Protein AF-A0A370PDA0-F1 (afdb_monomer_lite)

pLDDT: mean 80.22, std 17.09, range [24.52, 98.81]

Structure (mmCIF, N/CA/C/O backbone):
data_AF-A0A370PDA0-F1
#
_entry.id   AF-A0A370PDA0-F1
#
loop_
_atom_site.group_PDB
_atom_site.id
_atom_site.type_symbol
_atom_site.label_atom_id
_atom_site.label_alt_id
_atom_site.label_comp_id
_atom_site.label_asym_id
_atom_site.label_entity_id
_atom_site.label_seq_id
_atom_site.pdbx_PDB_ins_code
_atom_site.Cartn_x
_atom_site.Cartn_y
_atom_site.Cartn_z
_atom_site.occupancy
_atom_site.B_iso_or_equiv
_atom_site.auth_seq_id
_atom_site.auth_comp_id
_atom_site.auth_asym_id
_atom_site.auth_atom_id
_atom_site.pdbx_PDB_model_num
ATOM 1 N N . MET A 1 1 ? 14.359 -22.906 -84.553 1.00 33.34 1 MET A N 1
ATOM 2 C CA . MET A 1 1 ? 15.563 -23.025 -85.409 1.00 33.34 1 MET A CA 1
ATOM 3 C C . MET A 1 1 ? 16.751 -23.167 -84.461 1.00 33.34 1 MET A C 1
ATOM 5 O O . MET A 1 1 ? 17.015 -22.210 -83.760 1.00 33.34 1 MET A O 1
ATOM 9 N N . ALA A 1 2 ? 17.303 -24.347 -84.142 1.00 28.67 2 ALA A N 1
ATOM 10 C CA . ALA A 1 2 ? 17.934 -25.358 -85.013 1.00 28.67 2 ALA A CA 1
ATOM 11 C C . ALA A 1 2 ? 19.117 -24.719 -85.782 1.00 28.67 2 ALA A C 1
ATOM 13 O O . ALA A 1 2 ? 18.859 -23.766 -86.502 1.00 28.67 2 ALA A O 1
ATOM 14 N N . LEU A 1 3 ? 20.395 -25.124 -85.701 1.00 31.91 3 LEU A N 1
ATOM 15 C CA . LEU A 1 3 ? 21.052 -26.389 -85.329 1.00 31.91 3 LEU A CA 1
ATOM 16 C C . LEU A 1 3 ? 22.597 -26.179 -85.233 1.00 31.91 3 LEU A C 1
ATOM 18 O O . LEU A 1 3 ? 23.130 -25.503 -86.102 1.00 31.91 3 LEU A O 1
ATOM 22 N N . ARG A 1 4 ? 23.253 -26.872 -84.269 1.00 39.44 4 ARG A N 1
ATOM 23 C CA . ARG A 1 4 ? 24.479 -27.739 -84.365 1.00 39.44 4 ARG A CA 1
ATOM 24 C C . ARG A 1 4 ? 25.825 -27.158 -84.862 1.00 39.44 4 ARG A C 1
ATOM 26 O O . ARG A 1 4 ? 25.837 -26.276 -85.697 1.00 39.44 4 ARG A O 1
ATOM 33 N N . THR A 1 5 ? 27.023 -27.616 -84.456 1.00 39.69 5 THR A N 1
ATOM 34 C CA . THR A 1 5 ? 27.595 -28.891 -83.905 1.00 39.69 5 THR A CA 1
ATOM 35 C C . THR A 1 5 ? 29.082 -28.606 -83.561 1.00 39.69 5 THR A C 1
ATOM 37 O O . THR A 1 5 ? 29.613 -27.660 -84.126 1.00 39.69 5 THR A O 1
ATOM 40 N N . GLY A 1 6 ? 29.871 -29.328 -82.751 1.00 29.12 6 GLY A N 1
ATOM 41 C CA . GLY A 1 6 ? 29.803 -30.617 -82.040 1.00 29.12 6 GLY A CA 1
ATOM 42 C C . GLY A 1 6 ? 31.068 -30.764 -81.143 1.00 29.12 6 GLY A C 1
ATOM 43 O O . GLY A 1 6 ? 32.065 -30.098 -81.398 1.00 29.12 6 GLY A O 1
ATOM 44 N N . THR A 1 7 ? 30.985 -31.388 -79.956 1.00 34.75 7 THR A N 1
ATOM 45 C CA . THR A 1 7 ? 31.523 -32.740 -79.605 1.00 34.75 7 THR A CA 1
ATOM 46 C C . THR A 1 7 ? 32.962 -32.996 -80.098 1.00 34.75 7 THR A C 1
ATOM 48 O O . THR A 1 7 ? 33.168 -33.011 -81.302 1.00 34.75 7 THR A O 1
ATOM 51 N N . GLY A 1 8 ? 34.014 -33.232 -79.304 1.00 29.39 8 GLY A N 1
ATOM 52 C CA . GLY A 1 8 ? 34.157 -33.808 -77.960 1.00 29.39 8 GLY A CA 1
ATOM 53 C C . GLY A 1 8 ? 34.827 -35.189 -78.063 1.00 29.39 8 GLY A C 1
ATOM 54 O O . GLY A 1 8 ? 34.239 -36.031 -78.726 1.00 29.39 8 GLY A O 1
ATOM 55 N N . LEU A 1 9 ? 36.004 -35.414 -77.445 1.00 27.50 9 LEU A N 1
ATOM 56 C CA . LEU A 1 9 ? 36.398 -36.654 -76.731 1.00 27.50 9 LEU A CA 1
ATOM 57 C C . LEU A 1 9 ? 37.872 -36.645 -76.249 1.00 27.50 9 LEU A C 1
ATOM 59 O O . LEU A 1 9 ? 38.744 -36.150 -76.954 1.00 27.50 9 LEU A O 1
ATOM 63 N N . LEU A 1 10 ? 38.102 -37.342 -75.123 1.00 28.59 10 LEU A N 1
ATOM 64 C CA . LEU A 1 10 ? 39.361 -37.693 -74.427 1.00 28.59 10 LEU A CA 1
ATOM 65 C C . LEU A 1 10 ? 40.011 -36.549 -73.617 1.00 28.59 10 LEU A C 1
ATOM 67 O O . LEU A 1 10 ? 40.382 -35.533 -74.173 1.00 28.59 10 LEU A O 1
ATOM 71 N N . ALA A 1 11 ? 40.226 -36.627 -72.303 1.00 30.61 11 ALA A N 1
ATOM 72 C CA . ALA A 1 11 ? 40.308 -37.781 -71.422 1.00 30.61 11 ALA A CA 1
ATOM 73 C C . ALA A 1 11 ? 39.988 -37.373 -69.974 1.00 30.61 11 ALA A C 1
ATOM 75 O O . ALA A 1 11 ? 40.522 -36.401 -69.446 1.00 30.61 11 ALA A O 1
ATOM 76 N N . LEU A 1 12 ? 39.133 -38.168 -69.340 1.00 33.41 12 LEU A N 1
ATOM 77 C CA . LEU A 1 12 ? 38.992 -38.275 -67.896 1.00 33.41 12 LEU A CA 1
ATOM 78 C C . LEU A 1 12 ? 39.602 -39.631 -67.524 1.00 33.41 12 LEU A C 1
ATOM 80 O O . LEU A 1 12 ? 39.355 -40.609 -68.228 1.00 33.41 12 LEU A O 1
ATOM 84 N N . LEU A 1 13 ? 40.341 -39.650 -66.412 1.00 32.62 13 LEU A N 1
ATOM 85 C CA . LEU A 1 13 ? 40.975 -40.791 -65.732 1.00 32.62 13 LEU A CA 1
ATOM 86 C C . LEU A 1 13 ? 42.363 -41.216 -66.232 1.00 32.62 13 LEU A C 1
ATOM 88 O O . LEU A 1 13 ? 42.487 -42.076 -67.088 1.00 32.62 13 LEU A O 1
ATOM 92 N N . PHE A 1 14 ? 43.403 -40.663 -65.607 1.00 31.72 14 PHE A N 1
ATOM 93 C CA . PHE A 1 14 ? 44.273 -41.373 -64.651 1.00 31.72 14 PHE A CA 1
ATOM 94 C C . PHE A 1 14 ? 44.944 -40.272 -63.792 1.00 31.72 14 PHE A C 1
ATOM 96 O O . PHE A 1 14 ? 45.651 -39.425 -64.314 1.00 31.72 14 PHE A O 1
ATOM 103 N N . VAL A 1 15 ? 44.470 -40.031 -62.566 1.00 33.47 15 VAL A N 1
ATOM 104 C CA . VAL A 1 15 ? 44.960 -40.662 -61.324 1.00 33.47 15 VAL A CA 1
ATOM 105 C C . VAL A 1 15 ? 46.252 -40.006 -60.821 1.00 33.47 15 VAL A C 1
ATOM 107 O O . VAL A 1 15 ? 47.321 -40.196 -61.378 1.00 33.47 15 VAL A O 1
ATOM 110 N N . PHE A 1 16 ? 46.071 -39.291 -59.709 1.00 31.66 16 PHE A N 1
ATOM 111 C CA . PHE A 1 16 ? 46.939 -39.229 -58.535 1.00 31.66 16 PHE A CA 1
ATOM 112 C C . PHE A 1 16 ? 48.394 -38.739 -58.652 1.00 31.66 16 PHE A C 1
ATOM 114 O O . PHE A 1 16 ? 49.259 -39.365 -59.246 1.00 31.66 16 PHE A O 1
ATOM 121 N N . LEU A 1 17 ? 48.636 -37.742 -57.793 1.00 30.80 17 LEU A N 1
ATOM 122 C CA . LEU A 1 17 ? 49.846 -37.499 -57.006 1.00 30.80 17 LEU A CA 1
ATOM 123 C C . LEU A 1 17 ? 51.030 -36.780 -57.671 1.00 30.80 17 LEU A C 1
ATOM 125 O O . LEU A 1 17 ? 51.792 -37.335 -58.450 1.00 30.80 17 LEU A O 1
ATOM 129 N N . ALA A 1 18 ? 51.241 -35.585 -57.103 1.00 28.66 18 ALA A N 1
ATOM 130 C CA . ALA A 1 18 ? 52.516 -34.935 -56.821 1.00 28.66 18 ALA A CA 1
ATOM 131 C C . ALA A 1 18 ? 53.109 -34.065 -57.948 1.00 28.66 18 ALA A C 1
ATOM 133 O O . ALA A 1 18 ? 53.739 -34.548 -58.877 1.00 28.66 18 ALA A O 1
ATOM 134 N N . ILE A 1 19 ? 53.041 -32.738 -57.793 1.00 33.75 19 ILE A N 1
ATOM 135 C CA . ILE A 1 19 ? 54.064 -31.964 -57.065 1.00 33.75 19 ILE A CA 1
ATOM 136 C C . ILE A 1 19 ? 53.629 -30.488 -56.994 1.00 33.75 19 ILE A C 1
ATOM 138 O O . ILE A 1 19 ? 53.191 -29.882 -57.968 1.00 33.75 19 ILE A O 1
ATOM 142 N N . PHE A 1 20 ? 53.742 -29.958 -55.780 1.00 36.59 20 PHE A N 1
ATOM 143 C CA . PHE A 1 20 ? 53.598 -28.571 -55.353 1.00 36.59 20 PHE A CA 1
ATOM 144 C C . PHE A 1 20 ? 54.412 -27.569 -56.188 1.00 36.59 20 PHE A C 1
ATOM 146 O O . PHE A 1 20 ? 55.591 -27.804 -56.427 1.00 36.59 20 PHE A O 1
ATOM 153 N N . CYS A 1 21 ? 53.797 -26.429 -56.518 1.00 33.25 21 CYS A N 1
ATOM 154 C CA . CYS A 1 21 ? 54.281 -25.050 -56.306 1.00 33.25 21 CYS A CA 1
ATOM 155 C C . CYS A 1 21 ? 53.602 -24.125 -57.317 1.00 33.25 21 CYS A C 1
ATOM 157 O O . CYS A 1 21 ? 53.900 -24.208 -58.501 1.00 33.25 21 CYS A O 1
ATOM 159 N N . ASN A 1 22 ? 52.733 -23.229 -56.851 1.00 31.56 22 ASN A N 1
ATOM 160 C CA . ASN A 1 22 ? 52.646 -21.854 -57.348 1.00 31.56 22 ASN A CA 1
ATOM 161 C C . ASN A 1 22 ? 51.759 -21.052 -56.392 1.00 31.56 22 ASN A C 1
ATOM 163 O O . ASN A 1 22 ? 50.539 -21.195 -56.362 1.00 31.56 22 ASN A O 1
ATOM 167 N N . ILE A 1 23 ? 52.438 -20.260 -55.568 1.00 37.59 23 ILE A N 1
ATOM 168 C CA . ILE A 1 23 ? 51.885 -19.238 -54.688 1.00 37.59 23 ILE A CA 1
ATOM 169 C C . ILE A 1 23 ? 51.432 -18.069 -55.565 1.00 37.59 23 ILE A C 1
ATOM 171 O O . ILE A 1 23 ? 52.194 -17.577 -56.397 1.00 37.59 23 ILE A O 1
ATOM 175 N N . SER A 1 24 ? 50.199 -17.618 -55.360 1.00 33.56 24 SER A N 1
ATOM 176 C CA . SER A 1 24 ? 49.682 -16.365 -55.902 1.00 33.56 24 SER A CA 1
ATOM 177 C C . SER A 1 24 ? 50.429 -15.182 -55.277 1.00 33.56 24 SER A C 1
ATOM 179 O O . SER A 1 24 ? 50.361 -14.969 -54.069 1.00 33.56 24 SER A O 1
ATOM 181 N N . THR A 1 25 ? 51.136 -14.398 -56.088 1.00 35.31 25 THR A N 1
ATOM 182 C CA . THR A 1 25 ? 51.735 -13.117 -55.689 1.00 35.31 25 THR A CA 1
ATOM 183 C C . THR A 1 25 ? 50.645 -12.061 -55.500 1.00 35.31 25 THR A C 1
ATOM 185 O O . THR A 1 25 ? 50.014 -11.639 -56.471 1.00 35.31 25 THR A O 1
ATOM 188 N N . VAL A 1 26 ? 50.436 -11.628 -54.257 1.00 40.38 26 VAL A N 1
ATOM 189 C CA . VAL A 1 26 ? 49.667 -10.427 -53.903 1.00 40.38 26 VAL A CA 1
ATOM 190 C C . VAL A 1 26 ? 50.515 -9.195 -54.245 1.00 40.38 26 VAL A C 1
ATOM 192 O O . VAL A 1 26 ? 51.697 -9.142 -53.913 1.00 40.38 26 VAL A O 1
ATOM 195 N N . LEU A 1 27 ? 49.932 -8.218 -54.941 1.00 43.72 27 LEU A N 1
ATOM 196 C CA . LEU A 1 27 ? 50.567 -6.933 -55.247 1.00 43.72 27 LEU A CA 1
ATOM 197 C C . LEU A 1 27 ? 50.768 -6.136 -53.946 1.00 43.72 27 LEU A C 1
ATOM 199 O O . LEU A 1 27 ? 49.794 -5.685 -53.349 1.00 43.72 27 LEU A O 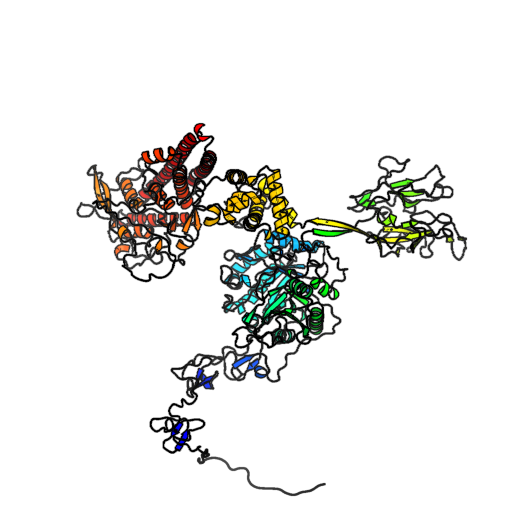1
ATOM 203 N N . ALA A 1 28 ? 52.016 -5.959 -53.511 1.00 53.06 28 ALA A N 1
ATOM 204 C CA . ALA A 1 28 ? 52.355 -5.099 -52.380 1.00 53.06 28 ALA A CA 1
ATOM 205 C C . ALA A 1 28 ? 52.254 -3.617 -52.784 1.00 53.06 28 ALA A C 1
ATOM 207 O O . ALA A 1 28 ? 52.850 -3.191 -53.776 1.00 53.06 28 ALA A O 1
ATOM 208 N N . GLN A 1 29 ? 51.502 -2.825 -52.017 1.00 62.59 29 GLN A N 1
ATOM 209 C CA . GLN A 1 29 ? 51.437 -1.371 -52.170 1.00 62.59 29 GLN A CA 1
ATOM 210 C C . GLN A 1 29 ? 52.782 -0.754 -51.761 1.00 62.59 29 GLN A C 1
ATOM 212 O O . GLN A 1 29 ? 53.305 -1.055 -50.687 1.00 62.59 29 GLN A O 1
ATOM 217 N N . SER A 1 30 ? 53.346 0.100 -52.617 1.00 72.81 30 SER A N 1
ATOM 218 C CA . SER A 1 30 ? 54.604 0.797 -52.339 1.00 72.81 30 SER A CA 1
ATOM 219 C C . SER A 1 30 ? 54.388 2.021 -51.444 1.00 72.81 30 SER A C 1
ATOM 221 O O . SER A 1 30 ? 53.452 2.786 -51.689 1.00 72.81 30 SER A O 1
ATOM 223 N N . CYS A 1 31 ? 55.268 2.250 -50.473 1.00 80.19 31 CYS A N 1
ATOM 224 C CA . CYS A 1 31 ? 55.161 3.321 -49.475 1.00 80.19 31 CYS A CA 1
ATOM 225 C C . CYS A 1 31 ? 56.499 4.030 -49.217 1.00 80.19 31 CYS A C 1
ATOM 227 O O . CYS A 1 31 ? 57.563 3.552 -49.614 1.00 80.19 31 CYS A O 1
ATOM 229 N N . SER A 1 32 ? 56.453 5.190 -48.557 1.00 81.56 32 SER A N 1
ATOM 230 C CA . SER A 1 32 ? 57.640 5.948 -48.139 1.00 81.56 32 SER A CA 1
ATOM 231 C C . SER A 1 32 ? 57.360 6.784 -46.885 1.00 81.56 32 SER A C 1
ATOM 233 O O . SER A 1 32 ? 56.211 6.923 -46.471 1.00 81.56 32 SER A O 1
ATOM 235 N N . ALA A 1 33 ? 58.397 7.417 -46.320 1.00 79.31 33 ALA A N 1
ATOM 236 C CA . ALA A 1 33 ? 58.262 8.341 -45.186 1.00 79.31 33 ALA A CA 1
ATOM 237 C C . ALA A 1 33 ? 57.269 9.499 -45.434 1.00 79.31 33 ALA A C 1
ATOM 239 O O . ALA A 1 33 ? 56.686 10.028 -44.495 1.00 79.31 33 ALA A O 1
ATOM 240 N N . SER A 1 34 ? 57.068 9.898 -46.694 1.00 80.94 34 SER A N 1
ATOM 241 C CA . SER A 1 34 ? 56.151 10.974 -47.095 1.00 80.94 34 SER A CA 1
ATOM 242 C C . SER A 1 34 ? 54.839 10.479 -47.710 1.00 80.94 34 SER A C 1
ATOM 244 O O . SER A 1 34 ? 53.973 11.294 -48.022 1.00 80.94 34 SER A O 1
ATOM 246 N N . ASN A 1 35 ? 54.685 9.166 -47.896 1.00 79.12 35 ASN A N 1
ATOM 247 C CA . ASN A 1 35 ? 53.481 8.536 -48.427 1.00 79.12 35 ASN A CA 1
ATOM 248 C C . ASN A 1 35 ? 53.209 7.233 -47.648 1.00 79.12 35 ASN A C 1
ATOM 250 O O . ASN A 1 35 ? 53.637 6.156 -48.087 1.00 79.12 35 ASN A O 1
ATOM 254 N N . PRO A 1 36 ? 52.588 7.342 -46.456 1.00 79.69 36 PRO A N 1
ATOM 255 C CA . PRO A 1 36 ? 52.386 6.214 -45.558 1.00 79.69 36 PRO A CA 1
ATOM 256 C C . PRO A 1 36 ? 51.406 5.185 -46.130 1.00 79.69 36 PRO A C 1
ATOM 258 O O . PRO A 1 36 ? 50.591 5.471 -47.008 1.00 79.69 36 PRO A O 1
ATOM 261 N N . CYS A 1 37 ? 51.483 3.966 -45.605 1.00 74.00 37 CYS A N 1
ATOM 262 C CA . CYS A 1 37 ? 50.566 2.889 -45.956 1.00 74.00 37 CYS A CA 1
ATOM 263 C C . CYS A 1 37 ? 49.130 3.213 -45.539 1.00 74.00 37 CYS A C 1
ATOM 265 O O . CYS A 1 37 ? 48.903 3.770 -44.467 1.00 74.00 37 CYS A O 1
ATOM 267 N N . ALA A 1 38 ? 48.153 2.817 -46.361 1.00 67.75 38 ALA A N 1
ATOM 268 C CA . ALA A 1 38 ? 46.737 2.937 -46.005 1.00 67.75 38 ALA A CA 1
ATOM 269 C C . ALA A 1 38 ? 46.371 2.029 -44.812 1.00 67.75 38 ALA A C 1
ATOM 271 O O . ALA A 1 38 ? 45.562 2.402 -43.969 1.00 67.75 38 ALA A O 1
ATOM 272 N N . THR A 1 39 ? 47.009 0.859 -44.731 1.00 60.88 39 THR A N 1
ATOM 273 C CA . THR A 1 39 ? 46.952 -0.102 -43.622 1.00 60.88 39 THR A CA 1
ATOM 274 C C . THR A 1 39 ? 48.317 -0.781 -43.503 1.00 60.88 39 THR A C 1
ATOM 276 O O . THR A 1 39 ? 48.886 -1.172 -44.525 1.00 60.88 39 THR A O 1
ATOM 279 N N . GLY A 1 40 ? 48.843 -0.940 -42.292 1.00 75.75 40 GLY A N 1
ATOM 280 C CA . GLY A 1 40 ? 50.162 -1.523 -42.039 1.00 75.75 40 GLY A CA 1
ATOM 281 C C . GLY A 1 40 ? 51.257 -0.488 -41.805 1.00 75.75 40 GLY A C 1
ATOM 282 O O . GLY A 1 40 ? 51.060 0.720 -41.971 1.00 75.75 40 GLY A O 1
ATOM 283 N N . CYS A 1 41 ? 52.431 -0.999 -41.458 1.00 82.69 41 CYS A N 1
ATOM 284 C CA . CYS A 1 41 ? 53.672 -0.249 -41.393 1.00 82.69 41 CYS A CA 1
ATOM 285 C C . CYS A 1 41 ? 54.361 -0.253 -42.757 1.00 82.69 41 CYS A C 1
ATOM 287 O O . CYS A 1 41 ? 54.244 -1.199 -43.543 1.00 82.69 41 CYS A O 1
ATOM 289 N N . CYS A 1 42 ? 55.111 0.807 -43.030 1.00 85.12 42 CYS A N 1
ATOM 290 C CA . CYS A 1 42 ? 55.966 0.880 -44.199 1.00 85.12 42 CYS A CA 1
ATOM 291 C C . CYS A 1 42 ? 57.371 0.385 -43.851 1.00 85.12 42 CYS A C 1
ATOM 293 O O . CYS A 1 42 ? 58.070 1.026 -43.061 1.00 85.12 42 CYS A O 1
ATOM 295 N N . SER A 1 43 ? 57.810 -0.716 -44.464 1.00 85.44 43 SER A N 1
ATOM 296 C CA . SER A 1 43 ? 59.179 -1.212 -44.276 1.00 85.44 43 SER A CA 1
ATOM 297 C C . SER A 1 43 ? 60.204 -0.291 -44.947 1.00 85.44 43 SER A C 1
ATOM 299 O O . SER A 1 43 ? 59.892 0.391 -45.928 1.00 85.44 43 SER A O 1
ATOM 301 N N . LYS A 1 44 ? 61.474 -0.328 -44.513 1.00 86.94 44 LYS A N 1
ATOM 302 C CA . LYS A 1 44 ? 62.579 0.380 -45.201 1.00 86.94 44 LYS A CA 1
ATOM 303 C C . LYS A 1 44 ? 62.745 0.024 -46.682 1.00 86.94 44 LYS A C 1
ATOM 305 O O . LYS A 1 44 ? 63.417 0.748 -47.412 1.00 86.94 44 LYS A O 1
ATOM 310 N N . TYR A 1 45 ? 62.163 -1.091 -47.125 1.00 83.25 45 TYR A N 1
ATOM 311 C CA . TYR A 1 45 ? 62.178 -1.533 -48.518 1.00 83.25 45 TYR A CA 1
ATOM 312 C C . TYR A 1 45 ? 61.047 -0.917 -49.355 1.00 83.25 45 TYR A C 1
ATOM 314 O O . TYR A 1 45 ? 60.982 -1.167 -50.556 1.00 83.25 45 TYR A O 1
ATOM 322 N N . GLY A 1 46 ? 60.198 -0.085 -48.743 1.00 83.88 46 GLY A N 1
ATOM 323 C CA . GLY A 1 46 ? 59.154 0.672 -49.420 1.00 83.88 46 GLY A CA 1
ATOM 324 C C . GLY A 1 46 ? 57.905 -0.146 -49.723 1.00 83.88 46 GLY A C 1
ATOM 325 O O . GLY A 1 46 ? 57.241 0.135 -50.716 1.00 83.88 46 GLY A O 1
ATOM 326 N N . TYR A 1 47 ? 57.583 -1.140 -48.890 1.00 81.62 47 TYR A N 1
ATOM 327 C CA . TYR A 1 47 ? 56.384 -1.974 -49.020 1.00 81.62 47 TYR A CA 1
ATOM 328 C C . TYR A 1 47 ? 55.529 -1.921 -47.753 1.00 81.62 47 TYR A C 1
ATOM 330 O O . TYR A 1 47 ? 56.066 -1.857 -46.645 1.00 81.62 47 TYR A O 1
ATOM 338 N N . CYS A 1 48 ? 54.209 -1.966 -47.929 1.00 79.12 48 CYS A N 1
ATOM 339 C CA . CYS A 1 48 ? 53.241 -2.019 -46.836 1.00 79.12 48 CYS A CA 1
ATOM 340 C C . CYS A 1 48 ? 53.018 -3.442 -46.322 1.00 79.12 48 CYS A C 1
ATOM 342 O O . CYS A 1 48 ? 52.763 -4.347 -47.116 1.00 79.12 48 CYS A O 1
ATOM 344 N N . GLY A 1 49 ? 53.029 -3.616 -44.999 1.00 73.12 49 GLY A N 1
ATOM 345 C CA . GLY A 1 49 ? 52.705 -4.884 -44.345 1.00 73.12 49 GLY A CA 1
ATOM 346 C C . GLY A 1 49 ? 52.455 -4.723 -42.844 1.00 73.12 49 GLY A C 1
ATOM 347 O O . GLY A 1 49 ? 52.742 -3.681 -42.265 1.00 73.12 49 GLY A O 1
ATOM 348 N N . THR A 1 50 ? 51.881 -5.744 -42.211 1.00 74.19 50 THR A N 1
ATOM 349 C CA . THR A 1 50 ? 51.488 -5.731 -40.785 1.00 74.19 50 THR A CA 1
ATOM 350 C C . THR A 1 50 ? 52.351 -6.642 -39.905 1.00 74.19 50 THR A C 1
ATOM 352 O O . THR A 1 50 ? 52.116 -6.731 -38.705 1.00 74.19 50 THR A O 1
ATOM 355 N N . GLY A 1 51 ? 53.313 -7.358 -40.498 1.00 65.06 51 GLY A N 1
ATOM 356 C CA . GLY A 1 51 ? 54.234 -8.254 -39.796 1.00 65.06 51 GLY A CA 1
ATOM 357 C C . GLY A 1 51 ? 55.438 -7.525 -39.197 1.00 65.06 51 GLY A C 1
ATOM 358 O O . GLY A 1 51 ? 55.708 -6.364 -39.506 1.00 65.06 51 GLY A O 1
ATOM 359 N N . GLU A 1 52 ? 56.194 -8.220 -38.349 1.00 68.56 52 GLU A N 1
ATOM 360 C CA . GLU A 1 52 ? 57.395 -7.693 -37.680 1.00 68.56 52 GLU A CA 1
ATOM 361 C C . GLU A 1 52 ? 58.483 -7.236 -38.676 1.00 68.56 52 GLU A C 1
ATOM 363 O O . GLU A 1 52 ? 59.218 -6.284 -38.425 1.00 68.56 52 GLU A O 1
ATOM 368 N N . ASP A 1 53 ? 58.521 -7.845 -39.860 1.00 69.25 53 ASP A N 1
ATOM 369 C CA . ASP A 1 53 ? 59.363 -7.480 -41.004 1.00 69.25 53 ASP A CA 1
ATOM 370 C C . ASP A 1 53 ? 59.011 -6.114 -41.634 1.00 69.25 53 ASP A C 1
ATOM 372 O O . ASP A 1 53 ? 59.813 -5.545 -42.379 1.00 69.25 53 ASP A O 1
ATOM 376 N N . HIS A 1 54 ? 57.842 -5.563 -41.300 1.00 76.88 54 HIS A N 1
ATOM 377 C CA . HIS A 1 54 ? 57.366 -4.254 -41.747 1.00 76.88 54 HIS A CA 1
ATOM 378 C C . HIS A 1 54 ? 57.226 -3.247 -40.597 1.00 76.88 54 HIS A C 1
ATOM 380 O O . HIS A 1 54 ? 57.478 -2.062 -40.810 1.00 76.88 54 HIS A O 1
ATOM 386 N N . CYS A 1 55 ? 56.853 -3.713 -39.400 1.00 74.94 55 CYS A N 1
ATOM 387 C CA . CYS A 1 55 ? 56.575 -2.901 -38.207 1.00 74.94 55 CYS A CA 1
ATOM 388 C C . CYS A 1 55 ? 57.693 -2.898 -37.150 1.00 74.94 55 CYS A C 1
ATOM 390 O O . CYS A 1 55 ? 57.570 -2.226 -36.131 1.00 74.94 55 CYS A O 1
ATOM 392 N N . GLY A 1 56 ? 58.773 -3.656 -37.357 1.00 72.44 56 GLY A N 1
ATOM 393 C CA . GLY A 1 56 ? 59.908 -3.722 -36.436 1.00 72.44 56 GLY A CA 1
ATOM 394 C C . GLY A 1 56 ? 60.859 -2.522 -36.532 1.00 72.44 56 GLY A C 1
ATOM 395 O O . GLY A 1 56 ? 60.537 -1.473 -37.088 1.00 72.44 56 GLY A O 1
ATOM 396 N N . ALA A 1 57 ? 62.088 -2.697 -36.034 1.00 75.50 57 ALA A N 1
ATOM 397 C CA . ALA A 1 57 ? 63.110 -1.642 -35.924 1.00 75.50 57 ALA A CA 1
ATOM 398 C C . ALA A 1 57 ? 63.487 -0.941 -37.251 1.00 75.50 57 ALA A C 1
ATOM 400 O O . ALA A 1 57 ? 64.118 0.113 -37.236 1.00 75.50 57 ALA A O 1
ATOM 401 N N . ASP A 1 58 ? 63.104 -1.528 -38.384 1.00 75.44 58 ASP A N 1
ATOM 402 C CA . ASP A 1 58 ? 63.381 -1.059 -39.742 1.00 75.44 58 ASP A CA 1
ATOM 403 C C . ASP A 1 58 ? 62.175 -0.358 -40.411 1.00 75.44 58 ASP A C 1
ATOM 405 O O . ASP A 1 58 ? 62.156 -0.178 -41.633 1.00 75.44 58 ASP A O 1
ATOM 409 N N . CYS A 1 59 ? 61.149 0.021 -39.648 1.00 81.44 59 CYS A N 1
ATOM 410 C CA . CYS A 1 59 ? 60.006 0.765 -40.168 1.00 81.44 59 CYS A CA 1
ATOM 411 C C . CYS A 1 59 ? 60.337 2.247 -40.443 1.00 81.44 59 CYS A C 1
ATOM 413 O O . CYS A 1 59 ? 61.076 2.888 -39.695 1.00 81.44 59 CYS A O 1
ATOM 415 N N . ILE A 1 60 ? 59.757 2.808 -41.514 1.00 85.31 60 ILE A N 1
ATOM 416 C CA . ILE A 1 60 ? 59.989 4.199 -41.947 1.00 85.31 60 ILE A CA 1
ATOM 417 C C . ILE A 1 60 ? 58.737 5.096 -41.976 1.00 85.31 60 ILE A C 1
ATOM 419 O O . ILE A 1 60 ? 58.878 6.310 -42.115 1.00 85.31 60 ILE A O 1
ATOM 423 N N . ALA A 1 61 ? 57.526 4.538 -41.868 1.00 78.62 61 ALA A N 1
ATOM 424 C CA . ALA A 1 61 ? 56.265 5.282 -41.729 1.00 78.62 61 ALA A CA 1
ATOM 425 C C . ALA A 1 61 ? 55.176 4.391 -41.115 1.00 78.62 61 ALA A C 1
ATOM 427 O O . ALA A 1 61 ? 55.143 3.195 -41.405 1.00 78.62 61 ALA A O 1
ATOM 428 N N . ASN A 1 62 ? 54.267 4.970 -40.321 1.00 76.88 62 ASN A N 1
ATOM 429 C CA . ASN A 1 62 ? 53.258 4.232 -39.546 1.00 76.88 62 ASN A CA 1
ATOM 430 C C . ASN A 1 62 ? 53.891 3.145 -38.652 1.00 76.88 62 ASN A C 1
ATOM 432 O O . ASN A 1 62 ? 53.412 2.024 -38.612 1.00 76.88 62 ASN A O 1
ATOM 436 N N . CYS A 1 63 ? 55.001 3.443 -37.976 1.00 71.75 63 CYS A N 1
ATOM 437 C CA . CYS A 1 63 ? 55.752 2.438 -37.205 1.00 71.75 63 CYS A CA 1
ATOM 438 C C . CYS A 1 63 ? 55.124 2.090 -35.864 1.00 71.75 63 CYS A C 1
ATOM 440 O O . CYS A 1 63 ? 55.322 0.994 -35.358 1.00 71.75 63 CYS A O 1
ATOM 442 N N . ASP A 1 64 ? 54.287 2.992 -35.367 1.00 62.94 64 ASP A N 1
ATOM 443 C CA . ASP A 1 64 ? 53.412 2.753 -34.226 1.00 62.94 64 ASP A CA 1
ATOM 444 C C . ASP A 1 64 ? 52.069 2.161 -34.682 1.00 62.94 64 ASP A C 1
ATOM 446 O O . ASP A 1 64 ? 51.073 2.234 -33.963 1.00 62.94 64 ASP A O 1
ATOM 450 N N . TYR A 1 65 ? 51.999 1.628 -35.909 1.00 55.56 65 TYR A N 1
ATOM 451 C CA . TYR A 1 65 ? 50.819 0.919 -36.379 1.00 55.56 65 TYR A CA 1
ATOM 452 C C . TYR A 1 65 ? 50.716 -0.397 -35.615 1.00 55.56 65 TYR A C 1
ATOM 454 O O . TYR A 1 65 ? 51.213 -1.444 -36.026 1.00 55.56 65 TYR A O 1
ATOM 462 N N . GLU A 1 66 ? 50.027 -0.329 -34.482 1.00 54.72 66 GLU A N 1
ATOM 463 C CA . GLU A 1 66 ? 49.346 -1.475 -33.917 1.00 54.72 66 GLU A CA 1
ATOM 464 C C . GLU A 1 66 ? 48.347 -1.941 -34.973 1.00 54.72 66 GLU A C 1
ATOM 466 O O . GLU A 1 66 ? 47.312 -1.311 -35.206 1.00 54.72 66 GLU A O 1
ATOM 471 N N . ALA A 1 67 ? 48.683 -3.022 -35.672 1.00 48.25 67 ALA A N 1
ATOM 472 C CA . ALA A 1 67 ? 47.749 -3.710 -36.537 1.00 48.25 67 ALA A CA 1
ATOM 473 C C . ALA A 1 67 ? 46.610 -4.257 -35.679 1.00 48.25 67 ALA A C 1
ATOM 475 O O . ALA A 1 67 ? 46.672 -5.405 -35.273 1.00 48.25 67 ALA A O 1
ATOM 476 N N . THR A 1 68 ? 45.610 -3.420 -35.385 1.00 51.78 68 THR A N 1
ATOM 477 C CA . THR A 1 68 ? 44.209 -3.781 -35.130 1.00 51.78 68 THR A CA 1
ATOM 478 C C . THR A 1 68 ? 44.012 -5.079 -34.347 1.00 51.78 68 THR A C 1
ATOM 480 O O . THR A 1 68 ? 43.148 -5.881 -34.693 1.00 51.78 68 THR A O 1
ATOM 483 N N . THR A 1 69 ? 44.813 -5.321 -33.310 1.00 56.22 69 THR A N 1
ATOM 484 C CA . THR A 1 69 ? 44.543 -6.410 -32.390 1.00 56.22 69 THR A CA 1
ATOM 485 C C . THR A 1 69 ? 43.577 -5.841 -31.366 1.00 56.22 69 THR A C 1
ATOM 487 O O . THR A 1 69 ? 43.966 -5.093 -30.463 1.00 56.22 69 THR A O 1
ATOM 490 N N . GLU A 1 70 ? 42.293 -6.140 -31.549 1.00 69.94 70 GLU A N 1
ATOM 491 C CA . GLU A 1 70 ? 41.229 -5.868 -30.581 1.00 69.94 70 GLU A CA 1
ATOM 492 C C . GLU A 1 70 ? 41.633 -6.333 -29.172 1.00 69.94 70 GLU A C 1
ATOM 494 O O . GLU A 1 70 ? 41.268 -5.697 -28.180 1.00 69.94 70 GLU A O 1
ATOM 499 N N . CYS A 1 71 ? 42.463 -7.380 -29.088 1.00 82.31 71 CYS A N 1
ATOM 500 C CA . CYS A 1 71 ? 42.942 -7.975 -27.848 1.00 82.31 71 CYS A CA 1
ATOM 501 C C . CYS A 1 71 ? 44.357 -8.577 -27.953 1.00 82.31 71 CYS A C 1
ATOM 503 O O . CYS A 1 71 ? 44.895 -8.786 -29.037 1.00 82.31 71 CYS A O 1
ATOM 505 N N . SER A 1 72 ? 44.955 -8.910 -26.811 1.00 84.69 72 SER A N 1
ATOM 506 C CA . SER A 1 72 ? 46.212 -9.656 -26.688 1.00 84.69 72 SER A CA 1
ATOM 507 C C . SER A 1 72 ? 46.225 -10.482 -25.392 1.00 84.69 72 SER A C 1
ATOM 509 O O . SER A 1 72 ? 45.286 -10.424 -24.599 1.00 84.69 72 SER A O 1
ATOM 511 N N . ALA A 1 73 ? 47.318 -11.206 -25.122 1.00 84.56 73 ALA A N 1
ATOM 512 C CA . ALA A 1 73 ? 47.499 -11.923 -23.854 1.00 84.56 73 ALA A CA 1
ATOM 513 C C . ALA A 1 73 ? 47.453 -11.001 -22.614 1.00 84.56 73 ALA A C 1
ATOM 515 O O . ALA A 1 73 ? 47.116 -11.451 -21.522 1.00 84.56 73 ALA A O 1
ATOM 516 N N . THR A 1 74 ? 47.784 -9.714 -22.771 1.00 83.88 74 THR A N 1
ATOM 517 C CA . THR A 1 74 ? 47.763 -8.706 -21.694 1.00 83.88 74 THR A CA 1
ATOM 518 C C . THR A 1 74 ? 46.587 -7.731 -21.797 1.00 83.88 74 THR A C 1
ATOM 520 O O . THR A 1 74 ? 46.333 -6.985 -20.853 1.00 83.88 74 THR A O 1
ATOM 523 N N . LYS A 1 75 ? 45.853 -7.747 -22.915 1.00 84.81 75 LYS A N 1
ATOM 524 C CA . LYS A 1 75 ? 44.658 -6.934 -23.172 1.00 84.81 75 LYS A CA 1
ATOM 525 C C . LYS A 1 75 ? 43.491 -7.864 -23.539 1.00 84.81 75 LYS A C 1
ATOM 527 O O . LYS A 1 75 ? 43.267 -8.101 -24.725 1.00 84.81 75 LYS A O 1
ATOM 532 N N . PRO A 1 76 ? 42.774 -8.434 -22.558 1.00 88.69 76 PRO A N 1
ATOM 533 C CA . PRO A 1 76 ? 41.677 -9.355 -22.831 1.00 88.69 76 PRO A CA 1
ATOM 534 C C . PRO A 1 76 ? 40.510 -8.665 -23.551 1.00 88.69 76 PRO A C 1
ATOM 536 O O . PRO A 1 76 ? 40.328 -7.451 -23.461 1.00 88.69 76 PRO A O 1
ATOM 539 N N . CYS A 1 77 ? 39.691 -9.458 -24.238 1.00 86.94 77 CYS A N 1
ATOM 540 C CA . CYS A 1 77 ? 38.464 -8.978 -24.866 1.00 86.94 77 CYS A CA 1
ATOM 541 C C . CYS A 1 77 ? 37.428 -8.525 -23.831 1.00 86.94 77 CYS A C 1
ATOM 543 O O . CYS A 1 77 ? 37.294 -9.133 -22.766 1.00 86.94 77 CYS A O 1
ATOM 545 N N . ALA A 1 78 ? 36.643 -7.500 -24.179 1.00 86.06 78 ALA A N 1
ATOM 546 C CA . ALA A 1 78 ? 35.468 -7.119 -23.395 1.00 86.06 78 ALA A CA 1
ATOM 547 C C . ALA A 1 78 ? 34.396 -8.224 -23.428 1.00 86.06 78 ALA A C 1
ATOM 549 O O . ALA A 1 78 ? 33.826 -8.552 -22.392 1.00 86.06 78 ALA A O 1
ATOM 550 N N . GLU A 1 79 ? 34.205 -8.843 -24.597 1.00 85.69 79 GLU A N 1
ATOM 551 C CA . GLU A 1 79 ? 33.313 -9.974 -24.866 1.00 85.69 79 GLU A CA 1
ATOM 552 C C . GLU A 1 79 ? 34.061 -11.035 -25.685 1.00 85.69 79 GLU A C 1
ATOM 554 O O . GLU A 1 79 ? 34.800 -10.695 -26.608 1.00 85.69 79 GLU A O 1
ATOM 559 N N . GLY A 1 80 ? 33.878 -12.316 -25.359 1.00 90.38 80 GLY A N 1
ATOM 560 C CA . GLY A 1 80 ? 34.550 -13.420 -26.051 1.00 90.38 80 GLY A CA 1
ATOM 561 C C . GLY A 1 80 ? 35.997 -13.690 -25.633 1.00 90.38 80 GLY A C 1
ATOM 562 O O . GLY A 1 80 ? 36.550 -13.093 -24.703 1.00 90.38 80 GLY A O 1
ATOM 563 N N . CYS A 1 81 ? 36.592 -14.647 -26.333 1.00 93.94 81 CYS A N 1
ATOM 564 C CA . CYS A 1 81 ? 37.976 -15.066 -26.192 1.00 93.94 81 CYS A CA 1
ATOM 565 C C . CYS A 1 81 ? 38.870 -14.250 -27.121 1.00 93.94 81 CYS A C 1
ATOM 567 O O . CYS A 1 81 ? 38.483 -13.912 -28.243 1.00 93.94 81 CYS A O 1
ATOM 569 N N . CYS A 1 82 ? 40.092 -13.979 -26.672 1.00 93.44 82 CYS A N 1
ATOM 570 C CA . CYS A 1 82 ? 41.096 -13.367 -27.521 1.00 93.44 82 CYS A CA 1
ATOM 571 C C . CYS A 1 82 ? 41.847 -14.431 -28.312 1.00 93.44 82 CYS A C 1
ATOM 573 O O . CYS A 1 82 ? 42.557 -15.250 -27.725 1.00 93.44 82 CYS A O 1
ATOM 575 N N . SER A 1 83 ? 41.738 -14.397 -29.637 1.00 90.69 83 SER A N 1
ATOM 576 C CA . SER A 1 83 ? 42.538 -15.270 -30.497 1.00 90.69 83 SER A CA 1
ATOM 577 C C . SER A 1 83 ? 44.002 -14.808 -30.575 1.00 90.69 83 SER A C 1
ATOM 579 O O . SER A 1 83 ? 44.317 -13.633 -30.403 1.00 90.69 83 SER A O 1
ATOM 581 N N . LYS A 1 84 ? 44.921 -15.709 -30.934 1.00 86.44 84 LYS A N 1
ATOM 582 C CA . LYS A 1 84 ? 46.345 -15.421 -31.195 1.00 86.44 84 LYS A CA 1
ATOM 583 C C . LYS A 1 84 ? 46.577 -14.467 -32.369 1.00 86.44 84 LYS A C 1
ATOM 585 O O . LYS A 1 84 ? 47.690 -13.987 -32.550 1.00 86.44 84 LYS A O 1
ATOM 590 N N . PHE A 1 85 ? 45.536 -14.213 -33.162 1.00 83.69 85 PHE A N 1
ATOM 591 C CA . PHE A 1 85 ? 45.514 -13.219 -34.235 1.00 83.69 85 PHE A CA 1
ATOM 592 C C . PHE A 1 85 ? 45.055 -11.837 -33.744 1.00 83.69 85 PHE A C 1
ATOM 594 O O . PHE A 1 85 ? 44.954 -10.911 -34.541 1.00 83.69 85 PHE A O 1
ATOM 601 N N . GLY A 1 86 ? 44.767 -11.702 -32.445 1.00 82.00 86 GLY A N 1
ATOM 602 C CA . GLY A 1 86 ? 44.364 -10.457 -31.803 1.00 82.00 86 GLY A CA 1
ATOM 603 C C . GLY A 1 86 ? 42.922 -10.035 -32.072 1.00 82.00 86 GLY A C 1
ATOM 604 O O . GLY A 1 86 ? 42.612 -8.860 -31.934 1.00 82.00 86 GLY A O 1
ATOM 605 N N . VAL A 1 87 ? 42.043 -10.964 -32.454 1.00 86.19 87 VAL A N 1
ATOM 606 C CA . VAL A 1 87 ? 40.614 -10.701 -32.717 1.00 86.19 87 VAL A CA 1
ATOM 607 C C . VAL A 1 87 ? 39.756 -11.336 -31.628 1.00 86.19 87 VAL A C 1
ATOM 609 O O . VAL A 1 87 ? 40.032 -12.477 -31.228 1.00 86.19 87 VAL A O 1
ATOM 612 N N . CYS A 1 88 ? 38.721 -10.620 -31.187 1.00 89.12 88 CYS A N 1
ATOM 613 C CA . CYS A 1 88 ? 37.761 -11.089 -30.196 1.00 89.12 88 CYS A CA 1
ATOM 614 C C . CYS A 1 88 ? 36.626 -11.895 -30.832 1.00 89.12 88 CYS A C 1
ATOM 616 O O . CYS A 1 88 ? 36.089 -11.528 -31.874 1.00 89.12 88 CYS A O 1
ATOM 618 N N . GLY A 1 89 ? 36.228 -12.991 -30.191 1.00 90.81 89 GLY A N 1
ATOM 619 C CA . GLY A 1 89 ? 35.087 -13.778 -30.651 1.00 90.81 89 GLY A CA 1
ATOM 620 C C . GLY A 1 89 ? 34.793 -14.990 -29.780 1.00 90.81 89 GLY A C 1
ATOM 621 O O . GLY A 1 89 ? 35.523 -15.297 -28.839 1.00 90.81 89 GLY A O 1
ATOM 622 N N . TYR A 1 90 ? 33.707 -15.684 -30.101 1.00 94.06 90 TYR A N 1
ATOM 623 C CA . TYR A 1 90 ? 33.291 -16.920 -29.442 1.00 94.06 90 TYR A CA 1
ATOM 624 C C . TYR A 1 90 ? 33.448 -18.127 -30.373 1.00 94.06 90 TYR A C 1
ATOM 626 O O . TYR A 1 90 ? 33.568 -17.975 -31.587 1.00 94.06 90 TYR A O 1
ATOM 634 N N . GLY A 1 91 ? 33.411 -19.333 -29.805 1.00 93.00 91 GLY A N 1
ATOM 635 C CA . GLY A 1 91 ? 33.475 -20.578 -30.569 1.00 93.00 91 GLY A CA 1
ATOM 636 C C . GLY A 1 91 ? 34.888 -21.163 -30.686 1.00 93.00 91 GLY A C 1
ATOM 637 O O . GLY A 1 91 ? 35.857 -20.574 -30.196 1.00 93.00 91 GLY A O 1
ATOM 638 N N . PRO A 1 92 ? 35.031 -22.323 -31.346 1.00 91.81 92 PRO A N 1
ATOM 639 C CA . PRO A 1 92 ? 36.292 -23.065 -31.432 1.00 91.81 92 PRO A CA 1
ATOM 640 C C . PRO A 1 92 ? 37.425 -22.267 -32.091 1.00 91.81 92 PRO A C 1
ATOM 642 O O . PRO A 1 92 ? 38.584 -22.395 -31.694 1.00 91.81 92 PRO A O 1
ATOM 645 N N . ASP A 1 93 ? 37.098 -21.401 -33.053 1.00 89.50 93 ASP A N 1
ATOM 646 C CA . ASP A 1 93 ? 38.088 -20.618 -33.800 1.00 89.50 93 ASP A CA 1
ATOM 647 C C . ASP A 1 93 ? 38.792 -19.563 -32.929 1.00 89.50 93 ASP A C 1
ATOM 649 O O . ASP A 1 93 ? 39.943 -19.210 -33.199 1.00 89.50 93 ASP A O 1
ATOM 653 N N . TYR A 1 94 ? 38.141 -19.120 -31.847 1.00 92.88 94 TYR A N 1
ATOM 654 C CA . TYR A 1 94 ? 38.635 -18.074 -30.946 1.00 92.88 94 TYR A CA 1
ATOM 655 C C . TYR A 1 94 ? 39.017 -18.620 -29.569 1.00 92.88 94 TYR A C 1
ATOM 657 O O . TYR A 1 94 ? 40.067 -18.265 -29.043 1.00 92.88 94 TYR A O 1
ATOM 665 N N . CYS A 1 95 ? 38.185 -19.497 -29.002 1.00 93.50 95 CYS A N 1
ATOM 666 C CA . CYS A 1 95 ? 38.323 -20.056 -27.654 1.00 93.50 95 CYS A CA 1
ATOM 667 C C . CYS A 1 95 ? 39.043 -21.415 -27.626 1.00 93.50 95 CYS A C 1
ATOM 669 O O . CYS A 1 95 ? 39.339 -21.947 -26.556 1.00 93.50 95 CYS A O 1
ATOM 671 N N . GLY A 1 96 ? 39.334 -22.010 -28.788 1.00 92.88 96 GLY A N 1
ATOM 672 C CA . GLY A 1 96 ? 40.061 -23.274 -28.874 1.00 92.88 96 GLY A CA 1
ATOM 673 C C . GLY A 1 96 ? 41.452 -23.185 -28.240 1.00 92.88 96 GLY A C 1
ATOM 674 O O . GLY A 1 96 ? 42.154 -22.184 -28.389 1.00 92.88 96 GLY A O 1
ATOM 675 N N . LYS A 1 97 ? 41.888 -24.257 -27.565 1.00 89.12 97 LYS A N 1
ATOM 676 C CA . LYS A 1 97 ? 43.153 -24.294 -26.797 1.00 89.12 97 LYS A CA 1
ATOM 677 C C . LYS A 1 97 ? 44.396 -23.895 -27.604 1.00 89.12 97 LYS A C 1
ATOM 679 O O . LYS A 1 97 ? 45.345 -23.379 -27.031 1.00 89.12 97 LYS A O 1
ATOM 684 N N . GLU A 1 98 ? 44.403 -24.144 -28.913 1.00 87.38 98 GLU A N 1
ATOM 685 C CA . GLU A 1 98 ? 45.530 -23.827 -29.808 1.00 87.38 98 GLU A CA 1
ATOM 686 C C . GLU A 1 98 ? 45.471 -22.409 -30.408 1.00 87.38 98 GLU A C 1
ATOM 688 O O . GLU A 1 98 ? 46.419 -21.960 -31.068 1.00 87.38 98 GLU A O 1
ATOM 693 N N . ASN A 1 99 ? 44.350 -21.711 -30.218 1.00 89.31 99 ASN A N 1
ATOM 694 C CA . ASN A 1 99 ? 44.068 -20.417 -30.830 1.00 89.31 99 ASN A CA 1
ATOM 695 C C . ASN A 1 99 ? 43.839 -19.303 -29.812 1.00 89.31 99 ASN A C 1
ATOM 697 O O . ASN A 1 99 ? 44.077 -18.157 -30.168 1.00 89.31 99 ASN A O 1
ATOM 701 N N . CYS A 1 100 ? 43.430 -19.598 -28.582 1.00 93.75 100 CYS A N 1
ATOM 702 C CA . CYS A 1 100 ? 43.147 -18.582 -27.577 1.00 93.75 100 CYS A CA 1
ATOM 703 C C . CYS A 1 100 ? 44.391 -18.158 -26.775 1.00 93.75 100 CYS A C 1
ATOM 705 O O . CYS A 1 100 ? 45.188 -19.001 -26.364 1.00 93.75 100 CYS A O 1
ATOM 707 N N . VAL A 1 101 ? 44.530 -16.854 -26.509 1.00 92.44 101 VAL A N 1
ATOM 708 C CA . VAL A 1 101 ? 45.619 -16.268 -25.703 1.00 92.44 101 VAL A CA 1
ATOM 709 C C . VAL A 1 101 ? 45.149 -15.525 -24.442 1.00 92.44 101 VAL A C 1
ATOM 711 O O . VAL A 1 101 ? 45.974 -15.260 -23.572 1.00 92.44 101 VAL A O 1
ATOM 714 N N . ALA A 1 102 ? 43.854 -15.203 -24.320 1.00 90.69 102 ALA A N 1
ATOM 715 C CA . ALA A 1 102 ? 43.228 -14.620 -23.122 1.00 90.69 102 ALA A CA 1
ATOM 716 C C . ALA A 1 102 ? 41.703 -14.876 -23.106 1.00 90.69 102 ALA A C 1
ATOM 718 O O . ALA A 1 102 ? 41.096 -14.969 -24.173 1.00 90.69 102 ALA A O 1
ATOM 719 N N . ASN A 1 103 ? 41.077 -14.941 -21.919 1.00 93.38 103 ASN A N 1
ATOM 720 C CA . ASN A 1 103 ? 39.642 -15.235 -21.704 1.00 93.38 103 ASN A CA 1
ATOM 721 C C . ASN A 1 103 ? 39.154 -16.572 -22.304 1.00 93.38 103 ASN A C 1
ATOM 723 O O . ASN A 1 103 ? 38.025 -16.668 -22.782 1.00 93.38 103 ASN A O 1
ATOM 727 N N . CYS A 1 104 ? 40.000 -17.600 -22.335 1.00 92.94 104 CYS A N 1
ATOM 728 C CA . CYS A 1 104 ? 39.733 -18.847 -23.066 1.00 92.94 104 CYS A CA 1
ATOM 729 C C . CYS A 1 104 ? 38.609 -19.706 -22.475 1.00 92.94 104 CYS A C 1
ATOM 731 O O . CYS A 1 104 ? 38.141 -20.642 -23.114 1.00 92.94 104 CYS A O 1
ATOM 733 N N . GLU A 1 105 ? 38.194 -19.398 -21.253 1.00 91.69 105 GLU A N 1
ATOM 734 C CA . GLU A 1 105 ? 37.072 -20.001 -20.544 1.00 91.69 105 GLU A CA 1
ATOM 735 C C . GLU A 1 105 ? 35.709 -19.410 -20.925 1.00 91.69 105 GLU A C 1
ATOM 737 O O . GLU A 1 105 ? 34.676 -19.938 -20.506 1.00 91.69 105 GLU A O 1
ATOM 742 N N . ARG A 1 106 ? 35.676 -18.309 -21.688 1.00 92.56 106 ARG A N 1
ATOM 743 C CA . ARG A 1 106 ? 34.414 -17.676 -22.070 1.00 92.56 106 ARG A CA 1
ATOM 744 C C . ARG A 1 106 ? 33.656 -18.512 -23.091 1.00 92.56 106 ARG A C 1
ATOM 746 O O . ARG A 1 106 ? 34.220 -19.096 -24.010 1.00 92.56 106 ARG A O 1
ATOM 753 N N . THR A 1 107 ? 32.339 -18.518 -22.941 1.00 93.25 107 THR A N 1
ATOM 754 C CA . THR A 1 107 ? 31.420 -19.245 -23.814 1.00 93.25 107 THR A CA 1
ATOM 755 C C . THR A 1 107 ? 30.367 -18.300 -24.366 1.00 93.25 107 THR A C 1
ATOM 757 O O . THR A 1 107 ? 30.007 -17.316 -23.722 1.00 93.25 107 THR A O 1
ATOM 760 N N . SER A 1 108 ? 29.895 -18.600 -25.571 1.00 93.00 108 SER A N 1
ATOM 761 C CA . SER A 1 108 ? 28.772 -17.899 -26.197 1.00 93.00 108 SER A CA 1
ATOM 762 C C . SER A 1 108 ? 27.452 -18.171 -25.467 1.00 93.00 108 SER A C 1
ATOM 764 O O . SER A 1 108 ? 27.358 -19.106 -24.671 1.00 93.00 108 SER A O 1
ATOM 766 N N . GLU A 1 109 ? 26.406 -17.391 -25.744 1.00 92.69 109 GLU A N 1
ATOM 767 C CA . GLU A 1 109 ? 25.079 -17.605 -25.149 1.00 92.69 109 GLU A CA 1
ATOM 768 C C . GLU A 1 109 ? 24.426 -18.896 -25.662 1.00 92.69 109 GLU A C 1
ATOM 770 O O . GLU A 1 109 ? 23.765 -19.617 -24.910 1.00 92.69 109 GLU A O 1
ATOM 775 N N . CYS A 1 110 ? 24.624 -19.193 -26.947 1.00 93.75 110 CYS A N 1
ATOM 776 C CA . CYS A 1 110 ? 24.007 -20.311 -27.645 1.00 93.75 110 CYS A CA 1
ATOM 777 C C . CYS A 1 110 ? 24.950 -20.943 -28.670 1.00 93.75 110 CYS A C 1
ATOM 779 O O . CYS A 1 110 ? 25.792 -20.271 -29.259 1.00 93.75 110 CYS A O 1
ATOM 781 N N . ASP A 1 111 ? 24.753 -22.233 -28.927 1.00 93.25 111 ASP A N 1
ATOM 782 C CA . ASP A 1 111 ? 25.459 -22.950 -29.984 1.00 93.25 111 ASP A CA 1
ATOM 783 C C . ASP A 1 111 ? 24.813 -22.664 -31.359 1.00 93.25 111 ASP A C 1
ATOM 785 O O . ASP A 1 111 ? 23.648 -23.020 -31.572 1.00 93.25 111 ASP A O 1
ATOM 789 N N . PRO A 1 112 ? 25.541 -22.078 -32.332 1.00 90.38 112 PRO A N 1
ATOM 790 C CA . PRO A 1 112 ? 25.046 -21.896 -33.699 1.00 90.38 112 PRO A CA 1
ATOM 791 C C . PRO A 1 112 ? 24.883 -23.218 -34.477 1.00 90.38 112 PRO A C 1
ATOM 793 O O . PRO A 1 112 ? 24.427 -23.209 -35.623 1.00 90.38 112 PRO A O 1
ATOM 796 N N . GLY A 1 113 ? 25.231 -24.357 -33.869 1.00 84.50 113 GLY A N 1
ATOM 797 C CA . GLY A 1 113 ? 24.848 -25.706 -34.282 1.00 84.50 113 GLY A CA 1
ATOM 798 C C . GLY A 1 113 ? 25.999 -26.707 -34.384 1.00 84.50 113 GLY A C 1
ATOM 799 O O . GLY A 1 113 ? 25.736 -27.879 -34.629 1.00 84.50 113 GLY A O 1
ATOM 800 N N . ASN A 1 114 ? 27.252 -26.271 -34.226 1.00 83.38 114 ASN A N 1
ATOM 801 C CA . ASN A 1 114 ? 28.451 -27.101 -34.419 1.00 83.38 114 ASN A CA 1
ATOM 802 C C . ASN A 1 114 ? 29.582 -26.776 -33.427 1.00 83.38 114 ASN A C 1
ATOM 804 O O . ASN A 1 114 ? 30.710 -27.223 -33.631 1.00 83.38 114 ASN A O 1
ATOM 808 N N . TRP A 1 115 ? 29.328 -25.958 -32.403 1.00 91.75 115 TRP A N 1
ATOM 809 C CA . TRP A 1 115 ? 30.353 -25.560 -31.436 1.00 91.75 115 TRP A CA 1
ATOM 810 C C . TRP A 1 115 ? 30.360 -26.465 -30.201 1.00 91.75 115 TRP A C 1
ATOM 812 O O . TRP A 1 115 ? 31.417 -26.717 -29.638 1.00 91.75 115 TRP A O 1
ATOM 822 N N . GLY A 1 116 ? 29.215 -27.004 -29.787 1.00 90.31 116 GLY A N 1
ATOM 823 C CA . GLY A 1 116 ? 29.093 -27.780 -28.557 1.00 90.31 116 GLY A CA 1
ATOM 824 C C . GLY A 1 116 ? 29.107 -26.918 -27.287 1.00 90.31 116 GLY A C 1
ATOM 825 O O . GLY A 1 116 ? 29.430 -25.726 -27.296 1.00 90.31 116 GLY A O 1
ATOM 826 N N . LEU A 1 117 ? 28.757 -27.548 -26.158 1.00 90.75 117 LEU A N 1
ATOM 827 C CA . LEU A 1 117 ? 28.674 -26.894 -24.840 1.00 90.75 117 LEU A CA 1
ATOM 828 C C . LEU A 1 117 ? 30.042 -26.546 -24.231 1.00 90.75 117 LEU A C 1
ATOM 830 O O . LEU A 1 117 ? 30.114 -25.905 -23.190 1.00 90.75 117 LEU A O 1
ATOM 834 N N . GLU A 1 118 ? 31.135 -26.961 -24.870 1.00 90.12 118 GLU A N 1
ATOM 835 C CA . GLU A 1 118 ? 32.481 -26.527 -24.487 1.00 90.12 118 GLU A CA 1
ATOM 836 C C . GLU A 1 118 ? 32.767 -25.069 -24.882 1.00 90.12 118 GLU A C 1
ATOM 838 O O . GLU A 1 118 ? 33.587 -24.423 -24.236 1.00 90.12 118 GLU A O 1
ATOM 843 N N . TYR A 1 119 ? 32.062 -24.529 -25.886 1.00 91.88 119 TYR A N 1
ATOM 844 C CA . TYR A 1 119 ? 32.202 -23.137 -26.341 1.00 91.88 119 TYR A CA 1
ATOM 845 C C . TYR A 1 119 ? 30.908 -22.317 -26.222 1.00 91.88 119 TYR A C 1
ATOM 847 O O . TYR A 1 119 ? 30.875 -21.141 -26.604 1.00 91.88 119 TYR A O 1
ATOM 855 N N . SER A 1 120 ? 29.842 -22.917 -25.692 1.00 92.25 120 SER A N 1
ATOM 856 C CA . SER A 1 120 ? 28.513 -22.305 -25.600 1.00 92.25 120 SER A CA 1
ATOM 857 C C . SER A 1 120 ? 27.861 -22.645 -24.263 1.00 92.25 120 SER A C 1
ATOM 859 O O . SER A 1 120 ? 27.860 -23.800 -23.847 1.00 92.25 120 SER A O 1
ATOM 861 N N . SER A 1 121 ? 27.261 -21.656 -23.604 1.00 90.12 121 SER A N 1
ATOM 862 C CA . SER A 1 121 ? 26.545 -21.823 -22.333 1.00 90.12 121 SER A CA 1
ATOM 863 C C . SER A 1 121 ? 25.275 -22.668 -22.476 1.00 90.12 121 SER A C 1
ATOM 865 O O . SER A 1 121 ? 24.829 -23.291 -21.512 1.00 90.12 121 SER A O 1
ATOM 867 N N . SER A 1 122 ? 24.683 -22.702 -23.672 1.00 89.69 122 SER A N 1
ATOM 868 C CA . SER A 1 122 ? 23.488 -23.484 -23.984 1.00 89.69 122 SER A CA 1
ATOM 869 C C . SER A 1 122 ? 23.502 -23.968 -25.434 1.00 89.69 122 SER A C 1
ATOM 871 O O . SER A 1 122 ? 24.109 -23.355 -26.307 1.00 89.69 122 SER A O 1
ATOM 873 N N . SER A 1 123 ? 22.784 -25.059 -25.710 1.00 89.62 123 SER A N 1
ATOM 874 C CA . SER A 1 123 ? 22.559 -25.541 -27.082 1.00 89.62 123 SER A CA 1
ATOM 875 C C . SER A 1 123 ? 21.503 -24.723 -27.833 1.00 89.62 123 SER A C 1
ATOM 877 O O . SER A 1 123 ? 21.489 -24.702 -29.059 1.00 89.62 123 SER A O 1
ATOM 879 N N . THR A 1 124 ? 20.617 -24.034 -27.110 1.00 90.94 124 THR A N 1
ATOM 880 C CA . THR A 1 124 ? 19.546 -23.203 -27.672 1.00 90.94 124 THR A CA 1
ATOM 881 C C . THR A 1 124 ? 19.352 -21.9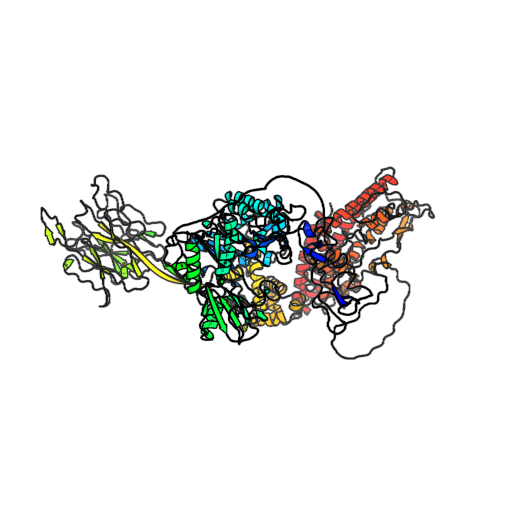38 -26.850 1.00 90.94 124 THR A C 1
ATOM 883 O O . THR A 1 124 ? 19.585 -21.931 -25.640 1.00 90.94 124 THR A O 1
ATOM 886 N N . CYS A 1 125 ? 18.844 -20.883 -27.480 1.00 93.44 125 CYS A N 1
ATOM 887 C CA . CYS A 1 125 ? 18.495 -19.658 -26.775 1.00 93.44 125 CYS A CA 1
ATOM 888 C C . CYS A 1 125 ? 17.266 -19.820 -25.866 1.00 93.44 125 CYS A C 1
ATOM 890 O O . CYS A 1 125 ? 16.326 -20.539 -26.234 1.00 93.44 125 CYS A O 1
ATOM 892 N N . PRO A 1 126 ? 17.221 -19.111 -24.723 1.00 93.56 126 PRO A N 1
ATOM 893 C CA . PRO A 1 126 ? 16.014 -18.981 -23.915 1.00 93.56 126 PRO A CA 1
ATOM 894 C C . PRO A 1 126 ? 14.805 -18.524 -24.741 1.00 93.56 126 PRO A C 1
ATOM 896 O O . PRO A 1 126 ? 14.944 -17.827 -25.746 1.00 93.56 126 PRO A O 1
ATOM 899 N N . LEU A 1 127 ? 13.603 -18.932 -24.327 1.00 94.69 127 LEU A N 1
ATOM 900 C CA . LEU A 1 127 ? 12.342 -18.621 -25.015 1.00 94.69 127 LEU A CA 1
ATOM 901 C C . LEU A 1 127 ? 12.297 -19.028 -26.501 1.00 94.69 127 LEU A C 1
ATOM 903 O O . LEU A 1 127 ? 11.454 -18.524 -27.243 1.00 94.69 127 LEU A O 1
ATOM 907 N N . ASN A 1 128 ? 13.156 -19.949 -26.949 1.00 93.56 128 ASN A N 1
ATOM 908 C CA . ASN A 1 128 ? 13.214 -20.392 -28.346 1.00 93.56 128 ASN A CA 1
ATOM 909 C C . ASN A 1 128 ? 13.388 -19.225 -29.344 1.00 93.56 128 ASN A C 1
ATOM 911 O O . ASN A 1 128 ? 12.872 -19.257 -30.472 1.00 93.56 128 ASN A O 1
ATOM 915 N N . VAL A 1 129 ? 14.109 -18.175 -28.934 1.00 94.44 129 VAL A N 1
ATOM 916 C CA . VAL A 1 129 ? 14.602 -17.156 -29.871 1.00 94.44 129 VAL A CA 1
ATOM 917 C C . VAL A 1 129 ? 15.756 -17.727 -30.706 1.00 94.44 129 VAL A C 1
ATOM 919 O O . VAL A 1 129 ? 16.178 -18.870 -30.514 1.00 94.44 129 VAL A O 1
ATOM 922 N N . CYS A 1 130 ? 16.226 -16.989 -31.705 1.00 93.81 130 CYS A N 1
ATOM 923 C CA . CYS A 1 130 ? 17.190 -17.519 -32.660 1.00 93.81 130 CYS A CA 1
ATOM 924 C C . CYS A 1 130 ? 18.628 -17.305 -32.180 1.00 93.81 130 CYS A C 1
ATOM 926 O O . CYS A 1 130 ? 18.952 -16.252 -31.634 1.00 93.81 130 CYS A O 1
ATOM 928 N N . CYS A 1 131 ? 19.480 -18.304 -32.415 1.00 93.94 131 CYS A N 1
ATOM 929 C CA . CYS A 1 131 ? 20.919 -18.189 -32.215 1.00 93.94 131 CYS A CA 1
ATOM 930 C C . CYS A 1 131 ? 21.563 -17.627 -33.484 1.00 93.94 131 CYS A C 1
ATOM 932 O O . CYS A 1 131 ? 21.401 -18.208 -34.562 1.00 93.94 131 CYS A O 1
ATOM 934 N N . SER A 1 132 ? 22.275 -16.508 -33.369 1.00 92.94 132 SER A N 1
ATOM 935 C CA . SER A 1 132 ? 23.058 -15.963 -34.475 1.00 92.94 132 SER A CA 1
ATOM 936 C C . SER A 1 132 ? 24.247 -16.870 -34.785 1.00 92.94 132 SER A C 1
ATOM 938 O O . SER A 1 132 ? 24.704 -17.646 -33.948 1.00 92.94 132 SER A O 1
ATOM 940 N N . LYS A 1 133 ? 24.830 -16.713 -35.976 1.00 90.25 133 LYS A N 1
ATOM 941 C CA . LYS A 1 133 ? 26.060 -17.427 -36.365 1.00 90.25 133 LYS A CA 1
ATOM 942 C C . LYS A 1 133 ? 27.277 -17.121 -35.473 1.00 90.25 133 LYS A C 1
ATOM 944 O O . LYS A 1 133 ? 28.295 -17.790 -35.607 1.00 90.25 133 LYS A O 1
ATOM 949 N N . TYR A 1 134 ? 27.179 -16.103 -34.615 1.00 90.31 134 TYR A N 1
ATOM 950 C CA . TYR A 1 134 ? 28.222 -15.678 -33.680 1.00 90.31 134 TYR A CA 1
ATOM 951 C C . TYR A 1 134 ? 27.946 -16.121 -32.231 1.00 90.31 134 TYR A C 1
ATOM 953 O O . TYR A 1 134 ? 28.715 -15.774 -31.340 1.00 90.31 134 TYR A O 1
ATOM 961 N N . GLY A 1 135 ? 26.868 -16.878 -31.989 1.00 91.00 135 GLY A N 1
ATOM 962 C CA . GLY A 1 135 ? 26.537 -17.422 -30.670 1.00 91.00 135 GLY A CA 1
ATOM 963 C C . GLY A 1 135 ? 25.788 -16.462 -29.736 1.00 91.00 135 GLY A C 1
ATOM 964 O O . GLY A 1 135 ? 25.857 -16.612 -28.518 1.00 91.00 135 GLY A O 1
ATOM 965 N N . PHE A 1 136 ? 25.068 -15.479 -30.285 1.00 91.69 136 PHE A N 1
ATOM 966 C CA . PHE A 1 136 ? 24.208 -14.567 -29.514 1.00 91.69 136 PHE A CA 1
ATOM 967 C C . PHE A 1 136 ? 22.730 -14.867 -29.744 1.00 91.69 136 PHE A C 1
ATOM 969 O O . PHE A 1 136 ? 22.344 -15.274 -30.843 1.00 91.69 136 PHE A O 1
ATOM 976 N N . CYS A 1 137 ? 21.893 -14.609 -28.744 1.00 92.75 137 CYS A N 1
ATOM 977 C CA . CYS A 1 137 ? 20.454 -14.820 -28.828 1.00 92.75 137 CYS A CA 1
ATOM 978 C C . CYS A 1 137 ? 19.686 -13.556 -29.220 1.00 92.75 137 CYS A C 1
ATOM 980 O O . CYS A 1 137 ? 19.898 -12.487 -28.654 1.00 92.75 137 CYS A O 1
ATOM 982 N N . GLY A 1 138 ? 18.732 -13.685 -30.146 1.00 91.25 138 GLY A N 1
ATOM 983 C CA . GLY A 1 138 ? 17.910 -12.553 -30.573 1.00 91.25 138 GLY A CA 1
ATOM 984 C C . GLY A 1 138 ? 16.705 -12.927 -31.433 1.00 91.25 138 GLY A C 1
ATOM 985 O O . GLY A 1 138 ? 16.507 -14.079 -31.829 1.00 91.25 138 GLY A O 1
ATOM 986 N N . THR A 1 139 ? 15.860 -11.931 -31.693 1.00 89.00 139 THR A N 1
ATOM 987 C CA . THR A 1 139 ? 14.574 -12.084 -32.397 1.00 89.00 139 THR A CA 1
ATOM 988 C C . THR A 1 139 ? 14.546 -11.446 -33.784 1.00 89.00 139 THR A C 1
ATOM 990 O O . THR A 1 139 ? 13.634 -11.751 -34.553 1.00 89.00 139 THR A O 1
ATOM 993 N N . THR A 1 140 ? 15.519 -10.590 -34.116 1.00 88.12 140 THR A N 1
ATOM 994 C CA . THR A 1 140 ? 15.559 -9.857 -35.390 1.00 88.12 140 THR A CA 1
ATOM 995 C C . THR A 1 140 ? 16.009 -10.751 -36.549 1.00 88.12 140 THR A C 1
ATOM 997 O O . THR A 1 140 ? 16.471 -11.880 -36.357 1.00 88.12 140 THR A O 1
ATOM 1000 N N . GLU A 1 141 ? 15.890 -10.243 -37.777 1.00 87.69 141 GLU A N 1
ATOM 1001 C CA . GLU A 1 141 ? 16.322 -10.939 -38.997 1.00 87.69 141 GLU A CA 1
ATOM 1002 C C . GLU A 1 141 ? 17.810 -11.331 -38.960 1.00 87.69 141 GLU A C 1
ATOM 1004 O O . GLU A 1 141 ? 18.172 -12.395 -39.455 1.00 87.69 141 GLU A O 1
ATOM 1009 N N . GLU A 1 142 ? 18.666 -10.552 -38.290 1.00 87.88 142 GLU A N 1
ATOM 1010 C CA . GLU A 1 142 ? 20.090 -10.879 -38.124 1.00 87.88 142 GLU A CA 1
ATOM 1011 C C . GLU A 1 142 ? 20.313 -12.208 -37.376 1.00 87.88 142 GLU A C 1
ATOM 1013 O O . GLU A 1 142 ? 21.266 -12.941 -37.652 1.00 87.88 142 GLU A O 1
ATOM 1018 N N . PHE A 1 143 ? 19.405 -12.550 -36.462 1.00 91.50 143 PHE A N 1
ATOM 1019 C CA . PHE A 1 143 ? 19.460 -13.779 -35.672 1.00 91.50 143 PHE A CA 1
ATOM 1020 C C . PHE A 1 143 ? 18.622 -14.890 -36.307 1.00 91.50 143 PHE A C 1
ATOM 1022 O O . PHE A 1 143 ? 19.017 -16.055 -36.304 1.00 91.50 143 PHE A O 1
ATOM 1029 N N . CYS A 1 144 ? 17.444 -14.551 -36.834 1.00 89.88 144 CYS A N 1
ATOM 1030 C CA . CYS A 1 144 ? 16.451 -15.520 -37.292 1.00 89.88 144 CYS A CA 1
ATOM 1031 C C . CYS A 1 144 ? 16.471 -15.812 -38.798 1.00 89.88 144 CYS A C 1
ATOM 1033 O O . CYS A 1 144 ? 15.886 -16.819 -39.213 1.00 89.88 144 CYS A O 1
ATOM 1035 N N . GLY A 1 145 ? 17.110 -14.969 -39.614 1.00 88.81 145 GLY A N 1
ATOM 1036 C CA . GLY A 1 145 ? 16.967 -14.986 -41.069 1.00 88.81 145 GLY A CA 1
ATOM 1037 C C . GLY A 1 145 ? 15.490 -14.966 -41.477 1.00 88.81 145 GLY A C 1
ATOM 1038 O O . GLY A 1 145 ? 14.683 -14.236 -40.907 1.00 88.81 145 GLY A O 1
ATOM 1039 N N . ASP A 1 146 ? 15.106 -15.862 -42.387 1.00 86.94 146 ASP A N 1
ATOM 1040 C CA . ASP A 1 146 ? 13.733 -15.961 -42.906 1.00 86.94 146 ASP A CA 1
ATOM 1041 C C . ASP A 1 146 ? 12.721 -16.641 -41.954 1.00 86.94 146 ASP A C 1
ATOM 1043 O O . ASP A 1 146 ? 11.553 -16.838 -42.316 1.00 86.94 146 ASP A O 1
ATOM 1047 N N . LYS A 1 147 ? 13.128 -17.058 -40.744 1.00 85.75 147 LYS A N 1
ATOM 1048 C CA . LYS A 1 147 ? 12.236 -17.764 -39.805 1.00 85.75 147 LYS A CA 1
ATOM 1049 C C . LYS A 1 147 ? 11.185 -16.813 -39.225 1.00 85.75 147 LYS A C 1
ATOM 1051 O O . LYS A 1 147 ? 11.492 -15.970 -38.387 1.00 85.75 147 LYS A O 1
ATOM 1056 N N . LYS A 1 148 ? 9.917 -17.015 -39.599 1.00 85.88 148 LYS A N 1
ATOM 1057 C CA . LYS A 1 148 ? 8.770 -16.241 -39.087 1.00 85.88 148 LYS A CA 1
ATOM 1058 C C . LYS A 1 148 ? 8.036 -16.956 -37.954 1.00 85.88 148 LYS A C 1
ATOM 1060 O O . LYS A 1 148 ? 7.861 -18.173 -37.989 1.00 85.88 148 LYS A O 1
ATOM 1065 N N . VAL A 1 149 ? 7.553 -16.183 -36.982 1.00 91.31 149 VAL A N 1
ATOM 1066 C CA . VAL A 1 149 ? 6.717 -16.682 -35.881 1.00 91.31 149 VAL A CA 1
ATOM 1067 C C . VAL A 1 149 ? 5.284 -16.875 -36.363 1.00 91.31 149 VAL A C 1
ATOM 1069 O O . VAL A 1 149 ? 4.710 -16.024 -37.045 1.00 91.31 149 VAL A O 1
ATOM 1072 N N . LYS A 1 150 ? 4.683 -18.014 -36.013 1.00 91.75 150 LYS A N 1
ATOM 1073 C CA . LYS A 1 150 ? 3.285 -18.303 -36.333 1.00 91.75 150 LYS A CA 1
ATOM 1074 C C . LYS A 1 150 ? 2.369 -17.592 -35.334 1.00 91.75 150 LYS A C 1
ATOM 1076 O O . LYS A 1 150 ? 2.024 -18.156 -34.301 1.00 91.75 150 LYS A O 1
ATOM 1081 N N . ARG A 1 151 ? 1.965 -16.364 -35.663 1.00 93.44 151 ARG A N 1
ATOM 1082 C CA . ARG A 1 151 ? 1.038 -15.572 -34.841 1.00 93.44 151 ARG A CA 1
ATOM 1083 C C . ARG A 1 151 ? -0.388 -16.161 -34.878 1.00 93.44 151 ARG A C 1
ATOM 1085 O O . ARG A 1 151 ? -0.847 -16.566 -35.952 1.00 93.44 151 ARG A O 1
ATOM 1092 N N . PRO A 1 152 ? -1.095 -16.232 -33.737 1.00 91.56 152 PRO A N 1
ATOM 1093 C CA . PRO A 1 152 ? -2.481 -16.694 -33.678 1.00 91.56 152 PRO A CA 1
ATOM 1094 C C . PRO A 1 152 ? -3.438 -15.703 -34.359 1.00 91.56 152 PRO A C 1
ATOM 1096 O O . PRO A 1 152 ? -3.187 -14.499 -34.385 1.00 91.56 152 PRO A O 1
ATOM 1099 N N . SER A 1 153 ? -4.548 -16.205 -34.912 1.00 88.06 153 SER A N 1
ATOM 1100 C CA . SER A 1 153 ? -5.599 -15.362 -35.492 1.00 88.06 153 SER A CA 1
ATOM 1101 C C . SER A 1 153 ? -6.989 -16.002 -35.410 1.00 88.06 153 SER A C 1
ATOM 1103 O O . SER A 1 153 ? -7.121 -17.217 -35.567 1.00 88.06 153 SER A O 1
ATOM 1105 N N . CYS A 1 154 ? -8.029 -15.193 -35.180 1.00 81.38 154 CYS A N 1
ATOM 1106 C CA . CYS A 1 154 ? -9.429 -15.628 -35.086 1.00 81.38 154 CYS A CA 1
ATOM 1107 C C . CYS A 1 154 ? -10.398 -14.619 -35.702 1.00 81.38 154 CYS A C 1
ATOM 1109 O O . CYS A 1 154 ? -10.080 -13.459 -35.964 1.00 81.38 154 CYS A O 1
ATOM 1111 N N . VAL A 1 155 ? -11.625 -15.095 -35.929 1.00 74.69 155 VAL A N 1
ATOM 1112 C CA . VAL A 1 155 ? -12.733 -14.282 -36.430 1.00 74.69 155 VAL A CA 1
ATOM 1113 C C . VAL A 1 155 ? -13.111 -13.237 -35.362 1.00 74.69 155 VAL A C 1
ATOM 1115 O O . VAL A 1 155 ? -13.451 -13.637 -34.246 1.00 74.69 155 VAL A O 1
ATOM 1118 N N . PRO A 1 156 ? -13.126 -11.922 -35.677 1.00 62.69 156 PRO A N 1
ATOM 1119 C CA . PRO A 1 156 ? -13.361 -10.829 -34.714 1.00 62.69 156 PRO A CA 1
ATOM 1120 C C . PRO A 1 156 ? -14.722 -10.808 -33.988 1.00 62.69 156 PRO A C 1
ATOM 1122 O O . PRO A 1 156 ? -15.042 -9.837 -33.306 1.00 62.69 156 PRO A O 1
ATOM 1125 N N . SER A 1 157 ? -15.553 -11.842 -34.140 1.00 56.03 157 SER A N 1
ATOM 1126 C CA . SER A 1 157 ? -16.871 -11.959 -33.512 1.00 56.03 157 SER A CA 1
ATOM 1127 C C . SER A 1 157 ? -16.829 -12.501 -32.080 1.00 56.03 157 SER A C 1
ATOM 1129 O O . SER A 1 157 ? -17.864 -12.520 -31.416 1.00 56.03 157 SER A O 1
ATOM 1131 N N . GLN A 1 158 ? -15.672 -12.960 -31.588 1.00 60.94 158 GLN A N 1
ATOM 1132 C CA . GLN A 1 158 ? -15.537 -13.411 -30.202 1.00 60.94 158 GLN A CA 1
ATOM 1133 C C . GLN A 1 158 ? -15.385 -12.216 -29.250 1.00 60.94 158 GLN A C 1
ATOM 1135 O O . GLN A 1 158 ? -14.561 -11.322 -29.448 1.00 60.94 158 GLN A O 1
ATOM 1140 N N . ARG A 1 159 ? -16.216 -12.193 -28.202 1.00 69.38 159 ARG A N 1
ATOM 1141 C CA . ARG A 1 159 ? -16.040 -11.280 -27.067 1.00 69.38 159 ARG A CA 1
ATOM 1142 C C . ARG A 1 159 ? -14.794 -11.711 -26.286 1.00 69.38 159 ARG A C 1
ATOM 1144 O O . ARG A 1 159 ? -14.547 -12.909 -26.159 1.00 69.38 159 ARG A O 1
ATOM 1151 N N . LEU A 1 160 ? -14.030 -10.746 -25.770 1.00 81.06 160 LEU A N 1
ATOM 1152 C CA . LEU A 1 160 ? -12.921 -11.041 -24.857 1.00 81.06 160 LEU A CA 1
ATOM 1153 C C . LEU A 1 160 ? -13.471 -11.748 -23.612 1.00 81.06 160 LEU A C 1
ATOM 1155 O O . LEU A 1 160 ? -14.554 -11.396 -23.145 1.00 81.06 160 LEU A O 1
ATOM 1159 N N . ARG A 1 161 ? -12.752 -12.748 -23.087 1.00 85.56 161 ARG A N 1
ATOM 1160 C CA . ARG A 1 161 ? -13.205 -13.510 -21.910 1.00 85.56 161 ARG A CA 1
ATOM 1161 C C . ARG A 1 161 ? -12.961 -12.749 -20.611 1.00 85.56 161 ARG A C 1
ATOM 1163 O O . ARG A 1 161 ? -13.749 -12.892 -19.683 1.00 85.56 161 ARG A O 1
ATOM 1170 N N . ARG A 1 162 ? -11.879 -11.963 -20.553 1.00 90.81 162 ARG A N 1
ATOM 1171 C CA . ARG A 1 162 ? -11.463 -11.221 -19.359 1.00 90.81 162 ARG A CA 1
ATOM 1172 C C . ARG A 1 162 ? -11.227 -9.741 -19.652 1.00 90.81 162 ARG A C 1
ATOM 1174 O O . ARG A 1 162 ? -10.630 -9.369 -20.660 1.00 90.81 162 ARG A O 1
ATOM 1181 N N . VAL A 1 163 ? -11.689 -8.922 -18.723 1.00 93.44 163 VAL A N 1
ATOM 1182 C CA . VAL A 1 163 ? -11.269 -7.541 -18.491 1.00 93.44 163 VAL A CA 1
ATOM 1183 C C . VAL A 1 163 ? -10.823 -7.499 -17.033 1.00 93.44 163 VAL A C 1
ATOM 1185 O O . VAL A 1 163 ? -11.661 -7.663 -16.138 1.00 93.44 163 VAL A O 1
ATOM 1188 N N . VAL A 1 164 ? -9.515 -7.401 -16.817 1.00 96.81 164 VAL A N 1
ATOM 1189 C CA . VAL A 1 164 ? -8.868 -7.402 -15.498 1.00 96.81 164 VAL A CA 1
ATOM 1190 C C . VAL A 1 164 ? -8.493 -5.965 -15.147 1.00 96.81 164 VAL A C 1
ATOM 1192 O O . VAL A 1 164 ? -8.037 -5.225 -16.015 1.00 96.81 164 VAL A O 1
ATOM 1195 N N . GLY A 1 165 ? -8.698 -5.538 -13.909 1.00 97.12 165 GLY A N 1
ATOM 1196 C CA . GLY A 1 165 ? -8.278 -4.215 -13.454 1.00 97.12 165 GLY A CA 1
ATOM 1197 C C . GLY A 1 165 ? -7.465 -4.297 -12.174 1.00 97.12 165 GLY A C 1
ATOM 1198 O O . GLY A 1 165 ? -7.925 -4.909 -11.218 1.00 97.12 165 GLY A O 1
ATOM 1199 N N . TYR A 1 166 ? -6.290 -3.671 -12.135 1.00 98.62 166 TYR A N 1
ATOM 1200 C CA . TYR A 1 166 ? -5.545 -3.504 -10.889 1.00 98.62 166 TYR A CA 1
ATOM 1201 C C . TYR A 1 166 ? -6.045 -2.277 -10.129 1.00 98.62 166 TYR A C 1
ATOM 1203 O O . TYR A 1 166 ? -6.210 -1.200 -10.707 1.00 98.62 166 TYR A O 1
ATOM 1211 N N . TYR A 1 167 ? -6.301 -2.448 -8.837 1.00 98.25 167 TYR A N 1
ATOM 1212 C CA . TYR A 1 167 ? -6.636 -1.378 -7.909 1.00 98.25 167 TYR A CA 1
ATOM 1213 C C . TYR A 1 167 ? -5.472 -1.189 -6.937 1.00 98.25 167 TYR A C 1
ATOM 1215 O O . TYR A 1 167 ? -5.151 -2.105 -6.184 1.00 98.25 167 TYR A O 1
ATOM 1223 N N . GLU A 1 168 ? -4.851 -0.013 -6.956 1.00 96.62 168 GLU A N 1
ATOM 1224 C CA . GLU A 1 168 ? -3.732 0.312 -6.068 1.00 96.62 168 GLU A CA 1
ATOM 1225 C C . GLU A 1 168 ? -4.226 0.612 -4.645 1.00 96.62 168 GLU A C 1
ATOM 1227 O O . GLU A 1 168 ? -5.045 1.509 -4.432 1.00 96.62 168 GLU A O 1
ATOM 1232 N N . GLY A 1 169 ? -3.685 -0.085 -3.649 1.00 93.62 169 GLY A N 1
ATOM 1233 C CA . GLY A 1 169 ? -4.019 0.064 -2.233 1.00 93.62 169 GLY A CA 1
ATOM 1234 C C . GLY A 1 169 ? -3.697 1.453 -1.682 1.00 93.62 169 GLY A C 1
ATOM 1235 O O . GLY A 1 169 ? -4.381 1.944 -0.787 1.00 93.62 169 GLY A O 1
ATOM 1236 N N . TRP A 1 170 ? -2.739 2.153 -2.294 1.00 89.88 170 TRP A N 1
ATOM 1237 C CA . TRP A 1 170 ? -2.378 3.529 -1.946 1.00 89.88 170 TRP A CA 1
ATOM 1238 C C . TRP A 1 170 ? -3.214 4.603 -2.664 1.00 89.88 170 TRP A C 1
ATOM 1240 O O . TRP A 1 170 ? -3.015 5.793 -2.404 1.00 89.88 170 TRP A O 1
ATOM 1250 N N . ALA A 1 171 ? -4.164 4.241 -3.539 1.00 90.31 171 ALA A N 1
ATOM 1251 C CA . ALA A 1 171 ? -4.923 5.193 -4.362 1.00 90.31 171 ALA A CA 1
ATOM 1252 C C . ALA A 1 171 ? -5.704 6.250 -3.560 1.00 90.31 171 ALA A C 1
ATOM 1254 O O . ALA A 1 171 ? -5.897 7.374 -4.032 1.00 90.31 171 ALA A O 1
ATOM 1255 N N . THR A 1 172 ? -6.140 5.918 -2.343 1.00 83.44 172 THR A N 1
ATOM 1256 C CA . THR A 1 172 ? -6.894 6.827 -1.464 1.00 83.44 172 THR A CA 1
ATOM 1257 C C . THR A 1 172 ? -6.004 7.839 -0.739 1.00 83.44 172 THR A C 1
ATOM 1259 O O . THR A 1 172 ? -6.510 8.819 -0.195 1.00 83.44 172 THR A O 1
ATOM 1262 N N . THR A 1 173 ? -4.680 7.644 -0.754 1.00 79.06 173 THR A N 1
ATOM 1263 C CA . THR A 1 173 ? -3.709 8.527 -0.080 1.00 79.06 173 THR A CA 1
ATOM 1264 C C . THR A 1 173 ? -3.226 9.680 -0.965 1.00 79.06 173 THR A C 1
ATOM 1266 O O . THR A 1 173 ? -2.513 10.573 -0.499 1.00 79.06 173 THR A O 1
ATOM 1269 N N . ARG A 1 174 ? -3.632 9.704 -2.243 1.00 81.94 174 ARG A N 1
ATOM 1270 C CA . ARG A 1 174 ? -3.231 10.754 -3.184 1.00 81.94 174 ARG A CA 1
ATOM 1271 C C . ARG A 1 174 ? -3.709 12.141 -2.721 1.00 81.94 174 ARG A C 1
ATOM 1273 O O . ARG A 1 174 ? -4.818 12.287 -2.204 1.00 81.94 174 ARG A O 1
ATOM 1280 N N . PRO A 1 175 ? -2.908 13.198 -2.941 1.00 71.81 175 PRO A N 1
ATOM 1281 C CA . PRO A 1 175 ? -3.243 14.568 -2.532 1.00 71.81 175 PRO A CA 1
ATOM 1282 C C . PRO A 1 175 ? -4.464 15.140 -3.273 1.00 71.81 175 PRO A C 1
ATOM 1284 O O . PRO A 1 175 ? -5.152 16.018 -2.759 1.00 71.81 175 PRO A O 1
ATOM 1287 N N . CYS A 1 176 ? -4.746 14.646 -4.474 1.00 75.62 176 CYS A N 1
ATOM 1288 C CA . CYS A 1 176 ? -5.945 14.920 -5.253 1.00 75.62 176 CYS A CA 1
ATOM 1289 C C . CYS A 1 176 ? -6.254 13.710 -6.136 1.00 75.62 176 CYS A C 1
ATOM 1291 O O . CYS A 1 176 ? -5.429 12.803 -6.244 1.00 75.62 176 CYS A O 1
ATOM 1293 N N . LYS A 1 177 ? -7.458 13.665 -6.728 1.00 81.44 177 LYS A N 1
ATOM 1294 C CA . LYS A 1 177 ? -7.938 12.509 -7.513 1.00 81.44 177 LYS A CA 1
ATOM 1295 C C . LYS A 1 177 ? -7.732 11.176 -6.766 1.00 81.44 177 LYS A C 1
ATOM 1297 O O . LYS A 1 177 ? -7.342 10.166 -7.352 1.00 81.44 177 LYS A O 1
ATOM 1302 N N . ALA A 1 178 ? -7.966 11.199 -5.450 1.00 83.44 178 ALA A N 1
ATOM 1303 C CA . ALA A 1 178 ? -8.071 9.984 -4.658 1.00 83.44 178 ALA A CA 1
ATOM 1304 C C . ALA A 1 178 ? -9.187 9.117 -5.252 1.00 83.44 178 ALA A C 1
ATOM 1306 O O . ALA A 1 178 ? -10.224 9.641 -5.675 1.00 83.44 178 ALA A O 1
ATOM 1307 N N . PHE A 1 179 ? -8.935 7.814 -5.337 1.00 85.62 179 PHE A N 1
ATOM 1308 C CA . PHE A 1 179 ? -9.819 6.884 -6.024 1.00 85.62 179 PHE A CA 1
ATOM 1309 C C . PHE A 1 179 ? -10.196 5.741 -5.088 1.00 85.62 179 PHE A C 1
ATOM 1311 O O . PHE A 1 179 ? -9.318 5.071 -4.554 1.00 85.62 179 PHE A O 1
ATOM 1318 N N . TRP A 1 180 ? -11.494 5.535 -4.893 1.00 86.00 180 TRP A N 1
ATOM 1319 C CA . TRP A 1 180 ? -12.070 4.536 -3.998 1.00 86.00 180 TRP A CA 1
ATOM 1320 C C . TRP A 1 180 ? -12.687 3.364 -4.771 1.00 86.00 180 TRP A C 1
ATOM 1322 O O . TRP A 1 180 ? -13.106 3.546 -5.918 1.00 86.00 180 TRP A O 1
ATOM 1332 N N . PRO A 1 181 ? -12.834 2.173 -4.158 1.00 89.25 181 PRO A N 1
ATOM 1333 C CA . PRO A 1 181 ? -13.413 1.012 -4.832 1.00 89.25 181 PRO A CA 1
ATOM 1334 C C . PRO A 1 181 ? -14.811 1.277 -5.403 1.00 89.25 181 PRO A C 1
ATOM 1336 O O . PRO A 1 181 ? -15.141 0.824 -6.495 1.00 89.25 181 PRO A O 1
ATOM 1339 N N . GLU A 1 182 ? -15.634 2.070 -4.713 1.00 83.12 182 GLU A N 1
ATOM 1340 C CA . GLU A 1 182 ? -17.003 2.383 -5.132 1.00 83.12 182 GLU A CA 1
ATOM 1341 C C . GLU A 1 182 ? -17.072 3.279 -6.381 1.00 83.12 182 GLU A C 1
ATOM 1343 O O . GLU A 1 182 ? -18.146 3.432 -6.959 1.00 83.12 182 GLU A O 1
ATOM 1348 N N . GLN A 1 183 ? -15.955 3.866 -6.820 1.00 83.31 183 GLN A N 1
ATOM 1349 C CA . GLN A 1 183 ? -15.887 4.608 -8.082 1.00 83.31 183 GLN A CA 1
ATOM 1350 C C . GLN A 1 183 ? -15.710 3.700 -9.298 1.00 83.31 183 GLN A C 1
ATOM 1352 O O . GLN A 1 183 ? -15.939 4.147 -10.423 1.00 83.31 183 GLN A O 1
ATOM 1357 N N . ILE A 1 184 ? -15.339 2.431 -9.100 1.00 88.00 184 ILE A N 1
ATOM 1358 C CA . ILE A 1 184 ? -15.188 1.468 -10.192 1.00 88.00 184 ILE A CA 1
ATOM 1359 C C . ILE A 1 184 ? -16.566 1.225 -10.829 1.00 88.00 184 ILE A C 1
ATOM 1361 O O . ILE A 1 184 ? -17.485 0.749 -10.152 1.00 88.00 184 ILE A O 1
ATOM 1365 N N . PRO A 1 185 ? -16.755 1.516 -12.132 1.00 82.19 185 PRO A N 1
ATOM 1366 C CA . PRO A 1 185 ? -18.050 1.318 -12.763 1.00 82.19 185 PRO A CA 1
ATOM 1367 C C . PRO A 1 185 ? -18.437 -0.164 -12.812 1.00 82.19 185 PRO A C 1
ATOM 1369 O O . PRO A 1 185 ? -17.680 -1.024 -13.268 1.00 82.19 185 PRO A O 1
ATOM 1372 N N . LYS A 1 186 ? -19.666 -0.456 -12.384 1.00 81.38 186 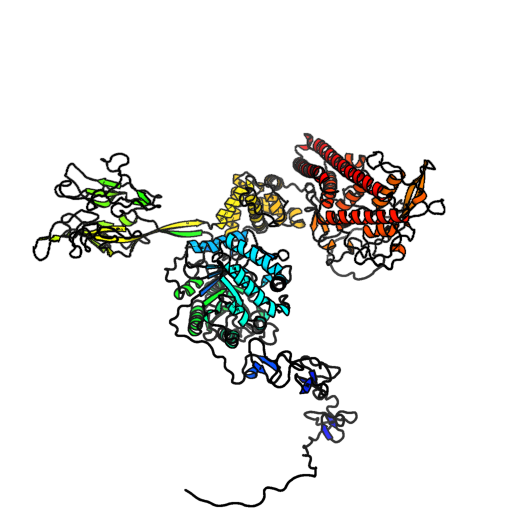LYS A N 1
ATOM 1373 C CA . LYS A 1 186 ? -20.231 -1.809 -12.384 1.00 81.38 186 LYS A CA 1
ATOM 1374 C C . LYS A 1 186 ? -20.392 -2.367 -13.805 1.00 81.38 186 LYS A C 1
ATOM 1376 O O . LYS A 1 186 ? -20.833 -1.651 -14.707 1.00 81.38 186 LYS A O 1
ATOM 1381 N N . GLY A 1 187 ? -20.126 -3.665 -13.979 1.00 79.75 187 GLY A N 1
ATOM 1382 C CA . GLY A 1 187 ? -20.305 -4.389 -15.242 1.00 79.75 187 GLY A CA 1
ATOM 1383 C C . GLY A 1 187 ? -19.184 -4.193 -16.268 1.00 79.75 187 GLY A C 1
ATOM 1384 O O . GLY A 1 187 ? -19.302 -4.679 -17.391 1.00 79.75 187 GLY A O 1
ATOM 1385 N N . VAL A 1 188 ? -18.104 -3.486 -15.916 1.00 86.00 188 VAL A N 1
ATOM 1386 C CA . VAL A 1 188 ? -16.944 -3.290 -16.803 1.00 86.00 188 VAL A CA 1
ATOM 1387 C C . VAL A 1 188 ? -15.941 -4.422 -16.638 1.00 86.00 188 VAL A C 1
ATOM 1389 O O . VAL A 1 188 ? -15.613 -5.107 -17.612 1.00 86.00 188 VAL A O 1
ATOM 1392 N N . TYR A 1 189 ? -15.479 -4.610 -15.404 1.00 91.94 189 TYR A N 1
ATOM 1393 C CA . TYR A 1 189 ? -14.436 -5.557 -15.046 1.00 91.94 189 TYR A CA 1
ATOM 1394 C C . TYR A 1 189 ? -15.028 -6.930 -14.749 1.00 91.94 189 TYR A C 1
ATOM 1396 O O . TYR A 1 189 ? -16.021 -7.072 -14.043 1.00 91.94 189 TYR A O 1
ATOM 1404 N N . THR A 1 190 ? -14.392 -7.956 -15.304 1.00 92.94 190 THR A N 1
ATOM 1405 C CA . THR A 1 190 ? -14.663 -9.356 -14.938 1.00 92.94 190 THR A CA 1
ATOM 1406 C C . THR A 1 190 ? -13.858 -9.775 -13.713 1.00 92.94 190 THR A C 1
ATOM 1408 O O . THR A 1 190 ? -14.326 -10.596 -12.932 1.00 92.94 190 THR A O 1
ATOM 1411 N N . HIS A 1 191 ? -12.659 -9.203 -13.564 1.00 96.50 191 HIS A N 1
ATOM 1412 C CA . HIS A 1 191 ? -11.737 -9.476 -12.472 1.00 96.50 191 HIS A CA 1
ATOM 1413 C C . HIS A 1 191 ? -11.150 -8.150 -11.986 1.00 96.50 191 HIS A C 1
ATOM 1415 O O . HIS A 1 191 ? -10.842 -7.278 -12.805 1.00 96.50 191 HIS A O 1
ATOM 1421 N N . LEU A 1 192 ? -10.971 -8.013 -10.680 1.00 98.25 192 LEU A N 1
ATOM 1422 C CA . LEU A 1 192 ? -10.162 -6.960 -10.076 1.00 98.25 192 LEU A CA 1
ATOM 1423 C C . LEU A 1 192 ? -9.025 -7.598 -9.278 1.00 98.25 192 LEU A C 1
ATOM 1425 O O . LEU A 1 192 ? -9.261 -8.555 -8.550 1.00 98.25 192 LEU A O 1
ATOM 1429 N N . ASN A 1 193 ? -7.820 -7.055 -9.394 1.00 98.69 193 ASN A N 1
ATOM 1430 C CA . ASN A 1 193 ? -6.668 -7.437 -8.588 1.00 98.69 193 ASN A CA 1
ATOM 1431 C C . ASN A 1 193 ? -6.385 -6.306 -7.590 1.00 98.69 193 ASN A C 1
ATOM 1433 O O . ASN A 1 193 ? -6.124 -5.177 -8.005 1.00 98.69 193 ASN A O 1
ATOM 1437 N N . TYR A 1 194 ? -6.449 -6.581 -6.285 1.00 98.56 194 TYR A N 1
ATOM 1438 C CA . TYR A 1 194 ? -6.003 -5.624 -5.267 1.00 98.56 194 TYR A CA 1
ATOM 1439 C C . TYR A 1 194 ? -4.472 -5.637 -5.203 1.00 98.56 194 TYR A C 1
ATOM 1441 O O . TYR A 1 194 ? -3.895 -6.664 -4.857 1.00 98.56 194 TYR A O 1
ATOM 1449 N N . ALA A 1 195 ? -3.822 -4.517 -5.506 1.00 97.88 195 ALA A N 1
ATOM 1450 C CA . ALA A 1 195 ? -2.370 -4.353 -5.492 1.00 97.88 195 ALA A CA 1
ATOM 1451 C C . ALA A 1 195 ? -1.947 -3.458 -4.313 1.00 97.88 195 ALA A C 1
ATOM 1453 O O . ALA A 1 195 ? -2.236 -2.272 -4.329 1.00 97.88 195 ALA A O 1
ATOM 1454 N N . PHE A 1 196 ? -1.282 -3.940 -3.268 1.00 97.25 196 PHE A N 1
ATOM 1455 C CA . PHE A 1 196 ? -0.793 -5.304 -3.058 1.00 97.25 196 PHE A CA 1
ATOM 1456 C C . PHE A 1 196 ? -0.964 -5.718 -1.591 1.00 97.25 196 PHE A C 1
ATOM 1458 O O . PHE A 1 196 ? -1.078 -4.872 -0.707 1.00 97.25 196 PHE A O 1
ATOM 1465 N N . ALA A 1 197 ? -0.973 -7.025 -1.324 1.00 96.38 197 ALA A N 1
ATOM 1466 C CA . ALA A 1 197 ? -0.604 -7.548 -0.007 1.00 96.38 197 ALA A CA 1
ATOM 1467 C C . ALA A 1 197 ? 0.917 -7.757 0.069 1.00 96.38 197 ALA A C 1
ATOM 1469 O O . ALA A 1 197 ? 1.589 -7.874 -0.957 1.00 96.38 197 ALA A O 1
ATOM 1470 N N . THR A 1 198 ? 1.450 -7.830 1.289 1.00 94.81 198 THR A N 1
ATOM 1471 C CA . THR A 1 198 ? 2.870 -8.102 1.546 1.00 94.81 198 THR A CA 1
ATOM 1472 C C . THR A 1 198 ? 3.071 -9.488 2.167 1.00 94.81 198 THR A C 1
ATOM 1474 O O . THR A 1 198 ? 2.109 -10.174 2.520 1.00 94.81 198 THR A O 1
ATOM 1477 N N . ILE A 1 199 ? 4.331 -9.906 2.284 1.00 95.25 199 ILE A N 1
ATOM 1478 C CA . ILE A 1 199 ? 4.747 -11.147 2.939 1.00 95.25 199 ILE A CA 1
ATOM 1479 C C . ILE A 1 199 ? 5.732 -10.783 4.047 1.00 95.25 199 ILE A C 1
ATOM 1481 O O . ILE A 1 199 ? 6.713 -10.082 3.794 1.00 95.25 199 ILE A O 1
ATOM 1485 N N . ASP A 1 200 ? 5.495 -11.287 5.254 1.00 91.06 200 ASP A N 1
ATOM 1486 C CA . ASP A 1 200 ? 6.459 -11.175 6.345 1.00 91.06 200 ASP A CA 1
ATOM 1487 C C . ASP A 1 200 ? 7.752 -11.945 5.995 1.00 91.06 200 ASP A C 1
ATOM 1489 O O . ASP A 1 200 ? 7.687 -13.137 5.668 1.00 91.06 200 ASP A O 1
ATOM 1493 N N . PRO A 1 201 ? 8.935 -11.306 6.049 1.00 88.62 201 PRO A N 1
ATOM 1494 C CA . PRO A 1 201 ? 10.180 -11.913 5.584 1.00 88.62 201 PRO A CA 1
ATOM 1495 C C . PRO A 1 201 ? 10.703 -13.046 6.481 1.00 88.62 201 PRO A C 1
ATOM 1497 O O . PRO A 1 201 ? 11.590 -13.785 6.056 1.00 88.62 201 PRO A O 1
ATOM 1500 N N . ILE A 1 202 ? 10.182 -13.193 7.702 1.00 84.75 202 ILE A N 1
ATOM 1501 C CA . ILE A 1 202 ? 10.607 -14.201 8.681 1.00 84.75 202 ILE A CA 1
ATOM 1502 C C . ILE A 1 202 ? 9.596 -15.350 8.723 1.00 84.75 202 ILE A C 1
ATOM 1504 O O . ILE A 1 202 ? 9.961 -16.529 8.643 1.00 84.75 202 ILE A O 1
ATOM 1508 N N . THR A 1 203 ? 8.309 -15.026 8.851 1.00 87.12 203 THR A N 1
ATOM 1509 C CA . THR A 1 203 ? 7.244 -16.021 9.033 1.00 87.12 203 THR A CA 1
ATOM 1510 C C . THR A 1 203 ? 6.673 -16.528 7.709 1.00 87.12 203 THR A C 1
ATOM 1512 O O . THR A 1 203 ? 6.095 -17.617 7.683 1.00 87.12 203 THR A O 1
ATOM 1515 N N . PHE A 1 204 ? 6.886 -15.800 6.605 1.00 93.75 204 PHE A N 1
ATOM 1516 C CA . PHE A 1 204 ? 6.275 -16.030 5.288 1.00 93.75 204 PHE A CA 1
ATOM 1517 C C . PHE A 1 204 ? 4.743 -15.934 5.293 1.00 93.75 204 PHE A C 1
ATOM 1519 O O . PHE A 1 204 ? 4.076 -16.468 4.403 1.00 93.75 204 PHE A O 1
ATOM 1526 N N . GLU A 1 205 ? 4.167 -15.266 6.291 1.00 94.00 205 GLU A N 1
ATOM 1527 C CA . GLU A 1 205 ? 2.731 -15.014 6.360 1.00 94.00 205 GLU A CA 1
ATOM 1528 C C . GLU A 1 205 ? 2.327 -13.846 5.453 1.00 94.00 205 GLU A C 1
ATOM 1530 O O . GLU A 1 205 ? 3.073 -12.886 5.277 1.00 94.00 205 GLU A O 1
ATOM 1535 N N . VAL A 1 206 ? 1.137 -13.939 4.856 1.00 95.06 206 VAL A N 1
ATOM 1536 C CA . VAL A 1 206 ? 0.556 -12.883 4.021 1.00 95.06 206 VAL A CA 1
ATOM 1537 C C . VAL A 1 206 ? -0.143 -11.875 4.919 1.00 95.06 206 VAL A C 1
ATOM 1539 O O . VAL A 1 206 ? -1.024 -12.245 5.699 1.00 95.06 206 VAL A O 1
ATOM 1542 N N . LEU A 1 207 ? 0.225 -10.603 4.782 1.00 89.88 207 LEU A N 1
ATOM 1543 C CA . LEU A 1 207 ? -0.255 -9.515 5.628 1.00 89.88 207 LEU A CA 1
ATOM 1544 C C . LEU A 1 207 ? -0.790 -8.355 4.775 1.00 89.88 207 LEU A C 1
ATOM 1546 O O . LEU A 1 207 ? -0.287 -8.112 3.670 1.00 89.88 207 LEU A O 1
ATOM 1550 N N . PRO A 1 208 ? -1.796 -7.606 5.265 1.00 87.44 208 PRO A N 1
ATOM 1551 C CA . PRO A 1 208 ? -2.108 -6.320 4.664 1.00 87.44 208 PRO A CA 1
ATOM 1552 C C . PRO A 1 208 ? -0.941 -5.358 4.955 1.00 87.44 208 PRO A C 1
ATOM 1554 O O . PRO A 1 208 ? -0.383 -5.421 6.052 1.00 87.44 208 PRO A O 1
ATOM 1557 N N . PRO A 1 209 ? -0.554 -4.457 4.032 1.00 83.25 209 PRO A N 1
ATOM 1558 C CA . PRO A 1 209 ? 0.559 -3.544 4.305 1.00 83.25 209 PRO A CA 1
ATOM 1559 C C . PRO A 1 209 ? 0.258 -2.587 5.467 1.00 83.25 209 PRO A C 1
ATOM 1561 O O . PRO A 1 209 ? 1.155 -2.209 6.216 1.00 83.25 209 PRO A O 1
ATOM 1564 N N . THR A 1 210 ? -1.016 -2.220 5.640 1.00 78.31 210 THR A N 1
ATOM 1565 C CA . THR A 1 210 ? -1.510 -1.395 6.746 1.00 78.31 210 THR A CA 1
ATOM 1566 C C . THR A 1 210 ? -2.926 -1.813 7.165 1.00 78.31 210 THR A C 1
ATOM 1568 O O . THR A 1 210 ? -3.673 -2.406 6.383 1.00 78.31 210 THR A O 1
ATOM 1571 N N . ALA A 1 211 ? -3.345 -1.445 8.381 1.00 73.81 211 ALA A N 1
ATOM 1572 C CA . ALA A 1 211 ? -4.727 -1.645 8.840 1.00 73.81 211 ALA A CA 1
ATOM 1573 C C . ALA A 1 211 ? -5.756 -0.879 7.979 1.00 73.81 211 ALA A C 1
ATOM 1575 O O . ALA A 1 211 ? -6.872 -1.353 7.758 1.00 73.81 211 ALA A O 1
ATOM 1576 N N . LEU A 1 212 ? -5.373 0.287 7.439 1.00 71.44 212 LEU A N 1
ATOM 1577 C CA . LEU A 1 212 ? -6.207 1.061 6.515 1.00 71.44 212 LEU A CA 1
ATOM 1578 C C . LEU A 1 212 ? -6.472 0.281 5.220 1.00 71.44 212 LEU A C 1
ATOM 1580 O O . LEU A 1 212 ? -7.610 0.196 4.756 1.00 71.44 212 LEU A O 1
ATOM 1584 N N . GLU A 1 213 ? -5.430 -0.325 4.660 1.00 85.00 213 GLU A N 1
ATOM 1585 C CA . GLU A 1 213 ? -5.543 -1.129 3.447 1.00 85.00 213 GLU A CA 1
ATOM 1586 C C . GLU A 1 213 ? -6.332 -2.420 3.675 1.00 85.00 213 GLU A C 1
ATOM 1588 O O . GLU A 1 213 ? -7.083 -2.822 2.793 1.00 85.00 213 GLU A O 1
ATOM 1593 N N . ALA A 1 214 ? -6.280 -3.015 4.871 1.00 84.56 214 ALA A N 1
ATOM 1594 C CA . ALA A 1 214 ? -7.139 -4.150 5.219 1.00 84.56 214 ALA A CA 1
ATOM 1595 C C . ALA A 1 214 ? -8.640 -3.810 5.087 1.00 84.56 214 ALA A C 1
ATOM 1597 O O . ALA A 1 214 ? -9.408 -4.583 4.508 1.00 84.56 214 ALA A O 1
ATOM 1598 N N . LYS A 1 215 ? -9.068 -2.624 5.550 1.00 81.44 215 LYS A N 1
ATOM 1599 C CA . LYS A 1 215 ? -10.451 -2.138 5.359 1.00 81.44 215 LYS A CA 1
ATOM 1600 C C . LYS A 1 215 ? -10.755 -1.885 3.876 1.00 81.44 215 LYS A C 1
ATOM 1602 O O . LYS A 1 215 ? -11.845 -2.201 3.393 1.00 81.44 215 LYS A O 1
ATOM 1607 N N . LEU A 1 216 ? -9.787 -1.351 3.129 1.00 85.81 216 LEU A N 1
ATOM 1608 C CA . LEU A 1 216 ? -9.924 -1.074 1.697 1.00 85.81 216 LEU A CA 1
ATOM 1609 C C . LEU A 1 216 ? -10.076 -2.352 0.856 1.00 85.81 216 LEU A C 1
ATOM 1611 O O . LEU A 1 216 ? -10.883 -2.377 -0.075 1.00 85.81 216 LEU A O 1
ATOM 1615 N N . MET A 1 217 ? -9.366 -3.425 1.216 1.00 92.81 217 MET A N 1
ATOM 1616 C CA . MET A 1 217 ? -9.503 -4.751 0.606 1.00 92.81 217 MET A CA 1
ATOM 1617 C C . MET A 1 217 ? -10.940 -5.268 0.724 1.00 92.81 217 MET A C 1
ATOM 1619 O O . MET A 1 217 ? -11.538 -5.641 -0.286 1.00 92.81 217 MET A O 1
ATOM 1623 N N . THR A 1 218 ? -11.531 -5.206 1.923 1.00 88.31 218 THR A N 1
ATOM 1624 C CA . THR A 1 218 ? -12.929 -5.612 2.158 1.00 88.31 218 THR A CA 1
ATOM 1625 C C . THR A 1 218 ? -13.911 -4.788 1.326 1.00 88.31 218 THR A C 1
ATOM 1627 O O . THR A 1 218 ? -14.878 -5.324 0.782 1.00 88.31 218 THR A O 1
ATOM 1630 N N . ARG A 1 219 ? -13.667 -3.483 1.166 1.00 86.56 219 ARG A N 1
ATOM 1631 C CA . ARG A 1 219 ? -14.510 -2.619 0.324 1.00 86.56 219 ARG A CA 1
ATOM 1632 C C . ARG A 1 219 ? -14.444 -3.002 -1.151 1.00 86.56 219 ARG A C 1
ATOM 1634 O O . ARG A 1 219 ? -15.479 -3.035 -1.814 1.00 86.56 219 ARG A O 1
ATOM 1641 N N . LEU A 1 220 ? -13.256 -3.337 -1.658 1.00 94.00 220 LEU A N 1
ATOM 1642 C CA . LEU A 1 220 ? -13.098 -3.813 -3.033 1.00 94.00 220 LEU A CA 1
ATOM 1643 C C . LEU A 1 220 ? -13.799 -5.160 -3.244 1.00 94.00 220 LEU A C 1
ATOM 1645 O O . LEU A 1 220 ? -14.524 -5.323 -4.226 1.00 94.00 220 LEU A O 1
ATOM 1649 N N . THR A 1 221 ? -13.640 -6.115 -2.324 1.00 94.25 221 THR A N 1
ATOM 1650 C CA . THR A 1 221 ? -14.289 -7.430 -2.449 1.00 94.25 221 THR A CA 1
ATOM 1651 C C . THR A 1 221 ? -15.810 -7.359 -2.284 1.00 94.25 221 THR A C 1
ATOM 1653 O O . THR A 1 221 ? -16.523 -8.131 -2.927 1.00 94.25 221 THR A O 1
ATOM 1656 N N . SER A 1 222 ? -16.328 -6.383 -1.532 1.00 88.19 222 SER A N 1
ATOM 1657 C CA . SER A 1 222 ? -17.772 -6.122 -1.382 1.00 88.19 222 SER A CA 1
ATOM 1658 C C . SER A 1 222 ? -18.444 -5.626 -2.670 1.00 88.19 222 SER A C 1
ATOM 1660 O O . SER A 1 222 ? -19.665 -5.704 -2.802 1.00 88.19 222 SER A O 1
ATOM 1662 N N . LEU A 1 223 ? -17.686 -5.177 -3.682 1.00 86.50 223 LEU A N 1
ATOM 1663 C CA . LEU A 1 223 ? -18.264 -4.837 -4.992 1.00 86.50 223 LEU A CA 1
ATOM 1664 C C . LEU A 1 223 ? -18.993 -6.031 -5.636 1.00 86.50 223 LEU A C 1
ATOM 1666 O O . LEU A 1 223 ? -19.924 -5.828 -6.422 1.00 86.50 223 LEU A O 1
ATOM 1670 N N . LYS A 1 224 ? -18.633 -7.266 -5.260 1.00 88.25 224 LYS A N 1
ATOM 1671 C CA . LYS A 1 224 ? -19.296 -8.504 -5.700 1.00 88.25 224 LYS A CA 1
ATOM 1672 C C . LYS A 1 224 ? -20.767 -8.586 -5.295 1.00 88.25 224 LYS A C 1
ATOM 1674 O O . LYS A 1 224 ? -21.567 -9.126 -6.059 1.00 88.25 224 LYS A O 1
ATOM 1679 N N . ASP A 1 225 ? -21.155 -7.985 -4.170 1.00 81.06 225 ASP A N 1
ATOM 1680 C CA . ASP A 1 225 ? -22.550 -7.965 -3.697 1.00 81.06 225 ASP A CA 1
ATOM 1681 C C . ASP A 1 225 ? -23.468 -7.258 -4.694 1.00 81.06 225 ASP A C 1
ATOM 1683 O O . ASP A 1 225 ? -24.653 -7.568 -4.849 1.00 81.06 225 ASP A O 1
ATOM 1687 N N . HIS A 1 226 ? -22.900 -6.292 -5.410 1.00 71.69 226 HIS A N 1
ATOM 1688 C CA . HIS A 1 226 ? -23.602 -5.536 -6.423 1.00 71.69 226 HIS A CA 1
ATOM 1689 C C . HIS A 1 226 ? -23.244 -5.986 -7.835 1.00 71.69 226 HIS A C 1
ATOM 1691 O O . HIS A 1 226 ? -24.038 -5.719 -8.735 1.00 71.69 226 HIS A O 1
ATOM 1697 N N . ASP A 1 227 ? -22.150 -6.710 -8.065 1.00 79.81 227 ASP A N 1
ATOM 1698 C CA . ASP A 1 227 ? -21.824 -7.327 -9.352 1.00 79.81 227 ASP A CA 1
ATOM 1699 C C . ASP A 1 227 ? -21.529 -8.834 -9.226 1.00 79.81 227 ASP A C 1
ATOM 1701 O O . ASP A 1 227 ? -20.370 -9.235 -9.189 1.00 79.81 227 ASP A O 1
ATOM 1705 N N . PRO A 1 228 ? -22.562 -9.702 -9.217 1.00 79.12 228 PRO A N 1
ATOM 1706 C CA . PRO A 1 228 ? -22.400 -11.134 -8.930 1.00 79.12 228 PRO A CA 1
ATOM 1707 C C . PRO A 1 228 ? -21.509 -11.929 -9.903 1.00 79.12 228 PRO A C 1
ATOM 1709 O O . PRO A 1 228 ? -21.280 -13.113 -9.682 1.00 79.12 228 PRO A O 1
ATOM 1712 N N . GLY A 1 229 ? -21.076 -11.326 -11.018 1.00 83.56 229 GLY A N 1
ATOM 1713 C CA . GLY A 1 229 ? -20.148 -11.935 -11.980 1.00 83.56 229 GLY A CA 1
ATOM 1714 C C . GLY A 1 229 ? -18.701 -11.451 -11.847 1.00 83.56 229 GLY A C 1
ATOM 1715 O O . GLY A 1 229 ? -17.858 -11.886 -12.629 1.00 83.56 229 GLY A O 1
ATOM 1716 N N . LEU A 1 230 ? -18.428 -10.528 -10.923 1.00 92.62 230 LEU A N 1
ATOM 1717 C CA . LEU A 1 230 ? -17.099 -10.004 -10.637 1.00 92.62 230 LEU A CA 1
ATOM 1718 C C . LEU A 1 230 ? -16.327 -10.983 -9.748 1.00 92.62 230 LEU A C 1
ATOM 1720 O O . LEU A 1 230 ? -16.848 -11.445 -8.733 1.00 92.62 230 LEU A O 1
ATOM 1724 N N . ARG A 1 231 ? -15.069 -11.246 -10.103 1.00 95.62 231 ARG A N 1
ATOM 1725 C CA . ARG A 1 231 ? -14.095 -11.894 -9.217 1.00 95.62 231 ARG A CA 1
ATOM 1726 C C . ARG A 1 231 ? -13.085 -10.870 -8.717 1.00 95.62 231 ARG A C 1
ATOM 1728 O O . ARG A 1 231 ? -12.726 -9.952 -9.451 1.00 95.62 231 ARG A O 1
ATOM 1735 N N . VAL A 1 232 ? -12.630 -11.013 -7.480 1.00 98.19 232 VAL A N 1
ATOM 1736 C CA . VAL A 1 232 ? -11.613 -10.132 -6.898 1.00 98.19 232 VAL A CA 1
ATOM 1737 C C . VAL A 1 232 ? -10.480 -10.979 -6.337 1.00 98.19 232 VAL A C 1
ATOM 1739 O O . VAL A 1 232 ? -10.700 -11.771 -5.424 1.00 98.19 232 VAL A O 1
ATOM 1742 N N . ASN A 1 233 ? -9.275 -10.808 -6.872 1.00 98.56 233 ASN A N 1
ATOM 1743 C CA . ASN A 1 233 ? -8.069 -11.518 -6.457 1.00 98.56 233 ASN A CA 1
ATOM 1744 C C . ASN A 1 233 ? -7.151 -10.582 -5.658 1.00 98.56 233 ASN A C 1
ATOM 1746 O O . ASN A 1 233 ? -7.160 -9.365 -5.862 1.00 98.56 233 ASN A O 1
ATOM 1750 N N . ILE A 1 234 ? -6.339 -11.144 -4.765 1.00 98.69 234 ILE A N 1
ATOM 1751 C CA . ILE A 1 234 ? -5.260 -10.401 -4.103 1.00 98.69 234 ILE A CA 1
ATOM 1752 C C . ILE A 1 234 ? -3.976 -10.517 -4.928 1.00 98.69 234 ILE A C 1
ATOM 1754 O O . ILE A 1 234 ? -3.566 -11.627 -5.252 1.00 98.69 234 ILE A O 1
ATOM 1758 N N . ALA A 1 235 ? -3.336 -9.401 -5.274 1.00 98.75 235 ALA A N 1
ATOM 1759 C CA . ALA A 1 235 ? -2.010 -9.407 -5.883 1.00 98.75 235 ALA A CA 1
ATOM 1760 C C . ALA A 1 235 ? -0.926 -9.315 -4.801 1.00 98.75 235 ALA A C 1
ATOM 1762 O O . ALA A 1 235 ? -1.059 -8.553 -3.839 1.00 98.75 235 ALA A O 1
ATOM 1763 N N . ILE A 1 236 ? 0.146 -10.093 -4.954 1.00 98.50 236 ILE A N 1
ATOM 1764 C CA . ILE A 1 236 ? 1.286 -10.126 -4.030 1.00 98.50 236 ILE A CA 1
ATOM 1765 C C . ILE A 1 236 ? 2.567 -9.919 -4.831 1.00 98.50 236 ILE A C 1
ATOM 1767 O O . ILE A 1 236 ? 2.834 -10.681 -5.763 1.00 98.50 236 ILE A O 1
ATOM 1771 N N . GLY A 1 237 ? 3.361 -8.924 -4.432 1.00 95.81 237 GLY A N 1
ATOM 1772 C CA . GLY A 1 237 ? 4.605 -8.540 -5.094 1.00 95.81 237 GLY A CA 1
ATOM 1773 C C . GLY A 1 237 ? 4.582 -7.086 -5.559 1.00 95.81 237 GLY A C 1
ATOM 1774 O O . GLY A 1 237 ? 4.319 -6.194 -4.751 1.00 95.81 237 GLY A O 1
ATOM 1775 N N . GLY A 1 238 ? 4.869 -6.866 -6.841 1.00 94.19 238 GLY A N 1
ATOM 1776 C CA . GLY A 1 238 ? 4.997 -5.553 -7.468 1.00 94.19 238 GLY A CA 1
ATOM 1777 C C . GLY A 1 238 ? 6.405 -4.965 -7.346 1.00 94.19 238 GLY A C 1
ATOM 1778 O O . GLY A 1 238 ? 7.227 -5.425 -6.548 1.00 94.19 238 GLY A O 1
ATOM 1779 N N . TRP A 1 239 ? 6.680 -3.913 -8.125 1.00 91.25 239 TRP A N 1
ATOM 1780 C CA . TRP A 1 239 ? 8.019 -3.321 -8.239 1.00 91.25 239 TRP A CA 1
ATOM 1781 C C . TRP A 1 239 ? 8.675 -3.028 -6.873 1.00 91.25 239 TRP A C 1
ATOM 1783 O O . TRP A 1 239 ? 9.764 -3.512 -6.591 1.00 91.25 239 TRP A O 1
ATOM 1793 N N . SER A 1 240 ? 8.032 -2.318 -5.947 1.00 89.94 240 SER A N 1
ATOM 1794 C CA . SER A 1 240 ? 8.706 -1.973 -4.680 1.00 89.94 240 SER A CA 1
ATOM 1795 C C . SER A 1 240 ? 8.956 -3.151 -3.730 1.00 89.94 240 SER A C 1
ATOM 1797 O O . SER A 1 240 ? 9.765 -3.028 -2.815 1.00 89.94 240 SER A O 1
ATOM 1799 N N . PHE A 1 241 ? 8.327 -4.313 -3.941 1.00 92.62 241 PHE A N 1
ATOM 1800 C CA . PHE A 1 241 ? 8.524 -5.483 -3.078 1.00 92.62 241 PHE A CA 1
ATOM 1801 C C . PHE A 1 241 ? 9.944 -6.063 -3.180 1.00 92.62 241 PHE A C 1
ATOM 1803 O O . PHE A 1 241 ? 10.477 -6.586 -2.197 1.00 92.62 241 PHE A O 1
ATOM 1810 N N . ASN A 1 242 ? 10.563 -5.944 -4.358 1.00 91.75 242 ASN A N 1
ATOM 1811 C CA . ASN A 1 242 ? 11.917 -6.421 -4.642 1.00 91.75 242 ASN A CA 1
ATOM 1812 C C . ASN A 1 242 ? 12.987 -5.312 -4.594 1.00 91.75 242 ASN A C 1
ATOM 1814 O O . ASN A 1 242 ? 14.150 -5.581 -4.908 1.00 91.75 242 ASN A O 1
ATOM 1818 N N . ASP A 1 243 ? 12.629 -4.087 -4.192 1.00 87.81 243 ASP A N 1
ATOM 1819 C CA . ASP A 1 243 ? 13.613 -3.033 -3.928 1.00 87.81 243 ASP A CA 1
ATOM 1820 C C . ASP A 1 243 ? 14.516 -3.417 -2.735 1.00 87.81 243 ASP A C 1
ATOM 1822 O O . ASP A 1 243 ? 14.112 -4.219 -1.885 1.00 87.81 243 ASP A O 1
ATOM 1826 N N . PRO A 1 244 ? 15.751 -2.881 -2.644 1.00 83.19 244 PRO A N 1
ATOM 1827 C CA . PRO A 1 244 ? 16.660 -3.191 -1.543 1.00 83.19 244 PRO A CA 1
ATOM 1828 C C . PRO A 1 244 ? 16.008 -2.969 -0.170 1.00 83.19 244 PRO A C 1
ATOM 1830 O O . PRO A 1 244 ? 15.601 -1.859 0.166 1.00 83.19 244 PRO A O 1
ATOM 1833 N N . GLY A 1 245 ? 15.923 -4.029 0.633 1.00 82.75 245 GLY A N 1
ATOM 1834 C CA . GLY A 1 245 ? 15.204 -4.018 1.905 1.00 82.75 245 GLY A CA 1
ATOM 1835 C C . GLY A 1 245 ? 14.956 -5.425 2.446 1.00 82.75 245 GLY A C 1
ATOM 1836 O O . GLY A 1 245 ? 15.496 -6.409 1.936 1.00 82.75 245 GLY A O 1
ATOM 1837 N N . THR A 1 246 ? 14.128 -5.530 3.486 1.00 85.69 246 THR A N 1
ATOM 1838 C CA . THR A 1 246 ? 13.826 -6.803 4.166 1.00 85.69 246 THR A CA 1
ATOM 1839 C C . THR A 1 246 ? 13.051 -7.785 3.283 1.00 85.69 246 THR A C 1
ATOM 1841 O O . THR A 1 246 ? 13.242 -8.993 3.404 1.00 85.69 246 THR A O 1
ATOM 1844 N N . THR A 1 247 ? 12.233 -7.291 2.350 1.00 91.50 247 THR A N 1
ATOM 1845 C CA . THR A 1 247 ? 11.418 -8.118 1.443 1.00 91.50 247 THR A CA 1
ATOM 1846 C C . THR A 1 247 ? 12.145 -8.544 0.166 1.00 91.50 247 THR A C 1
ATOM 1848 O O . THR A 1 247 ? 11.696 -9.472 -0.507 1.00 91.50 247 THR A O 1
ATOM 1851 N N . ALA A 1 248 ? 13.298 -7.938 -0.148 1.00 90.50 248 ALA A N 1
ATOM 1852 C CA . ALA A 1 248 ? 13.948 -8.023 -1.459 1.00 90.50 248 ALA A CA 1
ATOM 1853 C C . ALA A 1 248 ? 14.149 -9.460 -1.978 1.00 90.50 248 ALA A C 1
ATOM 1855 O O . ALA A 1 248 ? 13.971 -9.736 -3.163 1.00 90.50 248 ALA A O 1
ATOM 1856 N N . SER A 1 249 ? 14.495 -10.392 -1.081 1.00 93.06 249 SER A N 1
ATOM 1857 C CA . SER A 1 249 ? 14.777 -11.797 -1.416 1.00 93.06 249 SER A CA 1
ATOM 1858 C C . SER A 1 249 ? 13.673 -12.784 -1.013 1.00 93.06 249 SER A C 1
ATOM 1860 O O . SER A 1 249 ? 13.867 -13.996 -1.127 1.00 93.06 249 SER A O 1
ATOM 1862 N N . VAL A 1 250 ? 12.512 -12.301 -0.558 1.00 96.44 250 VAL A N 1
ATOM 1863 C CA . VAL A 1 250 ? 11.447 -13.155 -0.004 1.00 96.44 250 VAL A CA 1
ATOM 1864 C C . VAL A 1 250 ? 10.898 -14.127 -1.043 1.00 96.44 250 VAL A C 1
ATOM 1866 O O . VAL A 1 250 ? 10.785 -15.312 -0.739 1.00 96.44 250 VAL A O 1
ATOM 1869 N N . PHE A 1 251 ? 10.637 -13.694 -2.282 1.00 97.50 251 PHE A N 1
ATOM 1870 C CA . PHE A 1 251 ? 10.165 -14.606 -3.334 1.00 97.50 251 PHE A CA 1
ATOM 1871 C C . PHE A 1 251 ? 11.160 -15.729 -3.635 1.00 97.50 251 PHE A C 1
ATOM 1873 O O . PHE A 1 251 ? 10.771 -16.893 -3.721 1.00 97.50 251 PHE A O 1
ATOM 1880 N N . THR A 1 252 ? 12.446 -15.397 -3.720 1.00 97.00 252 THR A N 1
ATOM 1881 C CA . THR A 1 252 ? 13.533 -16.361 -3.915 1.00 97.00 252 THR A CA 1
ATOM 1882 C C . THR A 1 252 ? 13.576 -17.400 -2.791 1.00 97.00 252 THR A C 1
ATOM 1884 O O . THR A 1 252 ? 13.655 -18.604 -3.039 1.00 97.00 252 THR A O 1
ATOM 1887 N N . GLN A 1 253 ? 13.492 -16.954 -1.533 1.00 97.19 253 GLN A N 1
ATOM 1888 C CA . GLN A 1 253 ? 13.499 -17.840 -0.364 1.00 97.19 253 GLN A CA 1
ATOM 1889 C C . GLN A 1 253 ? 12.222 -18.685 -0.255 1.00 97.19 253 GLN A C 1
ATOM 1891 O O . GLN A 1 253 ? 12.278 -19.851 0.143 1.00 97.19 253 GLN A O 1
ATOM 1896 N N . LEU A 1 254 ? 11.079 -18.108 -0.626 1.00 97.62 254 LEU A N 1
ATOM 1897 C CA . LEU A 1 254 ? 9.785 -18.777 -0.658 1.00 97.62 254 LEU A CA 1
ATOM 1898 C C . LEU A 1 254 ? 9.763 -19.868 -1.733 1.00 97.62 254 LEU A C 1
ATOM 1900 O O . LEU A 1 254 ? 9.415 -21.013 -1.453 1.00 97.62 254 LEU A O 1
ATOM 1904 N N . ALA A 1 255 ? 10.184 -19.552 -2.957 1.00 97.94 255 ALA A N 1
ATOM 1905 C CA . ALA A 1 255 ? 10.181 -20.506 -4.059 1.00 97.94 255 ALA A CA 1
ATOM 1906 C C . ALA A 1 255 ? 11.141 -21.685 -3.814 1.00 97.94 255 ALA A C 1
ATOM 1908 O O . ALA A 1 255 ? 10.848 -22.804 -4.235 1.00 97.94 255 ALA A O 1
ATOM 1909 N N . ALA A 1 256 ? 12.254 -21.459 -3.110 1.00 97.50 256 ALA A N 1
ATOM 1910 C CA . ALA A 1 256 ? 13.280 -22.470 -2.854 1.00 97.50 256 ALA A CA 1
ATOM 1911 C C . ALA A 1 256 ? 12.961 -23.467 -1.718 1.00 97.50 256 ALA A C 1
ATOM 1913 O O . ALA A 1 256 ? 13.646 -24.483 -1.615 1.00 97.50 256 ALA A O 1
ATOM 1914 N N . SER A 1 257 ? 11.960 -23.210 -0.865 1.00 98.00 257 SER A N 1
ATOM 1915 C CA . SER A 1 257 ? 11.705 -24.005 0.351 1.00 98.00 257 SER A CA 1
ATOM 1916 C C . SER A 1 257 ? 10.244 -24.434 0.477 1.00 98.00 257 SER A C 1
ATOM 1918 O O . SER A 1 257 ? 9.364 -23.596 0.658 1.00 98.00 257 SER A O 1
ATOM 1920 N N . GLU A 1 258 ? 9.971 -25.744 0.450 1.00 97.19 258 GLU A N 1
ATOM 1921 C CA . GLU A 1 258 ? 8.611 -26.279 0.645 1.00 97.19 258 GLU A CA 1
ATOM 1922 C C . GLU A 1 258 ? 8.026 -25.930 2.025 1.00 97.19 258 GLU A C 1
ATOM 1924 O O . GLU A 1 258 ? 6.824 -25.692 2.138 1.00 97.19 258 GLU A O 1
ATOM 1929 N N . ASP A 1 259 ? 8.860 -25.814 3.061 1.00 96.94 259 ASP A N 1
ATOM 1930 C CA . ASP A 1 259 ? 8.412 -25.400 4.395 1.00 96.94 259 ASP A CA 1
ATOM 1931 C C . ASP A 1 259 ? 7.917 -23.949 4.401 1.00 96.94 259 ASP A C 1
ATOM 1933 O O . ASP A 1 259 ? 6.854 -23.654 4.957 1.00 96.94 259 ASP A O 1
ATOM 1937 N N . ASN A 1 260 ? 8.638 -23.047 3.727 1.00 97.56 260 ASN A N 1
ATOM 1938 C CA . ASN A 1 260 ? 8.210 -21.655 3.568 1.00 97.56 260 ASN A CA 1
ATOM 1939 C C . ASN A 1 260 ? 6.942 -21.575 2.710 1.00 97.56 260 ASN A C 1
ATOM 1941 O O . ASN A 1 260 ? 6.011 -20.847 3.053 1.00 97.56 260 ASN A O 1
ATOM 1945 N N . GLN A 1 261 ? 6.858 -22.388 1.650 1.00 98.44 261 GLN A N 1
ATOM 1946 C CA . GLN A 1 261 ? 5.651 -22.509 0.830 1.00 98.44 261 GLN A CA 1
ATOM 1947 C C . GLN A 1 261 ? 4.442 -22.936 1.663 1.00 98.44 261 GLN A C 1
ATOM 1949 O O . GLN A 1 261 ? 3.379 -22.339 1.535 1.00 98.44 261 GLN A O 1
ATOM 1954 N N . MET A 1 262 ? 4.579 -23.922 2.554 1.00 97.12 262 MET A N 1
ATOM 1955 C CA . MET A 1 262 ? 3.473 -24.362 3.411 1.00 97.12 262 MET A CA 1
ATOM 1956 C C . MET A 1 262 ? 2.997 -23.274 4.380 1.00 97.12 262 MET A C 1
ATOM 1958 O O . MET A 1 262 ? 1.785 -23.148 4.582 1.00 97.12 262 MET A O 1
ATOM 1962 N N . LYS A 1 263 ? 3.913 -22.497 4.975 1.00 95.31 263 LYS A N 1
ATOM 1963 C CA . LYS A 1 263 ? 3.563 -21.347 5.832 1.00 95.31 263 LYS A CA 1
ATOM 1964 C C . LYS A 1 263 ? 2.779 -20.304 5.034 1.00 95.31 263 LYS A C 1
ATOM 1966 O O . LYS A 1 263 ? 1.655 -19.962 5.406 1.00 95.31 263 LYS A O 1
ATOM 1971 N N . PHE A 1 264 ? 3.315 -19.929 3.875 1.00 98.56 264 PHE A N 1
ATOM 1972 C CA . PHE A 1 264 ? 2.680 -19.004 2.944 1.00 98.56 264 PHE A CA 1
ATOM 1973 C C . PHE A 1 264 ? 1.297 -19.488 2.491 1.00 98.56 264 PHE A C 1
ATOM 1975 O O . PHE A 1 264 ? 0.333 -18.738 2.588 1.00 98.56 264 PHE A O 1
ATOM 1982 N N . PHE A 1 265 ? 1.139 -20.748 2.069 1.00 98.31 265 PHE A N 1
ATOM 1983 C CA . PHE A 1 265 ? -0.147 -21.275 1.592 1.00 98.31 265 PHE A CA 1
ATOM 1984 C C . PHE A 1 265 ? -1.227 -21.275 2.673 1.00 98.31 265 PHE A C 1
ATOM 1986 O O . PHE A 1 265 ? -2.377 -20.936 2.390 1.00 98.31 265 PHE A O 1
ATOM 1993 N N . ARG A 1 266 ? -0.876 -21.653 3.909 1.00 95.69 266 ARG A N 1
ATOM 1994 C CA . ARG A 1 266 ? -1.819 -21.638 5.039 1.00 95.69 266 ARG A CA 1
ATOM 1995 C C . ARG A 1 266 ? -2.261 -20.215 5.357 1.00 95.69 266 ARG A C 1
ATOM 1997 O O . ARG A 1 266 ? -3.460 -19.974 5.505 1.00 95.69 266 ARG A O 1
ATOM 2004 N N . SER A 1 267 ? -1.304 -19.292 5.420 1.00 97.75 267 SER A N 1
ATOM 2005 C CA . SER A 1 267 ? -1.583 -17.883 5.678 1.00 97.75 267 SER A CA 1
ATOM 2006 C C . SER A 1 267 ? -2.420 -17.264 4.554 1.00 97.75 267 SER A C 1
ATOM 2008 O O . SER A 1 267 ? -3.486 -16.720 4.825 1.00 97.75 267 SER A O 1
ATOM 2010 N N . LEU A 1 268 ? -2.046 -17.474 3.287 1.00 98.25 268 LEU A N 1
ATOM 2011 C CA . LEU A 1 268 ? -2.781 -16.991 2.115 1.00 98.25 268 LEU A CA 1
ATOM 2012 C C . LEU A 1 268 ? -4.225 -17.507 2.071 1.00 98.25 268 LEU A C 1
ATOM 2014 O O . LEU A 1 268 ? -5.148 -16.736 1.819 1.00 98.25 268 LEU A O 1
ATOM 2018 N N . ALA A 1 269 ? -4.451 -18.797 2.335 1.00 96.00 269 ALA A N 1
ATOM 2019 C CA . ALA A 1 269 ? -5.802 -19.355 2.367 1.00 96.00 269 ALA A CA 1
ATOM 2020 C C . ALA A 1 269 ? -6.671 -18.681 3.446 1.00 96.00 269 ALA A C 1
ATOM 2022 O O . ALA A 1 269 ? -7.825 -18.335 3.181 1.00 96.00 269 ALA A O 1
ATOM 2023 N N . SER A 1 270 ? -6.105 -18.454 4.637 1.00 94.12 270 SER A N 1
ATOM 2024 C CA . SER A 1 270 ? -6.765 -17.722 5.724 1.00 94.12 270 SER A CA 1
ATOM 2025 C C . SER A 1 270 ? -7.027 -16.261 5.348 1.00 94.12 270 SER A C 1
ATOM 2027 O O . SER A 1 270 ? -8.131 -15.753 5.550 1.00 94.12 270 SER A O 1
ATOM 2029 N N . PHE A 1 271 ? -6.044 -15.598 4.740 1.00 96.69 271 PHE A N 1
ATOM 2030 C CA . PHE A 1 271 ? -6.115 -14.212 4.291 1.00 96.69 271 PHE A CA 1
ATOM 2031 C C . PHE A 1 271 ? -7.237 -14.010 3.265 1.00 96.69 271 PHE A C 1
ATOM 2033 O O . PHE A 1 271 ? -8.120 -13.175 3.456 1.00 96.69 271 PHE A O 1
ATOM 2040 N N . MET A 1 272 ? -7.278 -14.838 2.217 1.00 97.44 272 MET A N 1
ATOM 2041 C CA . MET A 1 272 ? -8.326 -14.772 1.195 1.00 97.44 272 MET A CA 1
ATOM 2042 C C . MET A 1 272 ? -9.719 -15.058 1.759 1.00 97.44 272 MET A C 1
ATOM 2044 O O . MET A 1 272 ? -10.693 -14.437 1.336 1.00 97.44 272 MET A O 1
ATOM 2048 N N . ALA A 1 273 ? -9.837 -15.986 2.712 1.00 92.94 273 ALA A N 1
ATOM 2049 C CA . ALA A 1 273 ? -11.103 -16.238 3.391 1.00 92.94 273 ALA A CA 1
ATOM 2050 C C . ALA A 1 273 ? -11.539 -15.039 4.248 1.00 92.94 273 ALA A C 1
ATOM 2052 O O . ALA A 1 273 ? -12.714 -14.684 4.222 1.00 92.94 273 ALA A O 1
ATOM 2053 N N . THR A 1 274 ? -10.594 -14.402 4.948 1.00 88.81 274 THR A N 1
ATOM 2054 C CA . THR A 1 274 ? -10.833 -13.250 5.834 1.00 88.81 274 THR A CA 1
ATOM 2055 C C . THR A 1 274 ? -11.351 -12.040 5.052 1.00 88.81 274 THR A C 1
ATOM 2057 O O . THR A 1 274 ? -12.352 -11.448 5.441 1.00 88.81 274 THR A O 1
ATOM 2060 N N . TYR A 1 275 ? -10.723 -11.711 3.921 1.00 93.69 275 TYR A N 1
ATOM 2061 C CA . TYR A 1 275 ? -11.061 -10.522 3.123 1.00 93.69 275 TYR A CA 1
ATOM 2062 C C . TYR A 1 275 ? -11.942 -10.820 1.898 1.00 93.69 275 TYR A C 1
ATOM 2064 O O . TYR A 1 275 ? -12.167 -9.947 1.062 1.00 93.69 275 TYR A O 1
ATOM 2072 N N . ASN A 1 276 ? -12.476 -12.042 1.795 1.00 94.12 276 ASN A N 1
ATOM 2073 C CA . ASN A 1 276 ? -13.384 -12.489 0.733 1.00 94.12 276 ASN A CA 1
ATOM 2074 C C . ASN A 1 276 ? -12.805 -12.411 -0.701 1.00 94.12 276 ASN A C 1
ATOM 2076 O O . ASN A 1 276 ? -13.521 -12.074 -1.647 1.00 94.12 276 ASN A O 1
ATOM 2080 N N . PHE A 1 277 ? -11.526 -12.746 -0.882 1.00 98.31 277 PHE A N 1
ATOM 2081 C CA . PHE A 1 277 ? -10.899 -12.872 -2.206 1.00 98.31 277 PHE A CA 1
ATOM 2082 C C . PHE A 1 277 ? -11.243 -14.211 -2.886 1.00 98.31 277 PHE A C 1
ATOM 2084 O O . PHE A 1 277 ? -11.485 -15.216 -2.216 1.00 98.31 277 PHE A O 1
ATOM 2091 N N . ASP A 1 278 ? -11.241 -14.225 -4.221 1.00 97.69 278 ASP A N 1
ATOM 2092 C CA . ASP A 1 278 ? -11.568 -15.376 -5.080 1.00 97.69 278 ASP A CA 1
ATOM 2093 C C . ASP A 1 278 ? -10.331 -16.094 -5.649 1.00 97.69 278 ASP A C 1
ATOM 2095 O O . ASP A 1 278 ? -10.462 -17.144 -6.287 1.00 97.69 278 ASP A O 1
ATOM 2099 N N . GLY A 1 279 ? -9.143 -15.541 -5.412 1.00 98.19 279 GLY A N 1
ATOM 2100 C CA . GLY A 1 279 ? -7.879 -16.040 -5.933 1.00 98.19 279 GLY A CA 1
ATOM 2101 C C . GLY A 1 279 ? -6.712 -15.108 -5.635 1.00 98.19 279 GLY A C 1
ATOM 2102 O O . GLY A 1 279 ? -6.848 -14.121 -4.905 1.00 98.19 279 GLY A O 1
ATOM 2103 N N . VAL A 1 280 ? -5.563 -15.428 -6.224 1.00 98.75 280 VAL A N 1
ATOM 2104 C CA . VAL A 1 280 ? -4.301 -14.705 -6.042 1.00 98.75 280 VAL A CA 1
ATOM 2105 C C . VAL A 1 280 ? -3.624 -14.432 -7.385 1.00 98.75 280 VAL A C 1
ATOM 2107 O O . VAL A 1 280 ? -3.642 -15.263 -8.292 1.00 98.75 280 VAL A O 1
ATOM 2110 N N . ASP A 1 281 ? -3.005 -13.267 -7.494 1.00 98.81 281 ASP A N 1
ATOM 2111 C CA . ASP A 1 281 ? -2.094 -12.897 -8.568 1.00 98.81 281 ASP A CA 1
ATOM 2112 C C . ASP A 1 281 ? -0.675 -12.799 -8.000 1.00 98.81 281 ASP A C 1
ATOM 2114 O O . ASP A 1 281 ? -0.450 -12.139 -6.985 1.00 98.81 281 ASP A O 1
ATOM 2118 N N . ILE A 1 282 ? 0.278 -13.498 -8.614 1.00 98.62 282 ILE A N 1
ATOM 2119 C CA . ILE A 1 282 ? 1.686 -13.424 -8.216 1.00 98.62 282 ILE A CA 1
ATOM 2120 C C . ILE A 1 282 ? 2.409 -12.463 -9.155 1.00 98.62 282 ILE A C 1
ATOM 2122 O O . ILE A 1 282 ? 2.427 -12.676 -10.367 1.00 98.62 282 ILE A O 1
ATOM 2126 N N . ASP A 1 283 ? 3.036 -11.442 -8.580 1.00 98.19 283 ASP A N 1
ATOM 2127 C CA . ASP A 1 283 ? 3.711 -10.373 -9.310 1.00 98.19 283 ASP A CA 1
ATOM 2128 C C . ASP A 1 283 ? 5.178 -10.249 -8.867 1.00 98.19 283 ASP A C 1
ATOM 2130 O O . ASP A 1 283 ? 5.581 -9.317 -8.174 1.00 98.19 283 ASP A O 1
ATOM 2134 N N . TRP A 1 284 ? 5.978 -11.276 -9.174 1.00 97.56 284 TRP A N 1
ATOM 2135 C CA . TRP A 1 284 ? 7.396 -11.321 -8.803 1.00 97.56 284 TRP A CA 1
ATOM 2136 C C . TRP A 1 284 ? 8.265 -10.638 -9.864 1.00 97.56 284 TRP A C 1
ATOM 2138 O O . TRP A 1 284 ? 8.434 -11.162 -10.970 1.00 97.56 284 TRP A O 1
ATOM 2148 N N . GLU A 1 285 ? 8.893 -9.523 -9.480 1.00 95.44 285 GLU A N 1
ATOM 2149 C CA . GLU A 1 285 ? 9.686 -8.678 -10.369 1.00 95.44 285 GLU A CA 1
ATOM 2150 C C . GLU A 1 285 ? 11.171 -8.547 -9.961 1.00 95.44 285 GLU A C 1
ATOM 2152 O O . GLU A 1 285 ? 11.538 -7.639 -9.218 1.00 95.44 285 GLU A O 1
ATOM 2157 N N . TYR A 1 286 ? 12.098 -9.388 -10.430 1.00 93.75 286 TYR A N 1
ATOM 2158 C CA . TYR A 1 286 ? 11.909 -10.534 -11.325 1.00 93.75 286 TYR A CA 1
ATOM 2159 C C . TYR A 1 286 ? 12.799 -11.708 -10.882 1.00 93.75 286 TYR A C 1
ATOM 2161 O O . TYR A 1 286 ? 13.896 -11.482 -10.364 1.00 93.75 286 TYR A O 1
ATOM 2169 N N . PRO A 1 287 ? 12.373 -12.967 -11.095 1.00 96.25 287 PRO A N 1
ATOM 2170 C CA . PRO A 1 287 ? 13.186 -14.141 -10.788 1.00 96.25 287 PRO A CA 1
ATOM 2171 C C . PRO A 1 287 ? 14.519 -14.110 -11.542 1.00 96.25 287 PRO A C 1
ATOM 2173 O O . PRO A 1 287 ? 14.594 -13.600 -12.664 1.00 96.25 287 PRO A O 1
ATOM 2176 N N . VAL A 1 288 ? 15.560 -14.702 -10.945 1.00 96.38 288 VAL A N 1
ATOM 2177 C CA . VAL A 1 288 ? 16.939 -14.811 -11.476 1.00 96.38 288 VAL A CA 1
ATOM 2178 C C . VAL A 1 288 ? 17.708 -13.493 -11.606 1.00 96.38 288 VAL A C 1
ATOM 2180 O O . VAL A 1 288 ? 18.931 -13.508 -11.472 1.00 96.38 288 VAL A O 1
ATOM 2183 N N . ASP A 1 289 ? 17.039 -12.371 -11.858 1.00 92.56 289 ASP A N 1
ATOM 2184 C CA . ASP A 1 289 ? 17.698 -11.101 -12.144 1.00 92.56 289 ASP A CA 1
ATOM 2185 C C . ASP A 1 289 ? 18.311 -10.482 -10.877 1.00 92.56 289 ASP A C 1
ATOM 2187 O O . ASP A 1 289 ? 17.623 -10.216 -9.887 1.00 92.56 289 ASP A O 1
ATOM 2191 N N . SER A 1 290 ? 19.630 -10.273 -10.894 1.00 89.75 290 SER A N 1
ATOM 2192 C CA . SER A 1 290 ? 20.381 -9.786 -9.734 1.00 89.75 290 SER A CA 1
ATOM 2193 C C . SER A 1 290 ? 20.009 -8.365 -9.334 1.00 89.75 290 SER A C 1
ATOM 2195 O O . SER A 1 290 ? 20.062 -8.051 -8.146 1.00 89.75 290 SER A O 1
ATOM 2197 N N . ASP A 1 291 ? 19.582 -7.531 -10.286 1.00 87.38 291 ASP A N 1
ATOM 2198 C CA . ASP A 1 291 ? 19.192 -6.141 -10.016 1.00 87.38 291 ASP A CA 1
ATOM 2199 C C . ASP A 1 291 ? 17.900 -6.087 -9.186 1.00 87.38 291 ASP A C 1
ATOM 2201 O O . ASP A 1 291 ? 17.542 -5.052 -8.625 1.00 87.38 291 ASP A O 1
ATOM 2205 N N . ARG A 1 292 ? 17.221 -7.236 -9.075 1.00 92.00 292 ARG A N 1
ATOM 2206 C CA . ARG A 1 292 ? 15.973 -7.465 -8.349 1.00 92.00 292 ARG A CA 1
ATOM 2207 C C . ARG A 1 292 ? 16.103 -8.546 -7.272 1.00 92.00 292 ARG A C 1
ATOM 2209 O O . ARG A 1 292 ? 15.110 -9.135 -6.852 1.00 92.00 292 ARG A O 1
ATOM 2216 N N . SER A 1 293 ? 17.330 -8.817 -6.815 1.00 91.56 293 SER A N 1
ATOM 2217 C CA . SER A 1 293 ? 17.643 -9.811 -5.772 1.00 91.56 293 SER A CA 1
ATOM 2218 C C . SER A 1 293 ? 17.259 -11.267 -6.110 1.00 91.56 293 SER A C 1
ATOM 2220 O O . SER A 1 293 ? 17.115 -12.110 -5.214 1.00 91.56 293 SER A O 1
ATOM 2222 N N . GLY A 1 294 ? 17.126 -11.585 -7.400 1.00 92.75 294 GLY A N 1
ATOM 2223 C CA . GLY A 1 294 ? 16.918 -12.941 -7.899 1.00 92.75 294 GLY A CA 1
ATOM 2224 C C . GLY A 1 294 ? 18.167 -13.826 -7.788 1.00 92.75 294 GLY A C 1
ATOM 2225 O O . GLY A 1 294 ? 19.300 -13.358 -7.659 1.00 92.75 294 GLY A O 1
ATOM 2226 N N . ARG A 1 295 ? 17.963 -15.145 -7.835 1.00 95.00 295 ARG A N 1
ATOM 2227 C CA . ARG A 1 295 ? 19.009 -16.179 -7.860 1.00 95.00 295 ARG A CA 1
ATOM 2228 C C . ARG A 1 295 ? 18.815 -17.110 -9.049 1.00 95.00 295 ARG A C 1
ATOM 2230 O O . ARG A 1 295 ? 17.703 -17.390 -9.476 1.00 95.00 295 ARG A O 1
ATOM 2237 N N . LYS A 1 296 ? 19.911 -17.683 -9.547 1.00 94.00 296 LYS A N 1
ATOM 2238 C CA . LYS A 1 296 ? 19.889 -18.599 -10.701 1.00 94.00 296 LYS A CA 1
ATOM 2239 C C . LYS A 1 296 ? 18.909 -19.773 -10.541 1.00 94.00 296 LYS A C 1
ATOM 2241 O O . LYS A 1 296 ? 18.297 -20.190 -11.523 1.00 94.00 296 LYS A O 1
ATOM 2246 N N . ASP A 1 297 ? 18.743 -20.274 -9.319 1.00 95.88 297 ASP A N 1
ATOM 2247 C CA . ASP A 1 297 ? 17.858 -21.405 -9.017 1.00 95.88 297 ASP A CA 1
ATOM 2248 C C . ASP A 1 297 ? 16.364 -21.061 -9.166 1.00 95.88 297 ASP A C 1
ATOM 2250 O O . ASP A 1 297 ? 15.538 -21.964 -9.333 1.00 95.88 297 ASP A O 1
ATOM 2254 N N . ASP A 1 298 ? 16.003 -19.772 -9.184 1.00 97.81 298 ASP A N 1
ATOM 2255 C CA . ASP A 1 298 ? 14.618 -19.306 -9.305 1.00 97.81 298 ASP A CA 1
ATOM 2256 C C . ASP A 1 298 ? 13.939 -19.847 -10.562 1.00 97.81 298 ASP A C 1
ATOM 2258 O O . ASP A 1 298 ? 12.775 -20.238 -10.499 1.00 97.81 298 ASP A O 1
ATOM 2262 N N . PHE A 1 299 ? 14.676 -19.966 -11.676 1.00 96.62 299 PHE A N 1
ATOM 2263 C CA . PHE A 1 299 ? 14.156 -20.501 -12.940 1.00 96.62 299 PHE A CA 1
ATOM 2264 C C . PHE A 1 299 ? 13.523 -21.892 -12.764 1.00 96.62 299 PHE A C 1
ATOM 2266 O O . PHE A 1 299 ? 12.485 -22.194 -13.351 1.00 96.62 299 PHE A O 1
ATOM 2273 N N . GLN A 1 300 ? 14.131 -22.746 -11.932 1.00 96.88 300 GLN A N 1
ATOM 2274 C CA . GLN A 1 300 ? 13.626 -24.093 -11.651 1.00 96.88 300 GLN A CA 1
ATOM 2275 C C . GLN A 1 300 ? 12.636 -24.129 -10.483 1.00 96.88 300 GLN A C 1
ATOM 2277 O O . GLN A 1 300 ? 11.823 -25.054 -10.395 1.00 96.88 300 GLN A O 1
ATOM 2282 N N . ASN A 1 301 ? 12.719 -23.159 -9.573 1.00 98.25 301 ASN A N 1
ATOM 2283 C CA . ASN A 1 301 ? 11.909 -23.115 -8.362 1.00 98.25 301 ASN A CA 1
ATOM 2284 C C . ASN A 1 301 ? 10.532 -22.488 -8.607 1.00 98.25 301 ASN A C 1
ATOM 2286 O O . ASN A 1 301 ? 9.540 -23.012 -8.097 1.00 98.25 301 ASN A O 1
ATOM 2290 N N . ILE A 1 302 ? 10.427 -21.444 -9.440 1.00 97.62 302 ILE A N 1
ATOM 2291 C CA . ILE A 1 302 ? 9.154 -20.754 -9.686 1.00 97.62 302 ILE A CA 1
ATOM 2292 C C . ILE A 1 302 ? 8.055 -21.688 -10.229 1.00 97.62 302 ILE A C 1
ATOM 2294 O O . ILE A 1 302 ? 6.950 -21.657 -9.686 1.00 97.62 302 ILE A O 1
ATOM 2298 N N . PRO A 1 303 ? 8.286 -22.612 -11.189 1.00 98.31 303 PRO A N 1
ATOM 2299 C CA . PRO A 1 303 ? 7.209 -23.473 -11.675 1.00 98.31 303 PRO A CA 1
ATOM 2300 C C . PRO A 1 303 ? 6.757 -24.496 -10.628 1.00 98.31 303 PRO A C 1
ATOM 2302 O O . PRO A 1 303 ? 5.575 -24.843 -10.582 1.00 98.31 303 PRO A O 1
ATOM 2305 N N . LYS A 1 304 ? 7.677 -24.958 -9.765 1.00 98.25 304 LYS A N 1
ATOM 2306 C CA . LYS A 1 304 ? 7.358 -25.853 -8.642 1.00 98.25 304 LYS A CA 1
ATOM 2307 C C . LYS A 1 304 ? 6.494 -25.126 -7.619 1.00 98.25 304 LYS A C 1
ATOM 2309 O O . LYS A 1 304 ? 5.424 -25.622 -7.277 1.00 98.25 304 LYS A O 1
ATOM 2314 N N . PHE A 1 305 ? 6.912 -23.928 -7.215 1.00 98.56 305 PHE A N 1
ATOM 2315 C CA . PHE A 1 305 ? 6.159 -23.067 -6.310 1.00 98.56 305 PHE A CA 1
ATOM 2316 C C . PHE A 1 305 ? 4.742 -22.792 -6.829 1.00 98.56 305 PHE A C 1
ATOM 2318 O O . PHE A 1 305 ? 3.774 -23.078 -6.131 1.00 98.56 305 PHE A O 1
ATOM 2325 N N . ILE A 1 306 ? 4.598 -22.330 -8.075 1.00 98.69 306 ILE A N 1
ATOM 2326 C CA . ILE A 1 306 ? 3.291 -22.011 -8.675 1.00 98.69 306 ILE A CA 1
ATOM 2327 C C . ILE A 1 306 ? 2.411 -23.266 -8.825 1.00 98.69 306 ILE A C 1
ATOM 2329 O O . ILE A 1 306 ? 1.200 -23.208 -8.608 1.00 98.69 306 ILE A O 1
ATOM 2333 N N . SER A 1 307 ? 2.994 -24.427 -9.141 1.00 98.56 307 SER A N 1
ATOM 2334 C CA . SER A 1 307 ? 2.273 -25.710 -9.153 1.00 98.56 307 SER A CA 1
ATOM 2335 C C . SER A 1 307 ? 1.765 -26.107 -7.762 1.00 98.56 307 SER A C 1
ATOM 2337 O O . SER A 1 307 ? 0.603 -26.494 -7.609 1.00 98.56 307 SER A O 1
ATOM 2339 N N . ASN A 1 308 ? 2.616 -26.001 -6.741 1.00 98.50 308 ASN A N 1
ATOM 2340 C CA . ASN A 1 308 ? 2.259 -26.308 -5.357 1.00 98.50 308 ASN A CA 1
ATOM 2341 C C . ASN A 1 308 ? 1.188 -25.345 -4.835 1.00 98.50 308 ASN A C 1
ATOM 2343 O O . ASN A 1 308 ? 0.200 -25.793 -4.250 1.00 98.50 308 ASN A O 1
ATOM 2347 N N . LEU A 1 309 ? 1.322 -24.054 -5.150 1.00 98.62 309 LEU A N 1
ATOM 2348 C CA . LEU A 1 309 ? 0.340 -23.022 -4.844 1.00 98.62 309 LEU A CA 1
ATOM 2349 C C . LEU A 1 309 ? -1.020 -23.364 -5.457 1.00 98.62 309 LEU A C 1
ATOM 2351 O O . LEU A 1 309 ? -2.004 -23.464 -4.729 1.00 98.62 309 LEU A O 1
ATOM 2355 N N . LYS A 1 310 ? -1.086 -23.653 -6.767 1.00 98.19 310 LYS A N 1
ATOM 2356 C CA . LYS A 1 310 ? -2.347 -24.040 -7.425 1.00 98.19 310 LYS A CA 1
ATOM 2357 C C . LYS A 1 310 ? -3.000 -25.252 -6.762 1.00 98.19 310 LYS A C 1
ATOM 2359 O O . LYS A 1 310 ? -4.223 -25.320 -6.664 1.00 98.19 310 LYS A O 1
ATOM 2364 N N . ASN A 1 311 ? -2.211 -26.229 -6.319 1.00 97.75 311 ASN A N 1
ATOM 2365 C CA . ASN A 1 311 ? -2.745 -27.405 -5.637 1.00 97.75 311 ASN A CA 1
ATOM 2366 C C . ASN A 1 311 ? -3.280 -27.085 -4.238 1.00 97.75 311 ASN A C 1
ATOM 2368 O O . ASN A 1 311 ? -4.353 -27.578 -3.896 1.00 97.75 311 ASN A O 1
ATOM 2372 N N . ALA A 1 312 ? -2.593 -26.241 -3.464 1.00 97.06 312 ALA A N 1
ATOM 2373 C CA . ALA A 1 312 ? -3.080 -25.779 -2.165 1.00 97.06 312 ALA A CA 1
ATOM 2374 C C . ALA A 1 312 ? -4.390 -24.984 -2.304 1.00 97.06 312 ALA A C 1
ATOM 2376 O O . ALA A 1 312 ? -5.348 -25.209 -1.563 1.00 97.06 312 ALA A O 1
ATOM 2377 N N . LEU A 1 313 ? -4.465 -24.121 -3.319 1.00 97.56 313 LEU A N 1
ATOM 2378 C CA . LEU A 1 313 ? -5.625 -23.285 -3.610 1.00 97.56 313 LEU A CA 1
ATOM 2379 C C . LEU A 1 313 ? -6.893 -24.090 -3.953 1.00 97.56 313 LEU A C 1
ATOM 2381 O O . LEU A 1 313 ? -7.989 -23.670 -3.603 1.00 97.56 313 LEU A O 1
ATOM 2385 N N . LYS A 1 314 ? -6.791 -25.293 -4.536 1.00 95.62 314 LYS A N 1
ATOM 2386 C CA . LYS A 1 314 ? -7.967 -26.164 -4.778 1.00 95.62 314 LYS A CA 1
ATOM 2387 C C . LYS A 1 314 ? -8.713 -26.551 -3.492 1.00 95.62 314 LYS A C 1
ATOM 2389 O O . LYS A 1 314 ? -9.890 -26.900 -3.551 1.00 95.62 314 LYS A O 1
ATOM 2394 N N . GLY A 1 315 ? -8.046 -26.503 -2.335 1.00 89.56 315 GLY A N 1
ATOM 2395 C CA . GLY A 1 315 ? -8.629 -26.823 -1.030 1.00 89.56 315 GLY A CA 1
ATOM 2396 C C . GLY A 1 315 ? -9.452 -25.699 -0.387 1.00 89.56 315 GLY A C 1
ATOM 2397 O O . GLY A 1 315 ? -10.018 -25.913 0.680 1.00 89.56 315 GLY A O 1
ATOM 2398 N N . THR A 1 316 ? -9.541 -24.511 -0.997 1.00 91.44 316 THR A N 1
ATOM 2399 C CA . THR A 1 316 ? -10.097 -23.292 -0.363 1.00 91.44 316 THR A CA 1
ATOM 2400 C C . THR A 1 316 ? -11.590 -23.052 -0.629 1.00 91.44 316 THR A C 1
ATOM 2402 O O . THR A 1 316 ? -12.117 -21.977 -0.327 1.00 91.44 316 THR A O 1
ATOM 2405 N N . GLY A 1 317 ? -12.295 -24.037 -1.199 1.00 83.75 317 GLY A N 1
ATOM 2406 C CA . GLY A 1 317 ? -13.741 -23.959 -1.432 1.00 83.75 317 GLY A CA 1
ATOM 2407 C C . GLY A 1 317 ? -14.145 -22.956 -2.519 1.00 83.75 317 GLY A C 1
ATOM 2408 O O . GLY A 1 317 ? -15.127 -22.242 -2.343 1.00 83.75 317 GLY A O 1
ATOM 2409 N N . GLY A 1 318 ? -13.390 -22.896 -3.622 1.00 87.00 318 GLY A N 1
ATOM 2410 C CA . GLY A 1 318 ? -13.690 -22.050 -4.789 1.00 87.00 318 GLY A CA 1
ATOM 2411 C C . GLY A 1 318 ? -12.832 -20.787 -4.927 1.00 87.00 318 GLY A C 1
ATOM 2412 O O . GLY A 1 318 ? -13.041 -20.028 -5.871 1.00 87.00 318 GLY A O 1
ATOM 2413 N N . ARG A 1 319 ? -11.854 -20.574 -4.032 1.00 94.94 319 ARG A N 1
ATOM 2414 C CA . ARG A 1 319 ? -10.860 -19.484 -4.126 1.00 94.94 319 ARG A CA 1
ATOM 2415 C C . ARG A 1 319 ? -9.579 -19.974 -4.793 1.00 94.94 319 ARG A C 1
ATOM 2417 O O . ARG A 1 319 ? -8.487 -19.860 -4.236 1.00 94.94 319 ARG A O 1
ATOM 2424 N N . ASP A 1 320 ? -9.743 -20.673 -5.909 1.00 96.19 320 ASP A N 1
ATOM 2425 C CA . ASP A 1 320 ? -8.669 -21.415 -6.556 1.00 96.19 320 ASP A CA 1
ATOM 2426 C C . ASP A 1 320 ? -8.086 -20.720 -7.785 1.00 96.19 320 ASP A C 1
ATOM 2428 O O . ASP A 1 320 ? -7.259 -21.313 -8.480 1.00 96.19 320 ASP A O 1
ATOM 2432 N N . GLU A 1 321 ? -8.497 -19.480 -8.056 1.00 97.06 321 GLU A N 1
ATOM 2433 C CA . GLU A 1 321 ? -7.970 -18.708 -9.172 1.00 97.06 321 GLU A CA 1
ATOM 2434 C C . GLU A 1 321 ? -6.526 -18.266 -8.908 1.00 97.06 321 GLU A C 1
ATOM 2436 O O . GLU A 1 321 ? -6.179 -17.809 -7.819 1.00 97.06 321 GLU A O 1
ATOM 2441 N N . LEU A 1 322 ? -5.680 -18.448 -9.917 1.00 98.56 322 LEU A N 1
ATOM 2442 C CA . LEU A 1 322 ? -4.262 -18.137 -9.876 1.00 98.56 322 LEU A CA 1
ATOM 2443 C C . LEU A 1 322 ? -3.832 -17.503 -11.196 1.00 98.56 322 LEU A C 1
ATOM 2445 O O . LEU A 1 322 ? -3.804 -18.177 -12.234 1.00 98.56 322 LEU A O 1
ATOM 2449 N N . SER A 1 323 ? -3.439 -16.236 -11.141 1.00 98.62 323 SER A N 1
ATOM 2450 C CA . SER A 1 323 ? -2.743 -15.560 -12.234 1.00 98.62 323 SER A CA 1
ATOM 2451 C C . SER A 1 323 ? -1.286 -15.272 -11.880 1.00 98.62 323 SER A C 1
ATOM 2453 O O . SER A 1 323 ? -0.874 -15.321 -10.720 1.00 98.62 323 SER A O 1
ATOM 2455 N N . LEU A 1 324 ? -0.483 -15.057 -12.916 1.00 98.62 324 LEU A N 1
ATOM 2456 C CA . LEU A 1 324 ? 0.913 -14.655 -12.795 1.00 98.62 324 LEU A CA 1
ATOM 2457 C C . LEU A 1 324 ? 1.158 -13.492 -13.746 1.00 98.62 324 LEU A C 1
ATOM 2459 O O . LEU A 1 324 ? 0.778 -13.560 -14.923 1.00 98.62 324 LEU A O 1
ATOM 2463 N N . THR A 1 325 ? 1.820 -12.464 -13.249 1.00 98.19 325 THR A N 1
ATOM 2464 C CA . THR A 1 325 ? 2.211 -11.314 -14.051 1.00 98.19 325 THR A CA 1
ATOM 2465 C C . THR A 1 325 ? 3.518 -11.603 -14.788 1.00 98.19 325 THR A C 1
ATOM 2467 O O . THR A 1 325 ? 4.439 -12.216 -14.248 1.00 98.19 325 THR A O 1
ATOM 2470 N N . LEU A 1 326 ? 3.580 -11.236 -16.068 1.00 98.25 326 LEU A N 1
ATOM 2471 C CA . LEU A 1 326 ? 4.719 -11.487 -16.948 1.00 98.25 326 LEU A CA 1
ATOM 2472 C C . LEU A 1 326 ? 5.226 -10.178 -17.572 1.00 98.25 326 LEU A C 1
ATOM 2474 O O . LEU A 1 326 ? 4.410 -9.393 -18.069 1.00 98.25 326 LEU A O 1
ATOM 2478 N N . PRO A 1 327 ? 6.554 -9.971 -17.631 1.00 97.12 327 PRO A N 1
ATOM 2479 C CA . PRO A 1 327 ? 7.147 -8.827 -18.313 1.00 97.12 327 PRO A CA 1
ATOM 2480 C C . PRO A 1 327 ? 7.131 -9.003 -19.837 1.00 97.12 327 PRO A C 1
ATOM 2482 O O . PRO A 1 327 ? 7.106 -10.121 -20.353 1.00 97.12 327 PRO A O 1
ATOM 2485 N N . THR A 1 328 ? 7.221 -7.890 -20.562 1.00 95.31 328 THR A N 1
ATOM 2486 C CA . THR A 1 328 ? 7.352 -7.854 -22.031 1.00 95.31 328 THR A CA 1
ATOM 2487 C C . THR A 1 328 ? 8.785 -7.970 -22.531 1.00 95.31 328 THR A C 1
ATOM 2489 O O . THR A 1 328 ? 9.024 -8.501 -23.617 1.00 95.31 328 THR A O 1
ATOM 2492 N N . SER A 1 329 ? 9.750 -7.473 -21.757 1.00 91.94 329 SER A N 1
ATOM 2493 C CA . SER A 1 329 ? 11.160 -7.496 -22.142 1.00 91.94 329 SER A CA 1
ATOM 2494 C C . SER A 1 329 ? 11.694 -8.925 -22.200 1.00 91.94 329 SER A C 1
ATOM 2496 O O . SER A 1 329 ? 11.567 -9.688 -21.240 1.00 91.94 329 SER A O 1
ATOM 2498 N N . TYR A 1 330 ? 12.384 -9.266 -23.294 1.00 92.44 330 TYR A N 1
ATOM 2499 C CA . TYR A 1 330 ? 13.120 -10.529 -23.417 1.00 92.44 330 TYR A CA 1
ATOM 2500 C C . TYR A 1 330 ? 14.093 -10.743 -22.248 1.00 92.44 330 TYR A C 1
ATOM 2502 O O . TYR A 1 330 ? 14.234 -11.870 -21.772 1.00 92.44 330 TYR A O 1
ATOM 2510 N N . TRP A 1 331 ? 14.734 -9.670 -21.764 1.00 90.38 331 TRP A N 1
ATOM 2511 C CA . TRP A 1 331 ? 15.743 -9.746 -20.706 1.00 90.38 331 TRP A CA 1
ATOM 2512 C C . TRP A 1 331 ? 15.186 -10.300 -19.391 1.00 90.38 331 TRP A C 1
ATOM 2514 O O . TRP A 1 331 ? 15.842 -11.134 -18.766 1.00 90.38 331 TRP A O 1
ATOM 2524 N N . TYR A 1 332 ? 13.966 -9.903 -19.019 1.00 94.62 332 TYR A N 1
ATOM 2525 C CA . TYR A 1 332 ? 13.293 -10.408 -17.822 1.00 94.62 332 TYR A CA 1
ATOM 2526 C C . TYR A 1 332 ? 12.486 -11.679 -18.107 1.00 94.62 332 TYR A C 1
ATOM 2528 O O . TYR A 1 332 ? 12.560 -12.641 -17.345 1.00 94.62 332 TYR A O 1
ATOM 2536 N N . LEU A 1 333 ? 11.758 -11.745 -19.230 1.00 96.88 333 LEU A N 1
ATOM 2537 C CA . LEU A 1 333 ? 10.878 -12.880 -19.535 1.00 96.88 333 LEU A CA 1
ATOM 2538 C C . LEU A 1 333 ? 11.650 -14.194 -19.717 1.00 96.88 333 LEU A C 1
ATOM 2540 O O . LEU A 1 333 ? 11.126 -15.265 -19.413 1.00 96.88 333 LEU A O 1
ATOM 2544 N N . ARG A 1 334 ? 12.910 -14.140 -20.172 1.00 94.44 334 ARG A N 1
ATOM 2545 C CA . ARG A 1 334 ? 13.756 -15.339 -20.325 1.00 94.44 334 ARG A CA 1
ATOM 2546 C C . ARG A 1 334 ? 14.021 -16.080 -19.012 1.00 94.44 334 ARG A C 1
ATOM 2548 O O . ARG A 1 334 ? 14.410 -17.243 -19.059 1.00 94.44 334 ARG A O 1
ATOM 2555 N N . ASN A 1 335 ? 13.792 -15.428 -17.872 1.00 95.88 335 ASN A N 1
ATOM 2556 C CA . ASN A 1 335 ? 13.954 -16.011 -16.543 1.00 95.88 335 ASN A CA 1
ATOM 2557 C C . ASN A 1 335 ? 12.708 -16.790 -16.071 1.00 95.88 335 ASN A C 1
ATOM 2559 O O . ASN A 1 335 ? 12.707 -17.337 -14.970 1.00 95.88 335 ASN A O 1
ATOM 2563 N N . PHE A 1 336 ? 11.666 -16.887 -16.904 1.00 97.44 336 PHE A N 1
ATOM 2564 C CA . PHE A 1 336 ? 10.445 -17.637 -16.619 1.00 97.44 336 PHE A CA 1
ATOM 2565 C C . PHE A 1 336 ? 10.341 -18.877 -17.520 1.00 97.44 336 PHE A C 1
ATOM 2567 O O . PHE A 1 336 ? 10.288 -18.765 -18.747 1.00 97.44 336 PHE A O 1
ATOM 2574 N N . ASP A 1 337 ? 10.202 -20.072 -16.932 1.00 96.56 337 ASP A N 1
ATOM 2575 C CA . ASP A 1 337 ? 9.763 -21.263 -17.677 1.00 96.56 337 ASP A CA 1
ATOM 2576 C C . ASP A 1 337 ? 8.250 -21.181 -17.947 1.00 96.56 337 ASP A C 1
ATOM 2578 O O . ASP A 1 337 ? 7.417 -21.836 -17.310 1.00 96.56 337 ASP A O 1
ATOM 2582 N N . ILE A 1 338 ? 7.880 -20.324 -18.900 1.00 97.75 338 ILE A N 1
ATOM 2583 C CA . ILE A 1 338 ? 6.485 -20.017 -19.235 1.00 97.75 338 ILE A CA 1
ATOM 2584 C C . ILE A 1 338 ? 5.693 -21.249 -19.694 1.00 97.75 338 ILE A C 1
ATOM 2586 O O . ILE A 1 338 ? 4.486 -21.314 -19.462 1.00 97.75 338 ILE A O 1
ATOM 2590 N N . LYS A 1 339 ? 6.349 -22.268 -20.272 1.00 96.69 339 LYS A N 1
ATOM 2591 C CA . LYS A 1 339 ? 5.698 -23.536 -20.646 1.00 96.69 339 LYS A CA 1
ATOM 2592 C C . LYS A 1 339 ? 5.315 -24.353 -19.417 1.00 96.69 339 LYS A C 1
ATOM 2594 O O . LYS A 1 339 ? 4.234 -24.948 -19.395 1.00 96.69 339 LYS A O 1
ATOM 2599 N N . ALA A 1 340 ? 6.185 -24.423 -18.412 1.00 97.69 340 ALA A N 1
ATOM 2600 C CA . ALA A 1 340 ? 5.869 -25.098 -17.159 1.00 97.69 340 ALA A CA 1
ATOM 2601 C C . ALA A 1 340 ? 4.814 -24.320 -16.358 1.00 97.69 340 ALA A C 1
ATOM 2603 O O . ALA A 1 340 ? 3.830 -24.915 -15.916 1.00 97.69 340 ALA A O 1
ATOM 2604 N N . LEU A 1 341 ? 4.963 -22.997 -16.252 1.00 98.44 341 LEU A N 1
ATOM 2605 C CA . LEU A 1 341 ? 4.043 -22.115 -15.525 1.00 98.44 341 LEU A CA 1
ATOM 2606 C C . LEU A 1 341 ? 2.623 -22.145 -16.106 1.00 98.44 341 LEU A C 1
ATOM 2608 O O . LEU A 1 341 ? 1.648 -22.237 -15.357 1.00 98.44 341 LEU A O 1
ATOM 2612 N N . ALA A 1 342 ? 2.491 -22.177 -17.438 1.00 98.12 342 ALA A N 1
ATOM 2613 C CA . ALA A 1 342 ? 1.200 -22.215 -18.126 1.00 98.12 342 ALA A CA 1
ATOM 2614 C C . ALA A 1 342 ? 0.339 -23.436 -17.764 1.00 98.12 342 ALA A C 1
ATOM 2616 O O . ALA A 1 342 ? -0.860 -23.433 -18.037 1.00 98.12 342 ALA A O 1
ATOM 2617 N N . LYS A 1 343 ? 0.908 -24.487 -17.163 1.00 97.56 343 LYS A N 1
ATOM 2618 C CA . LYS A 1 343 ? 0.157 -25.670 -16.707 1.00 97.56 343 LYS A CA 1
ATOM 2619 C C . LYS A 1 343 ? -0.579 -25.432 -15.387 1.00 97.56 343 LYS A C 1
ATOM 2621 O O . LYS A 1 343 ? -1.556 -26.127 -15.122 1.00 97.56 343 LYS A O 1
ATOM 2626 N N . SER A 1 344 ? -0.122 -24.465 -14.595 1.00 97.94 344 SER A N 1
ATOM 2627 C CA . SER A 1 344 ? -0.570 -24.248 -13.216 1.00 97.94 344 SER A CA 1
ATOM 2628 C C . SER A 1 344 ? -1.377 -22.962 -13.039 1.00 97.94 344 SER A C 1
ATOM 2630 O O . SER A 1 344 ? -2.212 -22.903 -12.143 1.00 97.94 344 SER A O 1
ATOM 2632 N N . VAL A 1 345 ? -1.183 -21.960 -13.901 1.00 98.25 345 VAL A N 1
ATOM 2633 C CA . VAL A 1 345 ? -1.957 -20.706 -13.865 1.00 98.25 345 VAL A CA 1
ATOM 2634 C C . VAL A 1 345 ? -3.222 -20.782 -14.720 1.00 98.25 345 VAL A C 1
ATOM 2636 O O . VAL A 1 345 ? -3.268 -21.483 -15.741 1.00 98.25 345 VAL A O 1
ATOM 2639 N N . ASP A 1 346 ? -4.243 -20.016 -14.347 1.00 98.12 346 ASP A N 1
ATOM 2640 C CA . ASP A 1 346 ? -5.467 -19.860 -15.135 1.00 98.12 346 ASP A CA 1
ATOM 2641 C C . ASP A 1 346 ? -5.247 -18.918 -16.326 1.00 98.12 346 ASP A C 1
ATOM 2643 O O . ASP A 1 346 ? -5.750 -19.176 -17.424 1.00 98.12 346 ASP A O 1
ATOM 2647 N N . TYR A 1 347 ? -4.461 -17.857 -16.125 1.00 98.31 347 TYR A N 1
ATOM 2648 C CA . TYR A 1 347 ? -4.040 -16.903 -17.150 1.00 98.31 347 TYR A CA 1
ATOM 2649 C C . TYR A 1 347 ? -2.797 -16.113 -16.705 1.00 98.31 347 TYR A C 1
ATOM 2651 O O . TYR A 1 347 ? -2.428 -16.118 -15.533 1.00 98.31 347 TYR A O 1
ATOM 2659 N N . PHE A 1 348 ? -2.158 -15.440 -17.658 1.00 98.69 348 PHE A N 1
ATOM 2660 C CA . PHE A 1 348 ? -1.054 -14.513 -17.444 1.00 98.69 348 PHE A CA 1
ATOM 2661 C C . PHE A 1 348 ? -1.523 -13.075 -17.645 1.00 98.69 348 PHE A C 1
ATOM 2663 O O . PHE A 1 348 ? -2.136 -12.772 -18.674 1.00 98.69 348 PHE A O 1
ATOM 2670 N N . ASN A 1 349 ? -1.189 -12.199 -16.701 1.00 98.50 349 ASN A N 1
ATOM 2671 C CA . ASN A 1 349 ? -1.291 -10.755 -16.878 1.00 98.50 349 ASN A CA 1
ATOM 2672 C C . ASN A 1 349 ? 0.001 -10.272 -17.538 1.00 98.50 349 ASN A C 1
ATOM 2674 O O . ASN A 1 349 ? 1.065 -10.302 -16.935 1.00 98.50 349 ASN A O 1
ATOM 2678 N N . TYR A 1 350 ? -0.058 -9.896 -18.811 1.00 98.25 350 TYR A N 1
ATOM 2679 C CA . TYR A 1 350 ? 1.123 -9.500 -19.572 1.00 98.25 350 TYR A CA 1
ATOM 2680 C C . TYR A 1 350 ? 1.284 -7.981 -19.508 1.00 98.25 350 TYR A C 1
ATOM 2682 O O . TYR A 1 350 ? 0.425 -7.257 -20.019 1.00 98.25 350 TYR A O 1
ATOM 2690 N N . MET A 1 351 ? 2.354 -7.498 -18.873 1.00 97.88 351 MET A N 1
ATOM 2691 C CA . MET A 1 351 ? 2.608 -6.073 -18.618 1.00 97.88 351 MET A CA 1
ATOM 2692 C C . MET A 1 351 ? 3.063 -5.345 -19.883 1.00 97.88 351 MET A C 1
ATOM 2694 O O . MET A 1 351 ? 4.215 -4.947 -20.032 1.00 97.88 351 MET A O 1
ATOM 2698 N N . SER A 1 352 ? 2.153 -5.208 -20.846 1.00 97.44 352 SER A N 1
ATOM 2699 C CA . SER A 1 352 ? 2.390 -4.545 -22.129 1.00 97.44 352 SER A CA 1
ATOM 2700 C C . SER A 1 352 ? 2.293 -3.022 -22.046 1.00 97.44 352 SER A C 1
ATOM 2702 O O . SER A 1 352 ? 1.554 -2.383 -22.795 1.00 97.44 352 SER A O 1
ATOM 2704 N N . TYR A 1 353 ? 3.048 -2.475 -21.102 1.00 97.06 353 TYR A N 1
ATOM 2705 C CA . TYR A 1 353 ? 3.294 -1.065 -20.823 1.00 97.06 353 TYR A CA 1
ATOM 2706 C C . TYR A 1 353 ? 4.716 -0.929 -20.251 1.00 97.06 353 TYR A C 1
ATOM 2708 O O . TYR A 1 353 ? 5.391 -1.935 -20.043 1.00 97.06 353 TYR A O 1
ATOM 2716 N N . ASP A 1 354 ? 5.183 0.301 -20.024 1.00 96.31 354 ASP A N 1
ATOM 2717 C CA . ASP A 1 354 ? 6.553 0.584 -19.561 1.00 96.31 354 ASP A CA 1
ATOM 2718 C C . ASP A 1 354 ? 7.651 0.027 -20.480 1.00 96.31 354 ASP A C 1
ATOM 2720 O O . ASP A 1 354 ? 8.729 -0.351 -20.034 1.00 96.31 354 ASP A O 1
ATOM 2724 N N . LEU A 1 355 ? 7.396 0.027 -21.793 1.00 96.00 355 LEU A N 1
ATOM 2725 C CA . LEU A 1 355 ? 8.419 -0.306 -22.790 1.00 96.00 355 LEU A CA 1
ATOM 2726 C C . LEU A 1 355 ? 9.531 0.751 -22.856 1.00 96.00 355 LEU A C 1
ATOM 2728 O O . LEU A 1 355 ? 10.696 0.414 -23.041 1.00 96.00 355 LEU A O 1
ATOM 2732 N N . HIS A 1 356 ? 9.155 2.012 -22.635 1.00 95.62 356 HIS A N 1
ATOM 2733 C CA . HIS A 1 356 ? 10.034 3.174 -22.687 1.00 95.62 356 HIS A CA 1
ATOM 2734 C C . HIS A 1 356 ? 9.846 4.065 -21.469 1.00 95.62 356 HIS A C 1
ATOM 2736 O O . HIS A 1 356 ? 8.732 4.229 -20.959 1.00 95.62 356 HIS A O 1
ATOM 2742 N N . GLY A 1 357 ? 10.937 4.670 -21.011 1.00 95.12 357 GLY A N 1
ATOM 2743 C CA . GLY A 1 357 ? 10.937 5.488 -19.806 1.00 95.12 357 GLY A CA 1
ATOM 2744 C C . GLY A 1 357 ? 12.260 6.199 -19.572 1.00 95.12 357 GLY A C 1
ATOM 2745 O O . GLY A 1 357 ? 13.187 6.148 -20.373 1.00 95.12 357 GLY A O 1
ATOM 2746 N N . THR A 1 358 ? 12.377 6.883 -18.436 1.00 93.94 358 THR A N 1
ATOM 2747 C CA . THR A 1 358 ? 13.577 7.675 -18.120 1.00 93.94 358 THR A CA 1
ATOM 2748 C C . THR A 1 358 ? 14.848 6.833 -17.986 1.00 93.94 358 THR A C 1
ATOM 2750 O O . THR A 1 358 ? 15.945 7.378 -18.098 1.00 93.94 358 THR A O 1
ATOM 2753 N N . TRP A 1 359 ? 14.709 5.524 -17.757 1.00 92.31 359 TRP A N 1
ATOM 2754 C CA . TRP A 1 359 ? 15.808 4.554 -17.709 1.00 92.31 359 TRP A CA 1
ATOM 2755 C C . TRP A 1 359 ? 16.462 4.293 -19.073 1.00 92.31 359 TRP A C 1
ATOM 2757 O O . TRP A 1 359 ? 17.549 3.724 -19.112 1.00 92.31 359 TRP A O 1
ATOM 2767 N N . ASP A 1 360 ? 15.857 4.731 -20.181 1.00 94.12 360 ASP A N 1
ATOM 2768 C CA . ASP A 1 360 ? 16.480 4.632 -21.507 1.00 94.12 360 ASP A CA 1
ATOM 2769 C C . ASP A 1 360 ? 17.674 5.590 -21.664 1.00 94.12 360 ASP A C 1
ATOM 2771 O O . ASP A 1 360 ? 18.539 5.406 -22.525 1.00 94.12 360 ASP A O 1
ATOM 2775 N N . LYS A 1 361 ? 17.786 6.591 -20.782 1.00 92.94 361 LYS A N 1
ATOM 2776 C CA . LYS A 1 361 ? 18.901 7.537 -20.791 1.00 92.94 361 LYS A CA 1
ATOM 2777 C C . LYS A 1 361 ? 20.230 6.843 -20.514 1.00 92.94 361 LYS A C 1
ATOM 2779 O O . LYS A 1 361 ? 20.418 6.230 -19.466 1.00 92.94 361 LYS A O 1
ATOM 2784 N N . GLY A 1 362 ? 21.178 6.985 -21.441 1.00 86.38 362 GLY A N 1
ATOM 2785 C CA . GLY A 1 362 ? 22.470 6.298 -21.372 1.00 86.38 362 GLY A CA 1
ATOM 2786 C C . GLY A 1 362 ? 22.417 4.788 -21.648 1.00 86.38 362 GLY A C 1
ATOM 2787 O O . GLY A 1 362 ? 23.464 4.139 -21.622 1.00 86.38 362 GLY A O 1
ATOM 2788 N N . ASN A 1 363 ? 21.246 4.213 -21.951 1.00 86.94 363 ASN A N 1
ATOM 2789 C CA . ASN A 1 363 ? 21.148 2.828 -22.395 1.00 86.94 363 ASN A CA 1
ATOM 2790 C C . ASN A 1 363 ? 21.635 2.723 -23.847 1.00 86.94 363 ASN A C 1
ATOM 2792 O O . ASN A 1 363 ? 21.140 3.411 -24.735 1.00 86.94 363 ASN A O 1
ATOM 2796 N N . LYS A 1 364 ? 22.606 1.842 -24.104 1.00 82.81 364 LYS A N 1
ATOM 2797 C CA . LYS A 1 364 ? 23.220 1.691 -25.433 1.00 82.81 364 LYS A CA 1
ATOM 2798 C C . LYS A 1 364 ? 22.279 1.137 -26.511 1.00 82.81 364 LYS A C 1
ATOM 2800 O O . LYS A 1 364 ? 22.598 1.267 -27.688 1.00 82.81 364 LYS A O 1
ATOM 2805 N N . TRP A 1 365 ? 21.186 0.479 -26.120 1.00 80.81 365 TRP A N 1
ATOM 2806 C CA . TRP A 1 365 ? 20.265 -0.193 -27.039 1.00 80.81 365 TRP A CA 1
ATOM 2807 C C . TRP A 1 365 ? 19.011 0.628 -27.319 1.00 80.81 365 TRP A C 1
ATOM 2809 O O . TRP A 1 365 ? 18.621 0.741 -28.476 1.00 80.81 365 TRP A O 1
ATOM 2819 N N . THR A 1 366 ? 18.392 1.187 -26.277 1.00 86.50 366 THR A N 1
ATOM 2820 C CA . THR A 1 366 ? 17.167 1.990 -26.408 1.00 86.50 366 THR A CA 1
ATOM 2821 C C . THR A 1 366 ? 17.475 3.468 -26.642 1.00 86.50 366 THR A C 1
ATOM 2823 O O . THR A 1 366 ? 16.868 4.077 -27.515 1.00 86.50 366 THR A O 1
ATOM 2826 N N . GLY A 1 367 ? 18.486 4.019 -25.960 1.00 90.81 367 GLY A N 1
ATOM 2827 C CA . GLY A 1 367 ? 18.920 5.414 -26.086 1.00 90.81 367 GLY A CA 1
ATOM 2828 C C . GLY A 1 367 ? 17.925 6.432 -25.516 1.00 90.81 367 GLY A C 1
ATOM 2829 O O . GLY A 1 367 ? 16.748 6.150 -25.350 1.00 90.81 367 GLY A O 1
ATOM 2830 N N . GLU A 1 368 ? 18.376 7.659 -25.235 1.00 94.50 368 GLU A N 1
ATOM 2831 C CA . GLU A 1 368 ? 17.523 8.741 -24.700 1.00 94.50 368 GLU A CA 1
ATOM 2832 C C . GLU A 1 368 ? 16.545 9.354 -25.724 1.00 94.50 368 GLU A C 1
ATOM 2834 O O . GLU A 1 368 ? 16.505 10.574 -25.904 1.00 94.50 368 GLU A O 1
ATOM 2839 N N . TYR A 1 369 ? 15.764 8.525 -26.414 1.00 96.38 369 TYR A N 1
ATOM 2840 C CA . TYR A 1 369 ? 14.795 8.946 -27.420 1.00 96.38 369 TYR A CA 1
ATOM 2841 C C . TYR A 1 369 ? 13.363 8.948 -26.873 1.00 96.38 369 TYR A C 1
ATOM 2843 O O . TYR A 1 369 ? 12.988 8.126 -26.044 1.00 96.38 369 TYR A O 1
ATOM 2851 N N . LEU A 1 370 ? 12.555 9.906 -27.329 1.00 96.81 370 LEU A N 1
ATOM 2852 C CA . LEU A 1 370 ? 11.121 9.948 -27.080 1.00 96.81 370 LEU A CA 1
ATOM 2853 C C . LEU A 1 370 ? 10.475 8.772 -27.799 1.00 96.81 370 LEU A C 1
ATOM 2855 O O . LEU A 1 370 ? 10.522 8.708 -29.028 1.00 96.81 370 LEU A O 1
ATOM 2859 N N . ASP A 1 371 ? 9.834 7.896 -27.042 1.00 95.38 371 ASP A N 1
ATOM 2860 C CA . ASP A 1 371 ? 9.053 6.801 -27.595 1.00 95.38 371 ASP A CA 1
ATOM 2861 C C . ASP A 1 371 ? 7.912 6.416 -26.646 1.00 95.38 371 ASP A C 1
ATOM 2863 O O . ASP A 1 371 ? 7.816 6.893 -25.506 1.00 95.38 371 ASP A O 1
ATOM 2867 N N . ALA A 1 372 ? 6.977 5.622 -27.151 1.00 95.75 372 ALA A N 1
ATOM 2868 C CA . ALA A 1 372 ? 5.736 5.331 -26.474 1.00 95.75 372 ALA A CA 1
ATOM 2869 C C . ALA A 1 372 ? 5.836 4.100 -25.577 1.00 95.75 372 ALA A C 1
ATOM 2871 O O . ALA A 1 372 ? 6.020 2.979 -26.041 1.00 95.75 372 ALA A O 1
ATOM 2872 N N . HIS A 1 373 ? 5.582 4.272 -24.279 1.00 95.94 373 HIS A N 1
ATOM 2873 C CA . HIS A 1 373 ? 5.677 3.164 -23.321 1.00 95.94 373 HIS A CA 1
ATOM 2874 C C . HIS A 1 373 ? 4.629 2.057 -23.521 1.00 95.94 373 HIS A C 1
ATOM 2876 O O . HIS A 1 373 ? 4.743 0.995 -22.916 1.00 95.94 373 HIS A O 1
ATOM 2882 N N . THR A 1 374 ? 3.625 2.285 -24.369 1.00 96.94 374 THR A N 1
ATOM 2883 C CA . THR A 1 374 ? 2.609 1.303 -24.758 1.00 96.94 374 THR A CA 1
ATOM 2884 C C . THR A 1 374 ? 2.613 1.018 -26.266 1.00 96.94 374 THR A C 1
ATOM 2886 O O . THR A 1 374 ? 1.584 0.627 -26.812 1.00 96.94 374 THR A O 1
ATOM 2889 N N . ASN A 1 375 ? 3.733 1.192 -26.972 1.00 97.19 375 ASN A N 1
ATOM 2890 C CA . ASN A 1 375 ? 3.813 1.001 -28.425 1.00 97.19 375 ASN A CA 1
ATOM 2891 C C . ASN A 1 375 ? 3.316 -0.388 -28.899 1.00 97.19 375 ASN A C 1
ATOM 2893 O O . ASN A 1 375 ? 3.929 -1.421 -28.629 1.00 97.19 375 ASN A O 1
ATOM 2897 N N . LEU A 1 376 ? 2.201 -0.438 -29.642 1.00 97.38 376 LEU A N 1
ATOM 2898 C CA . LEU A 1 376 ? 1.567 -1.692 -30.066 1.00 97.38 376 LEU A CA 1
ATOM 2899 C C . LEU A 1 376 ? 2.429 -2.527 -31.027 1.00 97.38 376 LEU A C 1
ATOM 2901 O O . LEU A 1 376 ? 2.287 -3.756 -31.038 1.00 97.38 376 LEU A O 1
ATOM 2905 N N . THR A 1 377 ? 3.316 -1.914 -31.819 1.00 95.81 377 THR A N 1
ATOM 2906 C CA . THR A 1 377 ? 4.206 -2.672 -32.714 1.00 95.81 377 THR A CA 1
ATOM 2907 C C . THR A 1 377 ? 5.204 -3.494 -31.906 1.00 95.81 377 THR A C 1
ATOM 2909 O O . THR A 1 377 ? 5.350 -4.691 -32.142 1.00 95.81 377 THR A O 1
ATOM 2912 N N . GLU A 1 378 ? 5.785 -2.903 -30.866 1.00 95.56 378 GLU A N 1
ATOM 2913 C CA . GLU A 1 378 ? 6.708 -3.586 -29.956 1.00 95.56 378 GLU A CA 1
ATOM 2914 C C . GLU A 1 378 ? 5.998 -4.577 -29.036 1.00 95.56 378 GLU A C 1
ATOM 2916 O O . GLU A 1 378 ? 6.491 -5.682 -28.810 1.00 95.56 378 GLU A O 1
ATOM 2921 N N . ILE A 1 379 ? 4.784 -4.254 -28.570 1.00 97.25 379 ILE A N 1
ATOM 2922 C CA . ILE A 1 379 ? 3.942 -5.221 -27.851 1.00 97.25 379 ILE A CA 1
ATOM 2923 C C . ILE A 1 379 ? 3.708 -6.456 -28.728 1.00 97.25 379 ILE A C 1
ATOM 2925 O O . ILE A 1 379 ? 3.800 -7.583 -28.239 1.00 97.25 379 ILE A O 1
ATOM 2929 N N . THR A 1 380 ? 3.450 -6.265 -30.024 1.00 95.81 380 THR A N 1
ATOM 2930 C CA . THR A 1 380 ? 3.256 -7.371 -30.970 1.00 95.81 380 THR A CA 1
ATOM 2931 C C . THR A 1 380 ? 4.505 -8.248 -31.078 1.00 95.81 380 THR A C 1
ATOM 2933 O O . THR A 1 380 ? 4.381 -9.474 -31.070 1.00 95.81 380 THR A O 1
ATOM 2936 N N . ASP A 1 381 ? 5.692 -7.648 -31.128 1.00 93.75 381 ASP A N 1
ATOM 2937 C CA . ASP A 1 381 ? 6.954 -8.388 -31.192 1.00 93.75 381 ASP A CA 1
ATOM 2938 C C . ASP A 1 381 ? 7.302 -9.062 -29.855 1.00 93.75 381 ASP A C 1
ATOM 2940 O O . ASP A 1 381 ? 7.822 -10.177 -29.837 1.00 93.75 381 ASP A O 1
ATOM 2944 N N . SER A 1 382 ? 6.928 -8.467 -28.722 1.00 95.88 382 SER A N 1
ATOM 2945 C CA . SER A 1 382 ? 7.074 -9.107 -27.411 1.00 95.88 382 SER A CA 1
ATOM 2946 C C . SER A 1 382 ? 6.175 -10.348 -27.280 1.00 95.88 382 SER A C 1
ATOM 2948 O O . SER A 1 382 ? 6.608 -11.377 -26.769 1.00 95.88 382 SER A O 1
ATOM 2950 N N . LEU A 1 383 ? 4.945 -10.316 -27.814 1.00 97.31 383 LEU A N 1
ATOM 2951 C CA . LEU A 1 383 ? 4.033 -11.468 -27.805 1.00 97.31 383 LEU A CA 1
ATOM 2952 C C . LEU A 1 383 ? 4.587 -12.656 -28.604 1.00 97.31 383 LEU A C 1
ATOM 2954 O O . LEU A 1 383 ? 4.277 -13.807 -28.288 1.00 97.31 383 LEU A O 1
ATOM 2958 N N . ASP A 1 384 ? 5.443 -12.412 -29.599 1.00 95.88 384 ASP A N 1
ATOM 2959 C CA . ASP A 1 384 ? 6.119 -13.487 -30.327 1.00 95.88 384 ASP A CA 1
ATOM 2960 C C . ASP A 1 384 ? 7.010 -14.341 -29.411 1.00 95.88 384 ASP A C 1
ATOM 2962 O O . ASP A 1 384 ? 7.187 -15.531 -29.687 1.00 95.88 384 ASP A O 1
ATOM 2966 N N . LEU A 1 385 ? 7.508 -13.795 -28.292 1.00 96.56 385 LEU A N 1
ATOM 2967 C CA . LEU A 1 385 ? 8.214 -14.568 -27.265 1.00 96.56 385 LEU A CA 1
ATOM 2968 C C . LEU A 1 385 ? 7.311 -15.650 -26.656 1.00 96.56 385 LEU A C 1
ATOM 2970 O O . LEU A 1 385 ? 7.773 -16.755 -26.384 1.00 96.56 385 LEU A O 1
ATOM 2974 N N . LEU A 1 386 ? 6.010 -15.389 -26.505 1.00 97.69 386 LEU A N 1
ATOM 2975 C CA . LEU A 1 386 ? 5.046 -16.375 -26.011 1.00 97.69 386 LEU A CA 1
ATOM 2976 C C . LEU A 1 386 ? 4.715 -17.419 -27.087 1.00 97.69 386 LEU A C 1
ATOM 2978 O O . LEU A 1 386 ? 4.682 -18.619 -26.807 1.00 97.69 386 LEU A O 1
ATOM 2982 N N . TRP A 1 387 ? 4.528 -16.995 -28.340 1.00 96.38 387 TRP A N 1
ATOM 2983 C CA . TRP A 1 387 ? 4.153 -17.899 -29.440 1.00 96.38 387 TRP A CA 1
ATOM 2984 C C . TRP A 1 387 ? 5.274 -18.852 -29.846 1.00 96.38 387 TRP A C 1
ATOM 2986 O O . TRP A 1 387 ? 5.004 -20.002 -30.188 1.00 96.38 387 TRP A O 1
ATOM 2996 N N . ARG A 1 388 ? 6.537 -18.426 -29.732 1.00 94.62 388 ARG A N 1
ATOM 2997 C CA . ARG A 1 388 ? 7.714 -19.307 -29.870 1.00 94.62 388 ARG A CA 1
ATOM 2998 C C . ARG A 1 388 ? 7.735 -20.434 -28.835 1.00 94.62 388 ARG A C 1
ATOM 3000 O O . ARG A 1 388 ? 8.404 -21.443 -29.034 1.00 94.62 388 ARG A O 1
ATOM 3007 N N . ASN A 1 389 ? 6.991 -20.267 -27.745 1.00 95.44 389 ASN A N 1
ATOM 3008 C CA . ASN A 1 389 ? 6.863 -21.223 -26.657 1.00 95.44 389 ASN A CA 1
ATOM 3009 C C . ASN A 1 389 ? 5.476 -21.872 -26.600 1.00 95.44 389 ASN A C 1
ATOM 3011 O O . ASN A 1 389 ? 5.100 -22.395 -25.555 1.00 95.44 389 ASN A O 1
ATOM 3015 N N . ASP A 1 390 ? 4.731 -21.883 -27.708 1.00 95.19 390 ASP A N 1
ATOM 3016 C CA . ASP A 1 390 ? 3.435 -22.564 -27.827 1.00 95.19 390 ASP A CA 1
ATOM 3017 C C . ASP A 1 390 ? 2.434 -22.194 -26.713 1.00 95.19 390 ASP A C 1
ATOM 3019 O O . ASP A 1 390 ? 1.575 -22.998 -26.339 1.00 95.19 390 ASP A O 1
ATOM 3023 N N . ILE A 1 391 ? 2.551 -20.987 -26.148 1.00 97.62 391 ILE A N 1
ATOM 3024 C CA . ILE A 1 391 ? 1.621 -20.516 -25.124 1.00 97.62 391 ILE A CA 1
ATOM 3025 C C . ILE A 1 391 ? 0.261 -20.289 -25.777 1.00 97.62 391 ILE A C 1
ATOM 3027 O O . ILE A 1 391 ? 0.158 -19.696 -26.851 1.00 97.62 391 ILE A O 1
ATOM 3031 N N . SER A 1 392 ? -0.798 -20.777 -25.131 1.00 95.50 392 SER A N 1
ATOM 3032 C CA . SER A 1 392 ? -2.149 -20.619 -25.660 1.00 95.50 392 SER A CA 1
ATOM 3033 C C . SER A 1 392 ? -2.593 -19.151 -25.566 1.00 95.50 392 SER A C 1
ATOM 3035 O O . SER A 1 392 ? -2.553 -18.586 -24.469 1.00 95.50 392 SER A O 1
ATOM 3037 N N . PRO A 1 393 ? -3.057 -18.524 -26.663 1.00 94.94 393 PRO A N 1
ATOM 3038 C CA . PRO A 1 393 ? -3.446 -17.113 -26.661 1.00 94.94 393 PRO A CA 1
ATOM 3039 C C . PRO A 1 393 ? -4.572 -16.781 -25.679 1.00 94.94 393 PRO A C 1
ATOM 3041 O O . PRO A 1 393 ? -4.584 -15.707 -25.084 1.00 94.94 393 PRO A O 1
ATOM 3044 N N . ASP A 1 394 ? -5.478 -17.728 -25.424 1.00 92.88 394 ASP A N 1
ATOM 3045 C CA . ASP A 1 394 ? -6.603 -17.548 -24.504 1.00 92.88 394 ASP A CA 1
ATOM 3046 C C . ASP A 1 394 ? -6.200 -17.485 -23.018 1.00 92.88 394 ASP A C 1
ATOM 3048 O O . ASP A 1 394 ? -7.028 -17.119 -22.174 1.00 92.88 394 ASP A O 1
ATOM 3052 N N . LYS A 1 395 ? -4.938 -17.807 -22.700 1.00 96.31 395 LYS A N 1
ATOM 3053 C CA . LYS A 1 395 ? -4.326 -17.583 -21.384 1.00 96.31 395 LYS A CA 1
ATOM 3054 C C . LYS A 1 395 ? -3.629 -16.232 -21.258 1.00 96.31 395 LYS A C 1
ATOM 3056 O O . LYS A 1 395 ? -3.248 -15.885 -20.152 1.00 96.31 395 LYS A O 1
ATOM 3061 N N . VAL A 1 396 ? -3.449 -15.470 -22.333 1.00 97.94 396 VAL A N 1
ATOM 3062 C CA . VAL A 1 396 ? -2.720 -14.194 -22.292 1.00 97.94 396 VAL A CA 1
ATOM 3063 C C . VAL A 1 396 ? -3.706 -13.037 -22.162 1.00 97.94 396 VAL A C 1
ATOM 3065 O O . VAL A 1 396 ? -4.612 -12.891 -22.985 1.00 97.94 396 VAL A O 1
ATOM 3068 N N . VAL A 1 397 ? -3.533 -12.211 -21.133 1.00 97.44 397 VAL A N 1
ATOM 3069 C CA . VAL A 1 397 ? -4.315 -10.995 -20.894 1.00 97.44 397 VAL A CA 1
ATOM 3070 C C . VAL A 1 397 ? -3.398 -9.788 -21.103 1.00 97.44 397 VAL A C 1
ATOM 3072 O O . VAL A 1 397 ? -2.440 -9.605 -20.362 1.00 97.44 397 VAL A O 1
ATOM 3075 N N . MET A 1 398 ? -3.664 -8.990 -22.139 1.00 97.00 398 MET A N 1
ATOM 3076 C CA . MET A 1 398 ? -2.787 -7.889 -22.565 1.00 97.00 398 MET A CA 1
ATOM 3077 C C . MET A 1 398 ? -3.006 -6.625 -21.728 1.00 97.00 398 MET A C 1
ATOM 3079 O O . MET A 1 398 ? -4.130 -6.127 -21.659 1.00 97.00 398 MET A O 1
ATOM 3083 N N . GLY A 1 399 ? -1.944 -6.084 -21.140 1.00 96.62 399 GLY A N 1
ATOM 3084 C CA . GLY A 1 399 ? -1.951 -4.833 -20.386 1.00 96.62 399 GLY A CA 1
ATOM 3085 C C . GLY A 1 399 ? -2.258 -3.587 -21.228 1.00 96.62 399 GLY A C 1
ATOM 3086 O O . GLY A 1 399 ? -1.792 -3.437 -22.360 1.00 96.62 399 GLY A O 1
ATOM 3087 N N . VAL A 1 400 ? -3.020 -2.666 -20.647 1.00 95.00 400 VAL A N 1
ATOM 3088 C CA . VAL A 1 400 ? -3.234 -1.287 -21.095 1.00 95.00 400 VAL A CA 1
ATOM 3089 C C . VAL A 1 400 ? -3.011 -0.344 -19.913 1.00 95.00 400 VAL A C 1
ATOM 3091 O O . VAL A 1 400 ? -3.317 -0.696 -18.772 1.00 95.00 400 VAL A O 1
ATOM 3094 N N . ALA A 1 401 ? -2.495 0.852 -20.186 1.00 95.62 401 ALA A N 1
ATOM 3095 C CA . ALA A 1 401 ? -2.150 1.826 -19.159 1.00 95.62 401 ALA A CA 1
ATOM 3096 C C . ALA A 1 401 ? -3.212 2.929 -19.049 1.00 95.62 401 ALA A C 1
ATOM 3098 O O . ALA A 1 401 ? -3.668 3.471 -20.055 1.00 95.62 401 ALA A O 1
ATOM 3099 N N . PHE A 1 402 ? -3.589 3.286 -17.821 1.00 97.25 402 PHE A N 1
ATOM 3100 C CA . PHE A 1 402 ? -4.351 4.509 -17.513 1.00 97.25 402 PHE A CA 1
ATOM 3101 C C . PHE A 1 402 ? -3.422 5.641 -17.035 1.00 97.25 402 PHE A C 1
ATOM 3103 O O . PHE A 1 402 ? -3.822 6.543 -16.300 1.00 97.25 402 PHE A O 1
ATOM 3110 N N . TYR A 1 403 ? -2.157 5.582 -17.432 1.00 97.50 403 TYR A N 1
ATOM 3111 C CA . TYR A 1 403 ? -1.133 6.573 -17.144 1.00 97.50 403 TYR A CA 1
ATOM 3112 C C . TYR A 1 403 ? -0.200 6.697 -18.346 1.00 97.50 403 TYR A C 1
ATOM 3114 O O . TYR A 1 403 ? -0.270 5.911 -19.289 1.00 97.50 403 TYR A O 1
ATOM 3122 N N . SER A 1 404 ? 0.689 7.676 -18.270 1.00 97.44 404 SER A N 1
ATOM 3123 C CA . SER A 1 404 ? 1.717 7.970 -19.252 1.00 97.44 404 SER A CA 1
ATOM 3124 C C . SER A 1 404 ? 3.100 7.917 -18.628 1.00 97.44 404 SER A C 1
ATOM 3126 O O . SER A 1 404 ? 3.289 8.396 -17.506 1.00 97.44 404 SER A O 1
ATOM 3128 N N . ARG A 1 405 ? 4.076 7.424 -19.395 1.00 96.94 405 ARG A N 1
ATOM 3129 C CA . ARG A 1 405 ? 5.479 7.826 -19.239 1.00 96.94 405 ARG A CA 1
ATOM 3130 C C . ARG A 1 405 ? 5.706 9.105 -20.044 1.00 96.94 405 ARG A C 1
ATOM 3132 O O . ARG A 1 405 ? 5.498 9.138 -21.260 1.00 96.94 405 ARG A O 1
ATOM 3139 N N . ALA A 1 406 ? 6.106 10.159 -19.345 1.00 97.62 406 ALA A N 1
ATOM 3140 C CA . ALA A 1 406 ? 6.241 11.501 -19.892 1.00 97.62 406 ALA A CA 1
ATOM 3141 C C . ALA A 1 406 ? 7.659 12.051 -19.685 1.00 97.62 406 ALA A C 1
ATOM 3143 O O . ALA A 1 406 ? 8.366 11.699 -18.739 1.00 97.62 406 ALA A O 1
ATOM 3144 N N . PHE A 1 407 ? 8.084 12.929 -20.586 1.00 98.44 407 PHE A N 1
ATOM 3145 C CA . PHE A 1 407 ? 9.467 13.364 -20.733 1.00 98.44 407 PHE A CA 1
ATOM 3146 C C . PHE A 1 407 ? 9.579 14.879 -20.869 1.00 98.44 407 PHE A C 1
ATOM 3148 O O . PHE A 1 407 ? 8.706 15.540 -21.435 1.00 98.44 407 PHE A O 1
ATOM 3155 N N . THR A 1 408 ? 10.711 15.409 -20.414 1.00 98.31 408 THR A N 1
ATOM 3156 C CA . THR A 1 408 ? 11.179 16.746 -20.777 1.00 98.31 408 THR A CA 1
ATOM 3157 C C . THR A 1 408 ? 12.129 16.621 -21.966 1.00 98.31 408 THR A C 1
ATOM 3159 O O . THR A 1 408 ? 13.160 15.948 -21.873 1.00 98.31 408 THR A O 1
ATOM 3162 N N . VAL A 1 409 ? 11.788 17.256 -23.086 1.00 98.00 409 VAL A N 1
ATOM 3163 C CA . VAL A 1 409 ? 12.550 17.171 -24.344 1.00 98.00 409 VAL A CA 1
ATOM 3164 C C . VAL A 1 409 ? 13.848 17.979 -24.278 1.00 98.00 409 VAL A C 1
ATOM 3166 O O . VAL A 1 409 ? 13.909 19.008 -23.605 1.00 98.00 409 VAL A O 1
ATOM 3169 N N . GLU A 1 410 ? 14.879 17.534 -24.999 1.00 96.69 410 GLU A N 1
ATOM 3170 C CA . GLU A 1 410 ? 16.164 18.244 -25.103 1.00 96.69 410 GLU A CA 1
ATOM 3171 C C . GLU A 1 410 ? 16.046 19.526 -25.938 1.00 96.69 410 GLU A C 1
ATOM 3173 O O . GLU A 1 410 ? 16.494 20.594 -25.522 1.00 96.69 410 GLU A O 1
ATOM 3178 N N . ASP A 1 411 ? 15.396 19.432 -27.100 1.00 96.38 411 ASP A N 1
ATOM 3179 C CA . ASP A 1 411 ? 15.147 20.559 -27.995 1.00 96.38 411 ASP A CA 1
ATOM 3180 C C . ASP A 1 411 ? 13.652 20.662 -28.304 1.00 96.38 411 ASP A C 1
ATOM 3182 O O . ASP A 1 411 ? 13.078 19.817 -28.980 1.00 96.38 411 ASP A O 1
ATOM 3186 N N . THR A 1 412 ? 13.016 21.752 -27.871 1.00 96.56 412 THR A N 1
ATOM 3187 C CA . THR A 1 412 ? 11.603 22.061 -28.179 1.00 96.56 412 THR A CA 1
ATOM 3188 C C . THR A 1 412 ? 11.278 22.137 -29.678 1.00 96.56 412 THR A C 1
ATOM 3190 O O . THR A 1 412 ? 10.107 22.121 -30.050 1.00 96.56 412 THR A O 1
ATOM 3193 N N . LYS A 1 413 ? 12.286 22.217 -30.557 1.00 96.25 413 LYS A N 1
ATOM 3194 C CA . LYS A 1 413 ? 12.108 22.142 -32.016 1.00 96.25 413 LYS A CA 1
ATOM 3195 C C . LYS A 1 413 ? 12.001 20.704 -32.537 1.00 96.25 413 LYS A C 1
ATOM 3197 O O . LYS A 1 413 ? 11.563 20.527 -33.670 1.00 96.25 413 LYS A O 1
ATOM 3202 N N . CYS A 1 414 ? 12.374 19.704 -31.737 1.00 95.50 414 CYS A N 1
ATOM 3203 C CA . CYS A 1 414 ? 12.284 18.278 -32.044 1.00 95.50 414 CYS A CA 1
ATOM 3204 C C . CYS A 1 414 ? 11.456 17.584 -30.952 1.00 95.50 414 CYS A C 1
ATOM 3206 O O . CYS A 1 414 ? 11.961 17.241 -29.887 1.00 95.50 414 CYS A O 1
ATOM 3208 N N . MET A 1 415 ? 10.165 17.372 -31.214 1.00 95.50 415 MET A N 1
ATOM 3209 C CA . MET A 1 415 ? 9.240 16.735 -30.261 1.00 95.50 415 MET A CA 1
ATOM 3210 C C . MET A 1 415 ? 8.482 15.550 -30.872 1.00 95.50 415 MET A C 1
ATOM 3212 O O . MET A 1 415 ? 7.392 15.205 -30.413 1.00 95.50 415 MET A O 1
ATOM 3216 N N . ASP A 1 416 ? 8.984 14.986 -31.963 1.00 94.25 416 ASP A N 1
ATOM 3217 C CA . ASP A 1 416 ? 8.442 13.766 -32.565 1.00 94.25 416 ASP A CA 1
ATOM 3218 C C . ASP A 1 416 ? 9.118 12.527 -31.956 1.00 94.25 416 ASP A C 1
ATOM 3220 O O . ASP A 1 416 ? 10.206 12.659 -31.383 1.00 94.25 416 ASP A O 1
ATOM 3224 N N . PRO A 1 417 ? 8.491 11.338 -32.034 1.00 94.12 417 PRO A N 1
ATOM 3225 C CA . PRO A 1 417 ? 9.162 10.097 -31.660 1.00 94.12 417 PRO A CA 1
ATOM 3226 C C . PRO A 1 417 ? 10.547 9.989 -32.320 1.00 94.12 417 PRO A C 1
ATOM 3228 O O . PRO A 1 417 ? 10.721 10.367 -33.481 1.00 94.12 417 PRO A O 1
ATOM 3231 N N . GLY A 1 418 ? 11.546 9.537 -31.562 1.00 94.25 418 GLY A N 1
ATOM 3232 C CA . GLY A 1 418 ? 12.953 9.521 -31.977 1.00 94.25 418 GLY A CA 1
ATOM 3233 C C . GLY A 1 418 ? 13.742 10.811 -31.696 1.00 94.25 418 GLY A C 1
ATOM 3234 O O . GLY A 1 418 ? 14.963 10.819 -31.845 1.00 94.25 418 GLY A O 1
ATOM 3235 N N . CYS A 1 419 ? 13.104 11.907 -31.269 1.00 96.81 419 CYS A N 1
ATOM 3236 C CA . CYS A 1 419 ? 13.817 13.074 -30.728 1.00 96.81 419 CYS A CA 1
ATOM 3237 C C . CYS A 1 419 ? 14.369 12.784 -29.325 1.00 96.81 419 CYS A C 1
ATOM 3239 O O . CYS A 1 419 ? 13.908 11.866 -28.661 1.00 96.81 419 CYS A O 1
ATOM 3241 N N . ARG A 1 420 ? 15.343 13.563 -28.845 1.00 97.19 420 ARG A N 1
ATOM 3242 C CA . ARG A 1 420 ? 15.988 13.309 -27.547 1.00 97.19 420 ARG A CA 1
ATOM 3243 C C . ARG A 1 420 ? 15.247 13.917 -26.356 1.00 97.19 420 ARG A C 1
ATOM 3245 O O . ARG A 1 420 ? 14.687 15.013 -26.456 1.00 97.19 420 ARG A O 1
ATOM 3252 N N . PHE A 1 421 ? 15.314 13.244 -25.208 1.00 97.69 421 PHE A N 1
ATOM 3253 C CA . PHE A 1 421 ? 14.867 13.774 -23.916 1.00 97.69 421 PHE A CA 1
ATOM 3254 C C . PHE A 1 421 ? 16.028 13.977 -22.935 1.00 97.69 421 PHE A C 1
ATOM 3256 O O . PHE A 1 421 ? 17.064 13.324 -23.023 1.00 97.69 421 PHE A O 1
ATOM 3263 N N . VAL A 1 422 ? 15.845 14.876 -21.962 1.00 96.44 422 VAL A N 1
ATOM 3264 C CA . VAL A 1 422 ? 16.848 15.161 -20.916 1.00 96.44 422 VAL A CA 1
ATOM 3265 C C . VAL A 1 422 ? 16.472 14.599 -19.549 1.00 96.44 422 VAL A C 1
ATOM 3267 O O . VAL A 1 422 ? 17.364 14.278 -18.757 1.00 96.44 422 VAL A O 1
ATOM 3270 N N . SER A 1 423 ? 15.177 14.454 -19.269 1.00 96.38 423 SER A N 1
ATOM 3271 C CA . SER A 1 423 ? 14.639 13.918 -18.016 1.00 96.38 423 SER A CA 1
ATOM 3272 C C . SER A 1 423 ? 13.194 13.443 -18.198 1.00 96.38 423 SER A C 1
ATOM 3274 O O . SER A 1 423 ? 12.613 13.597 -19.273 1.00 96.38 423 SER A O 1
ATOM 3276 N N . GLY A 1 424 ? 12.589 12.916 -17.131 1.00 96.94 424 GLY A N 1
ATOM 3277 C CA . GLY A 1 424 ? 11.133 12.790 -17.056 1.00 96.94 424 GLY A CA 1
ATOM 3278 C C . GLY A 1 424 ? 10.446 14.159 -17.102 1.00 96.94 424 GLY A C 1
ATOM 3279 O O . GLY A 1 424 ? 11.097 15.197 -16.924 1.00 96.94 424 GLY A O 1
ATOM 3280 N N . SER A 1 425 ? 9.143 14.159 -17.376 1.00 97.44 425 SER A N 1
ATOM 3281 C CA . SER A 1 425 ? 8.320 15.365 -17.296 1.00 97.44 425 SER A CA 1
ATOM 3282 C C . SER A 1 425 ? 8.249 15.910 -15.873 1.00 97.44 425 SER A C 1
ATOM 3284 O O . SER A 1 425 ? 8.487 15.176 -14.908 1.00 97.44 425 SER A O 1
ATOM 3286 N N . ASP A 1 426 ? 7.811 17.158 -15.745 1.00 95.94 426 ASP A N 1
ATOM 3287 C CA . ASP A 1 426 ? 7.390 17.708 -14.457 1.00 95.94 426 ASP A CA 1
ATOM 3288 C C . ASP A 1 426 ? 6.350 16.777 -13.791 1.00 95.94 426 ASP A C 1
ATOM 3290 O O . ASP A 1 426 ? 5.520 16.182 -14.496 1.00 95.94 426 ASP A O 1
ATOM 3294 N N . PRO A 1 427 ? 6.395 16.610 -12.454 1.00 93.12 427 PRO A N 1
ATOM 3295 C CA . PRO A 1 427 ? 5.438 15.776 -11.739 1.00 93.12 427 PRO A CA 1
ATOM 3296 C C . PRO A 1 427 ? 4.023 16.363 -11.816 1.00 93.12 427 PRO A C 1
ATOM 3298 O O . PRO A 1 427 ? 3.833 17.577 -11.721 1.00 93.12 427 PRO A O 1
ATOM 3301 N N . GLY A 1 428 ? 3.024 15.488 -11.938 1.00 90.69 428 GLY A N 1
ATOM 3302 C CA . GLY A 1 428 ? 1.616 15.871 -11.844 1.00 90.69 428 GLY A CA 1
ATOM 3303 C C . GLY A 1 428 ? 1.234 16.332 -10.434 1.00 90.69 428 GLY A C 1
ATOM 3304 O O . GLY A 1 428 ? 1.856 15.938 -9.443 1.00 90.69 428 GLY A O 1
ATOM 3305 N N . GLU A 1 429 ? 0.192 17.162 -10.323 1.00 86.44 429 GLU A N 1
ATOM 3306 C CA . GLU A 1 429 ? -0.296 17.666 -9.029 1.00 86.44 429 GLU A CA 1
ATOM 3307 C C . GLU A 1 429 ? -0.778 16.533 -8.106 1.00 86.44 429 GLU A C 1
ATOM 3309 O O . GLU A 1 429 ? -0.647 16.626 -6.879 1.00 86.44 429 GLU A O 1
ATOM 3314 N N . CYS A 1 430 ? -1.312 15.460 -8.699 1.00 87.19 430 CYS A N 1
ATOM 3315 C CA . CYS A 1 430 ? -1.886 14.325 -7.994 1.00 87.19 430 CYS A CA 1
ATOM 3316 C C . CYS A 1 430 ? -0.939 13.123 -7.952 1.00 87.19 430 CYS A C 1
ATOM 3318 O O . CYS A 1 430 ? -0.810 12.518 -6.887 1.00 87.19 430 CYS A O 1
ATOM 3320 N N . SER A 1 431 ? -0.263 12.786 -9.060 1.00 88.94 431 SER A N 1
ATOM 3321 C CA . SER A 1 431 ? 0.706 11.676 -9.090 1.00 88.94 431 SER A CA 1
ATOM 3322 C C . SER A 1 431 ? 1.961 11.977 -8.268 1.00 88.94 431 SER A C 1
ATOM 3324 O O . SER A 1 431 ? 2.541 11.068 -7.681 1.00 88.94 431 SER A O 1
ATOM 3326 N N . ARG A 1 432 ? 2.381 13.252 -8.219 1.00 89.25 432 ARG A N 1
ATOM 3327 C CA . ARG A 1 432 ? 3.619 13.730 -7.574 1.00 89.25 432 ARG A CA 1
ATOM 3328 C C . ARG A 1 432 ? 4.877 12.951 -7.976 1.00 89.25 432 ARG A C 1
ATOM 3330 O O . ARG A 1 432 ? 5.842 12.904 -7.217 1.00 89.25 432 ARG A O 1
ATOM 3337 N N . GLN A 1 433 ? 4.887 12.379 -9.178 1.00 91.38 433 GLN A N 1
ATOM 3338 C CA . GLN A 1 433 ? 5.989 11.561 -9.667 1.00 91.38 433 GLN A CA 1
ATOM 3339 C C . GLN A 1 433 ? 6.531 12.100 -10.988 1.00 91.38 433 GLN A C 1
ATOM 3341 O O . GLN A 1 433 ? 5.817 12.202 -11.983 1.00 91.38 433 GLN A O 1
ATOM 3346 N N . THR A 1 434 ? 7.821 12.435 -10.999 1.00 95.00 434 THR A N 1
ATOM 3347 C CA . THR A 1 434 ? 8.526 12.894 -12.200 1.00 95.00 434 THR A CA 1
ATOM 3348 C C . THR A 1 434 ? 8.435 11.838 -13.298 1.00 95.00 434 THR A C 1
ATOM 3350 O O . THR A 1 434 ? 8.770 10.672 -13.084 1.00 95.00 434 THR A O 1
ATOM 3353 N N . GLY A 1 435 ? 7.996 12.257 -14.482 1.00 95.88 435 GLY A N 1
ATOM 3354 C CA . GLY A 1 435 ? 7.838 11.394 -15.649 1.00 95.88 435 GLY A CA 1
ATOM 3355 C C . GLY A 1 435 ? 6.671 10.405 -15.614 1.00 95.88 435 GLY A C 1
ATOM 3356 O O . GLY A 1 435 ? 6.590 9.574 -16.519 1.00 95.88 435 GLY A O 1
ATOM 3357 N N . ILE A 1 436 ? 5.767 10.486 -14.630 1.00 96.25 436 ILE A N 1
ATOM 3358 C CA . ILE A 1 436 ? 4.502 9.735 -14.626 1.00 96.25 436 ILE A CA 1
ATOM 3359 C C . ILE A 1 436 ? 3.321 10.688 -14.449 1.00 96.25 436 ILE A C 1
ATOM 3361 O O . ILE A 1 436 ? 3.233 11.432 -13.470 1.00 96.25 436 ILE A O 1
ATOM 3365 N N . LEU A 1 437 ? 2.368 10.610 -15.375 1.00 97.19 437 LEU A N 1
ATOM 3366 C CA . LEU A 1 437 ? 1.113 11.361 -15.320 1.00 97.19 437 LEU A CA 1
ATOM 3367 C C . LEU A 1 437 ? -0.064 10.403 -15.467 1.00 97.19 437 LEU A C 1
ATOM 3369 O O . LEU A 1 437 ? -0.085 9.588 -16.388 1.00 97.19 437 LEU A O 1
ATOM 3373 N N . MET A 1 438 ? -1.059 10.506 -14.587 1.00 96.56 438 MET A N 1
ATOM 3374 C CA . MET A 1 438 ? -2.305 9.756 -14.746 1.00 96.56 438 MET A CA 1
ATOM 3375 C C . MET A 1 438 ? -3.077 10.288 -15.957 1.00 96.56 438 MET A C 1
ATOM 3377 O O . MET A 1 438 ? -3.057 11.487 -16.245 1.00 96.56 438 MET A O 1
ATOM 3381 N N . ASN A 1 439 ? -3.840 9.431 -16.636 1.00 95.50 439 ASN A N 1
ATOM 3382 C CA . ASN A 1 439 ? -4.708 9.865 -17.735 1.00 95.50 439 ASN A CA 1
ATOM 3383 C C . ASN A 1 439 ? -5.670 10.986 -17.305 1.00 95.50 439 ASN A C 1
ATOM 3385 O O . ASN A 1 439 ? -5.906 11.940 -18.045 1.00 95.50 439 ASN A O 1
ATOM 3389 N N . SER A 1 440 ? -6.171 10.907 -16.072 1.00 93.31 440 SER A N 1
ATOM 3390 C CA . SER A 1 440 ? -7.024 11.931 -15.474 1.00 93.31 440 SER A CA 1
ATOM 3391 C C . SER A 1 440 ? -6.314 13.273 -15.225 1.00 93.31 440 SER A C 1
ATOM 3393 O O . SER A 1 440 ? -6.994 14.294 -15.148 1.00 93.31 440 SER A O 1
ATOM 3395 N N . GLU A 1 441 ? -4.982 13.311 -15.112 1.00 95.12 441 GLU A N 1
ATOM 3396 C CA . GLU A 1 441 ? -4.186 14.552 -15.070 1.00 95.12 441 GLU A CA 1
ATOM 3397 C C . GLU A 1 441 ? -3.907 15.083 -16.478 1.00 95.12 441 GLU A C 1
ATOM 3399 O O . GLU A 1 441 ? -3.973 16.290 -16.712 1.00 95.12 441 GLU A O 1
ATOM 3404 N N . LEU A 1 442 ? -3.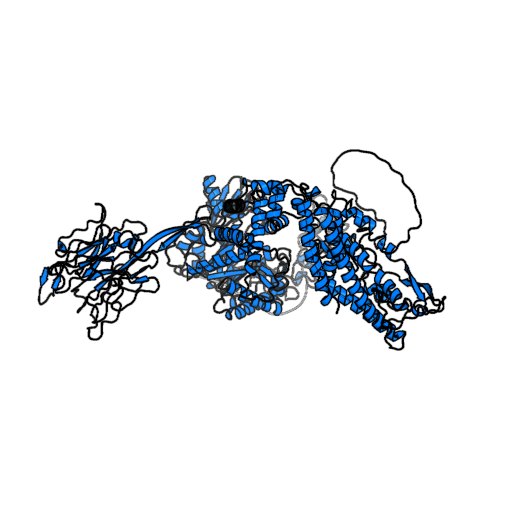656 14.194 -17.444 1.00 96.25 442 LEU A N 1
ATOM 3405 C CA . LEU A 1 442 ? -3.505 14.577 -18.849 1.00 96.25 442 LEU A CA 1
ATOM 3406 C C . LEU A 1 442 ? -4.781 15.211 -19.413 1.00 96.25 442 LEU A C 1
ATOM 3408 O O . LEU A 1 442 ? -4.693 16.163 -20.191 1.00 96.25 442 LEU A O 1
ATOM 3412 N N . ASP A 1 443 ? -5.961 14.744 -18.994 1.00 94.25 443 ASP A N 1
ATOM 3413 C CA . ASP A 1 443 ? -7.237 15.380 -19.330 1.00 94.25 443 ASP A CA 1
ATOM 3414 C C . ASP A 1 443 ? -7.312 16.831 -18.839 1.00 94.25 443 ASP A C 1
ATOM 3416 O O . ASP A 1 443 ? -7.713 17.710 -19.612 1.00 94.25 443 ASP A O 1
ATOM 3420 N N . ASP A 1 444 ? -6.883 17.094 -17.601 1.00 93.12 444 ASP A N 1
ATOM 3421 C CA . ASP A 1 444 ? -6.849 18.442 -17.025 1.00 93.12 444 ASP A CA 1
ATOM 3422 C C . ASP A 1 444 ? -5.830 19.320 -17.757 1.00 93.12 444 ASP A C 1
ATOM 3424 O O . ASP A 1 444 ? -6.148 20.445 -18.137 1.00 93.12 444 ASP A O 1
ATOM 3428 N N . ILE A 1 445 ? -4.621 18.808 -18.022 1.00 95.31 445 ILE A N 1
ATOM 3429 C CA . ILE A 1 445 ? -3.584 19.523 -18.783 1.00 95.31 445 ILE A CA 1
ATOM 3430 C C . ILE A 1 445 ? -4.117 19.900 -20.166 1.00 95.31 445 ILE A C 1
ATOM 3432 O O . ILE A 1 445 ? -3.990 21.054 -20.591 1.00 95.31 445 ILE A O 1
ATOM 3436 N N . ARG A 1 446 ? -4.751 18.948 -20.858 1.00 95.19 446 ARG A N 1
ATOM 3437 C CA . ARG A 1 446 ? -5.347 19.158 -22.178 1.00 95.19 446 ARG A CA 1
ATOM 3438 C C . ARG A 1 446 ? -6.439 20.223 -22.131 1.00 95.19 446 ARG A C 1
ATOM 3440 O O . ARG A 1 446 ? -6.431 21.119 -22.972 1.00 95.19 446 ARG A O 1
ATOM 3447 N N . ALA A 1 447 ? -7.353 20.142 -21.164 1.00 93.12 447 ALA A N 1
ATOM 3448 C CA . ALA A 1 447 ? -8.451 21.093 -21.013 1.00 93.12 447 ALA A CA 1
ATOM 3449 C C . ALA A 1 447 ? -7.942 22.499 -20.652 1.00 93.12 447 ALA A C 1
ATOM 3451 O O . ALA A 1 447 ? -8.244 23.464 -21.354 1.00 93.12 447 ALA A O 1
ATOM 3452 N N . ASN A 1 448 ? -7.099 22.609 -19.623 1.00 93.25 448 ASN A N 1
ATOM 3453 C CA . ASN A 1 448 ? -6.583 23.878 -19.103 1.00 93.25 448 ASN A CA 1
ATOM 3454 C C . ASN A 1 448 ? -5.716 24.624 -20.122 1.00 93.25 448 ASN A C 1
ATOM 3456 O O . ASN A 1 448 ? -5.736 25.852 -20.173 1.00 93.25 448 ASN A O 1
ATOM 3460 N N . LYS A 1 449 ? -4.958 23.896 -20.950 1.00 94.88 449 LYS A N 1
ATOM 3461 C CA . LYS A 1 449 ? -4.089 24.480 -21.984 1.00 94.88 449 LYS A CA 1
ATOM 3462 C C . LYS A 1 449 ? -4.714 24.471 -23.384 1.00 94.88 449 LYS A C 1
ATOM 3464 O O . LYS A 1 449 ? -4.059 24.902 -24.328 1.00 94.88 449 LYS A O 1
ATOM 3469 N N . SER A 1 450 ? -5.961 24.005 -23.528 1.00 94.44 450 SER A N 1
ATOM 3470 C CA . SER A 1 450 ? -6.665 23.884 -24.818 1.00 94.44 450 SER A CA 1
ATOM 3471 C C . SER A 1 450 ? -5.854 23.131 -25.888 1.00 94.44 450 SER A C 1
ATOM 3473 O O . SER A 1 450 ? -5.770 23.548 -27.043 1.00 94.44 450 SER A O 1
ATOM 3475 N N . LEU A 1 451 ? -5.221 22.025 -25.493 1.00 95.44 451 LEU A N 1
ATOM 3476 C CA . LEU A 1 451 ? -4.349 21.226 -26.357 1.00 95.44 451 LEU A CA 1
ATOM 3477 C C . LEU A 1 451 ? -5.138 20.133 -27.084 1.00 95.44 451 LEU A C 1
ATOM 3479 O O . LEU A 1 451 ? -6.184 19.683 -26.622 1.00 95.44 451 LEU A O 1
ATOM 3483 N N . THR A 1 452 ? -4.617 19.668 -28.219 1.00 94.31 452 THR A N 1
ATOM 3484 C CA . THR A 1 452 ? -5.165 18.518 -28.953 1.00 94.31 452 THR A CA 1
ATOM 3485 C C . THR A 1 452 ? -4.062 17.475 -29.135 1.00 94.31 452 THR A C 1
ATOM 3487 O O . THR A 1 452 ? -3.011 17.831 -29.669 1.00 94.31 452 THR A O 1
ATOM 3490 N N . PRO A 1 453 ? -4.260 16.219 -28.697 1.00 95.94 453 PRO A N 1
ATOM 3491 C CA . PRO A 1 453 ? -3.279 15.164 -28.910 1.00 95.94 453 PRO A CA 1
ATOM 3492 C C . PRO A 1 453 ? -3.236 14.731 -30.384 1.00 95.94 453 PRO A C 1
ATOM 3494 O O . PRO A 1 453 ? -4.231 14.834 -31.106 1.00 95.94 453 PRO A O 1
ATOM 3497 N N . SER A 1 454 ? -2.088 14.222 -30.826 1.00 96.50 454 SER A N 1
ATOM 3498 C CA . SER A 1 454 ? -1.922 13.580 -32.132 1.00 96.50 454 SER A CA 1
ATOM 3499 C C . SER A 1 454 ? -1.904 12.061 -31.983 1.00 96.50 454 SER A C 1
ATOM 3501 O O . SER A 1 454 ? -1.115 11.537 -31.200 1.00 96.50 454 SER A O 1
ATOM 3503 N N . LEU A 1 455 ? -2.726 11.361 -32.766 1.00 97.56 455 LEU A N 1
ATOM 3504 C CA . LEU A 1 455 ? -2.769 9.900 -32.791 1.00 97.56 455 LEU A CA 1
ATOM 3505 C C . LEU A 1 455 ? -1.637 9.342 -33.660 1.00 97.56 455 LEU A C 1
ATOM 3507 O O . LEU A 1 455 ? -1.639 9.559 -34.874 1.00 97.56 455 LEU A O 1
ATOM 3511 N N . ASP A 1 456 ? -0.758 8.541 -33.064 1.00 97.19 456 ASP A N 1
ATOM 3512 C CA . ASP A 1 456 ? 0.039 7.570 -33.807 1.00 97.19 456 ASP A CA 1
ATOM 3513 C C . ASP A 1 456 ? -0.787 6.289 -33.962 1.00 97.19 456 ASP A C 1
ATOM 3515 O O . ASP A 1 456 ? -1.098 5.584 -32.999 1.00 97.19 456 ASP A O 1
ATOM 3519 N N . LYS A 1 457 ? -1.212 6.011 -35.194 1.00 96.31 457 LYS A N 1
ATOM 3520 C CA . LYS A 1 457 ? -2.111 4.893 -35.485 1.00 96.31 457 LYS A CA 1
ATOM 3521 C C . LYS A 1 457 ? -1.388 3.547 -35.528 1.00 96.31 457 LYS A C 1
ATOM 3523 O O . LYS A 1 457 ? -2.043 2.535 -35.286 1.00 96.31 457 LYS A O 1
ATOM 3528 N N . GLU A 1 458 ? -0.101 3.527 -35.871 1.00 95.12 458 GLU A N 1
ATOM 3529 C CA . GLU A 1 458 ? 0.678 2.287 -35.963 1.00 95.12 458 GLU A CA 1
ATOM 3530 C C . GLU A 1 458 ? 1.081 1.818 -34.567 1.00 95.12 458 GLU A C 1
ATOM 3532 O O . GLU A 1 458 ? 0.780 0.681 -34.202 1.00 95.12 458 GLU A O 1
ATOM 3537 N N . ALA A 1 459 ? 1.619 2.729 -33.753 1.00 96.56 459 ALA A N 1
ATOM 3538 C CA . ALA A 1 459 ? 1.908 2.473 -32.343 1.00 96.56 459 ALA A CA 1
ATOM 3539 C C . ALA A 1 459 ? 0.637 2.396 -31.473 1.00 96.56 459 ALA A C 1
ATOM 3541 O O . ALA A 1 459 ? 0.680 1.896 -30.350 1.00 96.56 459 ALA A O 1
ATOM 3542 N N . ALA A 1 460 ? -0.506 2.854 -32.000 1.00 97.06 460 ALA A N 1
ATOM 3543 C CA . ALA A 1 460 ? -1.797 2.932 -31.318 1.00 97.06 460 ALA A CA 1
ATOM 3544 C C . ALA A 1 460 ? -1.726 3.718 -29.997 1.00 97.06 460 ALA A C 1
ATOM 3546 O O . ALA A 1 460 ? -2.209 3.247 -28.970 1.00 97.06 460 ALA A O 1
ATOM 3547 N N . VAL A 1 461 ? -1.157 4.926 -30.036 1.00 97.75 461 VAL A N 1
ATOM 3548 C CA . VAL A 1 461 ? -0.993 5.821 -28.875 1.00 97.75 461 VAL A CA 1
ATOM 3549 C C . VAL A 1 461 ? -1.380 7.259 -29.208 1.00 97.75 461 VAL A C 1
ATOM 3551 O O . VAL A 1 461 ? -1.290 7.699 -30.354 1.00 97.75 461 VAL A O 1
ATOM 3554 N N . GLN A 1 462 ? -1.805 8.012 -28.197 1.00 97.75 462 GLN A N 1
ATOM 3555 C CA . GLN A 1 462 ? -1.931 9.464 -28.277 1.00 97.75 462 GLN A CA 1
ATOM 3556 C C . GLN A 1 462 ? -0.625 10.117 -27.842 1.00 97.75 462 GLN A C 1
ATOM 3558 O O . GLN A 1 462 ? -0.013 9.693 -26.866 1.00 97.75 462 GLN A O 1
ATOM 3563 N N . ILE A 1 463 ? -0.236 11.188 -28.526 1.00 97.94 463 ILE A N 1
ATOM 3564 C CA . ILE A 1 463 ? 0.918 12.014 -28.172 1.00 97.94 463 ILE A CA 1
ATOM 3565 C C . ILE A 1 463 ? 0.423 13.416 -27.819 1.00 97.94 463 ILE A C 1
ATOM 3567 O O . ILE A 1 463 ? -0.233 14.076 -28.629 1.00 97.94 463 ILE A O 1
ATOM 3571 N N . LEU A 1 464 ? 0.750 13.886 -26.616 1.00 97.75 464 LEU A N 1
ATOM 3572 C CA . LEU A 1 464 ? 0.444 15.229 -26.130 1.00 97.75 464 LEU A CA 1
ATOM 3573 C C . LEU A 1 464 ? 1.743 16.003 -25.886 1.00 97.75 464 LEU A C 1
ATOM 3575 O O . LEU A 1 464 ? 2.686 15.480 -25.298 1.00 97.75 464 LEU A O 1
ATOM 3579 N N . LYS A 1 465 ? 1.792 17.260 -26.335 1.00 97.00 465 LYS A N 1
ATOM 3580 C CA . LYS A 1 465 ? 2.989 18.114 -26.281 1.00 97.00 465 LYS A CA 1
ATOM 3581 C C . LYS A 1 465 ? 2.622 19.476 -25.685 1.00 97.00 465 LYS A C 1
ATOM 3583 O O . LYS A 1 465 ? 1.622 20.062 -26.103 1.00 97.00 465 LYS A O 1
ATOM 3588 N N . TRP A 1 466 ? 3.405 19.993 -24.736 1.00 96.50 466 TRP A N 1
ATOM 3589 C CA . TRP A 1 466 ? 3.224 21.348 -24.190 1.00 96.50 466 TRP A CA 1
ATOM 3590 C C . TRP A 1 466 ? 4.532 21.932 -23.658 1.00 96.50 466 TRP A C 1
ATOM 3592 O O . TRP A 1 466 ? 5.210 21.315 -22.849 1.00 96.50 466 TRP A O 1
ATOM 3602 N N . GLY A 1 467 ? 4.892 23.151 -24.068 1.00 95.69 467 GLY A N 1
ATOM 3603 C CA . GLY A 1 467 ? 6.188 23.725 -23.685 1.00 95.69 467 GLY A CA 1
ATOM 3604 C C . GLY A 1 467 ? 7.343 22.802 -24.095 1.00 95.69 467 GLY A C 1
ATOM 3605 O O . GLY A 1 467 ? 7.463 22.461 -25.266 1.00 95.69 467 GLY A O 1
ATOM 3606 N N . ASN A 1 468 ? 8.159 22.384 -23.127 1.00 97.25 468 ASN A N 1
ATOM 3607 C CA . ASN A 1 468 ? 9.220 21.382 -23.286 1.00 97.25 468 ASN A CA 1
ATOM 3608 C C . ASN A 1 468 ? 8.819 19.976 -22.800 1.00 97.25 468 ASN A C 1
ATOM 3610 O O . ASN A 1 468 ? 9.684 19.130 -22.608 1.00 97.25 468 ASN A O 1
ATOM 3614 N N . GLN A 1 469 ? 7.532 19.727 -22.586 1.00 98.25 469 GLN A N 1
ATOM 3615 C CA . GLN A 1 469 ? 7.007 18.477 -22.052 1.00 98.25 469 GLN A CA 1
ATOM 3616 C C . GLN A 1 469 ? 6.341 17.656 -23.160 1.00 98.25 469 GLN A C 1
ATOM 3618 O O . GLN A 1 469 ? 5.679 18.198 -24.055 1.00 98.25 469 GLN A O 1
ATOM 3623 N N . TRP A 1 470 ? 6.504 16.340 -23.085 1.00 98.25 470 TRP A N 1
ATOM 3624 C CA . TRP A 1 470 ? 5.980 15.372 -24.039 1.00 98.25 470 TRP A CA 1
ATOM 3625 C C . TRP A 1 470 ? 5.427 14.159 -23.292 1.00 98.25 470 TRP A C 1
ATOM 3627 O O . TRP A 1 470 ? 6.064 13.663 -22.368 1.00 98.25 470 TRP A O 1
ATOM 3637 N N . ALA A 1 471 ? 4.257 13.669 -23.688 1.00 98.12 471 ALA A N 1
ATOM 3638 C CA . ALA A 1 471 ? 3.626 12.497 -23.091 1.00 98.12 471 ALA A CA 1
ATOM 3639 C C . ALA A 1 471 ? 3.030 11.596 -24.176 1.00 98.12 471 ALA A C 1
ATOM 3641 O O . ALA A 1 471 ? 2.350 12.087 -25.081 1.00 98.12 471 ALA A O 1
ATOM 3642 N N . SER A 1 472 ? 3.237 10.285 -24.046 1.00 96.75 472 SER A N 1
ATOM 3643 C CA . SER A 1 472 ? 2.495 9.267 -24.798 1.00 96.75 472 SER A CA 1
ATOM 3644 C C . SER A 1 472 ? 1.531 8.546 -23.866 1.00 96.75 472 SER A C 1
ATOM 3646 O O . SER A 1 472 ? 1.902 8.197 -22.747 1.00 96.75 472 SER A O 1
ATOM 3648 N N . TYR A 1 473 ? 0.282 8.373 -24.281 1.00 96.56 473 TYR A N 1
ATOM 3649 C CA . TYR A 1 473 ? -0.749 7.794 -23.424 1.00 96.56 473 TYR A CA 1
ATOM 3650 C C . TYR A 1 473 ? -1.856 7.130 -24.236 1.00 96.56 473 TYR A C 1
ATOM 3652 O O . TYR A 1 473 ? -1.934 7.267 -25.461 1.00 96.56 473 TYR A O 1
ATOM 3660 N N . ASP A 1 474 ? -2.737 6.421 -23.540 1.00 94.75 474 ASP A N 1
ATOM 3661 C CA . ASP A 1 474 ? -3.875 5.746 -24.141 1.00 94.75 474 ASP A CA 1
ATOM 3662 C C . ASP A 1 474 ? -5.206 6.427 -23.806 1.00 94.75 474 ASP A C 1
ATOM 3664 O O . ASP A 1 474 ? -5.442 6.866 -22.684 1.00 94.75 474 ASP A O 1
ATOM 3668 N N . ASP A 1 475 ? -6.110 6.486 -24.782 1.00 91.94 475 ASP A N 1
ATOM 3669 C CA . ASP A 1 475 ? -7.452 7.038 -24.635 1.00 91.94 475 ASP A CA 1
ATOM 3670 C C . ASP A 1 475 ? -8.516 6.100 -25.226 1.00 91.94 475 ASP A C 1
ATOM 3672 O O . ASP A 1 475 ? -8.242 4.997 -25.701 1.00 91.94 475 ASP A O 1
ATOM 3676 N N . LYS A 1 476 ? -9.775 6.548 -25.250 1.00 90.06 476 LYS A N 1
ATOM 3677 C CA . LYS A 1 476 ? -10.879 5.784 -25.854 1.00 90.06 476 LYS A CA 1
ATOM 3678 C C . LYS A 1 476 ? -10.597 5.345 -27.301 1.00 90.06 476 LYS A C 1
ATOM 3680 O O . LYS A 1 476 ? -11.078 4.289 -27.719 1.00 90.06 476 LYS A O 1
ATOM 3685 N N . THR A 1 477 ? -9.867 6.147 -28.075 1.00 92.19 477 THR A N 1
ATOM 3686 C CA . THR A 1 477 ? -9.532 5.844 -29.471 1.00 92.19 477 THR A CA 1
ATOM 3687 C C . THR A 1 477 ? -8.504 4.722 -29.540 1.00 92.19 477 THR A C 1
ATOM 3689 O O . THR A 1 477 ? -8.707 3.758 -30.282 1.00 92.19 477 THR A O 1
ATOM 3692 N N . THR A 1 478 ? -7.438 4.801 -28.745 1.00 94.62 478 THR A N 1
ATOM 3693 C CA . THR A 1 478 ? -6.372 3.791 -28.751 1.00 94.62 478 THR A CA 1
ATOM 3694 C C . THR A 1 478 ? -6.808 2.485 -28.091 1.00 94.62 478 THR A C 1
ATOM 3696 O O . THR A 1 478 ? -6.527 1.412 -28.628 1.00 94.62 478 THR A O 1
ATOM 3699 N N . PHE A 1 479 ? -7.622 2.534 -27.030 1.00 91.62 479 PHE A N 1
ATOM 3700 C CA . PHE A 1 479 ? -8.236 1.340 -26.438 1.00 91.62 479 PHE A CA 1
ATOM 3701 C C . PHE A 1 479 ? -9.018 0.530 -27.468 1.00 91.62 479 PHE A C 1
ATOM 3703 O O . PHE A 1 479 ? -8.916 -0.695 -27.499 1.00 91.62 479 PHE A O 1
ATOM 3710 N N . LYS A 1 480 ? -9.762 1.195 -28.361 1.00 89.31 480 LYS A N 1
ATOM 3711 C CA . LYS A 1 480 ? -10.474 0.508 -29.442 1.00 89.31 480 LYS A CA 1
ATOM 3712 C C . LYS A 1 480 ? -9.507 -0.247 -30.359 1.00 89.31 480 LYS A C 1
ATOM 3714 O O . LYS A 1 480 ? -9.765 -1.409 -30.665 1.00 89.31 480 LYS A O 1
ATOM 3719 N N . LEU A 1 481 ? -8.404 0.384 -30.770 1.00 92.88 481 LEU A N 1
ATOM 3720 C CA . LEU A 1 481 ? -7.387 -0.242 -31.626 1.00 92.88 481 LEU A CA 1
ATOM 3721 C C . LEU A 1 481 ? -6.757 -1.465 -30.944 1.00 92.88 481 LEU A C 1
ATOM 3723 O O . LEU A 1 481 ? -6.670 -2.531 -31.556 1.00 92.88 481 LEU A O 1
ATOM 3727 N N . ARG A 1 482 ? -6.400 -1.341 -29.662 1.00 92.44 482 ARG A N 1
ATOM 3728 C CA . ARG A 1 482 ? -5.821 -2.426 -28.855 1.00 92.44 482 ARG A CA 1
ATOM 3729 C C . ARG A 1 482 ? -6.787 -3.581 -28.636 1.00 92.44 482 ARG A C 1
ATOM 3731 O O . ARG A 1 482 ? -6.403 -4.739 -28.760 1.00 92.44 482 ARG A O 1
ATOM 3738 N N . ILE A 1 483 ? -8.053 -3.293 -28.351 1.00 87.88 483 ILE A N 1
ATOM 3739 C CA . ILE A 1 483 ? -9.080 -4.326 -28.179 1.00 87.88 483 ILE A CA 1
ATOM 3740 C C . ILE A 1 483 ? -9.338 -5.054 -29.501 1.00 87.88 483 ILE A C 1
ATOM 3742 O O . ILE A 1 483 ? -9.460 -6.280 -29.517 1.00 87.88 483 ILE A O 1
ATOM 3746 N N . ASP A 1 484 ? -9.405 -4.324 -30.615 1.00 89.19 484 ASP A N 1
ATOM 3747 C CA . ASP A 1 484 ? -9.561 -4.928 -31.938 1.00 89.19 484 ASP A CA 1
ATOM 3748 C C . ASP A 1 484 ? -8.351 -5.811 -32.287 1.00 89.19 484 ASP A C 1
ATOM 3750 O O . ASP A 1 484 ? -8.528 -6.885 -32.865 1.00 89.19 484 ASP A O 1
ATOM 3754 N N . PHE A 1 485 ? -7.137 -5.409 -31.895 1.00 92.50 485 PHE A N 1
ATOM 3755 C CA . PHE A 1 485 ? -5.943 -6.250 -31.977 1.00 92.50 485 PHE A CA 1
ATOM 3756 C C . PHE A 1 485 ? -6.068 -7.506 -31.101 1.00 92.50 485 PHE A C 1
ATOM 3758 O O . PHE A 1 485 ? -5.957 -8.616 -31.617 1.00 92.50 485 PHE A O 1
ATOM 3765 N N . ALA A 1 486 ? -6.396 -7.363 -29.814 1.00 92.00 486 ALA A N 1
ATOM 3766 C CA . ALA A 1 486 ? -6.540 -8.483 -28.882 1.00 92.00 486 ALA A CA 1
ATOM 3767 C C . ALA A 1 486 ? -7.558 -9.526 -29.378 1.00 92.00 486 ALA A C 1
ATOM 3769 O O . ALA A 1 486 ? -7.292 -10.728 -29.339 1.00 92.00 486 ALA A O 1
ATOM 3770 N N . LYS A 1 487 ? -8.692 -9.071 -29.929 1.00 88.75 487 LYS A N 1
ATOM 3771 C CA . LYS A 1 487 ? -9.704 -9.940 -30.550 1.00 88.75 487 LYS A CA 1
ATOM 3772 C C . LYS A 1 487 ? -9.194 -10.646 -31.799 1.00 88.75 487 LYS A C 1
ATOM 3774 O O . LYS A 1 487 ? -9.490 -11.820 -31.979 1.00 88.75 487 LYS A O 1
ATOM 3779 N N . LYS A 1 488 ? -8.452 -9.955 -32.670 1.00 90.12 488 LYS A N 1
ATOM 3780 C CA . LYS A 1 488 ? -7.883 -10.555 -33.890 1.00 90.12 488 LYS A CA 1
ATOM 3781 C C . LYS A 1 488 ? -6.814 -11.599 -33.581 1.00 90.12 488 LYS A C 1
ATOM 3783 O O . LYS A 1 488 ? -6.674 -12.529 -34.369 1.00 90.12 488 LYS A O 1
ATOM 3788 N N . THR A 1 489 ? -6.116 -11.451 -32.456 1.00 91.12 489 THR A N 1
ATOM 3789 C CA . THR A 1 489 ? -5.003 -12.305 -31.999 1.00 91.12 489 THR A CA 1
ATOM 3790 C C . THR A 1 489 ? -5.451 -13.376 -30.988 1.00 91.12 489 THR A C 1
ATOM 3792 O O . THR A 1 489 ? -4.645 -14.167 -30.509 1.00 91.12 489 THR A O 1
ATOM 3795 N N . CYS A 1 490 ? -6.753 -13.466 -30.697 1.00 90.56 490 CYS A N 1
ATOM 3796 C CA . CYS A 1 490 ? -7.357 -14.484 -29.821 1.00 90.56 490 CYS A CA 1
ATOM 3797 C C . CYS A 1 490 ? -6.903 -14.427 -28.368 1.00 90.56 490 CYS A C 1
ATOM 3799 O O . CYS A 1 490 ? -6.907 -15.449 -27.680 1.00 90.56 490 CYS A O 1
ATOM 3801 N N . LEU A 1 491 ? -6.512 -13.241 -27.909 1.00 93.88 491 LEU A N 1
ATOM 3802 C CA . LEU A 1 491 ? -6.067 -13.060 -26.539 1.00 93.88 491 LEU A CA 1
ATOM 3803 C C . LEU A 1 491 ? -7.218 -13.334 -25.563 1.00 93.88 491 LEU A C 1
ATOM 3805 O O . LEU A 1 491 ? -8.387 -13.044 -25.839 1.00 93.88 491 LEU A O 1
ATOM 3809 N N . GLY A 1 492 ? -6.878 -13.886 -24.401 1.00 92.19 492 GLY A N 1
ATOM 3810 C CA . GLY A 1 492 ? -7.823 -14.202 -23.332 1.00 92.19 492 GLY A CA 1
ATOM 3811 C C . GLY A 1 492 ? -8.529 -12.971 -22.767 1.00 92.19 492 GLY A C 1
ATOM 3812 O O . GLY A 1 492 ? -9.652 -13.077 -22.265 1.00 92.19 492 GLY A O 1
ATOM 3813 N N . GLY A 1 493 ? -7.909 -11.797 -22.877 1.00 93.12 493 GLY A N 1
ATOM 3814 C CA . GLY A 1 493 ? -8.485 -10.555 -22.391 1.00 93.12 493 GLY A CA 1
ATOM 3815 C C . GLY A 1 493 ? -7.561 -9.351 -22.482 1.00 93.12 493 GLY A C 1
ATOM 3816 O O . GLY A 1 493 ? -6.503 -9.404 -23.110 1.00 93.12 493 GLY A O 1
ATOM 3817 N N . ILE A 1 494 ? -7.983 -8.286 -21.806 1.00 94.25 494 ILE A N 1
ATOM 3818 C CA . ILE A 1 494 ? -7.163 -7.110 -21.506 1.00 94.25 494 ILE A CA 1
ATOM 3819 C C . ILE A 1 494 ? -7.076 -6.890 -19.995 1.00 94.25 494 ILE A C 1
ATOM 3821 O O . ILE A 1 494 ? -7.987 -7.276 -19.257 1.00 94.25 494 ILE A O 1
ATOM 3825 N N . MET A 1 495 ? -5.993 -6.268 -19.552 1.00 95.69 495 MET A N 1
ATOM 3826 C CA . MET A 1 495 ? -5.723 -5.915 -18.164 1.00 95.69 495 MET A CA 1
ATOM 3827 C C . MET A 1 495 ? -5.411 -4.421 -18.076 1.00 95.69 495 MET A C 1
ATOM 3829 O O . MET A 1 495 ? -4.771 -3.894 -18.974 1.00 95.69 495 MET A O 1
ATOM 3833 N N . VAL A 1 496 ? -5.883 -3.733 -17.040 1.00 96.38 496 VAL A N 1
ATOM 3834 C CA . VAL A 1 496 ? -5.669 -2.293 -16.842 1.00 96.38 496 VAL A CA 1
ATOM 3835 C C . VAL A 1 496 ? -4.736 -2.052 -15.661 1.00 96.38 496 VAL A C 1
ATOM 3837 O O . VAL A 1 496 ? -5.079 -2.432 -14.539 1.00 96.38 496 VAL A O 1
ATOM 3840 N N . TRP A 1 497 ? -3.638 -1.332 -15.905 1.00 97.44 497 TRP A N 1
ATOM 3841 C CA . TRP A 1 497 ? -2.804 -0.722 -14.868 1.00 97.44 497 TRP A CA 1
ATOM 3842 C C . TRP A 1 497 ? -2.924 0.817 -14.904 1.00 97.44 497 TRP A C 1
ATOM 3844 O O . TRP A 1 497 ? -2.505 1.463 -15.862 1.00 97.44 497 TRP A O 1
ATOM 3854 N N . ALA A 1 498 ? -3.528 1.482 -13.923 1.00 96.75 498 ALA A N 1
ATOM 3855 C CA . ALA A 1 498 ? -4.394 0.931 -12.887 1.00 96.75 498 ALA A CA 1
ATOM 3856 C C . ALA A 1 498 ? -5.775 1.590 -12.962 1.00 96.75 498 ALA A C 1
ATOM 3858 O O . ALA A 1 498 ? -5.917 2.734 -13.395 1.00 96.75 498 ALA A O 1
ATOM 3859 N N . VAL A 1 499 ? -6.811 0.864 -12.536 1.00 95.69 499 VAL A N 1
ATOM 3860 C CA . VAL A 1 499 ? -8.201 1.358 -12.496 1.00 95.69 499 VAL A CA 1
ATOM 3861 C C . VAL A 1 499 ? -8.299 2.617 -11.639 1.00 95.69 499 VAL A C 1
ATOM 3863 O O . VAL A 1 499 ? -9.051 3.533 -11.949 1.00 95.69 499 VAL A O 1
ATOM 3866 N N . SER A 1 500 ? -7.472 2.692 -10.599 1.00 94.25 500 SER A N 1
ATOM 3867 C CA . SER A 1 500 ? -7.341 3.839 -9.710 1.00 94.25 500 SER A CA 1
ATOM 3868 C C . SER A 1 500 ? -6.832 5.117 -10.391 1.00 94.25 500 SER A C 1
ATOM 3870 O O . SER A 1 500 ? -6.907 6.170 -9.767 1.00 94.25 500 SER A O 1
ATOM 3872 N N . HIS A 1 501 ? -6.314 5.077 -11.625 1.00 94.94 501 HIS A N 1
ATOM 3873 C CA . HIS A 1 501 ? -5.895 6.268 -12.390 1.00 94.94 501 HIS A CA 1
ATOM 3874 C C . HIS A 1 501 ? -7.015 6.886 -13.247 1.00 94.94 501 HIS A C 1
ATOM 3876 O O . HIS A 1 501 ? -6.804 7.912 -13.906 1.00 94.94 501 HIS A O 1
ATOM 3882 N N . ASP A 1 502 ? -8.199 6.270 -13.250 1.00 92.06 502 ASP A N 1
ATOM 3883 C CA . ASP A 1 502 ? -9.368 6.738 -13.992 1.00 92.06 502 ASP A CA 1
ATOM 3884 C C . ASP A 1 502 ? -9.886 8.093 -13.460 1.00 92.06 502 ASP A C 1
ATOM 3886 O O . ASP A 1 502 ? -9.473 8.608 -12.417 1.00 92.06 502 ASP A O 1
ATOM 3890 N N . THR A 1 503 ? -10.803 8.710 -14.197 1.00 88.19 503 THR A N 1
ATOM 3891 C CA . THR A 1 503 ? -11.529 9.892 -13.735 1.00 88.19 503 THR A CA 1
ATOM 3892 C C . THR A 1 503 ? -12.517 9.517 -12.632 1.00 88.19 503 THR A C 1
ATOM 3894 O O . THR A 1 503 ? -12.954 8.372 -12.518 1.00 88.19 503 THR A O 1
ATOM 3897 N N . TYR A 1 504 ? -12.936 10.504 -11.833 1.00 77.38 504 TYR A N 1
ATOM 3898 C CA . TYR A 1 504 ? -13.870 10.279 -10.723 1.00 77.38 504 TYR A CA 1
ATOM 3899 C C . TYR A 1 504 ? -15.216 9.664 -11.156 1.00 77.38 504 TYR A C 1
ATOM 3901 O O . TYR A 1 504 ? -15.892 9.051 -10.332 1.00 77.38 504 TYR A O 1
ATOM 3909 N N . ASP A 1 505 ? -15.600 9.835 -12.427 1.00 74.50 505 ASP A N 1
ATOM 3910 C CA . ASP A 1 505 ? -16.819 9.311 -13.052 1.00 74.50 505 ASP A CA 1
ATOM 3911 C C . ASP A 1 505 ? -16.582 8.043 -13.906 1.00 74.50 505 ASP A C 1
ATOM 3913 O O . ASP A 1 505 ? -17.478 7.616 -14.655 1.00 74.50 505 ASP A O 1
ATOM 3917 N N . GLY A 1 506 ? -15.377 7.466 -13.822 1.00 84.38 506 GLY A N 1
ATOM 3918 C CA . GLY A 1 506 ? -14.972 6.220 -14.467 1.00 84.38 506 GLY A CA 1
ATOM 3919 C C . GLY A 1 506 ? -15.012 6.273 -15.995 1.00 84.38 506 GLY A C 1
ATOM 3920 O O . GLY A 1 506 ? -15.567 5.366 -16.632 1.00 84.38 506 GLY A O 1
ATOM 3921 N N . ALA A 1 507 ? -14.544 7.365 -16.603 1.00 86.44 507 ALA A N 1
ATOM 3922 C CA . ALA A 1 507 ? -14.661 7.601 -18.040 1.00 86.44 507 ALA A CA 1
ATOM 3923 C C . ALA A 1 507 ? -13.845 6.598 -18.873 1.00 86.44 507 ALA A C 1
ATOM 3925 O O . ALA A 1 507 ? -14.357 6.094 -19.881 1.00 86.44 507 ALA A O 1
ATOM 3926 N N . TYR A 1 508 ? -12.625 6.259 -18.447 1.00 91.06 508 TYR A N 1
ATOM 3927 C CA . TYR A 1 508 ? -11.753 5.316 -19.149 1.00 91.06 508 TYR A CA 1
ATOM 3928 C C . TYR A 1 508 ? -12.258 3.876 -18.992 1.00 91.06 508 TYR A C 1
ATOM 3930 O O . TYR A 1 508 ? -12.392 3.162 -19.988 1.00 91.06 508 TYR A O 1
ATOM 3938 N N . SER A 1 509 ? -12.687 3.478 -17.793 1.00 89.81 509 SER A N 1
ATOM 3939 C CA . SER A 1 509 ? -13.370 2.199 -17.553 1.00 89.81 509 SER A CA 1
ATOM 3940 C C . SER A 1 509 ? -14.639 2.074 -18.403 1.00 89.81 509 SER A C 1
ATOM 3942 O O . SER A 1 509 ? -14.870 1.063 -19.067 1.00 89.81 509 SER A O 1
ATOM 3944 N N . SER A 1 510 ? -15.453 3.132 -18.473 1.00 83.19 510 SER A N 1
ATOM 3945 C CA . SER A 1 510 ? -16.661 3.158 -19.311 1.00 83.19 510 SER A CA 1
ATOM 3946 C C . SER A 1 510 ? -16.343 3.025 -20.807 1.00 83.19 510 SER A C 1
ATOM 3948 O O . SER A 1 510 ? -17.124 2.437 -21.561 1.00 83.19 510 SER A O 1
ATOM 3950 N N . ALA A 1 511 ? -15.196 3.539 -21.263 1.00 84.00 511 ALA A N 1
ATOM 3951 C CA . ALA A 1 511 ? -14.747 3.356 -22.641 1.00 84.00 511 ALA A CA 1
ATOM 3952 C C . ALA A 1 511 ? -14.466 1.875 -22.954 1.00 84.00 511 ALA A C 1
ATOM 3954 O O . ALA A 1 511 ? -14.864 1.402 -24.025 1.00 84.00 511 ALA A O 1
ATOM 3955 N N . LEU A 1 512 ? -13.892 1.127 -22.003 1.00 82.19 512 LEU A N 1
ATOM 3956 C CA . LEU A 1 512 ? -13.701 -0.328 -22.104 1.00 82.19 512 LEU A CA 1
ATOM 3957 C C . LEU A 1 512 ? -15.039 -1.089 -22.079 1.00 82.19 512 LEU A C 1
ATOM 3959 O O . LEU A 1 512 ? -15.222 -2.078 -22.792 1.00 82.19 512 LEU A O 1
ATOM 3963 N N . ALA A 1 513 ? -16.002 -0.593 -21.299 1.00 69.12 513 ALA A N 1
ATOM 3964 C CA . ALA A 1 513 ? -17.297 -1.224 -21.053 1.00 69.12 513 ALA A CA 1
ATOM 3965 C C . ALA A 1 513 ? -18.156 -1.419 -22.308 1.00 69.12 513 ALA A C 1
ATOM 3967 O O . ALA A 1 513 ? -18.827 -2.440 -22.439 1.00 69.12 513 ALA A O 1
ATOM 3968 N N . SER A 1 514 ? -18.087 -0.489 -23.270 1.00 58.88 514 SER A N 1
ATOM 3969 C CA . SER A 1 514 ? -18.805 -0.592 -24.556 1.00 58.88 514 SER A CA 1
ATOM 3970 C C . SER A 1 514 ? -18.434 -1.838 -25.385 1.00 58.88 514 SER A C 1
ATOM 3972 O O . SER A 1 514 ? -19.022 -2.093 -26.437 1.00 58.88 514 SER A O 1
ATOM 3974 N N . ILE A 1 515 ? -17.446 -2.610 -24.917 1.00 58.25 515 ILE A N 1
ATOM 3975 C CA . ILE A 1 515 ? -16.835 -3.745 -25.601 1.00 58.25 515 ILE A CA 1
ATOM 3976 C C . ILE A 1 515 ? -16.610 -4.947 -24.636 1.00 58.25 515 ILE A C 1
ATOM 3978 O O . ILE A 1 515 ? -16.121 -5.993 -25.075 1.00 58.25 515 ILE A O 1
ATOM 3982 N N . SER A 1 516 ? -17.007 -4.834 -23.354 1.00 56.12 516 SER A N 1
ATOM 3983 C CA . SER A 1 516 ? -16.899 -5.876 -22.309 1.00 56.12 516 SER A CA 1
ATOM 3984 C C . SER A 1 516 ? -17.926 -7.011 -22.509 1.00 56.12 516 SER A C 1
ATOM 3986 O O . SER A 1 516 ? -19.016 -6.773 -23.040 1.00 56.12 516 SER A O 1
ATOM 3988 N N . PRO A 1 517 ? -17.622 -8.272 -22.130 1.00 51.66 517 PRO A N 1
ATOM 3989 C CA . PRO A 1 517 ? -18.540 -9.402 -22.292 1.00 51.66 517 PRO A CA 1
ATOM 3990 C C . PRO A 1 517 ? -19.858 -9.304 -21.505 1.00 51.66 517 PRO A C 1
ATOM 3992 O O . PRO A 1 517 ? -20.817 -9.987 -21.889 1.00 51.66 517 PRO A O 1
ATOM 3995 N N . GLN A 1 518 ? -19.936 -8.480 -20.453 1.00 51.41 518 GLN A N 1
ATOM 3996 C CA . GLN A 1 518 ? -21.114 -8.385 -19.587 1.00 51.41 518 GLN A CA 1
ATOM 3997 C C . GLN A 1 518 ? -22.224 -7.494 -20.184 1.00 51.41 518 GLN A C 1
ATOM 3999 O O . GLN A 1 518 ? -22.045 -6.304 -20.421 1.00 51.41 518 GLN A O 1
ATOM 4004 N N . ILE A 1 519 ? -23.410 -8.076 -20.409 1.00 46.00 519 ILE A N 1
ATOM 4005 C CA . ILE A 1 519 ? -24.622 -7.379 -20.880 1.00 46.00 519 ILE A CA 1
ATOM 4006 C C . ILE A 1 519 ? -25.378 -6.841 -19.660 1.00 46.00 519 ILE A C 1
ATOM 4008 O O . ILE A 1 519 ? -26.397 -7.396 -19.255 1.00 46.00 519 ILE A O 1
ATOM 4012 N N . LYS A 1 520 ? -24.874 -5.787 -19.022 1.00 50.28 520 LYS A N 1
ATOM 4013 C CA . LYS A 1 520 ? -25.673 -5.026 -18.053 1.00 50.28 520 LYS A CA 1
ATOM 4014 C C . LYS A 1 520 ? -25.600 -3.540 -18.395 1.00 50.28 520 LYS A C 1
ATOM 4016 O O . LYS A 1 520 ? -24.546 -3.082 -18.832 1.00 50.28 520 LYS A O 1
ATOM 4021 N N . PRO A 1 521 ? -26.691 -2.773 -18.209 1.00 50.34 521 PRO A N 1
ATOM 4022 C CA . PRO A 1 521 ? -26.610 -1.322 -18.262 1.00 50.34 521 PRO A CA 1
ATOM 4023 C C . PRO A 1 521 ? -25.563 -0.870 -17.243 1.00 50.34 521 PRO A C 1
ATOM 4025 O O . PRO A 1 521 ? -25.667 -1.220 -16.063 1.00 50.34 521 PRO A O 1
ATOM 4028 N N . ILE A 1 522 ? -24.557 -0.122 -17.698 1.00 54.97 522 ILE A N 1
ATOM 4029 C CA . ILE A 1 522 ? -23.563 0.493 -16.818 1.00 54.97 522 ILE A CA 1
ATOM 4030 C C . ILE A 1 522 ? -24.329 1.464 -15.922 1.00 54.97 522 ILE A C 1
ATOM 4032 O O . ILE A 1 522 ? -24.771 2.522 -16.372 1.00 54.97 522 ILE A O 1
ATOM 4036 N N . LYS A 1 523 ? -24.527 1.101 -14.656 1.00 55.69 523 LYS A N 1
ATOM 4037 C CA . LYS A 1 523 ? -25.035 2.039 -13.657 1.00 55.69 523 LYS A CA 1
ATOM 4038 C C . LYS A 1 523 ? -23.831 2.779 -13.095 1.00 55.69 523 LYS A C 1
ATOM 4040 O O . LYS A 1 523 ? -23.107 2.232 -12.267 1.00 55.69 523 LYS A O 1
ATOM 4045 N N . LYS A 1 524 ? -23.601 3.998 -13.589 1.00 54.03 524 LYS A N 1
ATOM 4046 C CA . LYS A 1 524 ? -22.620 4.905 -12.992 1.00 54.03 524 LYS A CA 1
ATOM 4047 C C . LYS A 1 524 ? -23.101 5.282 -11.592 1.00 54.03 524 LYS A C 1
ATOM 4049 O O . LYS A 1 524 ? -24.217 5.775 -11.440 1.00 54.03 524 LYS A O 1
ATOM 4054 N N . LEU A 1 525 ? -22.265 5.046 -10.588 1.00 57.38 525 LEU A N 1
ATOM 4055 C CA . LEU A 1 525 ? -22.432 5.676 -9.284 1.00 57.38 525 LEU A CA 1
ATOM 4056 C C . LEU A 1 525 ? -22.134 7.167 -9.459 1.00 57.38 525 LEU A C 1
ATOM 4058 O O . LEU A 1 525 ? -21.143 7.534 -10.089 1.00 57.38 525 LEU A O 1
ATOM 4062 N N . GLN A 1 526 ? -23.019 8.031 -8.966 1.00 61.78 526 GLN A N 1
ATOM 4063 C CA . GLN A 1 526 ? -22.776 9.468 -9.004 1.00 61.78 526 GLN A CA 1
ATOM 4064 C C . GLN A 1 526 ? -21.861 9.817 -7.838 1.00 61.78 526 GLN A C 1
ATOM 4066 O O . GLN A 1 526 ? -22.315 9.946 -6.702 1.00 61.78 526 GLN A O 1
ATOM 4071 N N . VAL A 1 527 ? -20.568 9.922 -8.124 1.00 60.38 527 VAL A N 1
ATOM 4072 C CA . VAL A 1 527 ? -19.556 10.279 -7.133 1.00 60.38 527 VAL A CA 1
ATOM 4073 C C . VAL A 1 527 ? -19.204 11.754 -7.288 1.00 60.38 527 VAL A C 1
ATOM 4075 O O . VAL A 1 527 ? -19.054 12.252 -8.405 1.00 60.38 527 VAL A O 1
ATOM 4078 N N . SER A 1 528 ? -19.121 12.482 -6.176 1.00 64.62 528 SER A N 1
ATOM 4079 C CA . SER A 1 528 ? -18.685 13.879 -6.187 1.00 64.62 528 SER A CA 1
ATOM 4080 C C . SER A 1 528 ? -17.254 14.006 -6.745 1.00 64.62 528 SER A C 1
ATOM 4082 O O . SER A 1 528 ? -16.461 13.077 -6.598 1.00 64.62 528 SER A O 1
ATOM 4084 N N . PRO A 1 529 ? -16.855 15.152 -7.332 1.00 60.91 529 PRO A N 1
ATOM 4085 C CA . PRO A 1 529 ? -15.504 15.332 -7.885 1.00 60.91 529 PRO A CA 1
ATOM 4086 C C . PRO A 1 529 ? -14.359 15.102 -6.886 1.00 60.91 529 PRO A C 1
ATOM 4088 O O . PRO A 1 529 ? -13.235 14.818 -7.284 1.00 60.91 529 PRO A O 1
ATOM 4091 N N . ASN A 1 530 ? -14.640 15.226 -5.586 1.00 59.69 530 ASN A N 1
ATOM 4092 C CA . ASN A 1 530 ? -13.694 14.945 -4.506 1.00 59.69 530 ASN A CA 1
ATOM 4093 C C . ASN A 1 530 ? -13.739 13.490 -3.990 1.00 59.69 530 ASN A C 1
ATOM 4095 O O . ASN A 1 530 ? -12.989 13.173 -3.076 1.00 59.69 530 ASN A O 1
ATOM 4099 N N . GLY A 1 531 ? -14.617 12.630 -4.521 1.00 59.72 531 GLY A N 1
ATOM 4100 C CA . GLY A 1 531 ? -14.746 11.214 -4.146 1.00 59.72 531 GLY A CA 1
ATOM 4101 C C . GLY A 1 531 ? -15.406 10.929 -2.788 1.00 59.72 531 GLY A C 1
ATOM 4102 O O . GLY A 1 531 ? -15.511 9.775 -2.373 1.00 59.72 531 GLY A O 1
ATOM 4103 N N . LEU A 1 532 ? -15.873 11.965 -2.082 1.00 64.00 532 LEU A N 1
ATOM 4104 C CA . LEU A 1 532 ? -16.349 11.856 -0.696 1.00 64.00 532 LEU A CA 1
ATOM 4105 C C . LEU A 1 532 ? -17.850 11.599 -0.551 1.00 64.00 532 LEU A C 1
ATOM 4107 O O . LEU A 1 532 ? -18.302 11.246 0.537 1.00 64.00 532 LEU A O 1
ATOM 4111 N N . THR A 1 533 ? -18.639 11.784 -1.606 1.00 65.69 533 THR A N 1
ATOM 4112 C CA . THR A 1 533 ? -20.080 11.527 -1.583 1.00 65.69 533 THR A CA 1
ATOM 4113 C C . THR A 1 533 ? -20.439 10.592 -2.718 1.00 65.69 533 THR A C 1
ATOM 4115 O O . THR A 1 533 ? -20.196 10.900 -3.884 1.00 65.69 533 THR A O 1
ATOM 4118 N N . VAL A 1 534 ? -21.041 9.460 -2.366 1.00 63.75 534 VAL A N 1
ATOM 4119 C CA . VAL A 1 534 ? -21.560 8.482 -3.316 1.00 63.75 534 VAL A CA 1
ATOM 4120 C C . VAL A 1 534 ? -23.076 8.583 -3.297 1.00 63.75 534 VAL A C 1
ATOM 4122 O O . VAL A 1 534 ? -23.723 8.317 -2.284 1.00 63.75 534 VAL A O 1
ATOM 4125 N N . THR A 1 535 ? -23.652 8.972 -4.427 1.00 65.88 535 THR A N 1
ATOM 4126 C CA . THR A 1 535 ? -25.098 8.963 -4.634 1.00 65.88 535 THR A CA 1
ATOM 4127 C C . THR A 1 535 ? -25.488 7.674 -5.345 1.00 65.88 535 THR A C 1
ATOM 4129 O O . THR A 1 535 ? -25.015 7.382 -6.449 1.00 65.88 535 THR A O 1
ATOM 4132 N N . ARG A 1 536 ? -26.338 6.884 -4.683 1.00 62.62 536 ARG A N 1
ATOM 4133 C CA . ARG A 1 536 ? -26.847 5.603 -5.176 1.00 62.62 536 ARG A CA 1
ATOM 4134 C C . ARG A 1 536 ? -28.328 5.720 -5.502 1.00 62.62 536 ARG A C 1
ATOM 4136 O O . ARG A 1 536 ? -29.099 6.241 -4.704 1.00 62.62 536 ARG A O 1
ATOM 4143 N N . ASP A 1 537 ? -28.716 5.185 -6.654 1.00 69.25 537 ASP A N 1
ATOM 4144 C CA . ASP A 1 537 ? -30.120 4.991 -7.004 1.00 69.25 537 ASP A CA 1
ATOM 4145 C C . ASP A 1 537 ? -30.594 3.642 -6.453 1.00 69.25 537 ASP A C 1
ATOM 4147 O O . ASP A 1 537 ? -30.188 2.580 -6.934 1.00 69.25 537 ASP A O 1
ATOM 4151 N N . GLU A 1 538 ? -31.453 3.680 -5.440 1.00 70.38 538 GLU A N 1
ATOM 4152 C CA . GLU A 1 538 ? -32.052 2.501 -4.816 1.00 70.38 538 GLU A CA 1
ATOM 4153 C C . GLU A 1 538 ? -33.399 2.192 -5.464 1.00 70.38 538 GLU A C 1
ATOM 4155 O O . GLU A 1 538 ? -34.227 3.087 -5.630 1.00 70.38 538 GLU A O 1
ATOM 4160 N N . ARG A 1 539 ? -33.615 0.927 -5.852 1.00 80.00 539 ARG A N 1
ATOM 4161 C CA . ARG A 1 539 ? -34.887 0.495 -6.443 1.00 80.00 539 ARG A CA 1
ATOM 4162 C C . ARG A 1 539 ? -35.933 0.359 -5.344 1.00 80.00 539 ARG A C 1
ATOM 4164 O O . ARG A 1 539 ? -35.770 -0.481 -4.463 1.00 80.00 539 ARG A O 1
ATOM 4171 N N . ILE A 1 540 ? -37.033 1.092 -5.455 1.00 86.25 540 ILE A N 1
ATOM 4172 C CA . ILE A 1 540 ? -38.155 0.971 -4.531 1.00 86.25 540 ILE A CA 1
ATOM 4173 C C . ILE A 1 540 ? -39.210 0.032 -5.108 1.00 86.25 540 ILE A C 1
ATOM 4175 O O . ILE A 1 540 ? -39.835 0.296 -6.138 1.00 86.25 540 ILE A O 1
ATOM 4179 N N . ARG A 1 541 ? -39.404 -1.096 -4.429 1.00 89.25 541 ARG A N 1
ATOM 4180 C CA . ARG A 1 541 ? -40.400 -2.102 -4.803 1.00 89.25 541 ARG A CA 1
ATOM 4181 C C . ARG A 1 541 ? -41.819 -1.594 -4.561 1.00 89.25 541 ARG A C 1
ATOM 4183 O O . ARG A 1 541 ? -42.053 -0.850 -3.617 1.00 89.25 541 ARG A O 1
ATOM 4190 N N . GLN A 1 542 ? -42.757 -2.004 -5.408 1.00 92.50 542 GLN A N 1
ATOM 4191 C CA . GLN A 1 542 ? -44.146 -1.556 -5.321 1.00 92.50 542 GLN A CA 1
ATOM 4192 C C . GLN A 1 542 ? -45.056 -2.588 -4.649 1.00 92.50 542 GLN A C 1
ATOM 4194 O O . GLN A 1 542 ? -44.796 -3.793 -4.694 1.00 92.50 542 GLN A O 1
ATOM 4199 N N . CYS A 1 543 ? -46.146 -2.116 -4.045 1.00 93.31 543 CYS A N 1
ATOM 4200 C CA . CYS A 1 543 ? -47.233 -2.960 -3.561 1.00 93.31 543 CYS A CA 1
ATOM 4201 C C . CYS A 1 543 ? -47.767 -3.860 -4.676 1.00 93.31 543 CYS A C 1
ATOM 4203 O O . CYS A 1 543 ? -47.869 -3.435 -5.827 1.00 93.31 543 CYS A O 1
ATOM 4205 N N . LYS A 1 544 ? -48.142 -5.095 -4.344 1.00 92.31 544 LYS A N 1
ATOM 4206 C CA . LYS A 1 544 ? -48.681 -6.047 -5.317 1.00 92.31 544 LYS A CA 1
ATOM 4207 C C . LYS A 1 544 ? -49.602 -7.083 -4.690 1.00 92.31 544 LYS A C 1
ATOM 4209 O O . LYS A 1 544 ? -49.449 -7.446 -3.524 1.00 92.31 544 LYS A O 1
ATOM 4214 N N . TRP A 1 545 ? -50.518 -7.594 -5.504 1.00 91.00 545 TRP A N 1
ATOM 4215 C CA . TRP A 1 545 ? -51.334 -8.760 -5.181 1.00 91.00 545 TRP A CA 1
ATOM 4216 C C . TRP A 1 545 ? -50.530 -10.051 -5.376 1.00 91.00 545 TRP A C 1
ATOM 4218 O O . TRP A 1 545 ? -49.823 -10.200 -6.374 1.00 91.00 545 TRP A O 1
ATOM 4228 N N . THR A 1 546 ? -50.616 -10.979 -4.422 1.00 89.56 546 THR A N 1
ATOM 4229 C CA . THR A 1 546 ? -50.058 -12.338 -4.563 1.00 89.56 546 THR A CA 1
ATOM 4230 C C . THR A 1 546 ? -50.906 -13.193 -5.499 1.00 89.56 546 THR A C 1
ATOM 4232 O O . THR A 1 546 ? -52.044 -12.836 -5.777 1.00 89.56 546 THR A O 1
ATOM 4235 N N . SER A 1 547 ? -50.403 -14.343 -5.960 1.00 85.75 547 SER A N 1
ATOM 4236 C CA . SER A 1 547 ? -51.257 -15.373 -6.577 1.00 85.75 547 SER A CA 1
ATOM 4237 C C . SER A 1 547 ? -52.222 -15.984 -5.551 1.00 85.75 547 SER A C 1
ATOM 4239 O O . SER A 1 547 ? -51.978 -15.931 -4.342 1.00 85.75 547 SER A O 1
ATOM 4241 N N . CYS A 1 548 ? -53.295 -16.625 -6.023 1.00 83.69 548 CYS A N 1
ATOM 4242 C CA . CYS A 1 548 ? -54.271 -17.293 -5.160 1.00 83.69 548 CYS A CA 1
ATOM 4243 C C . CYS A 1 548 ? -53.612 -18.241 -4.144 1.00 83.69 548 CYS A C 1
ATOM 4245 O O . CYS A 1 548 ? -52.951 -19.210 -4.513 1.00 83.69 548 CYS A O 1
ATOM 4247 N N . GLY A 1 549 ? -53.845 -17.998 -2.851 1.00 81.31 549 GLY A N 1
ATOM 4248 C CA . GLY A 1 549 ? -53.380 -18.864 -1.763 1.00 81.31 549 GLY A CA 1
ATOM 4249 C C . GLY A 1 549 ? -51.909 -18.684 -1.374 1.00 81.31 549 GLY A C 1
ATOM 4250 O O . GLY A 1 549 ? -51.443 -19.383 -0.475 1.00 81.31 549 GLY A O 1
ATOM 4251 N N . GLN A 1 550 ? -51.184 -17.752 -2.001 1.00 85.62 550 GLN A N 1
ATOM 4252 C CA . GLN A 1 550 ? -49.816 -17.405 -1.617 1.00 85.62 550 GLN A CA 1
ATOM 4253 C C . GLN A 1 550 ? -49.784 -16.329 -0.523 1.00 85.62 550 GLN A C 1
ATOM 4255 O O . GLN A 1 550 ? -50.575 -15.382 -0.527 1.00 85.62 550 GLN A O 1
ATOM 4260 N N . THR A 1 551 ? -48.813 -16.453 0.384 1.00 85.94 551 THR A N 1
ATOM 4261 C CA . THR A 1 551 ? -48.491 -15.454 1.414 1.00 85.94 551 THR A CA 1
ATOM 4262 C C . THR A 1 551 ? -47.515 -14.400 0.890 1.00 85.94 551 THR A C 1
ATOM 4264 O O . THR A 1 551 ? -46.852 -14.607 -0.126 1.00 85.94 551 THR A O 1
ATOM 4267 N N . CYS A 1 552 ? -47.378 -13.277 1.603 1.00 90.56 552 CYS A N 1
ATOM 4268 C CA . CYS A 1 552 ? -46.409 -12.249 1.227 1.00 90.56 552 CYS A CA 1
ATOM 4269 C C . CYS A 1 552 ? -44.961 -12.779 1.244 1.00 90.56 552 CYS A C 1
ATOM 4271 O O . CYS A 1 552 ? -44.614 -13.557 2.138 1.00 90.56 552 CYS A O 1
ATOM 4273 N N . PRO A 1 553 ? -44.109 -12.339 0.297 1.00 86.94 553 PRO A N 1
ATOM 4274 C CA . PRO A 1 553 ? -42.668 -12.590 0.338 1.00 86.94 553 PRO A CA 1
ATOM 4275 C C . PRO A 1 553 ? -42.015 -12.077 1.629 1.00 86.94 553 PRO A C 1
ATOM 4277 O O . PRO A 1 553 ? -42.565 -11.201 2.296 1.00 86.94 553 PRO A O 1
ATOM 4280 N N . SER A 1 554 ? -40.811 -12.569 1.945 1.00 84.12 554 SER A N 1
ATOM 4281 C CA . SER A 1 554 ? -40.076 -12.228 3.176 1.00 84.12 554 SER A CA 1
ATOM 4282 C C . SER A 1 554 ? -39.897 -10.731 3.396 1.00 84.12 554 SER A C 1
ATOM 4284 O O . SER A 1 554 ? -39.923 -10.297 4.543 1.00 84.12 554 SER A O 1
ATOM 4286 N N . ASP A 1 555 ? -39.759 -9.951 2.324 1.00 85.25 555 ASP A N 1
ATOM 4287 C CA . ASP A 1 555 ? -39.434 -8.517 2.373 1.00 85.25 555 ASP A CA 1
ATOM 4288 C C . ASP A 1 555 ? -40.693 -7.637 2.275 1.00 85.25 555 ASP A C 1
ATOM 4290 O O . ASP A 1 555 ? -40.621 -6.411 2.195 1.00 85.25 555 ASP A O 1
ATOM 4294 N N . TYR A 1 556 ? -41.867 -8.272 2.298 1.00 92.38 556 TYR A N 1
ATOM 4295 C CA . TYR A 1 556 ? -43.175 -7.638 2.230 1.00 92.38 556 TYR A CA 1
ATOM 4296 C C . TYR A 1 556 ? -43.987 -7.961 3.489 1.00 92.38 556 TYR A C 1
ATOM 4298 O O . TYR A 1 556 ? -43.726 -8.922 4.213 1.00 92.38 556 TYR A O 1
ATOM 4306 N N . VAL A 1 557 ? -45.009 -7.152 3.742 1.00 94.00 557 VAL A N 1
ATOM 4307 C CA . VAL A 1 557 ? -46.021 -7.361 4.780 1.00 94.00 557 VAL A CA 1
ATOM 4308 C C . VAL A 1 557 ? -47.410 -7.352 4.163 1.00 94.00 557 VAL A C 1
ATOM 4310 O O . VAL A 1 557 ? -47.676 -6.615 3.212 1.00 94.00 557 VAL A O 1
ATOM 4313 N N . ALA A 1 558 ? -48.297 -8.180 4.718 1.00 94.06 558 ALA A N 1
ATOM 4314 C CA . ALA A 1 558 ? -49.704 -8.194 4.343 1.00 94.06 558 ALA A CA 1
ATOM 4315 C C . ALA A 1 558 ? -50.386 -6.925 4.855 1.00 94.06 558 ALA A C 1
ATOM 4317 O O . ALA A 1 558 ? -50.235 -6.555 6.023 1.00 94.06 558 ALA A O 1
ATOM 4318 N N . ILE A 1 559 ? -51.149 -6.268 3.987 1.00 94.12 559 ILE A N 1
ATOM 4319 C CA . ILE A 1 559 ? -51.788 -5.000 4.324 1.00 94.12 559 ILE A CA 1
ATOM 4320 C C . ILE A 1 559 ? -53.058 -5.237 5.125 1.00 94.12 559 ILE A C 1
ATOM 4322 O O . ILE A 1 559 ? -53.941 -5.986 4.712 1.00 94.12 559 ILE A O 1
ATOM 4326 N N . SER A 1 560 ? -53.155 -4.577 6.279 1.00 91.69 560 SER A N 1
ATOM 4327 C CA . SER A 1 560 ? -54.402 -4.488 7.037 1.00 91.69 560 SER A CA 1
ATOM 4328 C C . SER A 1 560 ? -55.294 -3.405 6.440 1.00 91.69 560 SER A C 1
ATOM 4330 O O . SER A 1 560 ? -54.816 -2.318 6.117 1.00 91.69 560 SER A O 1
ATOM 4332 N N . ARG A 1 561 ? -56.589 -3.695 6.319 1.00 88.50 561 ARG A N 1
ATOM 4333 C CA . ARG A 1 561 ? -57.601 -2.750 5.840 1.00 88.50 561 ARG A CA 1
ATOM 4334 C C . ARG A 1 561 ? -57.686 -1.527 6.751 1.00 88.50 561 ARG A C 1
ATOM 4336 O O . ARG A 1 561 ? -57.525 -1.645 7.964 1.00 88.50 561 ARG A O 1
ATOM 4343 N N . SER A 1 562 ? -57.991 -0.372 6.168 1.00 86.81 562 SER A N 1
ATOM 4344 C CA . SER A 1 562 ? -58.190 0.893 6.887 1.00 86.81 562 SER A CA 1
ATOM 4345 C C . SER A 1 562 ? -59.413 1.694 6.420 1.00 86.81 562 SER A C 1
ATOM 4347 O O . SER A 1 562 ? -59.532 2.874 6.752 1.00 86.81 562 SER A O 1
ATOM 4349 N N . ASP A 1 563 ? -60.308 1.094 5.632 1.00 84.69 563 ASP A N 1
ATOM 4350 C CA . ASP A 1 563 ? -61.568 1.723 5.212 1.00 84.69 563 ASP A CA 1
ATOM 4351 C C . ASP A 1 563 ? -62.554 1.889 6.388 1.00 84.69 563 ASP A C 1
ATOM 4353 O O . ASP A 1 563 ? -62.436 1.179 7.375 1.00 84.69 563 ASP A O 1
ATOM 4357 N N . PRO A 1 564 ? -63.561 2.782 6.340 1.00 77.56 564 PRO A N 1
ATOM 4358 C CA . PRO A 1 564 ? -64.433 3.062 7.491 1.00 77.56 564 PRO A CA 1
ATOM 4359 C C . PRO A 1 564 ? -65.235 1.878 8.070 1.00 77.56 564 PRO A C 1
ATOM 4361 O O . PRO A 1 564 ? -65.802 2.027 9.154 1.00 77.56 564 PRO A O 1
ATOM 4364 N N . LYS A 1 565 ? -65.342 0.736 7.373 1.00 71.81 565 LYS A N 1
ATOM 4365 C CA . LYS A 1 565 ? -66.193 -0.404 7.769 1.00 71.81 565 LYS A CA 1
ATOM 4366 C C . LYS A 1 565 ? -65.407 -1.673 8.142 1.00 71.81 565 LYS A C 1
ATOM 4368 O O . LYS A 1 565 ? -66.031 -2.692 8.441 1.00 71.81 565 LYS A O 1
ATOM 4373 N N . TYR A 1 566 ? -64.076 -1.614 8.170 1.00 77.75 566 TYR A N 1
ATOM 4374 C CA . TYR A 1 566 ? -63.207 -2.751 8.499 1.00 77.75 566 TYR A CA 1
ATOM 4375 C C . TYR A 1 566 ? -63.288 -3.221 9.961 1.00 77.75 566 TYR A C 1
ATOM 4377 O O . TYR A 1 566 ? -63.591 -2.455 10.883 1.00 77.75 566 TYR A O 1
ATOM 4385 N N . ARG A 1 567 ? -62.937 -4.493 10.201 1.00 81.81 567 ARG A N 1
ATOM 4386 C CA . ARG A 1 567 ? -62.642 -5.014 11.548 1.00 81.81 567 ARG A CA 1
ATOM 4387 C C . ARG A 1 567 ? -61.144 -4.901 11.843 1.00 81.81 567 ARG A C 1
ATOM 4389 O O . ARG A 1 567 ? -60.306 -5.121 10.974 1.00 81.81 567 ARG A O 1
ATOM 4396 N N . LYS A 1 568 ? -60.779 -4.606 13.097 1.00 80.44 568 LYS A N 1
ATOM 4397 C CA . LYS A 1 568 ? -59.368 -4.494 13.512 1.00 80.44 568 LYS A CA 1
ATOM 4398 C C . LYS A 1 568 ? -58.602 -5.789 13.193 1.00 80.44 568 LYS A C 1
ATOM 4400 O O . LYS A 1 568 ? -58.961 -6.847 13.702 1.00 80.44 568 LYS A O 1
ATOM 4405 N N . GLY A 1 569 ? -57.534 -5.677 12.401 1.00 79.12 569 GLY A N 1
ATOM 4406 C CA . GLY A 1 569 ? -56.688 -6.805 11.989 1.00 79.12 569 GLY A CA 1
ATOM 4407 C C . GLY A 1 569 ? -57.181 -7.566 10.753 1.00 79.12 569 GLY A C 1
ATOM 4408 O O . GLY A 1 569 ? -56.611 -8.599 10.415 1.00 79.12 569 GLY A O 1
ATOM 4409 N N . GLU A 1 570 ? -58.229 -7.087 10.082 1.00 87.88 570 GLU A N 1
ATOM 4410 C CA . GLU A 1 570 ? -58.686 -7.643 8.808 1.00 87.88 570 GLU A CA 1
ATOM 4411 C C . GLU A 1 570 ? -57.711 -7.283 7.676 1.00 87.88 570 GLU A C 1
ATOM 4413 O O . GLU A 1 570 ? -57.326 -6.123 7.530 1.00 87.88 570 GLU A O 1
ATOM 4418 N N . LEU A 1 571 ? -57.301 -8.274 6.880 1.00 90.81 571 LEU A N 1
ATOM 4419 C CA . LEU A 1 571 ? -56.342 -8.100 5.786 1.00 90.81 571 LEU A CA 1
ATOM 4420 C C . LEU A 1 571 ? -57.031 -7.699 4.472 1.00 90.81 571 LEU A C 1
ATOM 4422 O O . LEU A 1 571 ? -58.189 -8.040 4.230 1.00 90.81 571 LEU A O 1
ATOM 4426 N N . MET A 1 572 ? -56.294 -7.007 3.605 1.00 91.38 572 MET A N 1
ATOM 4427 C CA . MET A 1 572 ? -56.667 -6.735 2.216 1.00 91.38 572 MET A CA 1
ATOM 4428 C C . MET A 1 572 ? -56.579 -8.032 1.404 1.00 91.38 572 MET A C 1
ATOM 4430 O O . MET A 1 572 ? -55.518 -8.391 0.888 1.00 91.38 572 MET A O 1
ATOM 4434 N N . LEU A 1 573 ? -57.701 -8.748 1.333 1.00 88.69 573 LEU A N 1
ATOM 4435 C CA . LEU A 1 573 ? -57.836 -10.000 0.596 1.00 88.69 573 LEU A CA 1
ATOM 4436 C C . LEU A 1 573 ? -58.794 -9.839 -0.579 1.00 88.69 573 LEU A C 1
ATOM 4438 O O . LEU A 1 573 ? -59.830 -9.191 -0.446 1.00 88.69 573 LEU A O 1
ATOM 4442 N N . ASP A 1 574 ? -58.475 -10.507 -1.681 1.00 85.19 574 ASP A N 1
ATOM 4443 C CA . ASP A 1 574 ? -59.371 -10.696 -2.815 1.00 85.19 574 ASP A CA 1
ATOM 4444 C C . ASP A 1 574 ? -59.546 -12.199 -3.060 1.00 85.19 574 ASP A C 1
ATOM 4446 O O . ASP A 1 574 ? -58.603 -12.909 -3.390 1.00 85.19 574 ASP A O 1
ATOM 4450 N N . SER A 1 575 ? -60.753 -12.708 -2.825 1.00 75.62 575 SER A N 1
ATOM 4451 C CA . SER A 1 575 ? -61.083 -14.131 -3.016 1.00 75.62 575 SER A CA 1
ATOM 4452 C C . SER A 1 575 ? -61.808 -14.397 -4.332 1.00 75.62 575 SER A C 1
ATOM 4454 O O . SER A 1 575 ? -62.202 -15.533 -4.615 1.00 75.62 575 SER A O 1
ATOM 4456 N N . ILE A 1 576 ? -62.026 -13.352 -5.131 1.00 69.94 576 ILE A N 1
ATOM 4457 C CA . ILE A 1 576 ? -62.781 -13.449 -6.365 1.00 69.94 576 ILE A CA 1
ATOM 4458 C C . ILE A 1 576 ? -61.979 -14.268 -7.371 1.00 69.94 576 ILE A C 1
ATOM 4460 O O . ILE A 1 576 ? -60.795 -14.059 -7.577 1.00 69.94 576 ILE A O 1
ATOM 4464 N N . ARG A 1 577 ? -62.641 -15.266 -7.968 1.00 75.06 577 ARG A N 1
ATOM 4465 C CA . ARG A 1 577 ? -62.074 -16.193 -8.969 1.00 75.06 577 ARG A CA 1
ATOM 4466 C C . ARG A 1 577 ? -60.902 -17.064 -8.500 1.00 75.06 577 ARG A C 1
ATOM 4468 O O . ARG A 1 577 ? -60.505 -17.946 -9.263 1.00 75.06 577 ARG A O 1
ATOM 4475 N N . CYS A 1 578 ? -60.480 -16.968 -7.241 1.00 75.69 578 CYS A N 1
ATOM 4476 C CA . CYS A 1 578 ? -59.629 -17.978 -6.627 1.00 75.69 578 CYS A CA 1
ATOM 4477 C C . CYS A 1 578 ? -60.376 -19.302 -6.372 1.00 75.69 578 CYS A C 1
ATOM 4479 O O . CYS A 1 578 ? -61.598 -19.326 -6.172 1.00 75.69 578 CYS A O 1
ATOM 4481 N N . PRO A 1 579 ? -59.657 -20.442 -6.345 1.00 75.62 579 PRO A N 1
ATOM 4482 C CA . PRO A 1 579 ? -60.210 -21.705 -5.871 1.00 75.62 579 PRO A CA 1
ATOM 4483 C C . PRO A 1 579 ? -60.809 -21.572 -4.464 1.00 75.62 579 PRO A C 1
ATOM 4485 O O . PRO A 1 579 ? -60.346 -20.785 -3.642 1.00 75.62 579 PRO A O 1
ATOM 4488 N N . LYS A 1 580 ? -61.833 -22.378 -4.161 1.00 76.94 580 LYS A N 1
ATOM 4489 C CA . LYS A 1 580 ? -62.550 -22.326 -2.878 1.00 76.94 580 LYS A CA 1
ATOM 4490 C C . LYS A 1 580 ? -61.578 -22.415 -1.690 1.00 76.94 580 LYS A C 1
ATOM 4492 O O . LYS A 1 580 ? -60.939 -23.446 -1.502 1.00 76.94 580 LYS A O 1
ATOM 4497 N N . GLY A 1 581 ? -61.543 -21.365 -0.868 1.00 76.12 581 GLY A N 1
ATOM 4498 C CA . GLY A 1 581 ? -60.683 -21.268 0.319 1.00 76.12 581 GLY A CA 1
ATOM 4499 C C . GLY A 1 581 ? -59.327 -20.591 0.087 1.00 76.12 581 GLY A C 1
ATOM 4500 O O . GLY A 1 581 ? -58.561 -20.478 1.039 1.00 76.12 581 GLY A O 1
ATOM 4501 N N . ALA A 1 582 ? -59.038 -20.133 -1.133 1.00 81.88 582 ALA A N 1
ATOM 4502 C CA . ALA A 1 582 ? -57.862 -19.335 -1.464 1.00 81.88 582 ALA A CA 1
ATOM 4503 C C . ALA A 1 582 ? -58.253 -17.880 -1.769 1.00 81.88 582 ALA A C 1
ATOM 4505 O O . ALA A 1 582 ? -59.357 -17.617 -2.247 1.00 81.88 582 ALA A O 1
ATOM 4506 N N . SER A 1 583 ? -57.320 -16.962 -1.521 1.00 86.31 583 SER A N 1
ATOM 4507 C CA . SER A 1 583 ? -57.438 -15.537 -1.840 1.00 86.31 583 SER A CA 1
ATOM 4508 C C . SER A 1 583 ? -56.086 -14.995 -2.292 1.00 86.31 583 SER A C 1
ATOM 4510 O O . SER A 1 583 ? -55.044 -15.505 -1.870 1.00 86.31 583 SER A O 1
ATOM 4512 N N . HIS A 1 584 ? -56.098 -13.947 -3.103 1.00 87.88 584 HIS A N 1
ATOM 4513 C CA . HIS A 1 584 ? -54.978 -13.033 -3.258 1.00 87.88 584 HIS A CA 1
ATOM 4514 C C . HIS A 1 584 ? -54.837 -12.185 -1.993 1.00 87.88 584 HIS A C 1
ATOM 4516 O O . HIS A 1 584 ? -55.829 -11.794 -1.372 1.00 87.88 584 HIS A O 1
ATOM 4522 N N . THR A 1 585 ? -53.598 -11.881 -1.622 1.00 92.19 585 THR A N 1
ATOM 4523 C CA . THR A 1 585 ? -53.270 -10.978 -0.515 1.00 92.19 585 THR A CA 1
ATOM 4524 C C . THR A 1 585 ? -52.544 -9.763 -1.073 1.00 92.19 585 THR A C 1
ATOM 4526 O O . THR A 1 585 ? -51.596 -9.921 -1.843 1.00 92.19 585 THR A O 1
ATOM 4529 N N . LEU A 1 586 ? -52.960 -8.554 -0.690 1.00 93.62 586 LEU A N 1
ATOM 4530 C CA . LEU A 1 586 ? -52.199 -7.349 -1.012 1.00 93.62 586 LEU A CA 1
ATOM 4531 C C . LEU A 1 586 ? -50.988 -7.245 -0.081 1.00 93.62 586 LEU A C 1
ATOM 4533 O O . LEU A 1 586 ? -51.127 -7.204 1.146 1.00 93.62 586 LEU A O 1
ATOM 4537 N N . CYS A 1 587 ? -49.804 -7.179 -0.678 1.00 94.44 587 CYS A N 1
ATOM 4538 C CA . CYS A 1 587 ? -48.529 -7.114 0.016 1.00 94.44 587 CYS A CA 1
ATOM 4539 C C . CYS A 1 587 ? -47.773 -5.846 -0.385 1.00 94.44 587 CYS A C 1
ATOM 4541 O O . CYS A 1 587 ? -47.660 -5.556 -1.575 1.00 94.44 587 CYS A O 1
ATOM 4543 N N . CYS A 1 588 ? -47.173 -5.145 0.579 1.00 94.44 588 CYS A N 1
ATOM 4544 C CA . CYS A 1 588 ? -46.261 -4.024 0.309 1.00 94.44 588 CYS A CA 1
ATOM 4545 C C . CYS A 1 588 ? -44.919 -4.201 1.028 1.00 94.44 588 CYS A C 1
ATOM 4547 O O . CYS A 1 588 ? -44.864 -4.940 2.014 1.00 94.44 588 CYS A O 1
ATOM 4549 N N . PRO A 1 589 ? -43.846 -3.533 0.569 1.00 92.62 589 PRO A N 1
ATOM 4550 C CA . PRO A 1 589 ? -42.569 -3.500 1.277 1.00 92.62 589 PRO A CA 1
ATOM 4551 C C . PRO A 1 589 ? -42.715 -3.049 2.735 1.00 92.62 589 PRO A C 1
ATOM 4553 O O . PRO A 1 589 ? -43.526 -2.178 3.048 1.00 92.62 589 PRO A O 1
ATOM 4556 N N . LYS A 1 590 ? -41.909 -3.630 3.630 1.00 90.19 590 LYS A N 1
ATOM 4557 C CA . LYS A 1 590 ? -42.002 -3.378 5.083 1.00 90.19 590 LYS A CA 1
ATOM 4558 C C . LYS A 1 590 ? -41.645 -1.957 5.506 1.00 90.19 590 LYS A C 1
ATOM 4560 O O . LYS A 1 590 ? -42.141 -1.495 6.528 1.00 90.19 590 LYS A O 1
ATOM 4565 N N . GLU A 1 591 ? -40.759 -1.309 4.759 1.00 82.50 591 GLU A N 1
ATOM 4566 C CA . GLU A 1 591 ? -40.175 -0.015 5.128 1.00 82.50 591 GLU A CA 1
ATOM 4567 C C . GLU A 1 591 ? -41.142 1.158 4.921 1.00 82.50 591 GLU A C 1
ATOM 4569 O O . GLU A 1 591 ? -41.017 2.175 5.597 1.00 82.50 591 GLU A O 1
ATOM 4574 N N . ASP A 1 592 ? -42.137 1.008 4.040 1.00 86.19 592 ASP A N 1
ATOM 4575 C CA . ASP A 1 592 ? -43.098 2.066 3.725 1.00 86.19 592 ASP A CA 1
ATOM 4576 C C . ASP A 1 592 ? -44.494 1.496 3.444 1.00 86.19 592 ASP A C 1
ATOM 4578 O O . ASP A 1 592 ? -44.891 1.256 2.307 1.00 86.19 592 ASP A O 1
ATOM 4582 N N . VAL A 1 593 ? -45.247 1.225 4.508 1.00 91.06 593 VAL A N 1
ATOM 4583 C CA . VAL A 1 593 ? -46.561 0.570 4.435 1.00 91.06 593 VAL A CA 1
ATOM 4584 C C . VAL A 1 593 ? -47.670 1.613 4.198 1.00 91.06 593 VAL A C 1
ATOM 4586 O O . VAL A 1 593 ? -47.854 2.488 5.051 1.00 91.06 593 VAL A O 1
ATOM 4589 N N . PRO A 1 594 ? -48.438 1.540 3.091 1.00 93.75 594 PRO A N 1
ATOM 4590 C CA . PRO A 1 594 ? -49.521 2.480 2.812 1.00 93.75 594 PRO A CA 1
ATOM 4591 C C . PRO A 1 594 ? -50.814 2.100 3.538 1.00 93.75 594 PRO A C 1
ATOM 4593 O O . PRO A 1 594 ? -51.031 0.948 3.927 1.00 93.75 594 PRO A O 1
ATOM 4596 N N . LYS A 1 595 ? -51.718 3.074 3.674 1.00 92.88 595 LYS A N 1
ATOM 4597 C CA . LYS A 1 595 ? -53.107 2.808 4.061 1.00 92.88 595 LYS A CA 1
ATOM 4598 C C . LYS A 1 595 ? -53.889 2.341 2.845 1.00 92.88 595 LYS A C 1
ATOM 4600 O O . LYS A 1 595 ? -53.918 3.038 1.833 1.00 92.88 595 LYS A O 1
ATOM 4605 N N . CYS A 1 596 ? -54.544 1.191 2.959 1.00 92.88 596 CYS A N 1
ATOM 4606 C CA . CYS A 1 596 ? -55.395 0.659 1.904 1.00 92.88 596 CYS A CA 1
ATOM 4607 C C . CYS A 1 596 ? -56.711 0.142 2.475 1.00 92.88 596 CYS A C 1
ATOM 4609 O O . CYS A 1 596 ? -56.775 -0.346 3.604 1.00 92.88 596 CYS A O 1
ATOM 4611 N N . GLY A 1 597 ? -57.769 0.210 1.684 1.00 91.06 597 GLY A N 1
ATOM 4612 C CA . GLY A 1 597 ? -59.077 -0.286 2.081 1.00 91.06 597 GLY A CA 1
ATOM 4613 C C . GLY A 1 597 ? -59.963 -0.557 0.880 1.00 91.06 597 GLY A C 1
ATOM 4614 O O . GLY A 1 597 ? -59.665 -0.114 -0.230 1.00 91.06 597 GLY A O 1
ATOM 4615 N N . TRP A 1 598 ? -61.056 -1.276 1.116 1.00 87.12 598 TRP A N 1
ATOM 4616 C CA . TRP A 1 598 ? -62.134 -1.376 0.139 1.00 87.12 598 TRP A CA 1
ATOM 4617 C C . TRP A 1 598 ? -63.136 -0.272 0.441 1.00 87.12 598 TRP A C 1
ATOM 4619 O O . TRP A 1 598 ? -63.656 -0.181 1.557 1.00 87.12 598 TRP A O 1
ATOM 4629 N N . TYR A 1 599 ? -63.324 0.631 -0.512 1.00 82.00 599 TYR A N 1
ATOM 4630 C CA . TYR A 1 599 ? -64.177 1.793 -0.331 1.00 82.00 599 TYR A CA 1
ATOM 4631 C C . TYR A 1 599 ? -65.468 1.599 -1.101 1.00 82.00 599 TYR A C 1
ATOM 4633 O O . TYR A 1 599 ? -65.425 1.118 -2.222 1.00 82.00 599 TYR A O 1
ATOM 4641 N N . THR A 1 600 ? -66.559 2.082 -0.488 1.00 68.88 600 THR A N 1
ATOM 4642 C CA . THR A 1 600 ? -67.924 2.228 -1.030 1.00 68.88 600 THR A CA 1
ATOM 4643 C C . THR A 1 600 ? -68.884 1.027 -0.967 1.00 68.88 600 THR A C 1
ATOM 4645 O O . THR A 1 600 ? -70.000 1.155 -1.463 1.00 68.88 600 THR A O 1
ATOM 4648 N N . HIS A 1 601 ? -68.616 -0.070 -0.242 1.00 66.38 601 HIS A N 1
ATOM 4649 C CA . HIS A 1 601 ? -69.658 -1.094 -0.020 1.00 66.38 601 HIS A CA 1
ATOM 4650 C C . HIS A 1 601 ? -70.848 -0.570 0.816 1.00 66.38 601 HIS A C 1
ATOM 4652 O O . HIS A 1 601 ? -70.836 -0.548 2.057 1.00 66.38 601 HIS A O 1
ATOM 4658 N N . ASN A 1 602 ? -71.917 -0.132 0.145 1.00 64.19 602 ASN A N 1
ATOM 4659 C CA . ASN A 1 602 ? -73.124 0.432 0.749 1.00 64.19 602 ASN A CA 1
ATOM 4660 C C . ASN A 1 602 ? -74.328 -0.515 0.616 1.00 64.19 602 ASN A C 1
ATOM 4662 O O . ASN A 1 602 ? -75.297 -0.201 -0.071 1.00 64.19 602 ASN A O 1
ATOM 4666 N N . ASN A 1 603 ? -74.270 -1.689 1.262 1.00 63.06 603 ASN A N 1
ATOM 4667 C CA . ASN A 1 603 ? -75.364 -2.677 1.256 1.00 63.06 603 ASN A CA 1
ATOM 4668 C C . ASN A 1 603 ? -75.826 -3.077 -0.165 1.00 63.06 603 ASN A C 1
ATOM 4670 O O . ASN A 1 603 ? -77.022 -3.209 -0.409 1.00 63.06 603 ASN A O 1
ATOM 4674 N N . GLY A 1 604 ? -74.899 -3.236 -1.112 1.00 63.81 604 GLY A N 1
ATOM 4675 C CA . GLY A 1 604 ? -75.258 -3.505 -2.508 1.00 63.81 604 GLY A CA 1
ATOM 4676 C C . GLY A 1 604 ? -75.082 -2.323 -3.462 1.00 63.81 604 GLY A C 1
ATOM 4677 O O . GLY A 1 604 ? -75.115 -2.528 -4.671 1.00 63.81 604 GLY A O 1
ATOM 4678 N N . ASN A 1 605 ? -74.912 -1.092 -2.964 1.00 67.00 605 ASN A N 1
ATOM 4679 C CA . ASN A 1 605 ? -74.809 0.115 -3.795 1.00 67.00 605 ASN A CA 1
ATOM 4680 C C . ASN A 1 605 ? -73.375 0.675 -3.815 1.00 67.00 605 ASN A C 1
ATOM 4682 O O . ASN A 1 605 ? -73.082 1.661 -3.140 1.00 67.00 605 ASN A O 1
ATOM 4686 N N . CYS A 1 606 ? -72.481 -0.022 -4.512 1.00 76.44 606 CYS A N 1
ATOM 4687 C CA . CYS A 1 606 ? -71.060 0.318 -4.617 1.00 76.44 606 CYS A CA 1
ATOM 4688 C C . CYS A 1 606 ? -70.819 1.532 -5.534 1.00 76.44 606 CYS A C 1
ATOM 4690 O O . CYS A 1 606 ? -71.679 1.855 -6.348 1.00 76.44 606 CYS A O 1
ATOM 4692 N N . SER A 1 607 ? -69.674 2.197 -5.377 1.00 76.81 607 SER A N 1
ATOM 4693 C CA . SER A 1 607 ? -69.157 3.241 -6.277 1.00 76.81 607 SER A CA 1
ATOM 4694 C C . SER A 1 607 ? -67.651 3.035 -6.527 1.00 76.81 607 SER A C 1
ATOM 4696 O O . SER A 1 607 ? -66.916 2.627 -5.621 1.00 76.81 607 SER A O 1
ATOM 4698 N N . PRO A 1 608 ? -67.149 3.356 -7.724 1.00 77.25 608 PRO A N 1
ATOM 4699 C CA . PRO A 1 608 ? -65.753 3.136 -8.087 1.00 77.25 608 PRO A CA 1
ATOM 4700 C C . PRO A 1 608 ? -64.791 4.169 -7.478 1.00 77.25 608 PRO A C 1
ATOM 4702 O O . PRO A 1 608 ? -63.585 4.103 -7.715 1.00 77.25 608 PRO A O 1
ATOM 4705 N N . ASP A 1 609 ? -65.302 5.146 -6.724 1.00 83.50 609 ASP A N 1
ATOM 4706 C CA . ASP A 1 609 ? -64.543 6.325 -6.321 1.00 83.50 609 ASP A CA 1
ATOM 4707 C C . ASP A 1 609 ? -63.573 6.033 -5.169 1.00 83.50 609 ASP A C 1
ATOM 4709 O O . ASP A 1 609 ? -63.969 5.675 -4.053 1.00 83.50 609 ASP A O 1
ATOM 4713 N N . CYS A 1 610 ? -62.286 6.288 -5.410 1.00 86.56 610 CYS A N 1
ATOM 4714 C CA . CYS A 1 610 ? -61.289 6.336 -4.348 1.00 86.56 610 CYS A CA 1
ATOM 4715 C C . CYS A 1 610 ? -61.319 7.688 -3.611 1.00 86.56 610 CYS A C 1
ATOM 4717 O O . CYS A 1 610 ? -61.553 8.731 -4.229 1.00 86.56 610 CYS A O 1
ATOM 4719 N N . PRO A 1 611 ? -61.049 7.715 -2.289 1.00 87.81 611 PRO A N 1
ATOM 4720 C CA . PRO A 1 611 ? -60.888 8.967 -1.554 1.00 87.81 611 PRO A CA 1
ATOM 4721 C C . PRO A 1 611 ? -59.808 9.868 -2.168 1.00 87.81 611 PRO A C 1
ATOM 4723 O O . PRO A 1 611 ? -58.855 9.393 -2.781 1.00 87.81 611 PRO A O 1
ATOM 4726 N N . SER A 1 612 ? -59.904 11.181 -1.941 1.00 86.00 612 SER A N 1
ATOM 4727 C CA . SER A 1 612 ? -58.851 12.113 -2.369 1.00 86.00 612 SER A CA 1
ATOM 4728 C C . SER A 1 612 ? -57.492 11.721 -1.771 1.00 86.00 612 SER A C 1
ATOM 4730 O O . SER A 1 612 ? -57.395 11.458 -0.570 1.00 86.00 612 SER A O 1
ATOM 4732 N N . GLY A 1 613 ? -56.453 11.671 -2.609 1.00 85.25 613 GLY A N 1
ATOM 4733 C CA . GLY A 1 613 ? -55.123 11.180 -2.230 1.00 85.25 613 GLY A CA 1
ATOM 4734 C C . GLY A 1 613 ? -54.982 9.652 -2.232 1.00 85.25 613 GLY A C 1
ATOM 4735 O O . GLY A 1 613 ? -54.034 9.137 -1.646 1.00 85.25 613 GLY A O 1
ATOM 4736 N N . TYR A 1 614 ? -55.919 8.926 -2.850 1.00 90.62 614 TYR A N 1
ATOM 4737 C CA . TYR A 1 614 ? -55.863 7.477 -3.047 1.00 90.62 614 TYR A CA 1
ATOM 4738 C C . TYR A 1 614 ? -56.060 7.132 -4.529 1.00 90.62 614 TYR A C 1
ATOM 4740 O O . TYR A 1 614 ? -56.642 7.910 -5.283 1.00 90.62 614 TYR A O 1
ATOM 4748 N N . PHE A 1 615 ? -55.604 5.951 -4.939 1.00 88.38 615 PHE A N 1
ATOM 4749 C CA . PHE A 1 615 ? -55.783 5.417 -6.293 1.00 88.38 615 PHE A CA 1
ATOM 4750 C C . PHE A 1 615 ? -56.301 3.975 -6.251 1.00 88.38 615 PHE A C 1
ATOM 4752 O O . PHE A 1 615 ? -56.124 3.275 -5.253 1.00 88.38 615 PHE A O 1
ATOM 4759 N N . GLU A 1 616 ? -56.917 3.532 -7.348 1.00 89.94 616 GLU A N 1
ATOM 4760 C CA . GLU A 1 616 ? -57.446 2.174 -7.513 1.00 89.94 616 GLU A CA 1
ATOM 4761 C C . GLU A 1 616 ? -56.303 1.174 -7.785 1.00 89.94 616 GLU A C 1
ATOM 4763 O O . GLU A 1 616 ? -55.611 1.282 -8.797 1.00 89.94 616 GLU A O 1
ATOM 4768 N N . ILE A 1 617 ? -56.121 0.184 -6.902 1.00 90.56 617 ILE A N 1
ATOM 4769 C CA . ILE A 1 617 ? -55.127 -0.906 -7.036 1.00 90.56 617 ILE A CA 1
ATOM 4770 C C . ILE A 1 617 ? -55.774 -2.282 -7.268 1.00 90.56 617 ILE A C 1
ATOM 4772 O O . ILE A 1 617 ? -55.093 -3.278 -7.511 1.00 90.56 617 ILE A O 1
ATOM 4776 N N . GLY A 1 618 ? -57.092 -2.367 -7.140 1.00 89.88 618 GLY A N 1
ATOM 4777 C CA . GLY A 1 618 ? -57.868 -3.588 -7.314 1.00 89.88 618 GLY A CA 1
ATOM 4778 C C . GLY A 1 618 ? -59.357 -3.270 -7.323 1.00 89.88 618 GLY A C 1
ATOM 4779 O O . GLY A 1 618 ? -59.770 -2.176 -6.940 1.00 89.88 618 GLY A O 1
ATOM 4780 N N . SER A 1 619 ? -60.174 -4.220 -7.757 1.00 87.62 619 SER A N 1
ATOM 4781 C CA . SER A 1 619 ? -61.620 -4.025 -7.858 1.00 87.62 619 SER A CA 1
ATOM 4782 C C . SER A 1 619 ? -62.378 -5.338 -7.731 1.00 87.62 619 SER A C 1
ATOM 4784 O O . SER A 1 619 ? -61.882 -6.383 -8.147 1.00 87.62 619 SER A O 1
ATOM 4786 N N . ILE A 1 620 ? -63.593 -5.282 -7.182 1.00 83.31 620 ILE A N 1
ATOM 4787 C CA . ILE A 1 620 ? -64.472 -6.446 -7.015 1.00 83.31 620 ILE A CA 1
ATOM 4788 C C . ILE A 1 620 ? -65.910 -6.118 -7.438 1.00 83.31 620 ILE A C 1
ATOM 4790 O O . ILE A 1 620 ? -66.463 -5.106 -7.013 1.00 83.31 620 ILE A O 1
ATOM 4794 N N . SER A 1 621 ? -66.535 -6.965 -8.272 1.00 75.81 621 SER A N 1
ATOM 4795 C CA . SER A 1 621 ? -67.899 -6.706 -8.790 1.00 75.81 621 SER A CA 1
ATOM 4796 C C . SER A 1 621 ? -68.893 -7.872 -8.670 1.00 75.81 621 SER A C 1
ATOM 4798 O O . SER A 1 621 ? -70.087 -7.693 -8.907 1.00 75.81 621 SER A O 1
ATOM 4800 N N . SER A 1 622 ? -68.445 -9.090 -8.333 1.00 60.53 622 SER A N 1
ATOM 4801 C CA . SER A 1 622 ? -69.221 -10.297 -8.651 1.00 60.53 622 SER A CA 1
ATOM 4802 C C . SER A 1 622 ? -70.640 -10.392 -8.035 1.00 60.53 622 SER A C 1
ATOM 4804 O O . SER A 1 622 ? -70.858 -10.166 -6.844 1.00 60.53 622 SER A O 1
ATOM 4806 N N . ASN A 1 623 ? -71.591 -10.779 -8.905 1.00 54.00 623 ASN A N 1
ATOM 4807 C CA . ASN A 1 623 ? -72.984 -11.217 -8.703 1.00 54.00 623 ASN A CA 1
ATOM 4808 C C . ASN A 1 623 ? -73.544 -11.156 -7.269 1.00 54.00 623 ASN A C 1
ATOM 4810 O O . ASN A 1 623 ? -73.555 -12.153 -6.545 1.00 54.00 623 ASN A O 1
ATOM 4814 N N . GLY A 1 624 ? -74.144 -10.012 -6.933 1.00 54.06 624 GLY A N 1
ATOM 4815 C CA . GLY A 1 624 ? -75.022 -9.848 -5.770 1.00 54.06 624 GLY A CA 1
ATOM 4816 C C . GLY A 1 624 ? -74.461 -8.984 -4.640 1.00 54.06 624 GLY A C 1
ATOM 4817 O O . GLY A 1 624 ? -75.208 -8.696 -3.709 1.00 54.06 624 GLY A O 1
ATOM 4818 N N . LEU A 1 625 ? -73.195 -8.553 -4.725 1.00 61.78 625 LEU A N 1
ATOM 4819 C CA . LEU A 1 625 ? -72.576 -7.620 -3.768 1.00 61.78 625 LEU A CA 1
ATOM 4820 C C . LEU A 1 625 ? -72.659 -6.151 -4.201 1.00 61.78 625 LEU A C 1
ATOM 4822 O O . LEU A 1 625 ? -72.725 -5.278 -3.344 1.00 61.78 625 LEU A O 1
ATOM 4826 N N . CYS A 1 626 ? -72.694 -5.887 -5.508 1.00 67.50 626 CYS A N 1
ATOM 4827 C CA . CYS A 1 626 ? -72.869 -4.559 -6.088 1.00 67.50 626 CYS A CA 1
ATOM 4828 C C . CYS A 1 626 ? -73.917 -4.664 -7.208 1.00 67.50 626 CYS A C 1
ATOM 4830 O O . CYS A 1 626 ? -73.784 -5.495 -8.105 1.00 67.50 626 CYS A O 1
ATOM 4832 N N . HIS A 1 627 ? -75.014 -3.904 -7.130 1.00 56.97 627 HIS A N 1
ATOM 4833 C CA . HIS A 1 627 ? -76.185 -4.128 -7.983 1.00 56.97 627 HIS A CA 1
ATOM 4834 C C . HIS A 1 627 ? -75.953 -3.748 -9.457 1.00 56.97 627 HIS A C 1
ATOM 4836 O O . HIS A 1 627 ? -76.546 -4.408 -10.304 1.00 56.97 627 HIS A O 1
ATOM 4842 N N . HIS A 1 628 ? -75.073 -2.776 -9.763 1.00 60.84 628 HIS A N 1
ATOM 4843 C CA . HIS A 1 628 ? -74.719 -2.338 -11.133 1.00 60.84 628 HIS A CA 1
ATOM 4844 C C . HIS A 1 628 ? -73.330 -1.660 -11.256 1.00 60.84 628 HIS A C 1
ATOM 4846 O O . HIS A 1 628 ? -73.049 -1.038 -12.277 1.00 60.84 628 HIS A O 1
ATOM 4852 N N . ASP A 1 629 ? -72.481 -1.759 -10.231 1.00 72.19 629 ASP A N 1
ATOM 4853 C CA . ASP A 1 629 ? -71.191 -1.054 -10.119 1.00 72.19 629 ASP A CA 1
ATOM 4854 C C . ASP A 1 629 ? -70.143 -1.978 -9.456 1.00 72.19 629 ASP A C 1
ATOM 4856 O O . ASP A 1 629 ? -70.422 -3.165 -9.266 1.00 72.19 629 ASP A O 1
ATOM 4860 N N . TYR A 1 630 ? -68.964 -1.481 -9.081 1.00 83.00 630 TYR A N 1
ATOM 4861 C CA . TYR A 1 630 ? -67.935 -2.248 -8.371 1.00 83.00 630 TYR A CA 1
ATOM 4862 C C . TYR A 1 630 ? -67.407 -1.525 -7.128 1.00 83.00 630 TYR A C 1
ATOM 4864 O O . TYR A 1 630 ? -67.567 -0.319 -6.966 1.00 83.00 630 TYR A O 1
ATOM 4872 N N . GLU A 1 631 ? -66.791 -2.288 -6.226 1.00 85.44 631 GLU A N 1
ATOM 4873 C CA . GLU A 1 631 ? -66.059 -1.744 -5.083 1.00 85.44 631 GLU A CA 1
ATOM 4874 C C . GLU A 1 631 ? -64.568 -1.660 -5.430 1.00 85.44 631 GLU A C 1
ATOM 4876 O O . GLU A 1 631 ? -63.966 -2.652 -5.861 1.00 85.44 631 GLU A O 1
ATOM 4881 N N . ALA A 1 632 ? -63.969 -0.481 -5.259 1.00 88.25 632 ALA A N 1
ATOM 4882 C CA . ALA A 1 632 ? -62.553 -0.256 -5.517 1.00 88.25 632 ALA A CA 1
ATOM 4883 C C . ALA A 1 632 ? -61.713 -0.536 -4.259 1.00 88.25 632 ALA A C 1
ATOM 4885 O O . ALA A 1 632 ? -61.982 -0.018 -3.169 1.00 88.25 632 ALA A O 1
ATOM 4886 N N . ALA A 1 633 ? -60.653 -1.330 -4.416 1.00 90.69 633 ALA A N 1
ATOM 4887 C CA . ALA A 1 633 ? -59.546 -1.348 -3.472 1.00 90.69 633 ALA A CA 1
ATOM 4888 C C . ALA A 1 633 ? -58.684 -0.120 -3.744 1.00 90.69 633 ALA A C 1
ATOM 4890 O O . ALA A 1 633 ? -58.078 -0.005 -4.812 1.00 90.69 633 ALA A O 1
ATOM 4891 N N . CYS A 1 634 ? -58.611 0.774 -2.765 1.00 92.12 634 CYS A N 1
ATOM 4892 C CA . CYS A 1 634 ? -57.866 2.015 -2.885 1.00 92.12 634 CYS A CA 1
ATOM 4893 C C . CYS A 1 634 ? -56.703 2.048 -1.900 1.00 92.12 634 CYS A C 1
ATOM 4895 O O . CYS A 1 634 ? -56.873 1.681 -0.734 1.00 92.12 634 CYS A O 1
ATOM 4897 N N . CYS A 1 635 ? -55.551 2.538 -2.353 1.00 93.56 635 CYS A N 1
ATOM 4898 C CA . CYS A 1 635 ? -54.369 2.765 -1.523 1.00 93.56 635 CYS A CA 1
ATOM 4899 C C . CYS A 1 635 ? -53.938 4.232 -1.559 1.00 93.56 635 CYS A C 1
ATOM 4901 O O . CYS A 1 635 ? -54.134 4.916 -2.561 1.00 93.56 635 CYS A O 1
ATOM 4903 N N . GLU A 1 636 ? -53.364 4.701 -0.453 1.00 93.38 636 GLU A N 1
ATOM 4904 C CA . GLU A 1 636 ? -52.824 6.053 -0.297 1.00 93.38 636 GLU A CA 1
ATOM 4905 C C . GLU A 1 636 ? -51.703 6.316 -1.316 1.00 93.38 636 GLU A C 1
ATOM 4907 O O . GLU A 1 636 ? -50.818 5.484 -1.488 1.00 93.38 636 GLU A O 1
ATOM 4912 N N . SER A 1 637 ? -51.731 7.470 -1.987 1.00 85.75 637 SER A N 1
ATOM 4913 C CA . SER A 1 637 ? -50.815 7.801 -3.087 1.00 85.75 637 SER A CA 1
ATOM 4914 C C . SER A 1 637 ? -49.472 8.393 -2.643 1.00 85.75 637 SER A C 1
ATOM 4916 O O . SER A 1 637 ? -48.517 8.415 -3.413 1.00 85.75 637 SER A O 1
ATOM 4918 N N . ASN A 1 638 ? -49.346 8.891 -1.413 1.00 84.81 638 ASN A N 1
ATOM 4919 C CA . ASN A 1 638 ? -48.168 9.648 -0.954 1.00 84.81 638 ASN A CA 1
ATOM 4920 C C . ASN A 1 638 ? -46.986 8.778 -0.477 1.00 84.81 638 ASN A C 1
ATOM 4922 O O . ASN A 1 638 ? -46.076 9.295 0.174 1.00 84.81 638 ASN A O 1
ATOM 4926 N N . LYS A 1 639 ? -47.014 7.476 -0.772 1.00 90.56 639 LYS A N 1
ATOM 4927 C CA . LYS A 1 639 ? -46.006 6.500 -0.356 1.00 90.56 639 LYS A CA 1
ATOM 4928 C C . LYS A 1 639 ? -45.125 6.062 -1.516 1.00 90.56 639 LYS A C 1
ATOM 4930 O O . LYS A 1 639 ? -45.583 5.957 -2.653 1.00 90.56 639 LYS A O 1
ATOM 4935 N N . ASP A 1 640 ? -43.865 5.768 -1.223 1.00 89.00 640 ASP A N 1
ATOM 4936 C CA . ASP A 1 640 ? -42.898 5.275 -2.199 1.00 89.00 640 ASP A CA 1
ATOM 4937 C C . ASP A 1 640 ? -43.208 3.831 -2.624 1.00 89.00 640 ASP A C 1
ATOM 4939 O O . ASP A 1 640 ? -43.026 3.475 -3.792 1.00 89.00 640 ASP A O 1
ATOM 4943 N N . SER A 1 641 ? -43.774 3.018 -1.723 1.00 91.38 641 SER A N 1
ATOM 4944 C CA . SER A 1 641 ? -44.288 1.672 -2.039 1.00 91.38 641 SER A CA 1
ATOM 4945 C C . SER A 1 641 ? -45.468 1.667 -3.015 1.00 91.38 641 SER A C 1
ATOM 4947 O O . SER A 1 641 ? -45.798 0.630 -3.592 1.00 91.38 641 SER A O 1
ATOM 4949 N N . THR A 1 642 ? -46.099 2.818 -3.225 1.00 91.81 642 THR A N 1
ATOM 4950 C CA . THR A 1 642 ? -47.171 3.026 -4.203 1.00 91.81 642 THR A CA 1
ATOM 4951 C C . THR A 1 642 ? -46.801 4.054 -5.273 1.00 91.81 642 THR A C 1
ATOM 4953 O O . THR A 1 642 ? -47.630 4.407 -6.109 1.00 91.81 642 THR A O 1
ATOM 4956 N N . GLY A 1 643 ? -45.563 4.552 -5.264 1.00 88.38 643 GLY A N 1
ATOM 4957 C CA . GLY A 1 643 ? -45.141 5.719 -6.032 1.00 88.38 643 GLY A CA 1
ATOM 4958 C C . GLY A 1 643 ? -45.269 5.569 -7.550 1.00 88.38 643 GLY A C 1
ATOM 4959 O O . GLY A 1 643 ? -45.487 6.574 -8.228 1.00 88.38 643 GLY A O 1
ATOM 4960 N N . LEU A 1 644 ? -45.178 4.347 -8.095 1.00 89.75 644 LEU A N 1
ATOM 4961 C CA . LEU A 1 644 ? -45.428 4.092 -9.521 1.00 89.75 644 LEU A CA 1
ATOM 4962 C C . LEU A 1 644 ? -46.908 4.062 -9.871 1.00 89.75 644 LEU A C 1
ATOM 4964 O O . LEU A 1 644 ? -47.263 4.409 -10.994 1.00 89.75 644 LEU A O 1
ATOM 4968 N N . TYR A 1 645 ? -47.784 3.667 -8.953 1.00 89.00 645 TYR A N 1
ATOM 4969 C CA . TYR A 1 645 ? -49.214 3.651 -9.245 1.00 89.00 645 TYR A CA 1
ATOM 4970 C C . TYR A 1 645 ? -49.771 5.061 -9.465 1.00 89.00 645 TYR A C 1
ATOM 4972 O O . TYR A 1 645 ? -50.725 5.216 -10.213 1.00 89.00 645 TYR A O 1
ATOM 4980 N N . ASN A 1 646 ? -49.113 6.100 -8.943 1.00 82.12 646 ASN A N 1
ATOM 4981 C CA . ASN A 1 646 ? -49.451 7.500 -9.240 1.00 82.12 646 ASN A CA 1
ATOM 4982 C C . ASN A 1 646 ? -49.223 7.904 -10.698 1.00 82.12 646 ASN A C 1
ATOM 4984 O O . ASN A 1 646 ? -49.706 8.947 -11.127 1.00 82.12 646 ASN A O 1
ATOM 4988 N N . THR A 1 647 ? -48.452 7.117 -11.447 1.00 84.62 647 THR A N 1
ATOM 4989 C CA . THR A 1 647 ? -48.274 7.321 -12.890 1.00 84.62 647 THR A CA 1
ATOM 4990 C C . THR A 1 647 ? -49.388 6.663 -13.700 1.00 84.62 647 THR A C 1
ATOM 4992 O O . THR A 1 647 ? -49.447 6.851 -14.914 1.00 84.62 647 THR A O 1
ATOM 4995 N N . LEU A 1 648 ? -50.249 5.878 -13.042 1.00 87.00 648 LEU A N 1
ATOM 4996 C CA . LEU A 1 648 ? -51.330 5.124 -13.646 1.00 87.00 648 LEU A CA 1
ATOM 4997 C C . LEU A 1 648 ? -52.679 5.757 -13.324 1.00 87.00 648 LEU A C 1
ATOM 4999 O O . LEU A 1 648 ? -52.945 6.183 -12.202 1.00 87.00 648 LEU A O 1
ATOM 5003 N N . GLN A 1 649 ? -53.570 5.742 -14.305 1.00 86.31 649 GLN A N 1
ATOM 5004 C CA . GLN A 1 649 ? -54.962 6.105 -14.096 1.00 86.31 649 GLN A CA 1
ATOM 5005 C C . GLN A 1 649 ? -55.855 5.252 -14.975 1.00 86.31 649 GLN A C 1
ATOM 5007 O O . GLN A 1 649 ? -55.605 5.072 -16.167 1.00 86.31 649 GLN A O 1
ATOM 5012 N N . TRP A 1 650 ? -56.926 4.744 -14.388 1.00 86.31 650 TRP A N 1
ATOM 5013 C CA . TRP A 1 650 ? -57.944 4.040 -15.138 1.00 86.31 650 TRP A CA 1
ATOM 5014 C C . TRP A 1 650 ? -58.969 5.009 -15.731 1.00 86.31 650 TRP A C 1
ATOM 5016 O O . TRP A 1 650 ? -59.401 5.955 -15.076 1.00 86.31 650 TRP A O 1
ATOM 5026 N N . SER A 1 651 ? -59.378 4.740 -16.970 1.00 83.06 651 SER A N 1
ATOM 5027 C CA . SER A 1 651 ? -60.521 5.403 -17.616 1.00 83.06 651 SER A CA 1
ATOM 5028 C C . SER A 1 651 ? -61.870 4.956 -17.019 1.00 83.06 651 SER A C 1
ATOM 5030 O O . SER A 1 651 ? -61.918 4.060 -16.173 1.00 83.06 651 SER A O 1
ATOM 5032 N N . GLU A 1 652 ? -62.970 5.597 -17.421 1.00 79.25 652 GLU A N 1
ATOM 5033 C CA . GLU A 1 652 ? -64.315 5.376 -16.861 1.00 79.25 652 GLU A CA 1
ATOM 5034 C C . GLU A 1 652 ? -64.820 3.923 -17.014 1.00 79.25 652 GLU A C 1
ATOM 5036 O O . GLU A 1 652 ? -64.513 3.238 -17.988 1.00 79.25 652 GLU A O 1
ATOM 5041 N N . ALA A 1 653 ? -65.613 3.452 -16.047 1.00 75.06 653 ALA A N 1
ATOM 5042 C CA . ALA A 1 653 ? -66.303 2.159 -16.040 1.00 75.06 653 ALA A CA 1
ATOM 5043 C C . ALA A 1 653 ? -67.728 2.341 -15.469 1.00 75.06 653 ALA A C 1
ATOM 5045 O O . ALA A 1 653 ? -67.931 3.277 -14.699 1.00 75.06 653 ALA A O 1
ATOM 5046 N N . PRO A 1 654 ? -68.730 1.501 -15.822 1.00 69.69 654 PRO A N 1
ATOM 5047 C CA . PRO A 1 654 ? -68.667 0.296 -16.664 1.00 69.69 654 PRO A CA 1
ATOM 5048 C C . PRO A 1 654 ? -68.810 0.545 -18.182 1.00 69.69 654 PRO A C 1
ATOM 5050 O O . PRO A 1 654 ? -68.721 -0.407 -18.962 1.00 69.69 654 PRO A O 1
ATOM 5053 N N . MET A 1 655 ? -69.020 1.796 -18.623 1.00 77.12 655 MET A N 1
ATOM 5054 C CA . MET A 1 655 ? -69.057 2.200 -20.044 1.00 77.12 655 MET A CA 1
ATOM 5055 C C . MET A 1 655 ? -67.646 2.404 -20.618 1.00 77.12 655 MET A C 1
ATOM 5057 O O . MET A 1 655 ? -67.279 3.484 -21.076 1.00 77.12 655 MET A O 1
ATOM 5061 N N . CYS A 1 656 ? -66.841 1.347 -20.581 1.00 82.06 656 CYS A N 1
ATOM 5062 C CA . CYS A 1 656 ? -65.391 1.432 -20.747 1.00 82.06 656 CYS A CA 1
ATOM 5063 C C . CYS A 1 656 ? -64.914 1.950 -22.116 1.00 82.06 656 CYS A C 1
ATOM 5065 O O . CYS A 1 656 ? -63.834 2.526 -22.218 1.00 82.06 656 CYS A O 1
ATOM 5067 N N . ASP A 1 657 ? -65.737 1.819 -23.162 1.00 81.62 657 ASP A N 1
ATOM 5068 C CA . ASP A 1 657 ? -65.406 2.319 -24.504 1.00 81.62 657 ASP A CA 1
ATOM 5069 C C . ASP A 1 657 ? -65.422 3.849 -24.608 1.00 81.62 657 ASP A C 1
ATOM 5071 O O . ASP A 1 657 ? -64.814 4.408 -25.522 1.00 81.62 657 ASP A O 1
ATOM 5075 N N . TRP A 1 658 ? -66.158 4.524 -23.719 1.00 75.31 658 TRP A N 1
ATOM 5076 C CA . TRP A 1 658 ? -66.363 5.975 -23.761 1.00 75.31 658 TRP A CA 1
ATOM 5077 C C . TRP A 1 658 ? -65.313 6.746 -22.954 1.00 75.31 658 TRP A C 1
ATOM 5079 O O . TRP A 1 658 ? -65.196 7.958 -23.109 1.00 75.31 658 TRP A O 1
ATOM 5089 N N . GLY A 1 659 ? -64.505 6.049 -22.150 1.00 72.56 659 GLY A N 1
ATOM 5090 C CA . GLY A 1 659 ? -63.412 6.648 -21.395 1.00 72.56 659 GLY A CA 1
ATOM 5091 C C . GLY A 1 659 ? -62.222 7.052 -22.280 1.00 72.56 659 GLY A C 1
ATOM 5092 O O . GLY A 1 659 ? -61.652 6.241 -23.023 1.00 72.56 659 GLY A O 1
ATOM 5093 N N . GLU A 1 660 ? -61.799 8.311 -22.179 1.00 73.31 660 GLU A N 1
ATOM 5094 C CA . GLU A 1 660 ? -60.513 8.796 -22.706 1.00 73.31 660 GLU A CA 1
ATOM 5095 C C . GLU A 1 660 ? -59.422 8.753 -21.621 1.00 73.31 660 GLU A C 1
ATOM 5097 O O . GLU A 1 660 ? -59.739 8.533 -20.456 1.00 73.31 660 GLU A O 1
ATOM 5102 N N . CYS A 1 661 ? -58.140 8.894 -21.994 1.00 73.50 661 CYS A N 1
ATOM 5103 C CA . CYS A 1 661 ? -56.998 8.846 -21.066 1.00 73.50 661 CYS A CA 1
ATOM 5104 C C . CYS A 1 661 ? -56.571 10.248 -20.593 1.00 73.50 661 CYS A C 1
ATOM 5106 O O . CYS A 1 661 ? -55.829 10.907 -21.328 1.00 73.50 661 CYS A O 1
ATOM 5108 N N . PRO A 1 662 ? -56.923 10.699 -19.375 1.00 63.94 662 PRO A N 1
ATOM 5109 C CA . PRO A 1 662 ? -56.659 12.057 -18.924 1.00 63.94 662 PRO A CA 1
ATOM 5110 C C . PRO A 1 662 ? -55.729 12.021 -17.701 1.00 63.94 662 PRO A C 1
ATOM 5112 O O . PRO A 1 662 ? -56.207 12.114 -16.577 1.00 63.94 662 PRO A O 1
ATOM 5115 N N . VAL A 1 663 ? -54.418 11.819 -17.880 1.00 58.66 663 VAL A N 1
ATOM 5116 C CA . VAL A 1 663 ? -53.496 11.770 -16.726 1.00 58.66 663 VAL A CA 1
ATOM 5117 C C . VAL A 1 663 ? -52.911 13.160 -16.449 1.00 58.66 663 VAL A C 1
ATOM 5119 O O . VAL A 1 663 ? -51.979 13.584 -17.119 1.00 58.66 663 VAL A O 1
ATOM 5122 N N . VAL A 1 664 ? -53.489 13.831 -15.443 1.00 53.84 664 VAL A N 1
ATOM 5123 C CA . VAL A 1 664 ? -52.935 14.846 -14.503 1.00 53.84 664 VAL A CA 1
ATOM 5124 C C . VAL A 1 664 ? -52.380 16.183 -15.041 1.00 53.84 664 VAL A C 1
ATOM 5126 O O . VAL A 1 664 ? -52.276 17.135 -14.277 1.00 53.84 664 VAL A O 1
ATOM 5129 N N . ASP A 1 665 ? -52.136 16.337 -16.333 1.00 50.94 665 ASP A N 1
ATOM 5130 C CA . ASP A 1 665 ? -51.976 17.632 -17.014 1.00 50.94 665 ASP A CA 1
ATOM 5131 C C . ASP A 1 665 ? -52.092 17.332 -18.518 1.00 50.94 665 ASP A C 1
ATOM 5133 O O . ASP A 1 665 ? -51.670 16.259 -18.940 1.00 50.94 665 ASP A O 1
ATOM 5137 N N . ASP A 1 666 ? -52.663 18.212 -19.346 1.00 51.38 666 ASP A N 1
ATOM 5138 C CA . ASP A 1 666 ? -53.094 17.940 -20.743 1.00 51.38 666 ASP A CA 1
ATOM 5139 C C . ASP A 1 666 ? -51.974 17.552 -21.758 1.00 51.38 666 ASP A C 1
ATOM 5141 O O . ASP A 1 666 ? -52.085 17.785 -22.967 1.00 51.38 666 ASP A O 1
ATOM 5145 N N . LYS A 1 667 ? -50.836 16.997 -21.322 1.00 54.88 667 LYS A N 1
ATOM 5146 C CA . LYS A 1 667 ? -49.677 16.673 -22.154 1.00 54.88 667 LYS A CA 1
ATOM 5147 C C . LYS A 1 667 ? -49.063 15.317 -21.790 1.00 54.88 667 LYS A C 1
ATOM 5149 O O . LYS A 1 667 ? -48.220 15.225 -20.909 1.00 54.88 667 LYS A O 1
ATOM 5154 N N . LYS A 1 668 ? -49.368 14.343 -22.662 1.00 57.72 668 LYS A N 1
ATOM 5155 C CA . LYS A 1 668 ? -48.771 12.999 -22.843 1.00 57.72 668 LYS A CA 1
ATOM 5156 C C . LYS A 1 668 ? -49.289 11.903 -21.897 1.00 57.72 668 LYS A C 1
ATOM 5158 O O . LYS A 1 668 ? -48.657 11.572 -20.906 1.00 57.72 668 LYS A O 1
ATOM 5163 N N . SER A 1 669 ? -50.364 11.234 -22.316 1.00 62.59 669 SER A N 1
ATOM 5164 C CA . SER A 1 669 ? -50.794 9.928 -21.804 1.00 62.59 669 SER A CA 1
ATOM 5165 C C . SER A 1 669 ? -50.683 8.875 -22.917 1.00 62.59 669 SER A C 1
ATOM 5167 O O . SER A 1 669 ? -51.097 9.110 -24.054 1.00 62.59 669 SER A O 1
ATOM 5169 N N . THR A 1 670 ? -50.097 7.712 -22.617 1.00 74.69 670 THR A N 1
ATOM 5170 C CA . THR A 1 670 ? -50.158 6.530 -23.500 1.00 74.69 670 THR A CA 1
ATOM 5171 C C . THR A 1 670 ? -51.007 5.451 -22.841 1.00 74.69 670 THR A C 1
ATOM 5173 O O . THR A 1 670 ? -51.064 5.355 -21.615 1.00 74.69 670 THR A O 1
ATOM 5176 N N . THR A 1 671 ? -51.723 4.661 -23.639 1.00 86.31 671 THR A N 1
ATOM 5177 C CA . THR A 1 671 ? -52.460 3.504 -23.121 1.00 86.31 671 THR A CA 1
ATOM 5178 C C . THR A 1 671 ? -51.474 2.370 -22.871 1.00 86.31 671 THR A C 1
ATOM 5180 O O . THR A 1 671 ? -50.860 1.877 -23.814 1.00 86.31 671 THR A O 1
ATOM 5183 N N . LEU A 1 672 ? -51.331 1.972 -21.607 1.00 87.31 672 LEU A N 1
ATOM 5184 C CA . LEU A 1 672 ? -50.448 0.887 -21.185 1.00 87.31 672 LEU A CA 1
ATOM 5185 C C . LEU A 1 672 ? -51.103 -0.485 -21.393 1.00 87.31 672 LEU A C 1
ATOM 5187 O O . LEU A 1 672 ? -50.442 -1.419 -21.833 1.00 87.31 672 LEU A O 1
ATOM 5191 N N . ALA A 1 673 ? -52.406 -0.595 -21.115 1.00 90.06 673 ALA A N 1
ATOM 5192 C CA . ALA A 1 673 ? -53.186 -1.812 -21.333 1.00 90.06 673 ALA A CA 1
ATOM 5193 C C . ALA A 1 673 ? -54.663 -1.510 -21.623 1.00 90.06 673 ALA A C 1
ATOM 5195 O O . ALA A 1 673 ? -55.202 -0.483 -21.201 1.00 90.06 673 ALA A O 1
ATOM 5196 N N . LEU A 1 674 ? -55.319 -2.444 -22.314 1.00 89.56 674 LEU A N 1
ATOM 5197 C CA . LEU A 1 674 ? -56.769 -2.503 -22.505 1.00 89.56 674 LEU A CA 1
ATOM 5198 C C . LEU A 1 674 ? -57.298 -3.727 -21.763 1.00 89.56 674 LEU A C 1
ATOM 5200 O O . LEU A 1 674 ? -56.884 -4.844 -22.061 1.00 89.56 674 LEU A O 1
ATOM 5204 N N . ALA A 1 675 ? -58.174 -3.524 -20.784 1.00 89.44 675 ALA A N 1
ATOM 5205 C CA . ALA A 1 675 ? -58.596 -4.569 -19.859 1.00 89.44 675 ALA A CA 1
ATOM 5206 C C . ALA A 1 675 ? -60.120 -4.635 -19.751 1.00 89.44 675 ALA A C 1
ATOM 5208 O O . ALA A 1 675 ? -60.775 -3.619 -19.528 1.00 89.44 675 ALA A O 1
ATOM 5209 N N . THR A 1 676 ? -60.703 -5.827 -19.862 1.00 86.50 676 THR A N 1
ATOM 5210 C CA . THR A 1 676 ? -62.160 -6.008 -19.722 1.00 86.50 676 THR A CA 1
ATOM 5211 C C . THR A 1 676 ? -62.621 -6.080 -18.266 1.00 86.50 676 THR A C 1
ATOM 5213 O O . THR A 1 676 ? -63.806 -5.878 -18.014 1.00 86.50 676 THR A O 1
ATOM 5216 N N . ALA A 1 677 ? -61.717 -6.364 -17.317 1.00 83.00 677 ALA A N 1
ATOM 5217 C CA . ALA A 1 677 ? -62.001 -6.449 -15.879 1.00 83.00 677 ALA A CA 1
ATOM 5218 C C . ALA A 1 677 ? -61.221 -5.418 -15.024 1.00 83.00 677 ALA A C 1
ATOM 5220 O O . ALA A 1 677 ? -61.243 -5.467 -13.792 1.00 83.00 677 ALA A O 1
ATOM 5221 N N . GLY A 1 678 ? -60.552 -4.456 -15.674 1.00 87.00 678 GLY A N 1
ATOM 5222 C CA . GLY A 1 678 ? -59.835 -3.367 -15.009 1.00 87.00 678 GLY A CA 1
ATOM 5223 C C . GLY A 1 678 ? -58.667 -3.851 -14.145 1.00 87.00 678 GLY A C 1
ATOM 5224 O O . GLY A 1 678 ? -57.844 -4.643 -14.594 1.00 87.00 678 GLY A O 1
ATOM 5225 N N . SER A 1 679 ? -58.595 -3.348 -12.910 1.00 87.00 679 SER A N 1
ATOM 5226 C CA . SER A 1 679 ? -57.572 -3.674 -11.902 1.00 87.00 679 SER A CA 1
ATOM 5227 C C . SER A 1 679 ? -57.805 -5.009 -11.167 1.00 87.00 679 SER A C 1
ATOM 5229 O O . SER A 1 679 ? -56.990 -5.407 -10.334 1.00 87.00 679 SER A O 1
ATOM 5231 N N . GLY A 1 680 ? -58.927 -5.689 -11.426 1.00 86.12 680 GLY A N 1
ATOM 5232 C CA . GLY A 1 680 ? -59.382 -6.854 -10.663 1.00 86.12 680 GLY A CA 1
ATOM 5233 C C . GLY A 1 680 ? -60.568 -7.557 -11.326 1.00 86.12 680 GLY A C 1
ATOM 5234 O O . GLY A 1 680 ? -60.394 -8.256 -12.321 1.00 86.12 680 GLY A O 1
ATOM 5235 N N . ASP A 1 681 ? -61.775 -7.401 -10.784 1.00 81.50 681 ASP A N 1
ATOM 5236 C CA . ASP A 1 681 ? -63.012 -8.002 -11.312 1.00 81.50 681 ASP A CA 1
ATOM 5237 C C . ASP A 1 681 ? -64.062 -6.949 -11.705 1.00 81.50 681 ASP A C 1
ATOM 5239 O O . ASP A 1 681 ? -65.231 -7.289 -11.838 1.00 81.50 681 ASP A O 1
ATOM 5243 N N . ALA A 1 682 ? -63.706 -5.678 -11.912 1.00 80.81 682 ALA A N 1
ATOM 5244 C CA . ALA A 1 682 ? -64.621 -4.660 -12.445 1.00 80.81 682 ALA A CA 1
ATOM 5245 C C . ALA A 1 682 ? -64.901 -4.887 -13.941 1.00 80.81 682 ALA A C 1
ATOM 5247 O O . ALA A 1 682 ? -64.215 -4.345 -14.807 1.00 80.81 682 ALA A O 1
ATOM 5248 N N . VAL A 1 683 ? -65.898 -5.718 -14.257 1.00 78.00 683 VAL A N 1
ATOM 5249 C CA . VAL A 1 683 ? -66.191 -6.103 -15.644 1.00 78.00 683 VAL A CA 1
ATOM 5250 C C . VAL A 1 683 ? -66.944 -5.005 -16.385 1.00 78.00 683 VAL A C 1
ATOM 5252 O O . VAL A 1 683 ? -68.024 -4.585 -15.974 1.00 78.00 683 VAL A O 1
ATOM 5255 N N . CYS A 1 684 ? -66.395 -4.596 -17.523 1.00 82.44 684 CYS A N 1
ATOM 5256 C CA . CYS A 1 684 ? -67.028 -3.665 -18.447 1.00 82.44 684 CYS A CA 1
ATOM 5257 C C . CYS A 1 684 ? -68.303 -4.242 -19.089 1.00 82.44 684 CYS A C 1
ATOM 5259 O O . CYS A 1 684 ? -68.508 -5.458 -19.138 1.00 82.44 684 CYS A O 1
ATOM 5261 N N . ASN A 1 685 ? -69.166 -3.381 -19.637 1.00 83.56 685 ASN A N 1
ATOM 5262 C CA . ASN A 1 685 ? -70.397 -3.842 -20.281 1.00 83.56 685 ASN A CA 1
ATOM 5263 C C . ASN A 1 685 ? -70.124 -4.767 -21.479 1.00 83.56 685 ASN A C 1
ATOM 5265 O O . ASN A 1 685 ? -69.144 -4.633 -22.210 1.00 83.56 685 ASN A O 1
ATOM 5269 N N . VAL A 1 686 ? -71.032 -5.713 -21.715 1.00 79.38 686 VAL A N 1
ATOM 5270 C CA . VAL A 1 686 ? -70.983 -6.583 -22.895 1.00 79.38 686 VAL A CA 1
ATOM 5271 C C . VAL A 1 686 ? -71.424 -5.778 -24.123 1.00 79.38 686 VAL A C 1
ATOM 5273 O O . VAL A 1 686 ? -72.528 -5.238 -24.140 1.00 79.38 686 VAL A O 1
ATOM 5276 N N . ARG A 1 687 ? -70.580 -5.712 -25.161 1.00 79.69 687 ARG A N 1
ATOM 5277 C CA . ARG A 1 687 ? -70.898 -5.095 -26.462 1.00 79.69 687 ARG A CA 1
ATOM 5278 C C . ARG A 1 687 ? -71.906 -5.935 -27.245 1.00 79.69 687 ARG A C 1
ATOM 5280 O O . ARG A 1 687 ? -72.853 -5.396 -27.807 1.00 79.69 687 ARG A O 1
ATOM 5287 N N . SER A 1 688 ? -71.685 -7.249 -27.318 1.00 76.12 688 SER A N 1
ATOM 5288 C CA . SER A 1 688 ? -72.576 -8.189 -28.014 1.00 76.12 688 SER A CA 1
ATOM 5289 C C . SER A 1 688 ? -72.337 -9.636 -27.571 1.00 76.12 688 SER A C 1
ATOM 5291 O O . SER A 1 688 ? -71.271 -9.963 -27.051 1.00 76.12 688 SER A O 1
ATOM 5293 N N . PHE A 1 689 ? -73.334 -10.499 -27.780 1.00 73.75 689 PHE A N 1
ATOM 5294 C CA . PHE A 1 689 ? -73.268 -11.936 -27.508 1.00 73.75 689 PHE A CA 1
ATOM 5295 C C . PHE A 1 689 ? -73.625 -12.720 -28.776 1.00 73.75 689 PHE A C 1
ATOM 5297 O O . PHE A 1 689 ? -74.713 -12.525 -29.321 1.00 73.75 689 PHE A O 1
ATOM 5304 N N . SER A 1 690 ? -72.730 -13.603 -29.225 1.00 70.19 690 SER A N 1
ATOM 5305 C CA . SER A 1 690 ? -72.949 -14.528 -30.345 1.00 70.19 690 SER A CA 1
ATOM 5306 C C . SER A 1 690 ? -72.637 -15.958 -29.907 1.00 70.19 690 SER A C 1
ATOM 5308 O O . SER A 1 690 ? -71.687 -16.192 -29.163 1.00 70.19 690 SER A O 1
ATOM 5310 N N . TRP A 1 691 ? -73.431 -16.923 -30.378 1.00 61.88 691 TRP A N 1
ATOM 5311 C CA . TRP A 1 691 ? -73.206 -18.344 -30.094 1.00 61.88 691 TRP A CA 1
ATOM 5312 C C . TRP A 1 691 ? -71.950 -18.891 -30.791 1.00 61.88 691 TRP A C 1
ATOM 5314 O O . TRP A 1 691 ? -71.351 -19.827 -30.268 1.00 61.88 691 TRP A O 1
ATOM 5324 N N . ASP A 1 692 ? -71.541 -18.284 -31.913 1.00 59.25 692 ASP A N 1
ATOM 5325 C CA . ASP A 1 692 ? -70.391 -18.720 -32.719 1.00 59.25 692 ASP A CA 1
ATOM 5326 C C . ASP A 1 692 ? -69.108 -17.904 -32.436 1.00 59.25 692 ASP A C 1
ATOM 5328 O O . ASP A 1 692 ? -68.015 -18.461 -32.494 1.00 59.25 692 ASP A O 1
ATOM 5332 N N . ASP A 1 693 ? -69.228 -16.616 -32.070 1.00 60.50 693 ASP A N 1
ATOM 5333 C CA . ASP A 1 693 ? -68.082 -15.696 -31.869 1.00 60.50 693 ASP A CA 1
ATOM 5334 C C . ASP A 1 693 ? -67.783 -15.361 -30.389 1.00 60.50 693 ASP A C 1
ATOM 5336 O O . ASP A 1 693 ? -66.847 -14.618 -30.087 1.00 60.50 693 ASP A O 1
ATOM 5340 N N . GLY A 1 694 ? -68.570 -15.890 -29.445 1.00 69.00 694 GLY A N 1
ATOM 5341 C CA . GLY A 1 694 ? -68.391 -15.662 -28.008 1.00 69.00 694 GLY A CA 1
ATOM 5342 C C . GLY A 1 694 ? -68.960 -14.331 -27.486 1.00 69.00 694 GLY A C 1
ATOM 5343 O O . GLY A 1 694 ? -69.855 -13.719 -28.075 1.00 69.00 694 GLY A O 1
ATOM 5344 N N . ILE A 1 695 ? -68.482 -13.907 -26.307 1.00 74.06 695 ILE A N 1
ATOM 5345 C CA . ILE A 1 695 ? -68.894 -12.661 -25.636 1.00 74.06 695 ILE A CA 1
ATOM 5346 C C . ILE A 1 695 ? -67.916 -11.549 -26.036 1.00 74.06 695 ILE A C 1
ATOM 5348 O O . ILE A 1 695 ? -66.753 -11.591 -25.648 1.00 74.06 695 ILE A O 1
ATOM 5352 N N . ALA A 1 696 ? -68.389 -10.518 -26.741 1.00 78.75 696 ALA A N 1
ATOM 5353 C CA . ALA A 1 696 ? -67.605 -9.307 -26.975 1.00 78.75 696 ALA A CA 1
ATOM 5354 C C . ALA A 1 696 ? -67.861 -8.306 -25.841 1.00 78.75 696 ALA A C 1
ATOM 5356 O O . ALA A 1 696 ? -69.002 -7.887 -25.642 1.00 78.75 696 ALA A O 1
ATOM 5357 N N . VAL A 1 697 ? -66.821 -7.902 -25.113 1.00 81.06 697 VAL A N 1
ATOM 5358 C CA . VAL A 1 697 ? -66.907 -6.983 -23.961 1.00 81.06 697 VAL A CA 1
ATOM 5359 C C . VAL A 1 697 ? -66.221 -5.658 -24.290 1.00 81.06 697 VAL A C 1
ATOM 5361 O O . VAL A 1 697 ? -65.340 -5.605 -25.145 1.00 81.06 697 VAL A O 1
ATOM 5364 N N . GLN A 1 698 ? -66.672 -4.573 -23.666 1.00 87.81 698 GLN A N 1
ATOM 5365 C CA . GLN A 1 698 ? -65.985 -3.283 -23.701 1.00 87.81 698 GLN A CA 1
ATOM 5366 C C . GLN A 1 698 ? -64.627 -3.367 -22.983 1.00 87.81 698 GLN A C 1
ATOM 5368 O O . GLN A 1 698 ? -64.429 -4.223 -22.121 1.00 87.81 698 GLN A O 1
ATOM 5373 N N . GLU A 1 699 ? -63.690 -2.479 -23.315 1.00 88.06 699 GLU A N 1
ATOM 5374 C CA . GLU A 1 699 ? -62.323 -2.513 -22.771 1.00 88.06 699 GLU A CA 1
ATOM 5375 C C . GLU A 1 699 ? -61.977 -1.194 -22.080 1.00 88.06 699 GLU A C 1
ATOM 5377 O O . GLU A 1 699 ? -62.042 -0.128 -22.689 1.00 88.06 699 GLU A O 1
ATOM 5382 N N . ARG A 1 700 ? -61.590 -1.265 -20.803 1.00 88.31 700 ARG A N 1
ATOM 5383 C CA . ARG A 1 700 ? -61.148 -0.122 -19.997 1.00 88.31 700 ARG A CA 1
ATOM 5384 C C . ARG A 1 700 ? -59.680 0.153 -20.286 1.00 88.31 700 ARG A C 1
ATOM 5386 O O . ARG A 1 700 ? -58.850 -0.755 -20.237 1.00 88.31 700 ARG A O 1
ATOM 5393 N N . LYS A 1 701 ? -59.342 1.411 -20.560 1.00 88.94 701 LYS A N 1
ATOM 5394 C CA . LYS A 1 701 ? -57.955 1.851 -20.764 1.00 88.94 701 LYS A CA 1
ATOM 5395 C C . LYS A 1 701 ? -57.271 2.072 -19.418 1.00 88.94 701 LYS A C 1
ATOM 5397 O O . LYS A 1 701 ? -57.802 2.826 -18.596 1.00 88.94 701 LYS A O 1
ATOM 5402 N N . LEU A 1 702 ? -56.098 1.466 -19.244 1.00 90.38 702 LEU A N 1
ATOM 5403 C CA . LEU A 1 702 ? -55.103 1.841 -18.240 1.00 90.38 702 LEU A CA 1
ATOM 5404 C C . LEU A 1 702 ? -54.147 2.853 -18.871 1.00 90.38 702 LEU A C 1
ATOM 5406 O O . LEU A 1 702 ? -53.441 2.537 -19.830 1.00 90.38 702 LEU A O 1
ATOM 5410 N N . CYS A 1 703 ? -54.146 4.071 -18.358 1.00 87.00 703 CYS A N 1
ATOM 5411 C CA . CYS A 1 703 ? -53.373 5.187 -18.884 1.00 87.00 703 CYS A CA 1
ATOM 5412 C C . CYS A 1 703 ? -52.099 5.370 -18.060 1.00 87.00 703 CYS A C 1
ATOM 5414 O O . CYS A 1 703 ? -52.138 5.207 -16.843 1.00 87.00 703 CYS A O 1
ATOM 5416 N N . TYR A 1 704 ? -50.990 5.701 -18.722 1.00 86.69 704 TYR A N 1
ATOM 5417 C CA . TYR A 1 704 ? -49.669 5.813 -18.106 1.00 86.69 704 TYR A CA 1
ATOM 5418 C C . TYR A 1 704 ? -48.922 7.075 -18.562 1.00 86.69 704 TYR A C 1
ATOM 5420 O O . TYR A 1 704 ? -48.868 7.378 -19.763 1.00 86.69 704 TYR A O 1
ATOM 5428 N N . ASP A 1 705 ? -48.335 7.786 -17.596 1.00 82.81 705 ASP A N 1
ATOM 5429 C CA . ASP A 1 705 ? -47.381 8.880 -17.806 1.00 82.81 705 ASP A CA 1
ATOM 5430 C C . ASP A 1 705 ? -45.941 8.344 -17.871 1.00 82.81 705 ASP A C 1
ATOM 5432 O O . ASP A 1 705 ? -45.300 8.071 -16.855 1.00 82.81 705 ASP A O 1
ATOM 5436 N N . SER A 1 706 ? -45.415 8.233 -19.091 1.00 73.19 706 SER A N 1
ATOM 5437 C CA . SER A 1 706 ? -44.058 7.748 -19.354 1.00 73.19 706 SER A CA 1
ATOM 5438 C C . SER A 1 706 ? -42.973 8.829 -19.265 1.00 73.19 706 SER A C 1
ATOM 5440 O O . SER A 1 706 ? -41.857 8.605 -19.733 1.00 73.19 706 SER A O 1
ATOM 5442 N N . THR A 1 707 ? -43.291 10.035 -18.782 1.00 72.88 707 THR A N 1
ATOM 5443 C CA . THR A 1 707 ? -42.358 11.176 -18.792 1.00 72.88 707 THR A CA 1
ATOM 5444 C C . THR A 1 707 ? -41.616 11.384 -17.475 1.00 72.88 707 THR A C 1
ATOM 5446 O O . THR A 1 707 ? -40.661 12.161 -17.437 1.00 72.88 707 THR A O 1
ATOM 5449 N N . GLN A 1 708 ? -42.008 10.678 -16.412 1.00 74.06 708 GLN A N 1
ATOM 5450 C CA . GLN A 1 708 ? -41.379 10.809 -15.100 1.00 74.06 708 GLN A CA 1
ATOM 5451 C C . GLN A 1 708 ? -40.050 10.053 -15.040 1.00 74.06 708 GLN A C 1
ATOM 5453 O O . GLN A 1 708 ? -40.002 8.823 -15.113 1.00 74.06 708 GLN A O 1
ATOM 5458 N N . ASP A 1 709 ? -38.961 10.806 -14.871 1.00 69.88 709 ASP A N 1
ATOM 5459 C CA . ASP A 1 709 ? -37.624 10.243 -14.692 1.00 69.88 709 ASP A CA 1
ATOM 5460 C C . ASP A 1 709 ? -37.597 9.271 -13.498 1.00 69.88 709 ASP A C 1
ATOM 5462 O O . ASP A 1 709 ? -38.203 9.523 -12.454 1.00 69.88 709 ASP A O 1
ATOM 5466 N N . LYS A 1 710 ? -36.910 8.135 -13.672 1.00 77.00 710 LYS A N 1
ATOM 5467 C CA . LYS A 1 710 ? -36.786 7.039 -12.688 1.00 77.00 710 LYS A CA 1
ATOM 5468 C C . LYS A 1 710 ? -38.089 6.353 -12.246 1.00 77.00 710 LYS A C 1
ATOM 5470 O O . LYS A 1 710 ? -38.021 5.555 -11.312 1.00 77.00 710 LYS A O 1
ATOM 5475 N N . LYS A 1 711 ? -39.239 6.613 -12.884 1.00 86.50 711 LYS A N 1
ATOM 5476 C CA . LYS A 1 711 ? -40.542 5.993 -12.565 1.00 86.50 711 LYS A CA 1
ATOM 5477 C C . LYS A 1 711 ? -41.174 5.342 -13.796 1.00 86.50 711 LYS A C 1
ATOM 5479 O O . LYS A 1 711 ? -41.931 5.972 -14.532 1.00 86.50 711 LYS A O 1
ATOM 5484 N N . THR A 1 712 ? -40.864 4.064 -14.017 1.00 87.44 712 THR A N 1
ATOM 5485 C CA . THR A 1 712 ? -41.277 3.338 -15.230 1.00 87.44 712 THR A CA 1
ATOM 5486 C C . THR A 1 712 ? -41.863 1.955 -14.967 1.00 87.44 712 THR A C 1
ATOM 5488 O O . THR A 1 712 ? -41.481 1.269 -14.017 1.00 87.44 712 THR A O 1
ATOM 5491 N N . TRP A 1 713 ? -42.805 1.560 -15.826 1.00 87.75 713 TRP A N 1
ATOM 5492 C CA . TRP A 1 713 ? -43.328 0.198 -15.931 1.00 87.75 713 TRP A CA 1
ATOM 5493 C C . TRP A 1 713 ? -42.755 -0.444 -17.196 1.00 87.75 713 TRP A C 1
ATOM 5495 O O . TRP A 1 713 ? -43.112 -0.046 -18.302 1.00 87.75 713 TRP A O 1
ATOM 5505 N N . ASP A 1 714 ? -41.864 -1.422 -17.027 1.00 86.00 714 ASP A N 1
ATOM 5506 C CA . ASP A 1 714 ? -41.149 -2.075 -18.133 1.00 86.00 714 ASP A CA 1
ATOM 5507 C C . ASP A 1 714 ? -41.564 -3.540 -18.292 1.00 86.00 714 ASP A C 1
ATOM 5509 O O . ASP A 1 714 ? -42.147 -4.132 -17.385 1.00 86.00 714 ASP A O 1
ATOM 5513 N N . ASN A 1 715 ? -41.219 -4.147 -19.435 1.00 88.44 715 ASN A N 1
ATOM 5514 C CA . ASN A 1 715 ? -41.480 -5.563 -19.740 1.00 88.44 715 ASN A CA 1
ATOM 5515 C C . ASN A 1 715 ? -42.940 -5.979 -19.488 1.00 88.44 715 ASN A C 1
ATOM 5517 O O . ASN A 1 715 ? -43.208 -7.056 -18.961 1.00 88.44 715 ASN A O 1
ATOM 5521 N N . CYS A 1 716 ? -43.869 -5.089 -19.826 1.00 89.62 716 CYS A N 1
ATOM 5522 C CA . CYS A 1 716 ? -45.289 -5.305 -19.627 1.00 89.62 716 CYS A CA 1
ATOM 5523 C C . CYS A 1 716 ? -45.867 -6.258 -20.678 1.00 89.62 716 CYS A C 1
ATOM 5525 O O . CYS A 1 716 ? -45.775 -5.964 -21.871 1.00 89.62 716 CYS A O 1
ATOM 5527 N N . ASP A 1 717 ? -46.497 -7.353 -20.250 1.00 92.56 717 ASP A N 1
ATOM 5528 C CA . ASP A 1 717 ? -47.173 -8.294 -21.153 1.00 92.56 717 ASP A CA 1
ATOM 5529 C C . ASP A 1 717 ? -48.360 -9.005 -20.476 1.00 92.56 717 ASP A C 1
ATOM 5531 O O . ASP A 1 717 ? -48.521 -8.978 -19.251 1.00 92.56 717 ASP A O 1
ATOM 5535 N N . TRP A 1 718 ? -49.209 -9.639 -21.285 1.00 90.31 718 TRP A N 1
ATOM 5536 C CA . TRP A 1 718 ? -50.320 -10.472 -20.831 1.00 90.31 718 TRP A CA 1
ATOM 5537 C C . TRP A 1 718 ? -49.883 -11.918 -20.603 1.00 90.31 718 TRP A C 1
ATOM 5539 O O . TRP A 1 718 ? -49.323 -12.562 -21.488 1.00 90.31 718 TRP A O 1
ATOM 5549 N N . TYR A 1 719 ? -50.238 -12.459 -19.441 1.00 87.38 719 TYR A N 1
ATOM 5550 C CA . TYR A 1 719 ? -49.934 -13.825 -19.034 1.00 87.38 719 TYR A CA 1
ATOM 5551 C C . TYR A 1 719 ? -51.209 -14.661 -18.914 1.00 87.38 719 TYR A C 1
ATOM 5553 O O . TYR A 1 719 ? -52.189 -14.252 -18.285 1.00 87.38 719 TYR A O 1
ATOM 5561 N N . ASP A 1 720 ? -51.167 -15.849 -19.521 1.00 81.31 720 ASP A N 1
ATOM 5562 C CA . ASP A 1 720 ? -52.273 -16.814 -19.520 1.00 81.31 720 ASP A CA 1
ATOM 5563 C C . ASP A 1 720 ? -52.288 -17.597 -18.204 1.00 81.31 720 ASP A C 1
ATOM 5565 O O . ASP A 1 720 ? -53.307 -17.669 -17.522 1.00 81.31 720 ASP A O 1
ATOM 5569 N N . SER A 1 721 ? -51.134 -18.137 -17.805 1.00 70.88 721 SER A N 1
ATOM 5570 C CA . SER A 1 721 ? -50.924 -18.712 -16.479 1.00 70.88 721 SER A CA 1
ATOM 5571 C C . SER A 1 721 ? -49.436 -18.770 -16.137 1.00 70.88 721 SER A C 1
ATOM 5573 O O . SER A 1 721 ? -48.601 -19.049 -16.996 1.00 70.88 721 SER A O 1
ATOM 5575 N N . VAL A 1 722 ? -49.107 -18.534 -14.868 1.00 66.06 722 VAL A N 1
ATOM 5576 C CA . VAL A 1 722 ? -47.747 -18.687 -14.313 1.00 66.06 722 VAL A CA 1
ATOM 5577 C C . VAL A 1 722 ? -47.628 -19.982 -13.495 1.00 66.06 722 VAL A C 1
ATOM 5579 O O . VAL A 1 722 ? -46.534 -20.509 -13.315 1.00 66.06 722 VAL A O 1
ATOM 5582 N N . ASP A 1 723 ? -48.770 -20.539 -13.079 1.00 65.00 723 ASP A N 1
ATOM 5583 C CA . ASP A 1 723 ? -48.905 -21.782 -12.317 1.00 65.00 723 ASP A CA 1
ATOM 5584 C C . ASP A 1 723 ? -49.678 -22.841 -13.136 1.00 65.00 723 ASP A C 1
ATOM 5586 O O . ASP A 1 723 ? -50.350 -22.529 -14.120 1.00 65.00 723 ASP A O 1
ATOM 5590 N N . SER A 1 724 ? -49.615 -24.122 -12.757 1.00 64.25 724 SER A N 1
ATOM 5591 C CA . SER A 1 724 ? -50.475 -25.141 -13.387 1.00 64.25 724 SER A CA 1
ATOM 5592 C C . SER A 1 724 ? -51.960 -24.865 -13.088 1.00 64.25 724 SER A C 1
ATOM 5594 O O . SER A 1 724 ? -52.280 -24.493 -11.953 1.00 64.25 724 SER A O 1
ATOM 5596 N N . PRO A 1 725 ? -52.882 -25.071 -14.049 1.00 65.75 725 PRO A N 1
ATOM 5597 C CA . PRO A 1 725 ? -54.299 -24.796 -13.837 1.00 65.75 725 PRO A CA 1
ATOM 5598 C C . PRO A 1 725 ? -54.868 -25.609 -12.656 1.00 65.75 725 PRO A C 1
ATOM 5600 O O . PRO A 1 725 ? -54.426 -26.737 -12.400 1.00 65.75 725 PRO A O 1
ATOM 5603 N N . PRO A 1 726 ? -55.855 -25.076 -11.904 1.00 68.50 726 PRO A N 1
ATOM 5604 C CA . PRO A 1 726 ? -56.417 -25.763 -10.744 1.00 68.50 726 PRO A CA 1
ATOM 5605 C C . PRO A 1 726 ? -56.949 -27.158 -11.092 1.00 68.50 726 PRO A C 1
ATOM 5607 O O . PRO A 1 726 ? -57.588 -27.360 -12.124 1.00 68.50 726 PRO A O 1
ATOM 5610 N N . LYS A 1 727 ? -56.753 -28.128 -10.191 1.00 66.69 727 LYS A N 1
ATOM 5611 C CA . LYS A 1 727 ? -57.167 -29.528 -10.391 1.00 66.69 727 LYS A CA 1
ATOM 5612 C C . LYS A 1 727 ? -58.641 -29.629 -10.826 1.00 66.69 727 LYS A C 1
ATOM 5614 O O . LYS A 1 727 ? -59.537 -29.259 -10.069 1.00 66.69 727 LYS A O 1
ATOM 5619 N N . GLY A 1 728 ? -58.883 -30.173 -12.022 1.00 68.38 728 GLY A N 1
ATOM 5620 C CA . GLY A 1 728 ? -60.222 -30.307 -12.620 1.00 68.38 728 GLY A CA 1
ATOM 5621 C C . GLY A 1 728 ? -60.622 -29.184 -13.588 1.00 68.38 728 GLY A C 1
ATOM 5622 O O . GLY A 1 728 ? -61.776 -29.146 -14.015 1.00 68.38 728 GLY A O 1
ATOM 5623 N N . LYS A 1 729 ? -59.701 -28.274 -13.927 1.00 74.06 729 LYS A N 1
ATOM 5624 C CA . LYS A 1 729 ? -59.825 -27.293 -15.016 1.00 74.06 729 LYS A CA 1
ATOM 5625 C C . LYS A 1 729 ? -59.027 -27.743 -16.252 1.00 74.06 729 LYS A C 1
ATOM 5627 O O . LYS A 1 729 ? -58.105 -28.540 -16.084 1.00 74.06 729 LYS A O 1
ATOM 5632 N N . PRO A 1 730 ? -59.412 -27.309 -17.467 1.00 75.25 730 PRO A N 1
ATOM 5633 C CA . PRO A 1 730 ? -58.683 -27.646 -18.689 1.00 75.25 730 PRO A CA 1
ATOM 5634 C C . PRO A 1 730 ? -57.309 -26.953 -18.739 1.00 75.25 730 PRO A C 1
ATOM 5636 O O . PRO A 1 730 ? -57.070 -26.002 -17.993 1.00 75.25 730 PRO A O 1
ATOM 5639 N N . ASP A 1 731 ? -56.415 -27.449 -19.598 1.00 74.12 731 ASP A N 1
ATOM 5640 C CA . ASP A 1 731 ? -55.015 -26.994 -19.687 1.00 74.12 731 ASP A CA 1
ATOM 5641 C C . ASP A 1 731 ? -54.880 -25.527 -20.141 1.00 74.12 731 ASP A C 1
ATOM 5643 O O . ASP A 1 731 ? -53.890 -24.871 -19.835 1.00 74.12 731 ASP A O 1
ATOM 5647 N N . ASP A 1 732 ? -55.897 -24.999 -20.821 1.00 77.38 732 ASP A N 1
ATOM 5648 C CA . ASP A 1 732 ? -56.044 -23.616 -21.288 1.00 77.38 732 ASP A CA 1
ATOM 5649 C C . ASP A 1 732 ? -56.886 -22.744 -20.330 1.00 77.38 732 ASP A C 1
ATOM 5651 O O . ASP A 1 732 ? -57.467 -21.727 -20.721 1.00 77.38 732 ASP A O 1
ATOM 5655 N N . TYR A 1 733 ? -56.987 -23.140 -19.056 1.00 82.00 733 TYR A N 1
ATOM 5656 C CA . TYR A 1 733 ? -57.582 -22.318 -18.004 1.00 82.00 733 TYR A CA 1
ATOM 5657 C C . TYR A 1 733 ? -56.578 -21.287 -17.480 1.00 82.00 733 TYR A C 1
ATOM 5659 O O . TYR A 1 733 ? -55.517 -21.646 -16.970 1.00 82.00 733 TYR A O 1
ATOM 5667 N N . CYS A 1 734 ? -56.959 -20.014 -17.528 1.00 84.62 734 CYS A N 1
ATOM 5668 C CA . CYS A 1 734 ? -56.099 -18.907 -17.133 1.00 84.62 734 CYS A CA 1
ATOM 5669 C C . CYS A 1 734 ? -56.222 -18.565 -15.645 1.00 84.62 734 CYS A C 1
ATOM 5671 O O . CYS A 1 734 ? -57.318 -18.582 -15.070 1.00 84.62 734 CYS A O 1
ATOM 5673 N N . VAL A 1 735 ? -55.092 -18.227 -15.028 1.00 79.69 735 VAL A N 1
ATOM 5674 C CA . VAL A 1 735 ? -55.009 -17.773 -13.635 1.00 79.69 735 VAL A CA 1
ATOM 5675 C C . VAL A 1 735 ? -54.418 -16.370 -13.635 1.00 79.69 735 VAL A C 1
ATOM 5677 O O . VAL A 1 735 ? -53.417 -16.113 -14.300 1.00 79.69 735 VAL A O 1
ATOM 5680 N N . ASP A 1 736 ? -55.022 -15.465 -12.874 1.00 80.94 736 ASP A N 1
ATOM 5681 C CA . ASP A 1 736 ? -54.689 -14.043 -12.792 1.00 80.94 736 ASP A CA 1
ATOM 5682 C C . ASP A 1 736 ? -53.448 -13.781 -11.921 1.00 80.94 736 ASP A C 1
ATOM 5684 O O . ASP A 1 736 ? -53.433 -12.929 -11.027 1.00 80.94 736 ASP A O 1
ATOM 5688 N N . SER A 1 737 ? -52.388 -14.523 -12.221 1.00 81.12 737 SER A N 1
ATOM 5689 C CA . SER A 1 737 ? -51.108 -14.558 -11.527 1.00 81.12 737 SER A CA 1
ATOM 5690 C C . SER A 1 737 ? -49.998 -13.946 -12.375 1.00 81.12 737 SER A C 1
ATOM 5692 O O . SER A 1 737 ? -49.970 -14.111 -13.591 1.00 81.12 737 SER A O 1
ATOM 5694 N N . CYS A 1 738 ? -49.042 -13.292 -11.714 1.00 86.50 738 CYS A N 1
ATOM 5695 C CA . CYS A 1 738 ? -47.824 -12.780 -12.340 1.00 86.50 738 CYS A CA 1
ATOM 5696 C C . CYS A 1 738 ? -46.586 -13.547 -11.862 1.00 86.50 738 CYS A C 1
ATOM 5698 O O . CYS A 1 738 ? -46.603 -14.097 -10.755 1.00 86.50 738 CYS A O 1
ATOM 5700 N N . PRO A 1 739 ? -45.492 -13.551 -12.650 1.00 85.88 739 PRO A N 1
ATOM 5701 C CA . PRO A 1 739 ? -44.183 -13.974 -12.166 1.00 85.88 739 PRO A CA 1
ATOM 5702 C C . PRO A 1 739 ? -43.816 -13.278 -10.851 1.00 85.88 739 PRO A C 1
ATOM 5704 O O . PRO A 1 739 ? -44.223 -12.144 -10.585 1.00 85.88 739 PRO A O 1
ATOM 5707 N N . SER A 1 740 ? -43.047 -13.966 -10.007 1.00 77.94 740 SER A N 1
ATOM 5708 C CA . SER A 1 740 ? -42.801 -13.548 -8.622 1.00 77.94 740 SER A CA 1
ATOM 5709 C C . SER A 1 740 ? -42.087 -12.199 -8.485 1.00 77.94 740 SER A C 1
ATOM 5711 O O . SER A 1 740 ? -42.183 -11.572 -7.429 1.00 77.94 740 SER A O 1
ATOM 5713 N N . ASP A 1 741 ? -41.407 -11.715 -9.522 1.00 79.88 741 ASP A N 1
ATOM 5714 C CA . ASP A 1 741 ? -40.692 -10.439 -9.574 1.00 79.88 741 ASP A CA 1
ATOM 5715 C C . ASP A 1 741 ? -41.492 -9.294 -10.228 1.00 79.88 741 ASP A C 1
ATOM 5717 O O . ASP A 1 741 ? -41.070 -8.134 -10.132 1.00 79.88 741 ASP A O 1
ATOM 5721 N N . MET A 1 742 ? -42.662 -9.594 -10.800 1.00 89.25 742 MET A N 1
ATOM 5722 C CA . MET A 1 742 ? -43.547 -8.658 -11.501 1.00 89.25 742 MET A CA 1
ATOM 5723 C C . MET A 1 742 ? -44.773 -8.256 -10.669 1.00 89.25 742 MET A C 1
ATOM 5725 O O . MET A 1 742 ? -45.063 -8.819 -9.608 1.00 89.25 742 MET A O 1
ATOM 5729 N N . VAL A 1 743 ? -45.479 -7.234 -11.152 1.00 92.06 743 VAL A N 1
ATOM 5730 C CA . VAL A 1 743 ? -46.671 -6.647 -10.534 1.00 92.06 743 VAL A CA 1
ATOM 5731 C C . VAL A 1 743 ? -47.860 -6.792 -11.480 1.00 92.06 743 VAL A C 1
ATOM 5733 O O . VAL A 1 743 ? -47.765 -6.423 -12.649 1.00 92.06 743 VAL A O 1
ATOM 5736 N N . ARG A 1 744 ? -48.982 -7.304 -10.961 1.00 92.00 744 ARG A N 1
ATOM 5737 C CA . ARG A 1 744 ? -50.264 -7.365 -11.675 1.00 92.00 744 ARG A CA 1
ATOM 5738 C C . ARG A 1 744 ? -50.907 -5.985 -11.694 1.00 92.00 744 ARG A C 1
ATOM 5740 O O . ARG A 1 744 ? -51.269 -5.484 -10.633 1.00 92.00 744 ARG A O 1
ATOM 5747 N N . LEU A 1 745 ? -51.076 -5.408 -12.880 1.00 92.31 745 LEU A N 1
ATOM 5748 C CA . LEU A 1 745 ? -51.709 -4.095 -13.045 1.00 92.31 745 LEU A CA 1
ATOM 5749 C C . LEU A 1 745 ? -53.128 -4.179 -13.597 1.00 92.31 745 LEU A C 1
ATOM 5751 O O . LEU A 1 745 ? -53.950 -3.334 -13.258 1.00 92.31 745 LEU A O 1
ATOM 5755 N N . ALA A 1 746 ? -53.415 -5.173 -14.439 1.00 91.69 746 ALA A N 1
ATOM 5756 C CA . ALA A 1 746 ? -54.716 -5.315 -15.076 1.00 91.69 746 ALA A CA 1
ATOM 5757 C C . ALA A 1 746 ? -55.125 -6.775 -15.270 1.00 91.69 746 ALA A C 1
ATOM 5759 O O . ALA A 1 746 ? -54.292 -7.682 -15.216 1.00 91.69 746 ALA A O 1
ATOM 5760 N N . THR A 1 747 ? -56.410 -6.990 -15.531 1.00 89.81 747 THR A N 1
ATOM 5761 C CA . THR A 1 747 ? -56.999 -8.311 -15.744 1.00 89.81 747 THR A CA 1
ATOM 5762 C C . THR A 1 747 ? -57.906 -8.342 -16.976 1.00 89.81 747 THR A C 1
ATOM 5764 O O . THR A 1 747 ? -58.666 -7.409 -17.255 1.00 89.81 747 THR A O 1
ATOM 5767 N N . TYR A 1 748 ? -57.845 -9.440 -17.733 1.00 88.69 748 TYR A N 1
ATOM 5768 C CA . TYR A 1 748 ? -58.680 -9.649 -18.918 1.00 88.69 748 TYR A CA 1
ATOM 5769 C C . TYR A 1 748 ? -59.566 -10.876 -18.739 1.00 88.69 748 TYR A C 1
ATOM 5771 O O . TYR A 1 748 ? -59.098 -12.004 -18.572 1.00 88.69 748 TYR A O 1
ATOM 5779 N N . ARG A 1 749 ? -60.875 -10.645 -18.792 1.00 81.62 749 ARG A N 1
ATOM 5780 C CA . ARG A 1 749 ? -61.934 -11.647 -18.705 1.00 81.62 749 ARG A CA 1
ATOM 5781 C C . ARG A 1 749 ? -62.566 -11.888 -20.078 1.00 81.62 749 ARG A C 1
ATOM 5783 O O . ARG A 1 749 ? -62.734 -10.951 -20.855 1.00 81.62 749 ARG A O 1
ATOM 5790 N N . TYR A 1 750 ? -62.964 -13.138 -20.328 1.00 78.44 750 TYR A N 1
ATOM 5791 C CA . TYR A 1 750 ? -63.529 -13.614 -21.603 1.00 78.44 750 TYR A CA 1
ATOM 5792 C C . TYR A 1 750 ? -62.572 -13.501 -22.799 1.00 78.44 750 TYR A C 1
ATOM 5794 O O . TYR A 1 750 ? -63.009 -13.336 -23.935 1.00 78.44 750 TYR A O 1
ATOM 5802 N N . ASP A 1 751 ? -61.267 -13.600 -22.545 1.00 76.62 751 ASP A N 1
ATOM 5803 C CA . ASP A 1 751 ? -60.281 -13.696 -23.617 1.00 76.62 751 ASP A CA 1
ATOM 5804 C C . ASP A 1 751 ? -60.469 -15.015 -24.382 1.00 76.62 751 ASP A C 1
ATOM 5806 O O . ASP A 1 751 ? -60.610 -16.081 -23.781 1.00 76.62 751 ASP A O 1
ATOM 5810 N N . LYS A 1 752 ? -60.437 -14.946 -25.714 1.00 74.62 752 LYS A N 1
ATOM 5811 C CA . LYS A 1 752 ? -60.518 -16.109 -26.610 1.00 74.62 752 LYS A CA 1
ATOM 5812 C C . LYS A 1 752 ? -59.380 -17.118 -26.410 1.00 74.62 752 LYS A C 1
ATOM 5814 O O . LYS A 1 752 ? -59.520 -18.265 -26.818 1.00 74.62 752 LYS A O 1
ATOM 5819 N N . ASN A 1 753 ? -58.268 -16.691 -25.811 1.00 76.38 753 ASN A N 1
ATOM 5820 C CA . ASN A 1 753 ? -57.106 -17.527 -25.522 1.00 76.38 753 ASN A CA 1
ATOM 5821 C C . ASN A 1 753 ? -57.256 -18.341 -24.222 1.00 76.38 753 ASN A C 1
ATOM 5823 O O . ASN A 1 753 ? -56.375 -19.133 -23.909 1.00 76.38 753 ASN A O 1
ATOM 5827 N N . CYS A 1 754 ? -58.355 -18.169 -23.476 1.00 78.62 754 CYS A N 1
ATOM 5828 C CA . CYS A 1 754 ? -58.618 -18.880 -22.226 1.00 78.62 754 CYS A CA 1
ATOM 5829 C C . CYS A 1 754 ? -59.959 -19.627 -22.296 1.00 78.62 754 CYS A C 1
ATOM 5831 O O . CYS A 1 754 ? -61.008 -18.997 -22.436 1.00 78.62 754 CYS A O 1
ATOM 5833 N N . ALA A 1 755 ? -59.980 -20.949 -22.084 1.00 72.06 755 ALA A N 1
ATOM 5834 C CA . ALA A 1 755 ? -61.244 -21.704 -21.973 1.00 72.06 755 ALA A CA 1
ATOM 5835 C C . ALA A 1 755 ? -62.044 -21.368 -20.700 1.00 72.06 755 ALA A C 1
ATOM 5837 O O . ALA A 1 755 ? -63.209 -21.746 -20.549 1.00 72.06 755 ALA A O 1
ATOM 5838 N N . GLY A 1 756 ? -61.417 -20.658 -19.763 1.00 76.06 756 GLY A N 1
ATOM 5839 C CA . GLY A 1 756 ? -62.023 -20.079 -18.573 1.00 76.06 756 GLY A CA 1
ATOM 5840 C C . GLY A 1 756 ? -60.970 -19.385 -17.710 1.00 76.06 756 GLY A C 1
ATOM 5841 O O . GLY A 1 756 ? -59.777 -19.575 -17.919 1.00 76.06 756 GLY A O 1
ATOM 5842 N N . GLY A 1 757 ? -61.411 -18.592 -16.733 1.00 79.12 757 GLY A N 1
ATOM 5843 C CA . GLY A 1 757 ? -60.505 -17.847 -15.851 1.00 79.12 757 GLY A CA 1
ATOM 5844 C C . GLY A 1 757 ? -60.243 -16.414 -16.318 1.00 79.12 757 GLY A C 1
ATOM 5845 O O . GLY A 1 757 ? -61.079 -15.829 -17.013 1.00 79.12 757 GLY A O 1
ATOM 5846 N N . VAL A 1 758 ? -59.132 -15.833 -15.863 1.00 84.06 758 VAL A N 1
ATOM 5847 C CA . VAL A 1 758 ? -58.774 -14.418 -16.060 1.00 84.06 758 VAL A CA 1
ATOM 5848 C C . VAL A 1 758 ? -57.275 -14.325 -16.342 1.00 84.06 758 VAL A C 1
ATOM 5850 O O . VAL A 1 758 ? -56.488 -14.940 -15.630 1.00 84.06 758 VAL A O 1
ATOM 5853 N N . ARG A 1 759 ? -56.884 -13.572 -17.375 1.00 88.00 759 ARG A N 1
ATOM 5854 C CA . ARG A 1 759 ? -55.470 -13.282 -17.678 1.00 88.00 759 ARG A CA 1
ATOM 5855 C C . ARG A 1 759 ? -54.990 -12.109 -16.845 1.00 88.00 759 ARG A C 1
ATOM 5857 O O . ARG A 1 759 ? -55.767 -11.185 -16.602 1.00 88.00 759 ARG A O 1
ATOM 5864 N N . ALA A 1 760 ? -53.715 -12.106 -16.479 1.00 90.50 760 ALA A N 1
ATOM 5865 C CA . ALA A 1 760 ? -53.081 -10.987 -15.792 1.00 90.50 760 ALA A CA 1
ATOM 5866 C C . ALA A 1 760 ? -52.166 -10.208 -16.742 1.00 90.50 760 ALA A C 1
ATOM 5868 O O . ALA A 1 760 ? -51.380 -10.795 -17.479 1.00 90.50 760 ALA A O 1
ATOM 5869 N N . PHE A 1 761 ? -52.246 -8.883 -16.702 1.00 93.06 761 PHE A N 1
ATOM 5870 C CA . PHE A 1 761 ? -51.256 -7.998 -17.300 1.00 93.06 761 PHE A CA 1
ATOM 5871 C C . PHE A 1 761 ? -50.198 -7.675 -16.251 1.00 93.06 761 PHE A C 1
ATOM 5873 O O . PHE A 1 761 ? -50.510 -7.086 -15.206 1.00 93.06 761 PHE A O 1
ATOM 5880 N N . CYS A 1 762 ? -48.965 -8.086 -16.520 1.00 93.44 762 CYS A N 1
ATOM 5881 C CA . CYS A 1 762 ? -47.869 -8.055 -15.565 1.00 93.44 762 CYS A CA 1
ATOM 5882 C C . CYS A 1 762 ? -46.758 -7.142 -16.068 1.00 93.44 762 CYS A C 1
ATOM 5884 O O . CYS A 1 762 ? -46.372 -7.241 -17.227 1.00 93.44 762 CYS A O 1
ATOM 5886 N N . CYS A 1 763 ? -46.223 -6.298 -15.186 1.00 93.56 763 CYS A N 1
ATOM 5887 C CA . CYS A 1 763 ? -45.121 -5.386 -15.488 1.00 93.56 763 CYS A CA 1
ATOM 5888 C C . CYS A 1 763 ? -43.998 -5.489 -14.449 1.00 93.56 763 CYS A C 1
ATOM 5890 O O . CYS A 1 763 ? -44.231 -5.798 -13.276 1.00 93.56 763 CYS A O 1
ATOM 5892 N N . THR A 1 764 ? -42.778 -5.149 -14.858 1.00 90.94 764 THR A N 1
ATOM 5893 C CA . THR A 1 764 ? -41.637 -4.922 -13.966 1.00 90.94 764 THR A CA 1
ATOM 5894 C C . THR A 1 764 ? -41.702 -3.501 -13.387 1.00 90.94 764 THR A C 1
ATOM 5896 O O . THR A 1 764 ? -41.764 -2.522 -14.126 1.00 90.94 764 THR A O 1
ATOM 5899 N N . ASP A 1 765 ? -41.644 -3.378 -12.057 1.00 88.62 765 ASP A N 1
ATOM 5900 C CA . ASP A 1 765 ? -41.665 -2.102 -11.328 1.00 88.62 765 ASP A CA 1
ATOM 5901 C C . ASP A 1 765 ? -40.281 -1.421 -11.274 1.00 88.62 765 ASP A C 1
ATOM 5903 O O . ASP A 1 765 ? -39.416 -1.801 -10.480 1.00 88.62 765 ASP A O 1
ATOM 5907 N N . ASN A 1 766 ? -40.052 -0.390 -12.091 1.00 86.69 766 ASN A N 1
ATOM 5908 C CA . ASN A 1 766 ? -38.793 0.361 -12.141 1.00 86.69 766 ASN A CA 1
ATOM 5909 C C . ASN A 1 766 ? -38.944 1.767 -11.541 1.00 86.69 766 ASN A C 1
ATOM 5911 O O . ASN A 1 766 ? -38.954 2.768 -12.258 1.00 86.69 766 ASN A O 1
ATOM 5915 N N . TYR A 1 767 ? -39.024 1.829 -10.205 1.00 87.31 767 TYR A N 1
ATOM 5916 C CA . TYR A 1 767 ? -38.911 3.066 -9.425 1.00 87.31 767 TYR A CA 1
ATOM 5917 C C . TYR A 1 767 ? -37.559 3.149 -8.724 1.00 87.31 767 TYR A C 1
ATOM 5919 O O . TYR A 1 767 ? -37.180 2.196 -8.043 1.00 87.31 767 TYR A O 1
ATOM 5927 N N . TYR A 1 768 ? -36.850 4.271 -8.863 1.00 81.81 768 TYR A N 1
ATOM 5928 C CA . TYR A 1 768 ? -35.606 4.534 -8.143 1.00 81.81 768 TYR A CA 1
ATOM 5929 C C . TYR A 1 768 ? -35.618 5.870 -7.392 1.00 81.81 768 TYR A C 1
ATOM 5931 O O . TYR A 1 768 ? -36.032 6.891 -7.940 1.00 81.81 768 TYR A O 1
ATOM 5939 N N . THR A 1 769 ? -35.072 5.876 -6.175 1.00 77.31 769 THR A N 1
ATOM 5940 C CA . THR A 1 769 ? -34.786 7.090 -5.390 1.00 77.31 769 THR A CA 1
ATOM 5941 C C . THR A 1 769 ? -33.283 7.243 -5.181 1.00 77.31 769 THR A C 1
ATOM 5943 O O . THR A 1 769 ? -32.598 6.256 -4.915 1.00 77.31 769 THR A O 1
ATOM 5946 N N . SER A 1 770 ? -32.760 8.467 -5.267 1.00 71.69 770 SER A N 1
ATOM 5947 C CA . SER A 1 770 ? -31.338 8.740 -5.031 1.00 71.69 770 SER A CA 1
ATOM 5948 C C . SER A 1 770 ? -31.068 8.984 -3.545 1.00 71.69 770 SER A C 1
ATOM 5950 O O . SER A 1 770 ? -31.611 9.927 -2.973 1.00 71.69 770 SER A O 1
ATOM 5952 N N . LYS A 1 771 ? -30.201 8.178 -2.925 1.00 66.12 771 LYS A N 1
ATOM 5953 C CA . LYS A 1 771 ? -29.649 8.439 -1.588 1.00 66.12 771 LYS A CA 1
ATOM 5954 C C . LYS A 1 771 ? -28.178 8.816 -1.709 1.00 66.12 771 LYS A C 1
ATOM 5956 O O . LYS A 1 771 ? -27.389 8.069 -2.286 1.00 66.12 771 LYS A O 1
ATOM 5961 N N . SER A 1 772 ? -27.811 9.968 -1.160 1.00 63.16 772 SER A N 1
ATOM 5962 C CA . SER A 1 772 ? -26.415 10.394 -1.040 1.00 63.16 772 SER A CA 1
ATOM 5963 C C . SER A 1 772 ? -25.871 9.966 0.314 1.00 63.16 772 SER A C 1
ATOM 5965 O O . SER A 1 772 ? -26.467 10.263 1.347 1.00 63.16 772 SER A O 1
ATOM 5967 N N . GLN A 1 773 ? -24.741 9.270 0.301 1.00 63.19 773 GLN A N 1
ATOM 5968 C CA . GLN A 1 773 ? -24.033 8.853 1.504 1.00 63.19 773 GLN A CA 1
ATOM 5969 C C . GLN A 1 773 ? -22.597 9.368 1.446 1.00 63.19 773 GLN A C 1
ATOM 5971 O O . GLN A 1 773 ? -21.961 9.369 0.387 1.00 63.19 773 GLN A O 1
ATOM 5976 N N . THR A 1 774 ? -22.093 9.828 2.589 1.00 64.56 774 THR A N 1
ATOM 5977 C CA . THR A 1 774 ? -20.668 10.117 2.756 1.00 64.56 774 THR A CA 1
ATOM 5978 C C . THR A 1 774 ? -19.894 8.806 2.645 1.00 64.56 774 THR A C 1
ATOM 5980 O O . THR A 1 774 ? -20.366 7.771 3.110 1.00 64.56 774 THR A O 1
ATOM 5983 N N . ASN A 1 775 ? -18.732 8.849 1.997 1.00 64.69 775 ASN A N 1
ATOM 5984 C CA . ASN A 1 775 ? -17.848 7.706 1.791 1.00 64.69 775 ASN A CA 1
ATOM 5985 C C . ASN A 1 775 ? -17.678 6.889 3.097 1.00 64.69 775 ASN A C 1
ATOM 5987 O O . ASN A 1 775 ? -17.383 7.502 4.127 1.00 64.69 775 ASN A O 1
ATOM 5991 N N . PRO A 1 776 ? -17.851 5.550 3.072 1.00 64.94 776 PRO A N 1
ATOM 5992 C CA . PRO A 1 776 ? -17.779 4.698 4.263 1.00 64.94 776 PRO A CA 1
ATOM 5993 C C . PRO A 1 776 ? -16.527 4.908 5.121 1.00 64.94 776 PRO A C 1
ATOM 5995 O O . PRO A 1 776 ? -16.626 4.914 6.338 1.00 64.94 776 PRO A O 1
ATOM 5998 N N . GLU A 1 777 ? -15.377 5.214 4.514 1.00 66.25 777 GLU A N 1
ATOM 5999 C CA . GLU A 1 777 ? -14.121 5.475 5.239 1.00 66.25 777 GLU A CA 1
ATOM 6000 C C . GLU A 1 777 ? -14.210 6.658 6.208 1.00 66.25 777 GLU A C 1
ATOM 6002 O O . GLU A 1 777 ? -13.585 6.663 7.263 1.00 66.25 777 GLU A O 1
ATOM 6007 N N . MET A 1 778 ? -15.012 7.666 5.859 1.00 70.69 778 MET A N 1
ATOM 6008 C CA . MET A 1 778 ? -15.237 8.838 6.703 1.00 70.69 778 MET A CA 1
ATOM 6009 C C . MET A 1 778 ? -16.159 8.514 7.878 1.00 70.69 778 MET A C 1
ATOM 6011 O O . MET A 1 778 ? -16.014 9.090 8.957 1.00 70.69 778 MET A O 1
ATOM 6015 N N . ALA A 1 779 ? -17.114 7.606 7.664 1.00 68.81 779 ALA A N 1
ATOM 6016 C CA . ALA A 1 779 ? -17.967 7.092 8.726 1.00 68.81 779 ALA A CA 1
ATOM 6017 C C . ALA A 1 779 ? -17.160 6.197 9.675 1.00 68.81 779 ALA A C 1
ATOM 6019 O O . ALA A 1 779 ? -17.272 6.369 10.885 1.00 68.81 779 ALA A O 1
ATOM 6020 N N . ASP A 1 780 ? -16.295 5.337 9.131 1.00 67.38 780 ASP A N 1
ATOM 6021 C CA . ASP A 1 780 ? -15.377 4.496 9.897 1.00 67.38 780 ASP A CA 1
ATOM 6022 C C . ASP A 1 780 ? -14.407 5.349 10.711 1.00 67.38 780 ASP A C 1
ATOM 6024 O O . ASP A 1 780 ? -14.270 5.117 11.904 1.00 67.38 780 ASP A O 1
ATOM 6028 N N . PHE A 1 781 ? -13.807 6.394 10.126 1.00 72.75 781 PHE A N 1
ATOM 6029 C CA . PHE A 1 781 ? -12.948 7.314 10.878 1.00 72.75 781 PHE A CA 1
ATOM 6030 C C . PHE A 1 781 ? -13.682 7.973 12.036 1.00 72.75 781 PHE A C 1
ATOM 6032 O O . PHE A 1 781 ? -13.191 7.969 13.161 1.00 72.75 781 PHE A O 1
ATOM 6039 N N . ARG A 1 782 ? -14.882 8.501 11.782 1.00 74.94 782 ARG A N 1
ATOM 6040 C CA . ARG A 1 782 ? -15.697 9.110 12.833 1.00 74.94 782 ARG A CA 1
ATOM 6041 C C . ARG A 1 782 ? -16.087 8.094 13.912 1.00 74.94 782 ARG A C 1
ATOM 6043 O O . ARG A 1 782 ? -16.105 8.449 15.085 1.00 74.94 782 ARG A O 1
ATOM 6050 N N . SER A 1 783 ? -16.407 6.859 13.526 1.00 74.56 783 SER A N 1
ATOM 6051 C CA . SER A 1 783 ? -16.766 5.790 14.459 1.00 74.56 783 SER A CA 1
ATOM 6052 C C . SER A 1 783 ? -15.568 5.351 15.294 1.00 74.56 783 SER A C 1
ATOM 6054 O O . SER A 1 783 ? -15.683 5.348 16.510 1.00 74.56 783 SER A O 1
ATOM 6056 N N . SER A 1 784 ? -14.424 5.045 14.675 1.00 72.38 784 SER A N 1
ATOM 6057 C CA . SER A 1 784 ? -13.179 4.679 15.362 1.00 72.38 784 SER A CA 1
ATOM 6058 C C . SER A 1 784 ? -12.712 5.794 16.298 1.00 72.38 784 SER A C 1
ATOM 6060 O O . SER A 1 784 ? -12.332 5.521 17.430 1.00 72.38 784 SER A O 1
ATOM 6062 N N . LEU A 1 785 ? -12.804 7.062 15.872 1.00 76.81 785 LEU A N 1
ATOM 6063 C CA . LEU A 1 785 ? -12.461 8.213 16.711 1.00 76.81 785 LEU A CA 1
ATOM 6064 C C . LEU A 1 785 ? -13.347 8.294 17.963 1.00 76.81 785 LEU A C 1
ATOM 6066 O O . LEU A 1 785 ? -12.835 8.505 19.059 1.00 76.81 785 LEU A O 1
ATOM 6070 N N . ASN A 1 786 ? -14.662 8.118 17.806 1.00 74.75 786 ASN A N 1
ATOM 6071 C CA . ASN A 1 786 ? -15.594 8.139 18.933 1.00 74.75 786 ASN A CA 1
ATOM 6072 C C . ASN A 1 786 ? -15.415 6.914 19.843 1.00 74.75 786 ASN A C 1
ATOM 6074 O O . ASN A 1 786 ? -15.335 7.076 21.054 1.00 74.75 786 ASN A O 1
ATOM 6078 N N . ASN A 1 787 ? -15.307 5.714 19.269 1.00 69.94 787 ASN A N 1
ATOM 6079 C CA . ASN A 1 787 ? -15.186 4.461 20.013 1.00 69.94 787 ASN A CA 1
ATOM 6080 C C . ASN A 1 787 ? -13.890 4.412 20.830 1.00 69.94 787 ASN A C 1
ATOM 6082 O O . ASN A 1 787 ? -13.919 4.102 22.015 1.00 69.94 787 ASN A O 1
ATOM 6086 N N . TYR A 1 788 ? -12.752 4.746 20.216 1.00 66.62 788 TYR A N 1
ATOM 6087 C CA . TYR A 1 788 ? -11.451 4.631 20.870 1.00 66.62 788 TYR A CA 1
ATOM 6088 C C . TYR A 1 788 ? -11.275 5.629 22.020 1.00 66.62 788 TYR A C 1
ATOM 6090 O O . TYR A 1 788 ? -10.676 5.312 23.045 1.00 66.62 788 TYR A O 1
ATOM 6098 N N . LEU A 1 789 ? -11.801 6.847 21.872 1.00 65.75 789 LEU A N 1
ATOM 6099 C CA . LEU A 1 789 ? -11.559 7.931 22.827 1.00 65.75 789 LEU A CA 1
ATOM 6100 C C . LEU A 1 789 ? -12.600 8.010 23.957 1.00 65.75 789 LEU A C 1
ATOM 6102 O O . LEU A 1 789 ? -12.456 8.854 24.841 1.00 65.75 789 LEU A O 1
ATOM 6106 N N . GLU A 1 790 ? -13.615 7.138 23.959 1.00 60.66 790 GLU A N 1
ATOM 6107 C CA . GLU A 1 790 ? -14.553 6.976 25.079 1.00 60.66 790 GLU A CA 1
ATOM 6108 C C . GLU A 1 790 ? -13.989 6.081 26.205 1.00 60.66 790 GLU A C 1
ATOM 6110 O O . GLU A 1 790 ? -14.267 6.347 27.376 1.00 60.66 790 GLU A O 1
ATOM 6115 N N . ASP A 1 791 ? -13.189 5.048 25.896 1.00 53.75 791 ASP A N 1
ATOM 6116 C CA . ASP A 1 791 ? -12.708 4.073 26.895 1.00 53.75 791 ASP A CA 1
ATOM 6117 C C . ASP A 1 791 ? -11.409 3.303 26.522 1.00 53.75 791 ASP A C 1
ATOM 6119 O O . ASP A 1 791 ? -11.125 2.239 27.093 1.00 53.75 791 ASP A O 1
ATOM 6123 N N . GLY A 1 792 ? -10.635 3.787 25.544 1.00 54.03 792 GLY A N 1
ATOM 6124 C CA . GLY A 1 792 ? -9.417 3.136 25.055 1.00 54.03 792 GLY A CA 1
ATOM 6125 C C . GLY A 1 792 ? -8.253 3.201 26.047 1.00 54.03 792 GLY A C 1
ATOM 6126 O O . GLY A 1 792 ? -7.913 4.263 26.566 1.00 54.03 792 GLY A O 1
ATOM 6127 N N . THR A 1 793 ? -7.608 2.061 26.299 1.00 54.22 793 THR A N 1
ATOM 6128 C CA . THR A 1 793 ? -6.342 1.971 27.037 1.00 54.22 793 THR A CA 1
ATOM 6129 C C . THR A 1 793 ? -5.202 1.703 26.057 1.00 54.22 793 THR A C 1
ATOM 6131 O O . THR A 1 793 ? -5.329 0.878 25.153 1.00 54.22 793 THR A O 1
ATOM 6134 N N . CYS A 1 794 ? -4.063 2.379 26.229 1.00 58.25 794 CYS A N 1
ATOM 6135 C CA . CYS A 1 794 ? -2.871 2.095 25.431 1.00 58.25 794 CYS A CA 1
ATOM 6136 C C . CYS A 1 794 ? -2.173 0.841 25.963 1.00 58.25 794 CYS A C 1
ATOM 6138 O O . CYS A 1 794 ? -1.338 0.909 26.858 1.00 58.25 794 CYS A O 1
ATOM 6140 N N . SER A 1 795 ? -2.544 -0.316 25.424 1.00 46.22 795 SER A N 1
ATOM 6141 C CA . SER A 1 795 ? -1.843 -1.583 25.630 1.00 46.22 795 SER A CA 1
ATOM 6142 C C . SER A 1 795 ? -0.670 -1.666 24.643 1.00 46.22 795 SER A C 1
ATOM 6144 O O . SER A 1 795 ? -0.843 -1.935 23.460 1.00 46.22 795 SER A O 1
ATOM 6146 N N . MET A 1 796 ? 0.545 -1.391 25.127 1.00 42.69 796 MET A N 1
ATOM 6147 C CA . MET A 1 796 ? 1.812 -1.502 24.372 1.00 42.69 796 MET A CA 1
ATOM 6148 C C . MET A 1 796 ? 2.461 -2.892 24.504 1.00 42.69 796 MET A C 1
ATOM 6150 O O . MET A 1 796 ? 3.667 -3.037 24.349 1.00 42.69 796 MET A O 1
ATOM 6154 N N . GLY A 1 797 ? 1.681 -3.925 24.813 1.00 33.91 797 GLY A N 1
ATOM 6155 C CA . GLY A 1 797 ? 2.208 -5.238 25.177 1.00 33.91 797 GLY A CA 1
ATOM 6156 C C . GLY A 1 797 ? 1.535 -6.356 24.411 1.00 33.91 797 GLY A C 1
ATOM 6157 O O . GLY A 1 797 ? 0.792 -7.114 25.009 1.00 33.91 797 GLY A O 1
ATOM 6158 N N . GLU A 1 798 ? 1.754 -6.410 23.102 1.00 28.80 798 GLU A N 1
ATOM 6159 C CA . GLU A 1 798 ? 1.842 -7.647 22.321 1.00 28.80 798 GLU A CA 1
ATOM 6160 C C . GLU A 1 798 ? 2.184 -7.232 20.891 1.00 28.80 798 GLU A C 1
ATOM 6162 O O . GLU A 1 798 ? 1.382 -6.654 20.154 1.00 28.80 798 GLU A O 1
ATOM 6167 N N . SER A 1 799 ? 3.426 -7.500 20.494 1.00 30.42 799 SER A N 1
ATOM 6168 C CA . SER A 1 799 ? 3.729 -7.678 19.085 1.00 30.42 799 SER A CA 1
ATOM 6169 C C . SER A 1 799 ? 2.684 -8.640 18.528 1.00 30.42 799 SER A C 1
ATOM 6171 O O . SER A 1 799 ? 2.437 -9.700 19.102 1.00 30.42 799 SER A O 1
ATOM 6173 N N . ALA A 1 800 ? 2.031 -8.242 17.439 1.00 29.33 800 ALA A N 1
ATOM 6174 C CA . ALA A 1 800 ? 1.063 -9.047 16.715 1.00 29.33 800 ALA A CA 1
ATOM 6175 C C . ALA A 1 800 ? 1.753 -10.264 16.068 1.00 29.33 800 ALA A C 1
ATOM 6177 O O . ALA A 1 800 ? 1.848 -10.394 14.854 1.00 29.33 800 ALA A O 1
ATOM 6178 N N . SER A 1 801 ? 2.248 -11.174 16.899 1.00 28.62 801 SER A N 1
ATOM 6179 C CA . SER A 1 801 ? 2.376 -12.577 16.581 1.00 28.62 801 SER A CA 1
ATOM 6180 C C . SER A 1 801 ? 0.953 -13.107 16.502 1.00 28.62 801 SER A C 1
ATOM 6182 O O . SER A 1 801 ? 0.223 -13.116 17.492 1.00 28.62 801 SER A O 1
ATOM 6184 N N . LEU A 1 802 ? 0.551 -13.592 15.329 1.00 36.69 802 LEU A N 1
ATOM 6185 C CA . LEU A 1 802 ? -0.705 -14.311 15.093 1.00 36.69 802 LEU A CA 1
ATOM 6186 C C . LEU A 1 802 ? -0.795 -15.650 15.867 1.00 36.69 802 LEU A C 1
ATOM 6188 O O . LEU A 1 802 ? -1.496 -16.583 15.460 1.00 36.69 802 LEU A O 1
ATOM 6192 N N . SER A 1 803 ? -0.125 -15.786 17.012 1.00 30.64 803 SER A N 1
ATOM 6193 C CA . SER A 1 803 ? -0.281 -16.913 17.915 1.00 30.64 803 SER A CA 1
ATOM 6194 C C . SER A 1 803 ? -1.608 -16.804 18.667 1.00 30.64 803 SER A C 1
ATOM 6196 O O . SER A 1 803 ? -1.671 -16.312 19.785 1.00 30.64 803 SER A O 1
ATOM 6198 N N . ARG A 1 804 ? -2.639 -17.388 18.040 1.00 28.38 804 ARG A N 1
ATOM 6199 C CA . ARG A 1 804 ? -4.002 -17.666 18.536 1.00 28.38 804 ARG A CA 1
ATOM 6200 C C . ARG A 1 804 ? -4.992 -16.505 18.420 1.00 28.38 804 ARG A C 1
ATOM 6202 O O . ARG A 1 804 ? -5.300 -15.815 19.380 1.00 28.38 804 ARG A O 1
ATOM 6209 N N . ARG A 1 805 ? -5.628 -16.431 17.246 1.00 34.44 805 ARG A N 1
ATOM 6210 C CA . ARG A 1 805 ? -6.973 -15.855 17.092 1.00 34.44 805 ARG A CA 1
ATOM 6211 C C . ARG A 1 805 ? -7.942 -16.549 18.058 1.00 34.44 805 ARG A C 1
ATOM 6213 O O . ARG A 1 805 ? -8.336 -17.688 17.804 1.00 34.44 805 ARG A O 1
ATOM 6220 N N . ASP A 1 806 ? -8.342 -15.855 19.116 1.00 27.72 806 ASP A N 1
ATOM 6221 C CA . ASP A 1 806 ? -9.597 -16.126 19.812 1.00 27.72 806 ASP A CA 1
ATOM 6222 C C . ASP A 1 806 ? -10.682 -15.288 19.122 1.00 27.72 806 ASP A C 1
ATOM 6224 O O . ASP A 1 806 ? -10.682 -14.061 19.169 1.00 27.72 806 ASP A O 1
ATOM 6228 N N . LEU A 1 807 ? -11.565 -15.951 18.375 1.00 33.28 807 LEU A N 1
ATOM 6229 C CA . LEU A 1 807 ? -12.518 -15.334 17.440 1.00 33.28 807 LEU A CA 1
ATOM 6230 C C . LEU A 1 807 ? -13.697 -14.604 18.120 1.00 33.28 807 LEU A C 1
ATOM 6232 O O . LEU A 1 807 ? -14.678 -14.298 17.449 1.00 33.28 807 LEU A O 1
ATOM 6236 N N . PHE A 1 808 ? -13.626 -14.318 19.426 1.00 30.88 808 PHE A N 1
ATOM 6237 C CA . PHE A 1 808 ? -14.705 -13.668 20.187 1.00 30.88 808 PHE A CA 1
ATOM 6238 C C . PHE A 1 808 ? -14.209 -12.800 21.369 1.00 30.88 808 PHE A C 1
ATOM 6240 O O . PHE A 1 808 ? -14.825 -12.801 22.437 1.00 30.88 808 PHE A O 1
ATOM 6247 N N . GLY A 1 809 ? -13.109 -12.056 21.206 1.00 30.75 809 GLY A N 1
ATOM 6248 C CA . GLY A 1 809 ? -12.568 -11.159 22.239 1.00 30.75 809 GLY A CA 1
ATOM 6249 C C . GLY A 1 809 ? -12.935 -9.687 22.020 1.00 30.75 809 GLY A C 1
ATOM 6250 O O . GLY A 1 809 ? -12.678 -9.139 20.962 1.00 30.75 809 GLY A O 1
ATOM 6251 N N . ARG A 1 810 ? -13.505 -9.031 23.036 1.00 33.81 810 ARG A N 1
ATOM 6252 C CA . ARG A 1 810 ? -13.968 -7.625 23.021 1.00 33.81 810 ARG A CA 1
ATOM 6253 C C . ARG A 1 810 ? -12.841 -6.563 23.052 1.00 33.81 810 ARG A C 1
ATOM 6255 O O . ARG A 1 810 ? -13.162 -5.382 23.095 1.00 33.81 810 ARG A O 1
ATOM 6262 N N . ASP A 1 811 ? -11.568 -6.974 23.060 1.00 39.81 811 ASP A N 1
ATOM 6263 C CA . ASP A 1 811 ? -10.388 -6.094 23.218 1.00 39.81 811 ASP A CA 1
ATOM 6264 C C . ASP A 1 811 ? -9.587 -5.848 21.920 1.00 39.81 811 ASP A C 1
ATOM 6266 O O . ASP A 1 811 ? -8.783 -4.919 21.875 1.00 39.81 811 ASP A O 1
ATOM 6270 N N . THR A 1 812 ? -9.805 -6.613 20.840 1.00 50.78 812 THR A N 1
ATOM 6271 C CA . THR A 1 812 ? -9.060 -6.441 19.570 1.00 50.78 812 THR A CA 1
ATOM 6272 C C . THR A 1 812 ? -9.424 -5.154 18.830 1.00 50.78 812 THR A C 1
ATOM 6274 O O . THR A 1 812 ? -8.557 -4.515 18.237 1.00 50.78 812 THR A O 1
ATOM 6277 N N . ASP A 1 813 ? -10.689 -4.736 18.918 1.00 53.66 813 ASP A N 1
ATOM 6278 C CA . ASP A 1 813 ? -11.220 -3.586 18.174 1.00 53.66 813 ASP A CA 1
ATOM 6279 C C . ASP A 1 813 ? -10.533 -2.269 18.586 1.00 53.66 813 ASP A C 1
ATOM 6281 O O . ASP A 1 813 ? -10.283 -1.396 17.757 1.00 53.66 813 ASP A O 1
ATOM 6285 N N . LYS A 1 814 ? -10.139 -2.148 19.862 1.00 62.19 814 LYS A N 1
ATOM 6286 C CA . LYS A 1 814 ? -9.502 -0.938 20.408 1.00 62.19 814 LYS A CA 1
ATOM 6287 C C . LYS A 1 814 ? -8.076 -0.741 19.895 1.00 62.19 814 LYS A C 1
ATOM 6289 O O . LYS A 1 814 ? -7.686 0.379 19.573 1.00 62.19 814 LYS A O 1
ATOM 6294 N N . TYR A 1 815 ? -7.296 -1.819 19.801 1.00 61.22 815 TYR A N 1
ATOM 6295 C CA . TYR A 1 815 ? -5.939 -1.763 19.253 1.00 61.22 815 TYR A CA 1
ATOM 6296 C C . TYR A 1 815 ? -5.959 -1.436 17.753 1.00 61.22 815 TYR A C 1
ATOM 6298 O O . TYR A 1 815 ? -5.171 -0.612 17.283 1.00 61.22 815 TYR A O 1
ATOM 6306 N N . GLU A 1 816 ? -6.895 -2.030 17.005 1.00 63.28 816 GLU A N 1
ATOM 6307 C CA . GLU A 1 816 ? -7.085 -1.732 15.582 1.00 63.28 816 GLU A CA 1
ATOM 6308 C C . GLU A 1 816 ? -7.489 -0.268 15.347 1.00 63.28 816 GLU A C 1
ATOM 6310 O O . GLU A 1 816 ? -6.955 0.377 14.438 1.00 63.28 816 GLU A O 1
ATOM 6315 N N . ASP A 1 817 ? -8.363 0.287 16.192 1.00 71.31 817 ASP A N 1
ATOM 6316 C CA . ASP A 1 817 ? -8.738 1.700 16.137 1.00 71.31 817 ASP A CA 1
ATOM 6317 C C . ASP A 1 817 ? -7.551 2.628 16.459 1.00 71.31 817 ASP A C 1
ATOM 6319 O O . ASP A 1 817 ? -7.339 3.612 15.745 1.00 71.31 817 ASP A O 1
ATOM 6323 N N . LEU A 1 818 ? -6.713 2.308 17.457 1.00 70.25 818 LEU A N 1
ATOM 6324 C CA . LEU A 1 818 ? -5.498 3.083 17.755 1.00 70.25 818 LEU A CA 1
ATOM 6325 C C . LEU A 1 818 ? -4.530 3.107 16.563 1.00 70.25 818 LEU A C 1
ATOM 6327 O O . LEU A 1 818 ? -4.088 4.180 16.141 1.00 70.25 818 LEU A O 1
ATOM 6331 N N . GLN A 1 819 ? -4.223 1.938 15.991 1.00 67.75 819 GLN A N 1
ATOM 6332 C CA . GLN A 1 819 ? -3.333 1.817 14.829 1.00 67.75 819 GLN A CA 1
ATOM 6333 C C . GLN A 1 819 ? -3.884 2.545 13.597 1.00 67.75 819 GLN A C 1
ATOM 6335 O O . GLN A 1 819 ? -3.123 3.059 12.775 1.00 67.75 819 GLN A O 1
ATOM 6340 N N . PHE A 1 820 ? -5.209 2.637 13.483 1.00 71.62 820 PHE A N 1
ATOM 6341 C CA . PHE A 1 820 ? -5.883 3.404 12.444 1.00 71.62 820 PHE A CA 1
ATOM 6342 C C . PHE A 1 820 ? -5.796 4.925 12.679 1.00 71.62 820 PHE A C 1
ATOM 6344 O O . PHE A 1 820 ? -5.558 5.682 11.736 1.00 71.62 820 PHE A O 1
ATOM 6351 N N . LEU A 1 821 ? -5.944 5.392 13.923 1.00 77.81 821 LEU A N 1
ATOM 6352 C CA . LEU A 1 821 ? -5.988 6.819 14.262 1.00 77.81 821 LEU A CA 1
ATOM 6353 C C . LEU A 1 821 ? -4.606 7.497 14.293 1.00 77.81 821 LEU A C 1
ATOM 6355 O O . LEU A 1 821 ? -4.505 8.660 13.896 1.00 77.81 821 LEU A O 1
ATOM 6359 N N . ILE A 1 822 ? -3.537 6.803 14.710 1.00 76.94 822 ILE A N 1
ATOM 6360 C CA . ILE A 1 822 ? -2.165 7.358 14.789 1.00 76.94 822 ILE A CA 1
ATOM 6361 C C . ILE A 1 822 ? -1.699 8.014 13.471 1.00 76.94 822 ILE A C 1
ATOM 6363 O O . ILE A 1 822 ? -1.326 9.194 13.496 1.00 76.94 822 ILE A O 1
ATOM 6367 N N . PRO A 1 823 ? -1.687 7.318 12.314 1.00 71.75 823 PRO A N 1
ATOM 6368 C CA . PRO A 1 823 ? -1.196 7.895 11.061 1.00 71.75 823 PRO A CA 1
ATOM 6369 C C . PRO A 1 823 ? -2.081 9.037 10.545 1.00 71.75 823 PRO A C 1
ATOM 6371 O O . PRO A 1 823 ? -1.577 9.959 9.896 1.00 71.75 823 PRO A O 1
ATOM 6374 N N . LEU A 1 824 ? -3.381 9.007 10.853 1.00 78.75 824 LEU A N 1
ATOM 6375 C CA . LEU A 1 824 ? -4.325 10.059 10.482 1.00 78.75 824 LEU A CA 1
ATOM 6376 C C . LEU A 1 824 ? -4.075 11.321 11.306 1.00 78.75 824 LEU A C 1
ATOM 6378 O O . LEU A 1 824 ? -3.815 12.379 10.734 1.00 78.75 824 LEU A O 1
ATOM 6382 N N . LEU A 1 825 ? -4.033 11.209 12.637 1.00 86.06 825 LEU A N 1
ATOM 6383 C CA . LEU A 1 825 ? -3.723 12.346 13.500 1.00 86.06 825 LEU A CA 1
ATOM 6384 C C . LEU A 1 825 ? -2.334 12.915 13.193 1.00 86.06 825 LEU A C 1
ATOM 6386 O O . LEU A 1 825 ? -2.195 14.128 13.069 1.00 86.06 825 LEU A O 1
ATOM 6390 N N . TYR A 1 826 ? -1.319 12.073 12.980 1.00 84.44 826 TYR A N 1
ATOM 6391 C CA . TYR A 1 826 ? 0.007 12.525 12.548 1.00 84.44 826 TYR A CA 1
ATOM 6392 C C . TYR A 1 826 ? -0.073 13.398 11.288 1.00 84.44 826 TYR A C 1
ATOM 6394 O O . TYR A 1 826 ? 0.469 14.504 11.260 1.00 84.44 826 TYR A O 1
ATOM 6402 N N . THR A 1 827 ? -0.798 12.937 10.266 1.00 82.06 827 THR A N 1
ATOM 6403 C CA . THR A 1 827 ? -0.987 13.670 9.007 1.00 82.06 827 THR A CA 1
ATOM 6404 C C . THR A 1 827 ? -1.662 15.020 9.248 1.00 82.06 827 THR A C 1
ATOM 6406 O O . THR A 1 827 ? -1.197 16.046 8.738 1.00 82.06 827 THR A O 1
ATOM 6409 N N . LEU A 1 828 ? -2.709 15.038 10.079 1.00 88.25 828 LEU A N 1
ATOM 6410 C CA . LEU A 1 828 ? -3.400 16.257 10.486 1.00 88.25 828 LEU A CA 1
ATOM 6411 C C . LEU A 1 828 ? -2.487 17.198 11.279 1.00 88.25 828 LEU A C 1
ATOM 6413 O O . LEU A 1 828 ? -2.631 18.406 11.137 1.00 88.25 828 LEU A O 1
ATOM 6417 N N . LEU A 1 829 ? -1.535 16.699 12.071 1.00 88.00 829 LEU A N 1
ATOM 6418 C CA . LEU A 1 829 ? -0.591 17.523 12.833 1.00 88.00 829 LEU A CA 1
ATOM 6419 C C . LEU A 1 829 ? 0.559 18.076 11.978 1.00 88.00 829 LEU A C 1
ATOM 6421 O O . LEU A 1 829 ? 1.022 19.188 12.243 1.00 88.00 829 LEU A O 1
ATOM 6425 N N . VAL A 1 830 ? 1.010 17.357 10.944 1.00 84.06 830 VAL A N 1
ATOM 6426 C CA . VAL A 1 830 ? 2.118 17.777 10.060 1.00 84.06 830 VAL A CA 1
ATOM 6427 C C . VAL A 1 830 ? 1.681 18.797 9.012 1.00 84.06 830 VAL A C 1
ATOM 6429 O O . VAL A 1 830 ? 2.397 19.767 8.767 1.00 84.06 830 VAL A O 1
ATOM 6432 N N . LYS A 1 831 ? 0.519 18.602 8.384 1.00 81.75 831 LYS A N 1
ATOM 6433 C CA . LYS A 1 831 ? 0.061 19.457 7.279 1.00 81.75 831 LYS A CA 1
ATOM 6434 C C . LYS A 1 831 ? -0.560 20.759 7.783 1.00 81.75 831 LYS A C 1
ATOM 6436 O O . LYS A 1 831 ? -1.174 20.797 8.849 1.00 81.75 831 LYS A O 1
ATOM 6441 N N . ASN A 1 832 ? -0.390 21.850 7.037 1.00 81.06 832 ASN A N 1
ATOM 6442 C CA . ASN A 1 832 ? -1.169 23.069 7.272 1.00 81.06 832 ASN A CA 1
ATOM 6443 C C . ASN A 1 832 ? -2.562 22.928 6.647 1.00 81.06 832 ASN A C 1
ATOM 6445 O O . ASN A 1 832 ? -2.745 22.131 5.732 1.00 81.06 832 ASN A O 1
ATOM 6449 N N . ASP A 1 833 ? -3.530 23.743 7.077 1.00 76.38 833 ASP A N 1
ATOM 6450 C CA . ASP A 1 833 ? -4.908 23.695 6.548 1.00 76.38 833 ASP A CA 1
ATOM 6451 C C . ASP A 1 833 ? -4.998 23.889 5.027 1.00 76.38 833 ASP A C 1
ATOM 6453 O O . ASP A 1 833 ? -5.890 23.342 4.372 1.00 76.38 833 ASP A O 1
ATOM 6457 N N . THR A 1 834 ? -4.064 24.647 4.448 1.00 76.19 834 THR A N 1
ATOM 6458 C CA . THR A 1 834 ? -3.962 24.858 2.997 1.00 76.19 834 THR A CA 1
ATOM 6459 C C . THR A 1 834 ? -3.539 23.604 2.242 1.00 76.19 834 THR A C 1
ATOM 6461 O O . THR A 1 834 ? -3.927 23.440 1.088 1.00 76.19 834 THR A O 1
ATOM 6464 N N . ASP A 1 835 ? -2.794 22.718 2.902 1.00 74.12 835 ASP A N 1
ATOM 6465 C CA . ASP A 1 835 ? -2.141 21.552 2.301 1.00 74.12 835 ASP A CA 1
ATOM 6466 C C . ASP A 1 835 ? -2.964 20.269 2.488 1.00 74.12 835 ASP A C 1
ATOM 6468 O O . ASP A 1 835 ? -2.626 19.223 1.927 1.00 74.12 835 ASP A O 1
ATOM 6472 N N . LEU A 1 836 ? -4.043 20.344 3.279 1.00 75.56 836 LEU A N 1
ATOM 6473 C CA . LEU A 1 836 ? -4.989 19.250 3.461 1.00 75.56 836 LEU A CA 1
ATOM 6474 C C . LEU A 1 836 ? -5.797 19.023 2.179 1.00 75.56 836 LEU A C 1
ATOM 6476 O O . LEU A 1 836 ? -6.405 19.949 1.619 1.00 75.56 836 LEU A O 1
ATOM 6480 N N . ASN A 1 837 ? -5.867 17.764 1.753 1.00 70.12 837 ASN A N 1
ATOM 6481 C CA . ASN A 1 837 ? -6.778 17.352 0.693 1.00 70.12 837 ASN A CA 1
ATOM 6482 C C . ASN A 1 837 ? -8.244 17.378 1.185 1.00 70.12 837 ASN A C 1
ATOM 6484 O O . ASN A 1 837 ? -8.542 17.668 2.345 1.00 70.12 837 ASN A O 1
ATOM 6488 N N . ALA A 1 838 ? -9.201 17.111 0.292 1.00 66.94 838 ALA A N 1
ATOM 6489 C CA . ALA A 1 838 ? -10.622 17.179 0.642 1.00 66.94 838 ALA A CA 1
ATOM 6490 C C . ALA A 1 838 ? -11.026 16.192 1.756 1.00 66.94 838 ALA A C 1
ATOM 6492 O O . ALA A 1 838 ? -11.862 16.542 2.588 1.00 66.94 838 ALA A O 1
ATOM 6493 N N . LYS A 1 839 ? -10.436 14.987 1.771 1.00 73.75 839 LYS A N 1
ATOM 6494 C CA . LYS A 1 839 ? -10.661 13.959 2.798 1.00 73.75 839 LYS A CA 1
ATOM 6495 C C . LYS A 1 839 ? -10.136 14.448 4.147 1.00 73.75 839 LYS A C 1
ATOM 6497 O O . LYS A 1 839 ? -10.893 14.550 5.103 1.00 73.75 839 LYS A O 1
ATOM 6502 N N . GLU A 1 840 ? -8.875 14.859 4.175 1.00 79.69 840 GLU A N 1
ATOM 6503 C CA . GLU A 1 840 ? -8.172 15.330 5.369 1.00 79.69 840 GLU A CA 1
ATOM 6504 C C . GLU A 1 840 ? -8.838 16.570 5.981 1.00 79.69 840 GLU A C 1
ATOM 6506 O O . GLU A 1 840 ? -8.876 16.714 7.197 1.00 79.69 840 GLU A O 1
ATOM 6511 N N . LYS A 1 841 ? -9.425 17.458 5.165 1.00 81.62 841 LYS A N 1
ATOM 6512 C CA . LYS A 1 841 ? -10.230 18.591 5.660 1.00 81.62 841 LYS A CA 1
ATOM 6513 C C . LYS A 1 841 ? -11.482 18.138 6.404 1.00 81.62 841 LYS A C 1
ATOM 6515 O O . LYS A 1 841 ? -11.862 18.759 7.393 1.00 81.62 841 LYS A O 1
ATOM 6520 N N . LEU A 1 842 ? -12.133 17.080 5.925 1.00 77.50 842 LEU A N 1
ATOM 6521 C CA . LEU A 1 842 ? -13.310 16.520 6.578 1.00 77.50 842 LEU A CA 1
ATOM 6522 C C . LEU A 1 842 ? -12.922 15.764 7.859 1.00 77.50 842 LEU A C 1
ATOM 6524 O O . LEU A 1 842 ? -13.591 15.925 8.874 1.00 77.50 842 LEU A O 1
ATOM 6528 N N . GLU A 1 843 ? -11.815 15.015 7.839 1.00 84.12 843 GLU A N 1
ATOM 6529 C CA . GLU A 1 843 ? -11.247 14.351 9.025 1.00 84.12 843 GLU A CA 1
ATOM 6530 C C . GLU A 1 843 ? -10.836 15.371 10.095 1.00 84.12 843 GLU A C 1
ATOM 6532 O O . GLU A 1 843 ? -11.191 15.213 11.261 1.00 84.12 843 GLU A O 1
ATOM 6537 N N . ALA A 1 844 ? -10.173 16.462 9.694 1.00 86.75 844 ALA A N 1
ATOM 6538 C CA . ALA A 1 844 ? -9.849 17.587 10.569 1.00 86.75 844 ALA A CA 1
ATOM 6539 C C . ALA A 1 844 ? -11.107 18.198 11.200 1.00 86.75 844 ALA A C 1
ATOM 6541 O O . ALA A 1 844 ? -11.124 18.477 12.397 1.00 86.75 844 ALA A O 1
ATOM 6542 N N . GLY A 1 845 ? -12.173 18.361 10.409 1.00 87.00 845 GLY A N 1
ATOM 6543 C CA . GLY A 1 845 ? -13.470 18.822 10.901 1.00 87.00 845 GLY A CA 1
ATOM 6544 C C . GLY A 1 845 ? -14.059 17.888 11.959 1.00 87.00 845 GLY A C 1
ATOM 6545 O O . GLY A 1 845 ? -14.453 18.351 13.025 1.00 87.00 845 GLY A O 1
ATOM 6546 N N . TYR A 1 846 ? -14.064 16.575 11.708 1.00 86.56 846 TYR A N 1
ATOM 6547 C CA . TYR A 1 846 ? -14.553 15.592 12.679 1.00 86.56 846 TYR A CA 1
ATOM 6548 C C . TYR A 1 846 ? -13.714 15.541 13.957 1.00 86.56 846 TYR A C 1
ATOM 6550 O O . TYR A 1 846 ? -14.291 15.448 15.039 1.00 86.56 846 TYR A O 1
ATOM 6558 N N . TRP A 1 847 ? -12.387 15.649 13.853 1.00 89.50 847 TRP A N 1
ATOM 6559 C CA . TRP A 1 847 ? -11.506 15.761 15.015 1.00 89.50 847 TRP A CA 1
ATOM 6560 C C . TRP A 1 847 ? -11.841 16.994 15.859 1.00 89.50 847 TRP A C 1
ATOM 6562 O O . TRP A 1 847 ? -12.050 16.886 17.067 1.00 89.50 847 TRP A O 1
ATOM 6572 N N . ASP A 1 848 ? -11.941 18.166 15.230 1.00 91.50 848 ASP A N 1
ATOM 6573 C CA . ASP A 1 848 ? -12.244 19.414 15.930 1.00 91.50 848 ASP A CA 1
ATOM 6574 C C . ASP A 1 848 ? -13.647 19.403 16.551 1.00 91.50 848 ASP A C 1
ATOM 6576 O O . ASP A 1 848 ? -13.837 19.923 17.654 1.00 91.50 848 ASP A O 1
ATOM 6580 N N . ASP A 1 849 ? -14.636 18.823 15.868 1.00 88.12 849 ASP A N 1
ATOM 6581 C CA . ASP A 1 849 ? -15.996 18.660 16.387 1.00 88.12 849 ASP A CA 1
ATOM 6582 C C . ASP A 1 849 ? -16.026 17.717 17.595 1.00 88.12 849 ASP A C 1
ATOM 6584 O O . ASP A 1 849 ? -16.695 18.016 18.590 1.00 88.12 849 ASP A O 1
ATOM 6588 N N . TRP A 1 850 ? -15.271 16.616 17.547 1.00 88.06 850 TRP A N 1
ATOM 6589 C CA . TRP A 1 850 ? -15.090 15.709 18.680 1.00 88.06 850 TRP A CA 1
ATOM 6590 C C . TRP A 1 850 ? -14.416 16.419 19.863 1.00 88.06 850 TRP A C 1
ATOM 6592 O O . TRP A 1 850 ? -14.951 16.390 20.975 1.00 88.06 850 TRP A O 1
ATOM 6602 N N . ALA A 1 851 ? -13.303 17.122 19.630 1.00 88.31 851 ALA A N 1
ATOM 6603 C CA . ALA A 1 851 ? -12.560 17.829 20.674 1.00 88.31 851 ALA A CA 1
ATOM 6604 C C . ALA A 1 851 ? -13.438 18.880 21.372 1.00 88.31 851 ALA A C 1
ATOM 6606 O O . ALA A 1 851 ? -13.464 18.971 22.601 1.00 88.31 851 ALA A O 1
ATOM 6607 N N . LYS A 1 852 ? -14.231 19.636 20.598 1.00 88.94 852 LYS A N 1
ATOM 6608 C CA . LYS A 1 852 ? -15.200 20.608 21.132 1.00 88.94 852 LYS A CA 1
ATOM 6609 C C . LYS A 1 852 ? -16.325 19.935 21.913 1.00 88.94 852 LYS A C 1
ATOM 6611 O O . LYS A 1 852 ? -16.657 20.404 23.000 1.00 88.94 852 LYS A O 1
ATOM 6616 N N . SER A 1 853 ? -16.897 18.853 21.383 1.00 86.50 853 SER A N 1
ATOM 6617 C CA . SER A 1 853 ? -18.006 18.131 22.028 1.00 86.50 853 SER A CA 1
ATOM 6618 C C . SER A 1 853 ? -17.601 17.538 23.381 1.00 86.50 853 SER A C 1
ATOM 6620 O O . SER A 1 853 ? -18.433 17.454 24.281 1.00 86.50 853 SER A O 1
ATOM 6622 N N . ASN A 1 854 ? -16.316 17.212 23.550 1.00 82.62 854 ASN A N 1
ATOM 6623 C CA . ASN A 1 854 ? -15.739 16.667 24.781 1.00 82.62 854 ASN A CA 1
ATOM 6624 C C . ASN A 1 854 ? -15.051 17.716 25.674 1.00 82.62 854 ASN A C 1
ATOM 6626 O O . ASN A 1 854 ? -14.382 17.362 26.638 1.00 82.62 854 ASN A O 1
ATOM 6630 N N . SER A 1 855 ? -15.222 19.016 25.401 1.00 86.62 855 SER A N 1
ATOM 6631 C CA . SER A 1 855 ? -14.600 20.113 26.170 1.00 86.62 855 SER A CA 1
ATOM 6632 C C . SER A 1 855 ? -13.058 20.116 26.189 1.00 86.62 855 SER A C 1
ATOM 6634 O O . SER A 1 855 ? -12.454 20.766 27.040 1.00 86.62 855 SER A O 1
ATOM 6636 N N . LEU A 1 856 ? -12.407 19.466 25.219 1.00 86.94 856 LEU A N 1
ATOM 6637 C CA . LEU A 1 856 ? -10.949 19.399 25.068 1.00 86.94 856 LEU A CA 1
ATOM 6638 C C . LEU A 1 856 ? -10.448 20.474 24.087 1.00 86.94 856 LEU A C 1
ATOM 6640 O O . LEU A 1 856 ? -9.919 20.186 23.012 1.00 86.94 856 LEU A O 1
ATOM 6644 N N . THR A 1 857 ? -10.642 21.752 24.423 1.00 88.62 857 THR A N 1
ATOM 6645 C CA . THR A 1 857 ? -10.361 22.869 23.497 1.00 88.62 857 THR A CA 1
ATOM 6646 C C . THR A 1 857 ? -8.875 23.057 23.158 1.00 88.62 857 THR A C 1
ATOM 6648 O O . THR A 1 857 ? -8.560 23.666 22.135 1.00 88.62 857 THR A O 1
ATOM 6651 N N . GLY A 1 858 ? -7.961 22.513 23.968 1.00 84.75 858 GLY A N 1
ATOM 6652 C CA . GLY A 1 858 ? -6.526 22.450 23.679 1.00 84.75 858 GLY A CA 1
ATOM 6653 C C . GLY A 1 858 ? -6.175 21.477 22.553 1.00 84.75 858 GLY A C 1
ATOM 6654 O O . GLY A 1 858 ? -5.165 21.668 21.881 1.00 84.75 858 GLY A O 1
ATOM 6655 N N . LEU A 1 859 ? -7.033 20.483 22.294 1.00 89.88 859 LEU A N 1
ATOM 6656 C CA . LEU A 1 859 ? -6.849 19.510 21.213 1.00 89.88 859 LEU A CA 1
ATOM 6657 C C . LEU A 1 859 ? -7.418 19.959 19.865 1.00 89.88 859 LEU A C 1
ATOM 6659 O O . LEU A 1 859 ? -7.199 19.279 18.865 1.00 89.88 859 LEU A O 1
ATOM 6663 N N . VAL A 1 860 ? -8.111 21.100 19.802 1.00 92.81 860 VAL A N 1
ATOM 6664 C CA . VAL A 1 860 ? -8.522 21.699 18.522 1.00 92.81 860 VAL A CA 1
ATOM 6665 C C . VAL A 1 860 ? -7.273 21.943 17.674 1.00 92.81 860 VAL A C 1
ATOM 6667 O O . VAL A 1 860 ? -6.311 22.546 18.157 1.00 92.81 860 VAL A O 1
ATOM 6670 N N . LEU A 1 861 ? -7.270 21.495 16.414 1.00 91.62 861 LEU A N 1
ATOM 6671 C CA . LEU A 1 861 ? -6.064 21.398 15.582 1.00 91.62 861 LEU A CA 1
ATOM 6672 C C . LEU A 1 861 ? -5.320 22.724 15.434 1.00 91.62 861 LEU A C 1
ATOM 6674 O O . LEU A 1 861 ? -4.090 22.730 15.413 1.00 91.62 861 LEU A O 1
ATOM 6678 N N . SER A 1 862 ? -6.030 23.854 15.381 1.00 87.81 862 SER A N 1
ATOM 6679 C CA . SER A 1 862 ? -5.402 25.180 15.333 1.00 87.81 862 SER A CA 1
ATOM 6680 C C . SER A 1 862 ? -4.510 25.459 16.550 1.00 87.81 862 SER A C 1
ATOM 6682 O O . SER A 1 862 ? -3.434 26.038 16.408 1.00 87.81 862 SER A O 1
ATOM 6684 N N . THR A 1 863 ? -4.943 25.031 17.738 1.00 87.56 863 THR A N 1
ATOM 6685 C CA . THR A 1 863 ? -4.207 25.177 19.003 1.00 87.56 863 THR A CA 1
ATOM 6686 C C . THR A 1 863 ? -3.141 24.095 19.114 1.00 87.56 863 THR A C 1
ATOM 6688 O O . THR A 1 863 ? -1.960 24.391 19.312 1.00 87.56 863 THR A O 1
ATOM 6691 N N . LEU A 1 864 ? -3.552 22.843 18.903 1.00 89.38 864 LEU A N 1
ATOM 6692 C CA . LEU A 1 864 ? -2.719 21.662 19.067 1.00 89.38 864 LEU A CA 1
ATOM 6693 C C . LEU A 1 864 ? -1.500 21.695 18.140 1.00 89.38 864 LEU A C 1
ATOM 6695 O O . LEU A 1 864 ? -0.387 21.502 18.614 1.00 89.38 864 LEU A O 1
ATOM 6699 N N . ARG A 1 865 ? -1.664 22.030 16.850 1.00 88.56 865 ARG A N 1
ATOM 6700 C CA . ARG A 1 865 ? -0.546 22.139 15.888 1.00 88.56 865 ARG A CA 1
ATOM 6701 C C . ARG A 1 865 ? 0.495 23.159 16.318 1.00 88.56 865 ARG A C 1
ATOM 6703 O O . ARG A 1 865 ? 1.690 22.878 16.243 1.00 88.56 865 ARG A O 1
ATOM 6710 N N . SER A 1 866 ? 0.043 24.343 16.737 1.00 82.06 866 SER A N 1
ATOM 6711 C CA . SER A 1 866 ? 0.950 25.405 17.174 1.00 82.06 866 SER A CA 1
ATOM 6712 C C . SER A 1 866 ? 1.740 24.975 18.402 1.00 82.06 866 SER A C 1
ATOM 6714 O O . SER A 1 866 ? 2.914 25.313 18.500 1.00 82.06 866 SER A O 1
ATOM 6716 N N . PHE A 1 867 ? 1.106 24.249 19.322 1.00 82.75 867 PHE A N 1
ATOM 6717 C CA . PHE A 1 867 ? 1.762 23.732 20.511 1.00 82.75 867 PHE A CA 1
ATOM 6718 C C . PHE A 1 867 ? 2.758 22.619 20.159 1.00 82.75 867 PHE A C 1
ATOM 6720 O O . PHE A 1 867 ? 3.955 22.787 20.375 1.00 82.75 867 PHE A O 1
ATOM 6727 N N . VAL A 1 868 ? 2.301 21.520 19.541 1.00 80.81 868 VAL A N 1
ATOM 6728 C CA . VAL A 1 868 ? 3.127 20.318 19.316 1.00 80.81 868 VAL A CA 1
ATOM 6729 C C . VAL A 1 868 ? 4.362 20.614 18.473 1.00 80.81 868 VAL A C 1
ATOM 6731 O O . VAL A 1 868 ? 5.453 20.194 18.841 1.00 80.81 868 VAL A O 1
ATOM 6734 N N . ARG A 1 869 ? 4.242 21.417 17.406 1.00 79.69 869 ARG A N 1
ATOM 6735 C CA . ARG A 1 869 ? 5.374 21.752 16.522 1.00 79.69 869 ARG A CA 1
ATOM 6736 C C . ARG A 1 869 ? 6.423 22.644 17.187 1.00 79.69 869 ARG A C 1
ATOM 6738 O O . ARG A 1 869 ? 7.495 22.837 16.626 1.00 79.69 869 ARG A O 1
ATOM 6745 N N . GLN A 1 870 ? 6.125 23.220 18.347 1.00 71.25 870 GLN A N 1
ATOM 6746 C CA . GLN A 1 870 ? 7.077 23.997 19.143 1.00 71.25 870 GLN A CA 1
ATOM 6747 C C . GLN A 1 870 ? 7.674 23.171 20.292 1.00 71.25 870 GLN A C 1
ATOM 6749 O O . GLN A 1 870 ? 8.602 23.629 20.954 1.00 71.25 870 GLN A O 1
ATOM 6754 N N . THR A 1 871 ? 7.179 21.952 20.529 1.00 64.00 871 THR A N 1
ATOM 6755 C CA . THR A 1 871 ? 7.723 21.073 21.569 1.00 64.00 871 THR A CA 1
ATOM 6756 C C . THR A 1 871 ? 8.992 20.372 21.100 1.00 64.00 871 THR A C 1
ATOM 6758 O O . THR A 1 871 ? 9.066 19.875 19.979 1.00 64.00 871 THR A O 1
ATOM 6761 N N . ARG A 1 872 ? 9.978 20.259 21.994 1.00 56.28 872 ARG A N 1
ATOM 6762 C CA . ARG A 1 872 ? 11.206 19.483 21.766 1.00 56.28 872 ARG A CA 1
ATOM 6763 C C . ARG A 1 872 ? 10.907 18.002 21.458 1.00 56.28 872 ARG A C 1
ATOM 6765 O O . ARG A 1 872 ? 11.536 17.435 20.575 1.00 56.28 872 ARG A O 1
ATOM 6772 N N . LEU A 1 873 ? 9.853 17.442 22.069 1.00 54.53 873 LEU A N 1
ATOM 6773 C CA . LEU A 1 873 ? 9.303 16.102 21.794 1.00 54.53 873 LEU A CA 1
ATOM 6774 C C . LEU A 1 873 ? 8.999 15.862 20.308 1.00 54.53 873 LEU A C 1
ATOM 6776 O O . LEU A 1 873 ? 9.305 14.797 19.784 1.00 54.53 873 LEU A O 1
ATOM 6780 N N . TRP A 1 874 ? 8.426 16.847 19.614 1.00 65.62 874 TRP A N 1
ATOM 6781 C CA . TRP A 1 874 ? 8.137 16.736 18.184 1.00 65.62 874 TRP A CA 1
ATOM 6782 C C . TRP A 1 874 ? 9.405 16.640 17.329 1.00 65.62 874 TRP A C 1
ATOM 6784 O O . TRP A 1 874 ? 9.420 15.896 16.349 1.00 65.62 874 TRP A O 1
ATOM 6794 N N . TYR A 1 875 ? 10.458 17.369 17.705 1.00 52.91 875 TYR A N 1
ATOM 6795 C CA . TYR A 1 875 ? 11.736 17.376 16.990 1.00 52.91 875 TYR A CA 1
ATOM 6796 C C . TYR A 1 875 ? 12.602 16.151 17.303 1.00 52.91 875 TYR A C 1
ATOM 6798 O O . TYR A 1 875 ? 13.262 15.647 16.402 1.00 52.91 875 TYR A O 1
ATOM 6806 N N . GLU A 1 876 ? 12.592 15.674 18.549 1.00 47.06 876 GLU A N 1
ATOM 6807 C CA . GLU A 1 876 ? 13.456 14.574 19.002 1.00 47.06 876 GLU A CA 1
ATOM 6808 C C . GLU A 1 876 ? 12.829 13.191 18.804 1.00 47.06 876 GLU A C 1
ATOM 6810 O O . GLU A 1 876 ? 13.503 12.283 18.335 1.00 47.06 876 GLU A O 1
ATOM 6815 N N . MET A 1 877 ? 11.538 13.026 19.116 1.00 48.81 877 MET A N 1
ATOM 6816 C CA . MET A 1 877 ? 10.846 11.726 19.051 1.00 48.81 877 MET A CA 1
ATOM 6817 C C . MET A 1 877 ? 10.024 11.547 17.764 1.00 48.81 877 MET A C 1
ATOM 6819 O O . MET A 1 877 ? 9.571 10.449 17.441 1.00 48.81 877 MET A O 1
ATOM 6823 N N . GLY A 1 878 ? 9.802 12.632 17.018 1.00 50.97 878 GLY A N 1
ATOM 6824 C CA . GLY A 1 878 ? 9.037 12.631 15.776 1.00 50.97 878 GLY A CA 1
ATOM 6825 C C . GLY A 1 878 ? 7.515 12.699 15.961 1.00 50.97 878 GLY A C 1
ATOM 6826 O O . GLY A 1 878 ? 6.934 12.363 16.994 1.00 50.97 878 GLY A O 1
ATOM 6827 N N . GLY A 1 879 ? 6.825 13.145 14.909 1.00 61.94 879 GLY A N 1
ATOM 6828 C CA . GLY A 1 879 ? 5.397 13.464 14.992 1.00 61.94 879 GLY A CA 1
ATOM 6829 C C . GLY A 1 879 ? 4.453 12.267 15.166 1.00 61.94 879 GLY A C 1
ATOM 6830 O O . GLY A 1 879 ? 3.367 12.447 15.713 1.00 61.94 879 GLY A O 1
ATOM 6831 N N . LYS A 1 880 ? 4.830 11.055 14.726 1.00 62.62 880 LYS A N 1
ATOM 6832 C CA . LYS A 1 880 ? 4.005 9.845 14.928 1.00 62.62 880 LYS A CA 1
ATOM 6833 C C . LYS A 1 880 ? 3.940 9.457 16.406 1.00 62.62 880 LYS A C 1
ATOM 6835 O O . LYS A 1 880 ? 2.854 9.181 16.906 1.00 62.62 880 LYS A O 1
ATOM 6840 N N . TYR A 1 881 ? 5.077 9.528 17.100 1.00 63.31 881 TYR A N 1
ATOM 6841 C CA . TYR A 1 881 ? 5.160 9.316 18.544 1.00 63.31 881 TYR A CA 1
ATOM 6842 C C . TYR A 1 881 ? 4.278 10.320 19.296 1.00 63.31 881 TYR A C 1
ATOM 6844 O O . TYR A 1 881 ? 3.488 9.947 20.163 1.00 63.31 881 TYR A O 1
ATOM 6852 N N . VAL A 1 882 ? 4.354 11.600 18.915 1.00 67.56 882 VAL A N 1
ATOM 6853 C CA . VAL A 1 882 ? 3.512 12.654 19.499 1.00 67.56 882 VAL A CA 1
ATOM 6854 C C . VAL A 1 882 ? 2.023 12.393 19.244 1.00 67.56 882 VAL A C 1
ATOM 6856 O O . VAL A 1 882 ? 1.228 12.492 20.173 1.00 67.56 882 VAL A O 1
ATOM 6859 N N . ALA A 1 883 ? 1.637 12.001 18.025 1.00 77.94 883 ALA A N 1
ATOM 6860 C CA . ALA A 1 883 ? 0.250 11.664 17.698 1.00 77.94 883 ALA A CA 1
ATOM 6861 C C . ALA A 1 883 ? -0.284 10.501 18.552 1.00 77.94 883 ALA A C 1
ATOM 6863 O O . ALA A 1 883 ? -1.375 10.598 19.110 1.00 77.94 883 ALA A O 1
ATOM 6864 N N . GLN A 1 884 ? 0.502 9.436 18.719 1.00 73.31 884 GLN A N 1
ATOM 6865 C CA . GLN A 1 884 ? 0.149 8.317 19.591 1.00 73.31 884 GLN A CA 1
ATOM 6866 C C . GLN A 1 884 ? -0.026 8.760 21.047 1.00 73.31 884 GLN A C 1
ATOM 6868 O O . GLN A 1 884 ? -1.022 8.420 21.675 1.00 73.31 884 GLN A O 1
ATOM 6873 N N . ASN A 1 885 ? 0.886 9.577 21.573 1.00 67.75 885 ASN A N 1
ATOM 6874 C CA . ASN A 1 885 ? 0.804 10.070 22.948 1.00 67.75 885 ASN A CA 1
ATOM 6875 C C . ASN A 1 885 ? -0.410 10.979 23.185 1.00 67.75 885 ASN A C 1
ATOM 6877 O O . ASN A 1 885 ? -1.013 10.918 24.256 1.00 67.75 885 ASN A O 1
ATOM 6881 N N . ILE A 1 886 ? -0.802 11.781 22.190 1.00 77.50 886 ILE A N 1
ATOM 6882 C CA . ILE A 1 886 ? -2.037 12.577 22.241 1.00 77.50 886 ILE A CA 1
ATOM 6883 C C . ILE A 1 886 ? -3.263 11.664 22.321 1.00 77.50 886 ILE A C 1
ATOM 6885 O O . ILE A 1 886 ? -4.143 11.912 23.141 1.00 77.50 886 ILE A O 1
ATOM 6889 N N . LEU A 1 887 ? -3.309 10.595 21.518 1.00 77.31 887 LEU A N 1
ATOM 6890 C CA . LEU A 1 887 ? -4.402 9.612 21.542 1.00 77.31 887 LEU A CA 1
ATOM 6891 C C . LEU A 1 887 ? -4.435 8.807 22.849 1.00 77.31 887 LEU A C 1
ATOM 6893 O O . LEU A 1 887 ? -5.513 8.472 23.325 1.00 77.31 887 LEU A O 1
ATOM 6897 N N . CYS A 1 888 ? -3.273 8.530 23.444 1.00 69.12 888 CYS A N 1
ATOM 6898 C CA . CYS A 1 888 ? -3.164 7.810 24.713 1.00 69.12 888 CYS A CA 1
ATOM 6899 C C . CYS A 1 888 ? -3.493 8.667 25.941 1.00 69.12 888 CYS A C 1
ATOM 6901 O O . CYS A 1 888 ? -3.909 8.130 26.965 1.00 69.12 888 CYS A O 1
ATOM 6903 N N . ARG A 1 889 ? -3.255 9.985 25.882 1.00 68.94 889 ARG A N 1
ATOM 6904 C CA . ARG A 1 889 ? -3.392 10.904 27.028 1.00 68.94 889 ARG A CA 1
ATOM 6905 C C . ARG A 1 889 ? -4.086 12.218 26.629 1.00 68.94 889 ARG A C 1
ATOM 6907 O O . ARG A 1 889 ? -3.521 13.297 26.835 1.00 68.94 889 ARG A O 1
ATOM 6914 N N . PRO A 1 890 ? -5.304 12.173 26.059 1.00 75.25 890 PRO A N 1
ATOM 6915 C CA . PRO A 1 890 ? -5.934 13.346 25.452 1.00 75.25 890 PRO A CA 1
ATOM 6916 C C . PRO A 1 890 ? -6.194 14.480 26.456 1.00 75.25 890 PRO A C 1
ATOM 6918 O O . PRO A 1 890 ? -6.016 15.650 26.123 1.00 75.25 890 PRO A O 1
ATOM 6921 N N . THR A 1 891 ? -6.544 14.162 27.705 1.00 73.19 891 THR A N 1
ATOM 6922 C CA . THR A 1 891 ? -6.739 15.156 28.776 1.00 73.19 891 THR A CA 1
ATOM 6923 C C . THR A 1 891 ? -5.435 15.854 29.161 1.00 73.19 891 THR A C 1
ATOM 6925 O O . THR A 1 891 ? -5.391 17.078 29.238 1.00 73.19 891 THR A O 1
ATOM 6928 N N . THR A 1 892 ? -4.341 15.104 29.310 1.00 67.50 892 THR A N 1
ATOM 6929 C CA . THR A 1 892 ? -3.015 15.664 29.610 1.00 67.50 892 THR A CA 1
ATOM 6930 C C . THR A 1 892 ? -2.550 16.614 28.508 1.00 67.50 892 THR A C 1
ATOM 6932 O O . THR A 1 892 ? -2.138 17.739 28.785 1.00 67.50 892 THR A O 1
ATOM 6935 N N . TRP A 1 893 ? -2.668 16.202 27.243 1.00 75.31 893 TRP A N 1
ATOM 6936 C CA . TRP A 1 893 ? -2.273 17.036 26.105 1.00 75.31 893 TRP A CA 1
ATOM 6937 C C . TRP A 1 893 ? -3.183 18.250 25.907 1.00 75.31 893 TRP A C 1
ATOM 6939 O O . TRP A 1 893 ? -2.700 19.304 25.489 1.00 75.31 893 TRP A O 1
ATOM 6949 N N . ASN A 1 894 ? -4.472 18.136 26.240 1.00 80.25 894 ASN A N 1
ATOM 6950 C CA . ASN A 1 894 ? -5.387 19.272 26.267 1.00 80.25 894 ASN A CA 1
ATOM 6951 C C . ASN A 1 894 ? -4.884 20.365 27.218 1.00 80.25 894 ASN A C 1
ATOM 6953 O O . ASN A 1 894 ? -4.761 21.523 26.815 1.00 80.25 894 ASN A O 1
ATOM 6957 N N . ASP A 1 895 ? -4.560 19.991 28.454 1.00 71.62 895 ASP A N 1
ATOM 6958 C CA . ASP A 1 895 ? -4.151 20.941 29.488 1.00 71.62 895 ASP A CA 1
ATOM 6959 C C . ASP A 1 895 ? -2.789 21.567 29.151 1.00 71.62 895 ASP A C 1
ATOM 6961 O O . ASP A 1 895 ? -2.617 22.785 29.247 1.00 71.62 895 ASP A O 1
ATOM 6965 N N . MET A 1 896 ? -1.850 20.763 28.636 1.00 70.06 896 MET A N 1
ATOM 6966 C CA . MET A 1 896 ? -0.549 21.237 28.149 1.00 70.06 896 MET A CA 1
ATOM 6967 C C . MET A 1 896 ? -0.688 22.264 27.013 1.00 70.06 896 MET A C 1
ATOM 6969 O O . MET A 1 896 ? -0.074 23.336 27.061 1.00 70.06 896 MET A O 1
ATOM 6973 N N . ALA A 1 897 ? -1.525 21.969 26.012 1.00 76.56 897 ALA A N 1
ATOM 6974 C CA . ALA A 1 897 ? -1.750 22.854 24.871 1.00 76.56 897 ALA A CA 1
ATOM 6975 C C . ALA A 1 897 ? -2.460 24.163 25.264 1.00 76.56 897 ALA A C 1
ATOM 6977 O O . ALA A 1 897 ? -2.203 25.205 24.657 1.00 76.56 897 ALA A O 1
ATOM 6978 N N . GLN A 1 898 ? -3.313 24.141 26.295 1.00 75.00 898 GLN A N 1
ATOM 6979 C CA . GLN A 1 898 ? -3.973 25.336 26.831 1.00 75.00 898 GLN A CA 1
ATOM 6980 C C . GLN A 1 898 ? -3.037 26.213 27.681 1.00 75.00 898 GLN A C 1
ATOM 6982 O O . GLN A 1 898 ? -3.128 27.440 27.615 1.00 75.00 898 GLN A O 1
ATOM 6987 N N . GLN A 1 899 ? -2.144 25.608 28.473 1.00 64.50 899 GLN A N 1
ATOM 6988 C CA . GLN A 1 899 ? -1.339 26.315 29.480 1.00 64.50 899 GLN A CA 1
ATOM 6989 C C . GLN A 1 899 ? 0.070 26.722 29.007 1.00 64.50 899 GLN A C 1
ATOM 6991 O O . GLN A 1 899 ? 0.756 27.450 29.721 1.00 64.50 899 GLN A O 1
ATOM 6996 N N . LYS A 1 900 ? 0.509 26.305 27.805 1.00 53.75 900 LYS A N 1
ATOM 6997 C CA . LYS A 1 900 ? 1.857 26.582 27.245 1.00 53.75 900 LYS A CA 1
ATOM 6998 C C . LYS A 1 900 ? 3.015 26.181 28.182 1.00 53.75 900 LYS A C 1
ATOM 7000 O O . LYS A 1 900 ? 4.059 26.832 28.191 1.00 53.75 900 LYS A O 1
ATOM 7005 N N . SER A 1 901 ? 2.835 25.131 28.981 1.00 54.50 901 SER A N 1
ATOM 7006 C CA . SER A 1 901 ? 3.864 24.620 29.895 1.00 54.50 901 SER A CA 1
ATOM 7007 C C . SER A 1 901 ? 4.885 23.749 29.144 1.00 54.50 901 SER A C 1
ATOM 7009 O O . SER A 1 901 ? 4.534 22.949 28.274 1.00 54.50 901 SER A O 1
ATOM 7011 N N . ILE A 1 902 ? 6.166 23.956 29.469 1.00 54.41 902 ILE A N 1
ATOM 7012 C CA . ILE A 1 902 ? 7.327 23.209 28.965 1.00 54.41 902 ILE A CA 1
ATOM 7013 C C . ILE A 1 902 ? 7.495 21.922 29.808 1.00 54.41 902 ILE A C 1
ATOM 7015 O O . ILE A 1 902 ? 7.234 21.967 31.011 1.00 54.41 902 ILE A O 1
ATOM 7019 N N . PRO A 1 903 ? 7.921 20.787 29.217 1.00 55.47 903 PRO A N 1
ATOM 7020 C CA . PRO A 1 903 ? 8.066 19.508 29.917 1.00 55.47 903 PRO A CA 1
ATOM 7021 C C . PRO A 1 903 ? 8.974 19.547 31.159 1.00 55.47 903 PRO A C 1
ATOM 7023 O O . PRO A 1 903 ? 10.063 20.109 31.119 1.00 55.47 903 PRO A O 1
ATOM 7026 N N . VAL A 1 904 ? 8.557 18.839 32.215 1.00 58.84 904 VAL A N 1
ATOM 7027 C CA . VAL A 1 904 ? 9.293 18.601 33.480 1.00 58.84 904 VAL A CA 1
ATOM 7028 C C . VAL A 1 904 ? 10.474 17.616 33.314 1.00 58.84 904 VAL A C 1
ATOM 7030 O O . VAL A 1 904 ? 11.338 17.507 34.179 1.00 58.84 904 VAL A O 1
ATOM 7033 N N . CYS A 1 905 ? 10.539 16.919 32.176 1.00 62.12 905 CYS A N 1
ATOM 7034 C CA . CYS A 1 905 ? 11.434 15.788 31.905 1.00 62.12 905 CYS A CA 1
ATOM 7035 C C . CYS A 1 905 ? 12.354 16.014 30.697 1.00 62.12 905 CYS A C 1
ATOM 7037 O O . CYS A 1 905 ? 12.518 15.145 29.846 1.00 62.12 905 CYS A O 1
ATOM 7039 N N . GLN A 1 906 ? 12.936 17.206 30.577 1.00 55.56 906 GLN A N 1
ATOM 7040 C CA . GLN A 1 906 ? 13.864 17.498 29.481 1.00 55.56 906 GLN A CA 1
ATOM 7041 C C . GLN A 1 906 ? 15.288 17.006 29.776 1.00 55.56 906 GLN A C 1
ATOM 7043 O O . GLN A 1 906 ? 15.700 16.910 30.934 1.00 55.56 906 GLN A O 1
ATOM 7048 N N . GLY A 1 907 ? 16.032 16.713 28.709 1.00 57.78 907 GLY A N 1
ATOM 7049 C CA . GLY A 1 907 ? 17.435 16.297 28.769 1.00 57.78 907 GLY A CA 1
ATOM 7050 C C . GLY A 1 907 ? 17.632 14.805 29.023 1.00 57.78 907 GLY A C 1
ATOM 7051 O O . GLY A 1 907 ? 16.739 14.104 29.509 1.00 57.78 907 GLY A O 1
ATOM 7052 N N . ASP A 1 908 ? 18.826 14.333 28.709 1.00 62.66 908 ASP A N 1
ATOM 7053 C CA . ASP A 1 908 ? 19.290 12.989 29.007 1.00 62.66 908 ASP A CA 1
ATOM 7054 C C . ASP A 1 908 ? 19.335 12.761 30.536 1.00 62.66 908 ASP A C 1
ATOM 7056 O O . ASP A 1 908 ? 19.614 13.696 31.296 1.00 62.66 908 ASP A O 1
ATOM 7060 N N . PRO A 1 909 ? 19.039 11.552 31.044 1.00 62.09 909 PRO A N 1
ATOM 7061 C CA . PRO A 1 909 ? 19.341 11.178 32.429 1.00 62.09 909 PRO A CA 1
ATOM 7062 C C . PRO A 1 909 ? 20.822 11.304 32.823 1.00 62.09 909 PRO A C 1
ATOM 7064 O O . PRO A 1 909 ? 21.126 11.217 34.005 1.00 62.09 909 PRO A O 1
ATOM 7067 N N . CYS A 1 910 ? 21.715 11.526 31.860 1.00 64.56 910 CYS A N 1
ATOM 7068 C CA . CYS A 1 910 ? 23.139 11.782 32.035 1.00 64.56 910 CYS A CA 1
ATOM 7069 C C . CYS A 1 910 ? 23.571 13.241 31.753 1.00 64.56 910 CYS A C 1
ATOM 7071 O O . CYS A 1 910 ? 24.773 13.507 31.743 1.00 64.56 910 CYS A O 1
ATOM 7073 N N . ASP A 1 911 ? 22.638 14.174 31.510 1.00 63.03 911 ASP A N 1
ATOM 7074 C CA . ASP A 1 911 ? 22.931 15.607 31.294 1.00 63.03 911 ASP A CA 1
ATOM 7075 C C . ASP A 1 911 ? 23.173 16.375 32.622 1.00 63.03 911 ASP A C 1
ATOM 7077 O O . ASP A 1 911 ? 22.950 15.852 33.719 1.00 63.03 911 ASP A O 1
ATOM 7081 N N . GLU A 1 912 ? 23.624 17.642 32.538 1.00 50.28 912 GLU A N 1
ATOM 7082 C CA . GLU A 1 912 ? 23.892 18.520 33.695 1.00 50.28 912 GLU A CA 1
ATOM 7083 C C . GLU A 1 912 ? 22.700 18.578 34.674 1.00 50.28 912 GLU A C 1
ATOM 7085 O O . GLU A 1 912 ? 21.625 19.089 34.355 1.00 50.28 912 GLU A O 1
ATOM 7090 N N . GLY A 1 913 ? 22.908 18.062 35.892 1.00 52.88 913 GLY A N 1
ATOM 7091 C CA . GLY A 1 913 ? 21.931 18.066 36.987 1.00 52.88 913 GLY A CA 1
ATOM 7092 C C . GLY A 1 913 ? 21.522 16.681 37.501 1.00 52.88 913 GLY A C 1
ATOM 7093 O O . GLY A 1 913 ? 21.002 16.601 38.609 1.00 52.88 913 GLY A O 1
ATOM 7094 N N . ALA A 1 914 ? 21.774 15.597 36.759 1.00 59.06 914 ALA A N 1
ATOM 7095 C CA . ALA A 1 914 ? 21.606 14.229 37.267 1.00 59.06 914 ALA A CA 1
ATOM 7096 C C . ALA A 1 914 ? 22.643 13.879 38.355 1.00 59.06 914 ALA A C 1
ATOM 7098 O O . ALA A 1 914 ? 23.626 14.608 38.520 1.00 59.06 914 ALA A O 1
ATOM 7099 N N . ASP A 1 915 ? 22.459 12.771 39.095 1.00 66.06 915 ASP A N 1
ATOM 7100 C CA . ASP A 1 915 ? 23.520 12.265 39.976 1.00 66.06 915 ASP A CA 1
ATOM 7101 C C . ASP A 1 915 ? 24.775 12.014 39.120 1.00 66.06 915 ASP A C 1
ATOM 7103 O O . ASP A 1 915 ? 24.742 11.150 38.241 1.00 66.06 915 ASP A O 1
ATOM 7107 N N . PRO A 1 916 ? 25.882 12.757 39.322 1.00 62.06 916 PRO A N 1
ATOM 7108 C CA . PRO A 1 916 ? 27.063 12.662 38.461 1.00 62.06 916 PRO A CA 1
ATOM 7109 C C . PRO A 1 916 ? 27.658 11.251 38.441 1.00 62.06 916 PRO A C 1
ATOM 7111 O O . PRO A 1 916 ? 28.360 10.891 37.498 1.00 62.06 916 PRO A O 1
ATOM 7114 N N . ASP A 1 917 ? 27.330 10.444 39.446 1.00 65.31 917 ASP A N 1
ATOM 7115 C CA . ASP A 1 917 ? 27.781 9.072 39.594 1.00 65.31 917 ASP A CA 1
ATOM 7116 C C . ASP A 1 917 ? 26.901 8.081 38.798 1.00 65.31 917 ASP A C 1
ATOM 7118 O O . ASP A 1 917 ? 27.226 6.895 38.747 1.00 65.31 917 ASP A O 1
ATOM 7122 N N . LEU A 1 918 ? 25.729 8.482 38.269 1.00 73.19 918 LEU A N 1
ATOM 7123 C CA . LEU A 1 918 ? 24.776 7.563 37.614 1.00 73.19 918 LEU A CA 1
ATOM 7124 C C . LEU A 1 918 ? 25.319 7.096 36.267 1.00 73.19 918 LEU A C 1
ATOM 7126 O O . LEU A 1 918 ? 25.153 5.941 35.895 1.00 73.19 918 LEU A O 1
ATOM 7130 N N . CYS A 1 919 ? 26.012 7.986 35.561 1.00 69.19 919 CYS A N 1
ATOM 7131 C CA . CYS A 1 919 ? 26.518 7.735 34.214 1.00 69.19 919 CYS A CA 1
ATOM 7132 C C . CYS A 1 919 ? 28.052 7.640 34.142 1.00 69.19 919 CYS A C 1
ATOM 7134 O O . CYS A 1 919 ? 28.621 7.573 33.051 1.00 69.19 919 CYS A O 1
ATOM 7136 N N . ARG A 1 920 ? 28.737 7.610 35.295 1.00 64.06 920 ARG A N 1
ATOM 7137 C CA . ARG A 1 920 ? 30.183 7.358 35.412 1.00 64.06 920 ARG A CA 1
ATOM 7138 C C . ARG A 1 920 ? 30.447 5.880 35.696 1.00 64.06 920 ARG A C 1
ATOM 7140 O O . ARG A 1 920 ? 30.699 5.479 36.825 1.00 64.06 920 ARG A O 1
ATOM 7147 N N . THR A 1 921 ? 30.437 5.049 34.658 1.00 53.59 921 THR A N 1
ATOM 7148 C CA . THR A 1 921 ? 30.702 3.604 34.800 1.00 53.59 921 THR A CA 1
ATOM 7149 C C . THR A 1 921 ? 32.188 3.270 35.011 1.00 53.59 921 THR A C 1
ATOM 7151 O O . THR A 1 921 ? 32.513 2.170 35.446 1.00 53.59 921 THR A O 1
ATOM 7154 N N . ALA A 1 922 ? 33.108 4.210 34.753 1.00 47.12 922 ALA A N 1
ATOM 7155 C CA . ALA A 1 922 ? 34.557 4.000 34.881 1.00 47.12 922 ALA A CA 1
ATOM 7156 C C . ALA A 1 922 ? 35.057 3.935 36.340 1.00 47.12 922 ALA A C 1
ATOM 7158 O O . ALA A 1 922 ? 35.875 3.076 36.656 1.00 47.12 922 ALA A O 1
ATOM 7159 N N . GLU A 1 923 ? 34.525 4.775 37.236 1.00 43.22 923 GLU A N 1
ATOM 7160 C CA . GLU A 1 923 ? 34.865 4.780 38.674 1.00 43.22 923 GLU A CA 1
ATOM 7161 C C . GLU A 1 923 ? 34.235 3.574 39.410 1.00 43.22 923 GLU A C 1
ATOM 7163 O O . GLU A 1 923 ? 34.759 3.065 40.406 1.00 43.22 923 GLU A O 1
ATOM 7168 N N . LEU A 1 924 ? 33.112 3.055 38.895 1.00 47.47 924 LEU A N 1
ATOM 7169 C CA . LEU A 1 924 ? 32.320 2.003 39.541 1.00 47.47 924 LEU A CA 1
ATOM 7170 C C . LEU A 1 924 ? 32.898 0.585 39.376 1.00 47.47 924 LEU A C 1
ATOM 7172 O O . LEU A 1 924 ? 32.506 -0.313 40.123 1.00 47.47 924 LEU A O 1
ATOM 7176 N N . ASP A 1 925 ? 33.871 0.406 38.479 1.00 42.72 925 ASP A N 1
ATOM 7177 C CA . ASP A 1 925 ? 34.613 -0.844 38.276 1.00 42.72 925 ASP A CA 1
ATOM 7178 C C . ASP A 1 925 ? 35.706 -1.085 39.339 1.00 42.72 925 ASP A C 1
ATOM 7180 O O . ASP A 1 925 ? 36.396 -2.108 39.290 1.00 42.72 925 ASP A O 1
ATOM 7184 N N . GLY A 1 926 ? 35.881 -0.182 40.311 1.00 43.44 926 GLY A N 1
ATOM 7185 C CA . GLY A 1 926 ? 36.810 -0.348 41.433 1.00 43.44 926 GLY A CA 1
ATOM 7186 C C . GLY A 1 926 ? 38.213 0.210 41.186 1.00 43.44 926 GLY A C 1
ATOM 7187 O O . GLY A 1 926 ? 39.196 -0.510 41.366 1.00 43.44 926 GLY A O 1
ATOM 7188 N N . GLU A 1 927 ? 38.308 1.483 40.803 1.00 35.59 927 GLU A N 1
ATOM 7189 C CA . GLU A 1 927 ? 39.543 2.265 40.927 1.00 35.59 927 GLU A CA 1
ATOM 7190 C C . GLU A 1 927 ? 39.595 2.911 42.327 1.00 35.59 927 GLU A C 1
ATOM 7192 O O . GLU A 1 927 ? 38.620 3.489 42.802 1.00 35.59 927 GLU A O 1
ATOM 7197 N N . THR A 1 928 ? 40.721 2.762 43.027 1.00 31.44 928 THR A N 1
ATOM 7198 C CA . THR A 1 928 ? 41.106 3.681 44.106 1.00 31.44 928 THR A CA 1
ATOM 7199 C C . THR A 1 928 ? 41.988 4.745 43.475 1.00 31.44 928 THR A C 1
ATOM 7201 O O . THR A 1 928 ? 43.120 4.429 43.095 1.00 31.44 928 THR A O 1
ATOM 7204 N N . ASP A 1 929 ? 41.474 5.965 43.360 1.00 31.23 929 ASP A N 1
ATOM 7205 C CA . ASP A 1 929 ? 42.263 7.136 42.994 1.00 31.23 929 ASP A CA 1
ATOM 7206 C C . ASP A 1 929 ? 43.352 7.380 44.043 1.00 31.23 929 ASP A C 1
ATOM 7208 O O . ASP A 1 929 ? 43.081 7.526 45.238 1.00 31.23 929 ASP A O 1
ATOM 7212 N N . HIS A 1 930 ? 44.596 7.424 43.578 1.00 29.91 930 HIS A N 1
ATOM 7213 C CA . HIS A 1 930 ? 45.662 8.151 44.243 1.00 29.91 930 HIS A CA 1
ATOM 7214 C C . HIS A 1 930 ? 46.219 9.168 43.247 1.00 29.91 930 HIS A C 1
ATOM 7216 O O . HIS A 1 930 ? 46.866 8.790 42.270 1.00 29.91 930 HIS A O 1
ATOM 7222 N N . ASP A 1 931 ? 45.947 10.427 43.583 1.00 31.52 931 ASP A N 1
ATOM 7223 C CA . ASP A 1 931 ? 46.728 11.645 43.361 1.00 31.52 931 ASP A CA 1
ATOM 7224 C C . ASP A 1 931 ? 46.035 12.744 42.534 1.00 31.52 931 ASP A C 1
ATOM 7226 O O . ASP A 1 931 ? 45.616 12.564 41.391 1.00 31.52 931 ASP A O 1
ATOM 7230 N N . ASP A 1 932 ? 45.933 13.877 43.233 1.00 32.28 932 ASP A N 1
ATOM 7231 C CA . ASP A 1 932 ? 45.229 15.126 42.979 1.00 32.28 932 ASP A CA 1
ATOM 7232 C C . ASP A 1 932 ? 45.923 16.065 41.962 1.00 32.28 932 ASP A C 1
ATOM 7234 O O . ASP A 1 932 ? 47.075 15.865 41.575 1.00 32.28 932 ASP A O 1
ATOM 7238 N N . ASP A 1 933 ? 45.197 17.153 41.667 1.00 31.45 933 ASP A N 1
ATOM 7239 C CA . ASP A 1 933 ? 45.660 18.500 41.293 1.00 31.45 933 ASP A CA 1
ATOM 7240 C C . ASP A 1 933 ? 46.194 18.738 39.861 1.00 31.45 933 ASP A C 1
ATOM 7242 O O . ASP A 1 933 ? 47.305 18.371 39.493 1.00 31.45 933 ASP A O 1
ATOM 7246 N N . ASP A 1 934 ? 45.416 19.457 39.040 1.00 30.12 934 ASP A N 1
ATOM 7247 C CA . ASP A 1 934 ? 45.661 20.898 38.869 1.00 30.12 934 ASP A CA 1
ATOM 7248 C C . ASP A 1 934 ? 44.597 21.572 37.979 1.00 30.12 934 ASP A C 1
ATOM 7250 O O . ASP A 1 934 ? 44.347 21.228 36.821 1.00 30.12 934 ASP A O 1
ATOM 7254 N N . ASP A 1 935 ? 43.994 22.573 38.605 1.00 32.44 935 ASP A N 1
ATOM 7255 C CA . ASP A 1 935 ? 43.229 23.694 38.084 1.00 32.44 935 ASP A CA 1
ATOM 7256 C C . ASP A 1 935 ? 44.139 24.569 37.197 1.00 32.44 935 ASP A C 1
ATOM 7258 O O . ASP A 1 935 ? 45.203 24.985 37.649 1.00 32.44 935 ASP A O 1
ATOM 7262 N N . ASP A 1 936 ? 43.743 24.889 35.960 1.00 27.83 936 ASP A N 1
ATOM 7263 C CA . ASP A 1 936 ? 43.998 26.240 35.445 1.00 27.83 936 ASP A CA 1
ATOM 7264 C C . ASP A 1 936 ? 43.091 26.590 34.260 1.00 27.83 936 ASP A C 1
ATOM 7266 O O . ASP A 1 936 ? 43.041 25.924 33.219 1.00 27.83 936 ASP A O 1
ATOM 7270 N N . GLY A 1 937 ? 42.359 27.683 34.440 1.00 27.23 937 GLY A N 1
ATOM 7271 C CA . GLY A 1 937 ? 41.453 28.237 33.456 1.00 27.23 937 GLY A CA 1
ATOM 7272 C C . GLY A 1 937 ? 42.165 29.006 32.345 1.00 27.23 937 GLY A C 1
ATOM 7273 O O . GLY A 1 937 ? 43.230 29.589 32.514 1.00 27.23 937 GLY A O 1
ATOM 7274 N N . SER A 1 938 ? 41.486 29.141 31.210 1.00 25.91 938 SER A N 1
ATOM 7275 C CA . SER A 1 938 ? 41.472 30.429 30.519 1.00 25.91 938 SER A CA 1
ATOM 7276 C C . SER A 1 938 ? 40.211 30.577 29.675 1.00 25.91 938 SER A C 1
ATOM 7278 O O . SER A 1 938 ? 39.894 29.783 28.796 1.00 25.91 938 SER A O 1
ATOM 7280 N N . SER A 1 939 ? 39.482 31.635 30.000 1.00 26.92 939 SER A N 1
ATOM 7281 C CA . SER A 1 939 ? 38.443 32.262 29.199 1.00 26.92 939 SER A CA 1
ATOM 7282 C C . SER A 1 939 ? 38.997 32.799 27.876 1.00 26.92 939 SER A C 1
ATOM 7284 O O . SER A 1 939 ? 40.011 33.495 27.905 1.00 26.92 939 SER A O 1
ATOM 7286 N N . SER A 1 940 ? 38.250 32.668 26.779 1.00 24.75 940 SER A N 1
ATOM 7287 C CA . SER A 1 940 ? 37.924 33.825 25.929 1.00 24.75 940 SER A CA 1
ATOM 7288 C C . SER A 1 940 ? 36.837 33.488 24.913 1.00 24.75 940 SER A C 1
ATOM 7290 O O . SER A 1 940 ? 36.881 32.464 24.237 1.00 24.75 940 SER A O 1
ATOM 7292 N N . SER A 1 941 ? 35.891 34.411 24.844 1.00 28.00 941 SER A N 1
ATOM 7293 C CA . SER A 1 941 ? 34.850 34.622 23.848 1.00 28.00 941 SER A CA 1
ATOM 7294 C C . SER A 1 941 ? 35.338 34.553 22.393 1.00 28.00 941 SER A C 1
ATOM 7296 O O . SER A 1 941 ? 36.458 34.965 22.105 1.00 28.00 941 SER A O 1
ATOM 7298 N N . ASP A 1 942 ? 34.498 34.061 21.479 1.00 26.30 942 ASP A N 1
ATOM 7299 C CA . ASP A 1 942 ? 33.850 34.870 20.426 1.00 26.30 942 ASP A CA 1
ATOM 7300 C C . ASP A 1 942 ? 33.245 33.982 19.314 1.00 26.30 942 ASP A C 1
ATOM 7302 O O . ASP A 1 942 ? 33.884 33.072 18.796 1.00 26.30 942 ASP A O 1
ATOM 7306 N N . GLU A 1 943 ? 31.973 34.275 19.030 1.00 28.09 943 GLU A N 1
ATOM 7307 C CA . GLU A 1 943 ? 31.252 34.296 17.742 1.00 28.09 943 GLU A CA 1
ATOM 7308 C C . GLU A 1 943 ? 31.482 33.206 16.662 1.00 28.09 943 GLU A C 1
ATOM 7310 O O . GLU A 1 943 ? 32.525 33.104 16.029 1.00 28.09 943 GLU A O 1
ATOM 7315 N N . ASP A 1 944 ? 30.400 32.455 16.415 1.00 32.09 944 ASP A N 1
ATOM 7316 C CA . ASP A 1 944 ? 29.734 32.213 15.118 1.00 32.09 944 ASP A CA 1
ATOM 7317 C C . ASP A 1 944 ? 30.583 32.229 13.820 1.00 32.09 944 ASP A C 1
ATOM 7319 O O . ASP A 1 944 ? 30.931 33.288 13.308 1.00 32.09 944 ASP A O 1
ATOM 7323 N N . ASP A 1 945 ? 30.801 31.052 13.217 1.00 24.95 945 ASP A N 1
ATOM 7324 C CA . ASP A 1 945 ? 30.772 30.849 11.754 1.00 24.95 945 ASP A CA 1
ATOM 7325 C C . ASP A 1 945 ? 30.659 29.345 11.444 1.00 24.95 945 ASP A C 1
ATOM 7327 O O . ASP A 1 945 ? 31.384 28.503 11.983 1.00 24.95 945 ASP A O 1
ATOM 7331 N N . GLY A 1 946 ? 29.724 28.999 10.564 1.00 32.31 946 GLY A N 1
ATOM 7332 C CA . GLY A 1 946 ? 29.523 27.648 10.084 1.00 32.31 946 GLY A CA 1
ATOM 7333 C C . GLY A 1 946 ? 30.636 27.208 9.139 1.00 32.31 946 GLY A C 1
ATOM 7334 O O . GLY A 1 946 ? 31.028 27.919 8.230 1.00 32.31 946 GLY A O 1
ATOM 7335 N N . THR A 1 947 ? 31.097 25.970 9.287 1.00 27.08 947 THR A N 1
ATOM 7336 C CA . THR A 1 947 ? 31.459 25.093 8.161 1.00 27.08 947 THR A CA 1
ATOM 7337 C C . THR A 1 947 ? 31.796 23.703 8.695 1.00 27.08 947 THR A C 1
ATOM 7339 O O . THR A 1 947 ? 32.803 23.478 9.360 1.00 27.08 947 THR A O 1
ATOM 7342 N N . LEU A 1 948 ? 30.939 22.737 8.371 1.00 33.25 948 LEU A N 1
ATOM 7343 C CA . LEU A 1 948 ? 31.257 21.316 8.432 1.00 33.25 948 LEU A CA 1
ATOM 7344 C C . LEU A 1 948 ? 32.097 20.971 7.198 1.00 33.25 948 LEU A C 1
ATOM 7346 O O . LEU A 1 948 ? 31.519 20.824 6.128 1.00 33.25 948 LEU A O 1
ATOM 7350 N N . ASP A 1 949 ? 33.423 20.861 7.335 1.00 31.33 949 ASP A N 1
ATOM 7351 C CA . ASP A 1 949 ? 34.200 19.750 6.758 1.00 31.33 949 ASP A CA 1
ATOM 7352 C C . ASP A 1 949 ? 35.682 19.762 7.210 1.00 31.33 949 ASP A C 1
ATOM 7354 O O . ASP A 1 949 ? 36.314 20.809 7.326 1.00 31.33 949 ASP A O 1
ATOM 7358 N N . LYS A 1 950 ? 36.257 18.558 7.333 1.00 27.25 950 LYS A N 1
ATOM 7359 C CA . LYS A 1 950 ? 37.696 18.213 7.408 1.00 27.25 950 LYS A CA 1
ATOM 7360 C C . LYS A 1 950 ? 38.485 18.517 8.691 1.00 27.25 950 LYS A C 1
ATOM 7362 O O . LYS A 1 950 ? 39.281 19.451 8.753 1.00 27.25 950 LYS A O 1
ATOM 7367 N N . ARG A 1 951 ? 38.538 17.505 9.568 1.00 26.14 951 ARG A N 1
ATOM 7368 C CA . ARG A 1 951 ? 39.828 16.918 9.997 1.00 26.14 951 ARG A CA 1
ATOM 7369 C C . ARG A 1 951 ? 39.783 15.394 9.930 1.00 26.14 951 ARG A C 1
ATOM 7371 O O . ARG A 1 951 ? 39.188 14.723 10.761 1.00 26.14 951 ARG A O 1
ATOM 7378 N N . MET A 1 952 ? 40.449 14.880 8.901 1.00 28.05 952 MET A N 1
ATOM 7379 C CA . MET A 1 952 ? 40.927 13.509 8.802 1.00 28.05 952 MET A CA 1
ATOM 7380 C C . MET A 1 952 ? 42.079 13.251 9.791 1.00 28.05 952 MET A C 1
ATOM 7382 O O . MET A 1 952 ? 42.892 14.137 10.032 1.00 28.05 952 MET A O 1
ATOM 7386 N N . LEU A 1 953 ? 42.202 11.985 10.201 1.00 29.36 953 LEU A N 1
ATOM 7387 C CA . LEU A 1 953 ? 43.465 11.256 10.391 1.00 29.36 953 LEU A CA 1
ATOM 7388 C C . LEU A 1 953 ? 44.508 11.847 11.362 1.00 29.36 953 LEU A C 1
ATOM 7390 O O . LEU A 1 953 ? 45.478 12.477 10.950 1.00 29.36 953 LEU A O 1
ATOM 7394 N N . SER A 1 954 ? 44.434 11.416 12.620 1.00 24.52 954 SER A N 1
ATOM 7395 C CA . SER A 1 954 ? 45.612 10.930 13.351 1.00 24.52 954 SER A CA 1
ATOM 7396 C C . SER A 1 954 ? 45.175 9.988 14.477 1.00 24.52 954 SER A C 1
ATOM 7398 O O . SER A 1 954 ? 44.521 10.382 15.436 1.00 24.52 954 SER A O 1
ATOM 7400 N N . ALA A 1 955 ? 45.524 8.707 14.351 1.00 26.28 955 ALA A N 1
ATOM 7401 C CA . ALA A 1 955 ? 45.528 7.805 15.496 1.00 26.28 955 ALA A CA 1
ATOM 7402 C C . ALA A 1 955 ? 46.582 8.290 16.509 1.00 26.28 955 ALA A C 1
ATOM 7404 O O . ALA A 1 955 ? 47.670 8.712 16.108 1.00 26.28 955 ALA A O 1
ATOM 7405 N N . PRO A 1 956 ? 46.301 8.133 17.809 1.00 30.31 956 PRO A N 1
ATOM 7406 C CA . PRO A 1 956 ? 47.111 7.192 18.567 1.00 30.31 956 PRO A CA 1
ATOM 7407 C C . PRO A 1 956 ? 46.286 5.964 18.940 1.00 30.31 956 PRO A C 1
ATOM 7409 O O . PRO A 1 956 ? 45.155 6.038 19.413 1.00 30.31 956 PRO A O 1
ATOM 7412 N N . SER A 1 957 ? 46.887 4.811 18.694 1.00 35.00 957 SER A N 1
ATOM 7413 C CA . SER A 1 957 ? 46.484 3.498 19.172 1.00 35.00 957 SER A CA 1
ATOM 7414 C C . SER A 1 957 ? 46.327 3.472 20.696 1.00 35.00 957 SER A C 1
ATOM 7416 O O . SER A 1 957 ? 47.341 3.521 21.371 1.00 35.00 957 SER A O 1
ATOM 7418 N N . HIS A 1 958 ? 45.103 3.356 21.212 1.00 40.06 958 HIS A N 1
ATOM 7419 C CA . HIS A 1 958 ? 44.749 2.649 22.459 1.00 40.06 958 HIS A CA 1
ATOM 7420 C C . HIS A 1 958 ? 43.219 2.451 22.442 1.00 40.06 958 HIS A C 1
ATOM 7422 O O . HIS A 1 958 ? 42.458 3.229 23.004 1.00 40.06 958 HIS A O 1
ATOM 7428 N N . GLY A 1 959 ? 42.756 1.483 21.640 1.00 45.31 959 GLY A N 1
ATOM 7429 C CA . GLY A 1 959 ? 41.358 1.349 21.182 1.00 45.31 959 GLY A CA 1
ATOM 7430 C C . GLY A 1 959 ? 40.676 0.028 21.554 1.00 45.31 959 GLY A C 1
ATOM 7431 O O . GLY A 1 959 ? 39.786 -0.432 20.837 1.00 45.31 959 GLY A O 1
ATOM 7432 N N . THR A 1 960 ? 41.121 -0.576 22.651 1.00 48.62 960 THR A N 1
ATOM 7433 C CA . THR A 1 960 ? 40.436 -1.595 23.465 1.00 48.62 960 THR A CA 1
ATOM 7434 C C . THR A 1 960 ? 40.310 -1.012 24.876 1.00 48.62 960 THR A C 1
ATOM 7436 O O . THR A 1 960 ? 41.112 -0.144 25.218 1.00 48.62 960 THR A O 1
ATOM 7439 N N . LEU A 1 961 ? 39.338 -1.423 25.702 1.00 53.22 961 LEU A N 1
ATOM 7440 C CA . LEU A 1 961 ? 39.242 -0.970 27.106 1.00 53.22 961 LEU A CA 1
ATOM 7441 C C . LEU A 1 961 ? 40.399 -1.552 27.950 1.00 53.22 961 LEU A C 1
ATOM 7443 O O . LEU A 1 961 ? 40.203 -2.379 28.833 1.00 53.22 961 LEU A O 1
ATOM 7447 N N . GLU A 1 962 ? 41.635 -1.142 27.656 1.00 47.91 962 GLU A N 1
ATOM 7448 C CA . GLU A 1 962 ? 42.870 -1.648 28.267 1.00 47.91 962 GLU A CA 1
ATOM 7449 C C . GLU A 1 962 ? 42.954 -1.303 29.757 1.00 47.91 962 GLU A C 1
ATOM 7451 O O . GLU A 1 962 ? 43.456 -2.114 30.534 1.00 47.91 962 GLU A O 1
ATOM 7456 N N . LYS A 1 963 ? 42.372 -0.166 30.174 1.00 45.41 963 LYS A N 1
ATOM 7457 C CA . LYS A 1 963 ? 42.264 0.240 31.588 1.00 45.41 963 LYS A CA 1
ATOM 7458 C C . LYS A 1 963 ? 41.535 -0.802 32.452 1.00 45.41 963 LYS A C 1
ATOM 7460 O O . LYS A 1 963 ? 41.857 -0.963 33.622 1.00 45.41 963 LYS A O 1
ATOM 7465 N N . ARG A 1 964 ? 40.619 -1.583 31.864 1.00 54.84 964 ARG A N 1
ATOM 7466 C CA . ARG A 1 964 ? 39.828 -2.612 32.563 1.00 54.84 964 ARG A CA 1
ATOM 7467 C C . ARG A 1 964 ? 40.466 -4.012 32.544 1.00 54.84 964 ARG A C 1
ATOM 7469 O O . ARG A 1 964 ? 39.940 -4.913 33.184 1.00 54.84 964 ARG A O 1
ATOM 7476 N N . ALA A 1 965 ? 41.599 -4.207 31.860 1.00 56.16 965 ALA A N 1
ATOM 7477 C CA . ALA A 1 965 ? 42.267 -5.509 31.690 1.00 56.16 965 ALA A CA 1
ATOM 7478 C C . ALA A 1 965 ? 43.443 -5.761 32.664 1.00 56.16 965 ALA A C 1
ATOM 7480 O O . ALA A 1 965 ? 44.166 -6.762 32.545 1.00 56.16 965 ALA A O 1
ATOM 7481 N N . ALA A 1 966 ? 43.661 -4.853 33.622 1.00 66.06 966 ALA A N 1
ATOM 7482 C CA . ALA A 1 966 ? 44.638 -5.031 34.690 1.00 66.06 966 ALA A CA 1
ATOM 7483 C C . ALA A 1 966 ? 44.163 -6.104 35.696 1.00 66.06 966 ALA A C 1
ATOM 7485 O O . ALA A 1 966 ? 42.975 -6.145 36.024 1.00 66.06 966 ALA A O 1
ATOM 7486 N N . PRO A 1 967 ? 45.054 -6.979 36.207 1.00 72.38 967 PRO A N 1
ATOM 7487 C CA . PRO A 1 967 ? 44.706 -7.902 37.284 1.00 72.38 967 PRO A CA 1
ATOM 7488 C C . PRO A 1 967 ? 44.246 -7.140 38.532 1.00 72.38 967 PRO A C 1
ATOM 7490 O O . PRO A 1 967 ? 44.985 -6.307 39.056 1.00 72.38 967 PRO A O 1
ATOM 7493 N N . LYS A 1 968 ? 43.054 -7.462 39.033 1.00 76.00 968 LYS A N 1
ATOM 7494 C CA . LYS A 1 968 ? 42.487 -6.911 40.269 1.00 76.00 968 LYS A CA 1
ATOM 7495 C C . LYS A 1 968 ? 42.690 -7.900 41.412 1.00 76.00 968 LYS A C 1
ATOM 7497 O O . LYS A 1 968 ? 42.567 -9.107 41.210 1.00 76.00 968 LYS A O 1
ATOM 7502 N N . THR A 1 969 ? 43.032 -7.393 42.598 1.00 80.19 969 THR A N 1
ATOM 7503 C CA . THR A 1 969 ? 43.213 -8.209 43.810 1.00 80.19 969 THR A CA 1
ATOM 7504 C C . THR A 1 969 ? 42.072 -7.937 44.778 1.00 80.19 969 THR A C 1
ATOM 7506 O O . THR A 1 969 ? 41.782 -6.787 45.089 1.00 80.19 969 THR A O 1
ATOM 7509 N N . TYR A 1 970 ? 41.451 -9.005 45.261 1.00 81.69 970 TYR A N 1
ATOM 7510 C CA . TYR A 1 970 ? 40.334 -8.991 46.189 1.00 81.69 970 TYR A CA 1
ATOM 7511 C C . TYR A 1 970 ? 40.686 -9.763 47.462 1.00 81.69 970 TYR A C 1
ATOM 7513 O O . TYR A 1 970 ? 41.561 -10.642 47.478 1.00 81.69 970 TYR A O 1
ATOM 7521 N N . LYS A 1 971 ? 39.968 -9.431 48.535 1.00 83.81 971 LYS A N 1
ATOM 7522 C CA . LYS A 1 971 ? 40.094 -10.086 49.835 1.00 83.81 971 LYS A CA 1
ATOM 7523 C C . LYS A 1 971 ? 39.160 -11.285 49.938 1.00 83.81 971 LYS A C 1
ATOM 7525 O O . LYS A 1 971 ? 38.014 -11.214 49.503 1.00 83.81 971 LYS A O 1
ATOM 7530 N N . VAL A 1 972 ? 39.642 -12.348 50.572 1.00 85.75 972 VAL A N 1
ATOM 7531 C CA . VAL A 1 972 ? 38.852 -13.530 50.954 1.00 85.75 972 VAL A CA 1
ATOM 7532 C C . VAL A 1 972 ? 38.899 -13.724 52.465 1.00 85.75 972 VAL A C 1
ATOM 7534 O O . VAL A 1 972 ? 39.867 -13.321 53.113 1.00 85.75 972 VAL A O 1
ATOM 7537 N N . TRP A 1 973 ? 37.848 -14.308 53.036 1.00 88.44 973 TRP A N 1
ATOM 7538 C CA . TRP A 1 973 ? 37.764 -14.525 54.477 1.00 88.44 973 TRP A CA 1
ATOM 7539 C C . TRP A 1 973 ? 38.457 -15.825 54.878 1.00 88.44 973 TRP A C 1
ATOM 7541 O O . TRP A 1 973 ? 38.103 -16.892 54.386 1.00 88.44 973 TRP A O 1
ATOM 7551 N N . CYS A 1 974 ? 39.417 -15.757 55.800 1.00 88.00 974 CYS A N 1
ATOM 7552 C CA . CYS A 1 974 ? 40.132 -16.931 56.291 1.00 88.00 974 CYS A CA 1
ATOM 7553 C C . CYS A 1 974 ? 39.680 -17.310 57.702 1.00 88.00 974 CYS A C 1
ATOM 7555 O O . CYS A 1 974 ? 40.141 -16.730 58.683 1.00 88.00 974 CYS A O 1
ATOM 7557 N N . ALA A 1 975 ? 38.851 -18.351 57.829 1.00 82.56 975 ALA A N 1
ATOM 7558 C CA . ALA A 1 975 ? 38.378 -18.838 59.131 1.00 82.56 975 ALA A CA 1
ATOM 7559 C C . ALA A 1 975 ? 39.524 -19.224 60.092 1.00 82.56 975 ALA A C 1
ATOM 7561 O O . ALA A 1 975 ? 39.404 -19.041 61.301 1.00 82.56 975 ALA A O 1
ATOM 7562 N N . GLY A 1 976 ? 40.651 -19.716 59.561 1.00 78.81 976 GLY A N 1
ATOM 7563 C CA . GLY A 1 976 ? 41.828 -20.084 60.356 1.00 78.81 976 GLY A CA 1
ATOM 7564 C C . GLY A 1 976 ? 42.570 -18.901 60.995 1.00 78.81 976 GLY A C 1
ATOM 7565 O O . GLY A 1 976 ? 43.207 -19.088 62.030 1.00 78.81 976 GLY A O 1
ATOM 7566 N N . THR A 1 977 ? 42.486 -17.699 60.412 1.00 80.38 977 THR A N 1
ATOM 7567 C CA . THR A 1 977 ? 43.097 -16.468 60.953 1.00 80.38 977 THR A CA 1
ATOM 7568 C C . THR A 1 977 ? 42.071 -15.506 61.550 1.00 80.38 977 THR A C 1
ATOM 7570 O O . THR A 1 977 ? 42.447 -14.668 62.360 1.00 80.38 977 THR A O 1
ATOM 7573 N N . GLY A 1 978 ? 40.790 -15.639 61.191 1.00 83.94 978 GLY A N 1
ATOM 7574 C CA . GLY A 1 978 ? 39.721 -14.725 61.596 1.00 83.94 978 GLY A CA 1
ATOM 7575 C C . GLY A 1 978 ? 39.801 -13.351 60.926 1.00 83.94 978 GLY A C 1
ATOM 7576 O O . GLY A 1 978 ? 39.247 -12.399 61.464 1.00 83.94 978 GLY A O 1
ATOM 7577 N N . ASP A 1 979 ? 40.492 -13.248 59.785 1.00 86.75 979 ASP A N 1
ATOM 7578 C CA . ASP A 1 979 ? 40.777 -11.988 59.094 1.00 86.75 979 ASP A CA 1
ATOM 7579 C C . ASP A 1 979 ? 40.556 -12.098 57.576 1.00 86.75 979 ASP A C 1
ATOM 7581 O O . ASP A 1 979 ? 40.599 -13.182 56.983 1.00 86.75 979 ASP A O 1
ATOM 7585 N N . TRP A 1 980 ? 40.363 -10.940 56.937 1.00 87.56 980 TRP A N 1
ATOM 7586 C CA . TRP A 1 980 ? 40.336 -10.786 55.482 1.00 87.56 980 TRP A CA 1
ATOM 7587 C C . TRP A 1 980 ? 41.755 -10.743 54.913 1.00 87.56 980 TRP A C 1
ATOM 7589 O O . TRP A 1 980 ? 42.536 -9.858 55.269 1.00 87.56 980 TRP A O 1
ATOM 7599 N N . VAL A 1 981 ? 42.071 -11.647 53.987 1.00 85.81 981 VAL A N 1
ATOM 7600 C CA . VAL A 1 981 ? 43.415 -11.786 53.408 1.00 85.81 981 VAL A CA 1
ATOM 7601 C C . VAL A 1 981 ? 43.403 -11.446 51.919 1.00 85.81 981 VAL A C 1
ATOM 7603 O O . VAL A 1 981 ? 42.536 -11.909 51.176 1.00 85.81 981 VAL A O 1
ATOM 7606 N N . ASP A 1 982 ? 44.378 -10.646 51.475 1.00 81.75 982 ASP A N 1
ATOM 7607 C CA . ASP A 1 982 ? 44.605 -10.351 50.057 1.00 81.75 982 ASP A CA 1
ATOM 7608 C C . ASP A 1 982 ? 45.160 -11.593 49.347 1.00 81.75 982 ASP A C 1
ATOM 7610 O O . ASP A 1 982 ? 46.286 -12.032 49.610 1.00 81.75 982 ASP A O 1
ATOM 7614 N N . GLY A 1 983 ? 44.392 -12.151 48.412 1.00 70.25 983 GLY A N 1
ATOM 7615 C CA . GLY A 1 983 ? 44.821 -13.374 47.732 1.00 70.25 983 GLY A CA 1
ATOM 7616 C C . GLY A 1 983 ? 44.057 -13.741 46.469 1.00 70.25 983 GLY A C 1
ATOM 7617 O O . GLY A 1 983 ? 44.629 -14.400 45.606 1.00 70.25 983 GLY A O 1
ATOM 7618 N N . LEU A 1 984 ? 42.822 -13.265 46.304 1.00 79.62 984 LEU A N 1
ATOM 7619 C CA . LEU A 1 984 ? 42.014 -13.535 45.120 1.00 79.62 984 LEU A CA 1
ATOM 7620 C C . LEU A 1 984 ? 42.396 -12.573 43.993 1.00 79.62 984 LEU A C 1
ATOM 7622 O O . LEU A 1 984 ? 42.016 -11.405 44.015 1.00 79.62 984 LEU A O 1
ATOM 7626 N N . LYS A 1 985 ? 43.148 -13.051 43.001 1.00 82.06 985 LYS A N 1
ATOM 7627 C CA . LYS A 1 985 ? 43.490 -12.263 41.809 1.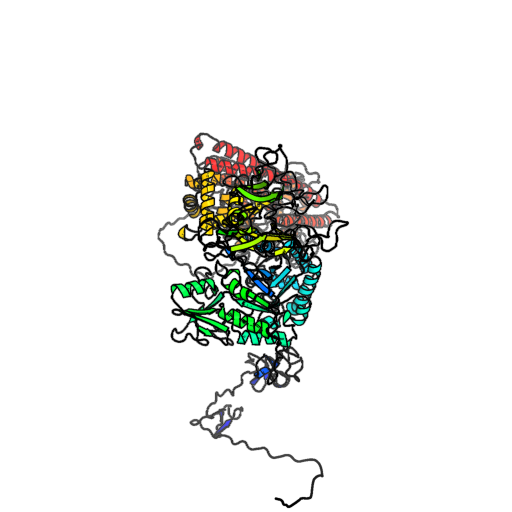00 82.06 985 LYS A CA 1
ATOM 7628 C C . LYS A 1 985 ? 42.614 -12.672 40.633 1.00 82.06 985 LYS A C 1
ATOM 7630 O O . LYS A 1 985 ? 42.465 -13.859 40.371 1.00 82.06 985 LYS A O 1
ATOM 7635 N N . ILE A 1 986 ? 42.031 -11.683 39.962 1.00 80.81 986 ILE A N 1
ATOM 7636 C CA . ILE A 1 986 ? 41.177 -11.872 38.788 1.00 80.81 986 ILE A CA 1
ATOM 7637 C C . ILE A 1 986 ? 41.605 -10.880 37.712 1.00 80.81 986 ILE A C 1
ATOM 7639 O O . ILE A 1 986 ? 41.669 -9.672 37.948 1.00 80.81 986 ILE A O 1
ATOM 7643 N N . LYS A 1 987 ? 41.865 -11.388 36.516 1.00 81.25 987 LYS A N 1
ATOM 7644 C CA . LYS A 1 987 ? 42.236 -10.633 35.330 1.00 81.25 987 LYS A CA 1
ATOM 7645 C C . LYS A 1 987 ? 41.095 -10.669 34.307 1.00 81.25 987 LYS A C 1
ATOM 7647 O O . LYS A 1 987 ? 40.885 -11.705 33.672 1.00 81.25 987 LYS A O 1
ATOM 7652 N N . PRO A 1 988 ? 40.407 -9.537 34.082 1.00 75.31 988 PRO A N 1
ATOM 7653 C CA . PRO A 1 988 ? 39.384 -9.437 33.046 1.00 75.31 988 PRO A CA 1
ATOM 7654 C C . PRO A 1 988 ? 39.949 -9.661 31.636 1.00 75.31 988 PRO A C 1
ATOM 7656 O O . PRO A 1 988 ? 41.142 -9.456 31.372 1.00 75.31 988 PRO A O 1
ATOM 7659 N N . VAL A 1 989 ? 39.084 -10.075 30.710 1.00 75.38 989 VAL A N 1
ATOM 7660 C CA . VAL A 1 989 ? 39.422 -10.237 29.289 1.00 75.38 989 VAL A CA 1
ATOM 7661 C C . VAL A 1 989 ? 39.088 -8.948 28.530 1.00 75.38 989 VAL A C 1
ATOM 7663 O O . VAL A 1 989 ? 38.200 -8.200 28.918 1.00 75.38 989 VAL A O 1
ATOM 7666 N N . TYR A 1 990 ? 39.823 -8.652 27.455 1.00 76.88 990 TYR A N 1
ATOM 7667 C CA . TYR A 1 990 ? 39.547 -7.488 26.610 1.00 76.88 990 TYR A CA 1
ATOM 7668 C C . TYR A 1 990 ? 38.202 -7.626 25.891 1.00 76.88 990 TYR A C 1
ATOM 7670 O O . TYR A 1 990 ? 37.934 -8.681 25.317 1.00 76.88 990 TYR A O 1
ATOM 7678 N N . TYR A 1 991 ? 37.436 -6.536 25.817 1.00 77.19 991 TYR A N 1
ATOM 7679 C CA . TYR A 1 991 ? 36.180 -6.431 25.067 1.00 77.19 991 TYR A CA 1
ATOM 7680 C C . TYR A 1 991 ? 36.043 -5.054 24.374 1.00 77.19 991 TYR A C 1
ATOM 7682 O O . TYR A 1 991 ? 36.807 -4.128 24.687 1.00 77.19 991 TYR A O 1
ATOM 7690 N N . PRO A 1 992 ? 35.149 -4.914 23.373 1.00 77.56 992 PRO A N 1
ATOM 7691 C CA . PRO A 1 992 ? 34.970 -3.666 22.627 1.00 77.56 992 PRO A CA 1
ATOM 7692 C C . PRO A 1 992 ? 34.323 -2.576 23.493 1.00 77.56 992 PRO A C 1
ATOM 7694 O O . PRO A 1 992 ? 33.448 -2.871 24.294 1.00 77.56 992 PRO A O 1
ATOM 7697 N N . SER A 1 993 ? 34.709 -1.309 23.315 1.00 79.00 993 SER A N 1
ATOM 7698 C CA . SER A 1 993 ? 33.941 -0.180 23.865 1.00 79.00 993 SER A CA 1
ATOM 7699 C C . SER A 1 993 ? 32.737 0.154 22.980 1.00 79.00 993 SER A C 1
ATOM 7701 O O . SER A 1 993 ? 32.742 -0.155 21.786 1.00 79.00 993 SER A O 1
ATOM 7703 N N . ALA A 1 994 ? 31.743 0.866 23.526 1.00 79.25 994 ALA A N 1
ATOM 7704 C CA . ALA A 1 994 ? 30.485 1.175 22.837 1.00 79.25 994 ALA A CA 1
ATOM 7705 C C . ALA A 1 994 ? 30.663 1.865 21.470 1.00 79.25 994 ALA A C 1
ATOM 7707 O O . ALA A 1 994 ? 29.891 1.629 20.546 1.00 79.25 994 ALA A O 1
ATOM 7708 N N . GLY A 1 995 ? 31.715 2.673 21.302 1.00 77.00 995 GLY A N 1
ATOM 7709 C CA . GLY A 1 995 ? 32.036 3.346 20.035 1.00 77.00 995 GLY A CA 1
ATOM 7710 C C . GLY A 1 995 ? 32.752 2.483 18.985 1.00 77.00 995 GLY A C 1
ATOM 7711 O O . GLY A 1 995 ? 33.050 2.979 17.903 1.00 77.00 995 GLY A O 1
ATOM 7712 N N . ARG A 1 996 ? 33.092 1.222 19.289 1.00 76.50 996 ARG A N 1
ATOM 7713 C CA . ARG A 1 996 ? 33.823 0.313 18.379 1.00 76.50 996 ARG A CA 1
ATOM 7714 C C . ARG A 1 996 ? 32.924 -0.712 17.689 1.00 76.50 996 ARG A C 1
ATOM 7716 O O . ARG A 1 996 ? 33.379 -1.346 16.734 1.00 76.50 996 ARG A O 1
ATOM 7723 N N . TRP A 1 997 ? 31.686 -0.850 18.155 1.00 81.25 997 TRP A N 1
ATOM 7724 C CA . TRP A 1 997 ? 30.652 -1.652 17.512 1.00 81.25 997 TRP A CA 1
ATOM 7725 C C . TRP A 1 997 ? 30.302 -1.038 16.157 1.00 81.25 997 TRP A C 1
ATOM 7727 O O . TRP A 1 997 ? 30.107 0.173 16.046 1.00 81.25 997 TRP A O 1
ATOM 7737 N N . GLN A 1 998 ? 30.319 -1.860 15.114 1.00 81.88 998 GLN A N 1
ATOM 7738 C CA . GLN A 1 998 ? 30.046 -1.428 13.746 1.00 81.88 998 GLN A CA 1
ATOM 7739 C C . GLN A 1 998 ? 28.536 -1.432 13.487 1.00 81.88 998 GLN A C 1
ATOM 7741 O O . GLN A 1 998 ? 27.857 -2.294 14.034 1.00 81.88 998 GLN A O 1
ATOM 7746 N N . PRO A 1 999 ? 28.009 -0.597 12.572 1.00 83.00 999 PRO A N 1
ATOM 7747 C CA . PRO A 1 999 ? 26.601 -0.662 12.154 1.00 83.00 999 PRO A CA 1
ATOM 7748 C C . PRO A 1 999 ? 26.151 -2.029 11.611 1.00 83.00 999 PRO A C 1
ATOM 7750 O O . PRO A 1 999 ? 24.964 -2.304 11.472 1.00 83.00 999 PRO A O 1
ATOM 7753 N N . THR A 1 1000 ? 27.100 -2.902 11.270 1.00 84.00 1000 THR A N 1
ATOM 7754 C CA . THR A 1 1000 ? 26.844 -4.287 10.866 1.00 84.00 1000 THR A CA 1
ATOM 7755 C C . THR A 1 1000 ? 26.690 -5.261 12.036 1.00 84.00 1000 THR A C 1
ATOM 7757 O O . THR A 1 1000 ? 26.165 -6.348 11.815 1.00 84.00 1000 THR A O 1
ATOM 7760 N N . ASP A 1 1001 ? 27.160 -4.915 13.238 1.00 83.00 1001 ASP A N 1
ATOM 7761 C CA . ASP A 1 1001 ? 27.058 -5.764 14.428 1.00 83.00 1001 ASP A CA 1
ATOM 7762 C C . ASP A 1 1001 ? 25.602 -5.778 14.937 1.00 83.00 1001 ASP A C 1
ATOM 7764 O O . ASP A 1 1001 ? 24.946 -4.735 14.983 1.00 83.00 1001 ASP A O 1
ATOM 7768 N N . VAL A 1 1002 ? 25.094 -6.945 15.352 1.00 85.88 1002 VAL A N 1
ATOM 7769 C CA . VAL A 1 1002 ? 23.715 -7.095 15.872 1.00 85.88 1002 VAL A CA 1
ATOM 7770 C C . VAL A 1 1002 ? 23.499 -6.196 17.089 1.00 85.88 1002 VAL A C 1
ATOM 7772 O O . VAL A 1 1002 ? 22.518 -5.467 17.154 1.00 85.88 1002 VAL A O 1
ATOM 7775 N N . GLN A 1 1003 ? 24.491 -6.127 17.978 1.00 88.56 1003 GLN A N 1
ATOM 7776 C CA . GLN A 1 1003 ? 24.485 -5.277 19.169 1.00 88.56 1003 GLN A CA 1
ATOM 7777 C C . GLN A 1 1003 ? 24.346 -3.783 18.850 1.00 88.56 1003 GLN A C 1
ATOM 7779 O O . GLN A 1 1003 ? 23.863 -3.028 19.686 1.00 88.56 1003 GLN A O 1
ATOM 7784 N N . TYR A 1 1004 ? 24.783 -3.341 17.663 1.00 87.31 1004 TYR A N 1
ATOM 7785 C CA . TYR A 1 1004 ? 24.600 -1.958 17.221 1.00 87.31 1004 TYR A CA 1
ATOM 7786 C C . TYR A 1 1004 ? 23.166 -1.706 16.750 1.00 87.31 1004 TYR A C 1
ATOM 7788 O O . TYR A 1 1004 ? 22.608 -0.651 17.033 1.00 87.31 1004 TYR A O 1
ATOM 7796 N N . LYS A 1 1005 ? 22.574 -2.664 16.029 1.00 85.88 1005 LYS A N 1
ATOM 7797 C CA . LYS A 1 1005 ? 21.210 -2.566 15.484 1.00 85.88 1005 LYS A CA 1
ATOM 7798 C C . LYS A 1 1005 ? 20.123 -2.794 16.530 1.00 85.88 1005 LYS A C 1
ATOM 7800 O O . LYS A 1 1005 ? 19.009 -2.320 16.355 1.00 85.88 1005 LYS A O 1
ATOM 7805 N N . GLU A 1 1006 ? 20.459 -3.526 17.582 1.00 90.00 1006 GLU A N 1
ATOM 7806 C CA . GLU A 1 1006 ? 19.550 -3.945 18.646 1.00 90.00 1006 GLU A CA 1
ATOM 7807 C C . GLU A 1 1006 ? 20.068 -3.480 20.014 1.00 90.00 1006 GLU A C 1
ATOM 7809 O O . GLU A 1 1006 ? 20.018 -4.205 21.013 1.00 90.00 1006 GLU A O 1
ATOM 7814 N N . ALA A 1 1007 ? 20.595 -2.257 20.069 1.00 88.31 1007 ALA A N 1
ATOM 7815 C CA . ALA A 1 1007 ? 20.944 -1.622 21.328 1.00 88.31 1007 ALA A CA 1
ATOM 7816 C C . ALA A 1 1007 ? 19.679 -1.447 22.182 1.00 88.31 1007 ALA A C 1
ATOM 7818 O O . ALA A 1 1007 ? 18.615 -1.096 21.685 1.00 88.31 1007 ALA A O 1
ATOM 7819 N N . ARG A 1 1008 ? 19.777 -1.702 23.482 1.00 91.00 1008 ARG A N 1
ATOM 7820 C CA . ARG A 1 1008 ? 18.671 -1.546 24.423 1.00 91.00 1008 ARG A CA 1
ATOM 7821 C C . ARG A 1 1008 ? 18.632 -0.093 24.898 1.00 91.00 1008 ARG A C 1
ATOM 7823 O O . ARG A 1 1008 ? 19.518 0.352 25.632 1.00 91.00 1008 ARG A O 1
ATOM 7830 N N . THR A 1 1009 ? 17.629 0.657 24.449 1.00 86.81 1009 THR A N 1
ATOM 7831 C CA . THR A 1 1009 ? 17.428 2.080 24.780 1.00 86.81 1009 THR A CA 1
ATOM 7832 C C . THR A 1 1009 ? 16.030 2.326 25.334 1.00 86.81 1009 THR A C 1
ATOM 7834 O O . THR A 1 1009 ? 15.129 1.514 25.143 1.00 86.81 1009 THR A O 1
ATOM 7837 N N . TYR A 1 1010 ? 15.836 3.442 26.035 1.00 82.25 1010 TYR A N 1
ATOM 7838 C CA . TYR A 1 1010 ? 14.504 3.841 26.477 1.00 82.25 1010 TYR A CA 1
ATOM 7839 C C . TYR A 1 1010 ? 13.562 4.022 25.284 1.00 82.25 1010 TYR A C 1
ATOM 7841 O O . TYR A 1 1010 ? 13.899 4.737 24.343 1.00 82.25 1010 TYR A O 1
ATOM 7849 N N . GLN A 1 1011 ? 12.324 3.529 25.401 1.00 75.94 1011 GLN A N 1
ATOM 7850 C CA . GLN A 1 1011 ? 11.244 3.875 24.463 1.00 75.94 1011 GLN A CA 1
ATOM 7851 C C . GLN A 1 1011 ? 11.070 5.392 24.313 1.00 75.94 1011 GLN A C 1
ATOM 7853 O O . GLN A 1 1011 ? 10.708 5.901 23.254 1.00 75.94 1011 GLN A O 1
ATOM 7858 N N . SER A 1 1012 ? 11.324 6.124 25.400 1.00 72.31 1012 SER A N 1
ATOM 7859 C CA . SER A 1 1012 ? 11.406 7.577 25.400 1.00 72.31 1012 SER A CA 1
ATOM 7860 C C . SER A 1 1012 ? 12.393 8.064 26.449 1.00 72.31 1012 SER A C 1
ATOM 7862 O O . SER A 1 1012 ? 12.194 7.856 27.645 1.00 72.31 1012 SER A O 1
ATOM 7864 N N . ARG A 1 1013 ? 13.453 8.768 26.032 1.00 72.19 1013 ARG A N 1
ATOM 7865 C CA . ARG A 1 1013 ? 14.402 9.414 26.963 1.00 72.19 1013 ARG A CA 1
ATOM 7866 C C . ARG A 1 1013 ? 13.785 10.610 27.696 1.00 72.19 1013 ARG A C 1
ATOM 7868 O O . ARG A 1 1013 ? 14.179 10.909 28.818 1.00 72.19 1013 ARG A O 1
ATOM 7875 N N . THR A 1 1014 ? 12.793 11.251 27.080 1.00 65.69 1014 THR A N 1
ATOM 7876 C CA . THR A 1 1014 ? 12.176 12.506 27.548 1.00 65.69 1014 THR A CA 1
ATOM 7877 C C . THR A 1 1014 ? 10.912 12.303 28.385 1.00 65.69 1014 THR A C 1
ATOM 7879 O O . THR A 1 1014 ? 10.398 13.255 28.970 1.00 65.69 1014 THR A O 1
ATOM 7882 N N . ASP A 1 1015 ? 10.403 11.075 28.471 1.00 71.62 1015 ASP A N 1
ATOM 7883 C CA . ASP A 1 1015 ? 9.300 10.721 29.361 1.00 71.62 1015 ASP A CA 1
ATOM 7884 C C . ASP A 1 1015 ? 9.849 10.078 30.641 1.00 71.62 1015 ASP A C 1
ATOM 7886 O O . ASP A 1 1015 ? 10.310 8.936 30.612 1.00 71.62 1015 ASP A O 1
ATOM 7890 N N . CYS A 1 1016 ? 9.834 10.791 31.774 1.00 75.56 1016 CYS A N 1
ATOM 7891 C CA . CYS A 1 1016 ? 10.293 10.200 33.036 1.00 75.56 1016 CYS A CA 1
ATOM 7892 C C . CYS A 1 1016 ? 9.330 9.149 33.602 1.00 75.56 1016 CYS A C 1
ATOM 7894 O O . CYS A 1 1016 ? 9.707 8.469 34.549 1.00 75.56 1016 CYS A O 1
ATOM 7896 N N . ALA A 1 1017 ? 8.104 9.041 33.086 1.00 75.31 1017 ALA A N 1
ATOM 7897 C CA . ALA A 1 1017 ? 7.104 8.105 33.586 1.00 75.31 1017 ALA A CA 1
ATOM 7898 C C . ALA A 1 1017 ? 7.169 6.736 32.892 1.00 75.31 1017 ALA A C 1
ATOM 7900 O O . ALA A 1 1017 ? 6.629 5.768 33.418 1.00 75.31 1017 ALA A O 1
ATOM 7901 N N . ASN A 1 1018 ? 7.860 6.651 31.747 1.00 78.62 1018 ASN A N 1
ATOM 7902 C CA . ASN A 1 1018 ? 8.041 5.419 30.985 1.00 78.62 1018 ASN A CA 1
ATOM 7903 C C . ASN A 1 1018 ? 9.452 4.828 31.216 1.00 78.62 1018 ASN A C 1
ATOM 7905 O O . ASN A 1 1018 ? 10.433 5.381 30.703 1.00 78.62 1018 ASN A O 1
ATOM 7909 N N . PRO A 1 1019 ? 9.578 3.716 31.966 1.00 83.81 1019 PRO A N 1
ATOM 7910 C CA . PRO A 1 1019 ? 10.842 3.029 32.219 1.00 83.81 1019 PRO A CA 1
ATOM 7911 C C . PRO A 1 1019 ? 11.159 1.911 31.216 1.00 83.81 1019 PRO A C 1
ATOM 7913 O O . PRO A 1 1019 ? 12.159 1.219 31.395 1.00 83.81 1019 PRO A O 1
ATOM 7916 N N . LEU A 1 1020 ? 10.333 1.711 30.188 1.00 84.81 1020 LEU A N 1
ATOM 7917 C CA . LEU A 1 1020 ? 10.492 0.620 29.231 1.00 84.81 1020 LEU A CA 1
ATOM 7918 C C . LEU A 1 1020 ? 11.732 0.827 28.354 1.00 84.81 1020 LEU A C 1
ATOM 7920 O O . LEU A 1 1020 ? 12.043 1.942 27.916 1.00 84.81 1020 LEU A O 1
ATOM 7924 N N . VAL A 1 1021 ? 12.430 -0.279 28.106 1.00 84.75 1021 VAL A N 1
ATOM 7925 C CA . VAL A 1 1021 ? 13.666 -0.351 27.324 1.00 84.75 1021 VAL A CA 1
ATOM 7926 C C . VAL A 1 1021 ? 13.471 -1.359 26.199 1.00 84.75 1021 VAL A C 1
ATOM 7928 O O . VAL A 1 1021 ? 13.215 -2.525 26.488 1.00 84.75 1021 VAL A O 1
ATOM 7931 N N . ASP A 1 1022 ? 13.651 -0.919 24.956 1.00 83.81 1022 ASP A N 1
ATOM 7932 C CA . ASP A 1 1022 ? 13.398 -1.702 23.744 1.00 83.81 1022 ASP A CA 1
ATOM 7933 C C . ASP A 1 1022 ? 14.659 -1.825 22.866 1.00 83.81 1022 ASP A C 1
ATOM 7935 O O . ASP A 1 1022 ? 15.568 -0.989 22.958 1.00 83.81 1022 ASP A O 1
ATOM 7939 N N . PRO A 1 1023 ? 14.734 -2.851 21.995 1.00 85.69 1023 PRO A N 1
ATOM 7940 C CA . PRO A 1 1023 ? 15.771 -2.955 20.974 1.00 85.69 1023 PRO A CA 1
ATOM 7941 C C . PRO A 1 1023 ? 15.603 -1.874 19.898 1.00 85.69 1023 PRO A C 1
ATOM 7943 O O . PRO A 1 1023 ? 14.595 -1.820 19.195 1.00 85.69 1023 PRO A O 1
ATOM 7946 N N . MET A 1 1024 ? 16.618 -1.030 19.733 1.00 81.69 1024 MET A N 1
ATOM 7947 C CA . MET A 1 1024 ? 16.687 0.010 18.708 1.00 81.69 1024 MET A CA 1
ATOM 7948 C C . MET A 1 1024 ? 18.112 0.144 18.162 1.00 81.69 1024 MET A C 1
ATOM 7950 O O . MET A 1 1024 ? 19.092 -0.229 18.807 1.00 81.69 1024 MET A O 1
ATOM 7954 N N . GLU A 1 1025 ? 18.247 0.715 16.967 1.00 82.94 1025 GLU A N 1
ATOM 7955 C CA . GLU A 1 1025 ? 19.566 1.021 16.419 1.00 82.94 1025 GLU A CA 1
ATOM 7956 C C . GLU A 1 1025 ? 20.240 2.129 17.241 1.00 82.94 1025 GLU A C 1
ATOM 7958 O O . GLU A 1 1025 ? 19.633 3.157 17.545 1.00 82.94 1025 GLU A O 1
ATOM 7963 N N . LYS A 1 1026 ? 21.509 1.919 17.600 1.00 81.00 1026 LYS A N 1
ATOM 7964 C CA . LYS A 1 1026 ? 22.292 2.835 18.429 1.00 81.00 1026 LYS A CA 1
ATOM 7965 C C . LYS A 1 1026 ? 22.369 4.240 17.817 1.00 81.00 1026 LYS A C 1
ATOM 7967 O O . LYS A 1 1026 ? 22.923 4.427 16.735 1.00 81.00 1026 LYS A O 1
ATOM 7972 N N . ASP A 1 1027 ? 21.986 5.251 18.595 1.00 76.38 1027 ASP A N 1
ATOM 7973 C CA . ASP A 1 1027 ? 22.001 6.666 18.211 1.00 76.38 1027 ASP A CA 1
ATOM 7974 C C . ASP A 1 1027 ? 22.888 7.542 19.127 1.00 76.38 1027 ASP A C 1
ATOM 7976 O O . ASP A 1 1027 ? 22.760 7.598 20.344 1.00 76.38 1027 ASP A O 1
ATOM 7980 N N . GLY A 1 1028 ? 23.852 8.269 18.562 1.00 75.62 1028 GLY A N 1
ATOM 7981 C CA . GLY A 1 1028 ? 24.731 9.122 19.378 1.00 75.62 1028 GLY A CA 1
ATOM 7982 C C . GLY A 1 1028 ? 25.626 8.336 20.357 1.00 75.62 1028 GLY A C 1
ATOM 7983 O O . GLY A 1 1028 ? 26.096 7.238 20.042 1.00 75.62 1028 GLY A O 1
ATOM 7984 N N . ASN A 1 1029 ? 25.927 8.920 21.525 1.00 71.56 1029 ASN A N 1
ATOM 7985 C CA . ASN A 1 1029 ? 26.993 8.467 22.440 1.00 71.56 1029 ASN A CA 1
ATOM 7986 C C . ASN A 1 1029 ? 26.507 8.039 23.840 1.00 71.56 1029 ASN A C 1
ATOM 7988 O O . ASN A 1 1029 ? 27.326 7.916 24.756 1.00 71.56 1029 ASN A O 1
ATOM 7992 N N . ASN A 1 1030 ? 25.212 7.769 24.011 1.00 77.25 1030 ASN A N 1
ATOM 7993 C CA . ASN A 1 1030 ? 24.603 7.523 25.328 1.00 77.25 1030 ASN A CA 1
ATOM 7994 C C . ASN A 1 1030 ? 24.550 6.036 25.710 1.00 77.25 1030 ASN A C 1
ATOM 7996 O O . ASN A 1 1030 ? 23.752 5.613 26.533 1.00 77.25 1030 ASN A O 1
ATOM 8000 N N . TYR A 1 1031 ? 25.455 5.234 25.150 1.00 84.56 1031 TYR A N 1
ATOM 8001 C CA . TYR A 1 1031 ? 25.487 3.786 25.345 1.00 84.56 1031 TYR A CA 1
ATOM 8002 C C . TYR A 1 1031 ? 26.814 3.339 25.933 1.00 84.56 1031 TYR A C 1
ATOM 8004 O O . TYR A 1 1031 ? 27.862 3.866 25.546 1.00 84.56 1031 TYR A O 1
ATOM 8012 N N . ASP A 1 1032 ? 26.755 2.312 26.774 1.00 85.75 1032 ASP A N 1
ATOM 8013 C CA . ASP A 1 1032 ? 27.908 1.553 27.242 1.00 85.75 1032 ASP A CA 1
ATOM 8014 C C . ASP A 1 1032 ? 27.833 0.101 26.747 1.00 85.75 1032 ASP A C 1
ATOM 8016 O O . ASP A 1 1032 ? 26.765 -0.431 26.439 1.00 85.75 1032 ASP A O 1
ATOM 8020 N N . THR A 1 1033 ? 29.003 -0.530 26.596 1.00 86.62 1033 THR A N 1
ATOM 8021 C CA . THR A 1 1033 ? 29.072 -1.969 26.317 1.00 86.62 1033 THR A CA 1
ATOM 8022 C C . THR A 1 1033 ? 28.810 -2.718 27.603 1.00 86.62 1033 THR A C 1
ATOM 8024 O O . THR A 1 1033 ? 29.581 -2.609 28.556 1.00 86.62 1033 THR A O 1
ATOM 8027 N N . GLU A 1 1034 ? 27.718 -3.462 27.592 1.00 87.31 1034 GLU A N 1
ATOM 8028 C CA . GLU A 1 1034 ? 27.088 -4.000 28.774 1.00 87.31 1034 GLU A CA 1
ATOM 8029 C C . GLU A 1 1034 ? 27.395 -5.482 28.970 1.00 87.31 1034 GLU A C 1
ATOM 8031 O O . GLU A 1 1034 ? 27.191 -6.285 28.056 1.00 87.31 1034 GLU A O 1
ATOM 8036 N N . HIS A 1 1035 ? 27.814 -5.840 30.187 1.00 86.44 1035 HIS A N 1
ATOM 8037 C CA . HIS A 1 1035 ? 27.872 -7.233 30.621 1.00 86.44 1035 HIS A CA 1
ATOM 8038 C C . HIS A 1 1035 ? 26.547 -7.598 31.273 1.00 86.44 1035 HIS A C 1
ATOM 8040 O O . HIS A 1 1035 ? 26.194 -7.066 32.325 1.00 86.44 1035 HIS A O 1
ATOM 8046 N N . VAL A 1 1036 ? 25.836 -8.564 30.700 1.00 86.56 1036 VAL A N 1
ATOM 8047 C CA . VAL A 1 1036 ? 24.548 -9.009 31.250 1.00 86.56 1036 VAL A CA 1
ATOM 8048 C C . VAL A 1 1036 ? 24.698 -9.474 32.712 1.00 86.56 1036 VAL A C 1
ATOM 8050 O O . VAL A 1 1036 ? 23.894 -9.096 33.563 1.00 86.56 1036 VAL A O 1
ATOM 8053 N N . LEU A 1 1037 ? 25.791 -10.186 33.029 1.00 84.88 1037 LEU A N 1
ATOM 8054 C CA . LEU A 1 1037 ? 26.244 -10.468 34.395 1.00 84.88 1037 LEU A CA 1
ATOM 8055 C C . LEU A 1 1037 ? 27.510 -9.659 34.706 1.00 84.88 1037 LEU A C 1
ATOM 8057 O O . LEU A 1 1037 ? 28.530 -9.772 34.032 1.00 84.88 1037 LEU A O 1
ATOM 8061 N N . GLU A 1 1038 ? 27.435 -8.846 35.750 1.00 81.25 1038 GLU A N 1
ATOM 8062 C CA . GLU A 1 1038 ? 28.462 -7.880 36.132 1.00 81.25 1038 GLU A CA 1
ATOM 8063 C C . GLU A 1 1038 ? 29.774 -8.495 36.659 1.00 81.25 1038 GLU A C 1
ATOM 8065 O O . GLU A 1 1038 ? 29.772 -9.415 37.478 1.00 81.25 1038 GLU A O 1
ATOM 8070 N N . LEU A 1 1039 ? 30.927 -7.924 36.291 1.00 77.38 1039 LEU A N 1
ATOM 8071 C CA . LEU A 1 1039 ? 32.250 -8.462 36.656 1.00 77.38 1039 LEU A CA 1
ATOM 8072 C C . LEU A 1 1039 ? 32.487 -8.532 38.178 1.00 77.38 1039 LEU A C 1
ATOM 8074 O O . LEU A 1 1039 ? 33.110 -9.476 38.671 1.00 77.38 1039 LEU A O 1
ATOM 8078 N N . GLN A 1 1040 ? 31.976 -7.559 38.936 1.00 75.94 1040 GLN A N 1
ATOM 8079 C CA . GLN A 1 1040 ? 32.066 -7.467 40.401 1.00 75.94 1040 GLN A CA 1
ATOM 8080 C C . GLN A 1 1040 ? 31.361 -8.609 41.138 1.00 75.94 1040 GLN A C 1
ATOM 8082 O O . GLN A 1 1040 ? 31.638 -8.845 42.316 1.00 75.94 1040 GLN A O 1
ATOM 8087 N N . MET A 1 1041 ? 30.470 -9.337 40.467 1.00 83.06 1041 MET A N 1
ATOM 8088 C CA . MET A 1 1041 ? 29.772 -10.468 41.064 1.00 83.06 1041 MET A CA 1
ATOM 8089 C C . MET A 1 1041 ? 30.699 -11.635 41.371 1.00 83.06 1041 MET A C 1
ATOM 8091 O O . MET A 1 1041 ? 30.532 -12.306 42.384 1.00 83.06 1041 MET A O 1
ATOM 8095 N N . VAL A 1 1042 ? 31.700 -11.862 40.523 1.00 82.06 1042 VAL A N 1
ATOM 8096 C CA . VAL A 1 1042 ? 32.642 -12.975 40.668 1.00 82.06 1042 VAL A CA 1
ATOM 8097 C C . VAL A 1 1042 ? 33.425 -12.892 41.989 1.00 82.06 1042 VAL A C 1
ATOM 8099 O O . VAL A 1 1042 ? 33.398 -13.855 42.756 1.00 82.06 1042 VAL A O 1
ATOM 8102 N N . PRO A 1 1043 ? 34.095 -11.774 42.335 1.00 81.81 1043 PRO A N 1
ATOM 8103 C CA . PRO A 1 1043 ? 34.738 -11.652 43.642 1.00 81.81 1043 PRO A CA 1
ATOM 8104 C C . PRO A 1 1043 ? 33.737 -11.594 44.804 1.00 81.81 1043 PRO A C 1
ATOM 8106 O O . PRO A 1 1043 ? 34.062 -12.044 45.903 1.00 81.81 1043 PRO A O 1
ATOM 8109 N N . MET A 1 1044 ? 32.519 -11.087 44.580 1.00 85.94 1044 MET A N 1
ATOM 8110 C CA . MET A 1 1044 ? 31.466 -11.078 45.597 1.00 85.94 1044 MET A CA 1
ATOM 8111 C C . MET A 1 1044 ? 31.007 -12.496 45.958 1.00 85.94 1044 MET A C 1
ATOM 8113 O O . MET A 1 1044 ? 30.874 -12.800 47.139 1.00 85.94 1044 MET A O 1
ATOM 8117 N N . PHE A 1 1045 ? 30.855 -13.388 44.981 1.00 89.50 1045 PHE A N 1
ATOM 8118 C CA . PHE A 1 1045 ? 30.569 -14.798 45.229 1.00 89.50 1045 PHE A CA 1
ATOM 8119 C C . PHE A 1 1045 ? 31.614 -15.421 46.157 1.00 89.50 1045 PHE A C 1
ATOM 8121 O O . PHE A 1 1045 ? 31.272 -15.981 47.193 1.00 89.50 1045 PHE A O 1
ATOM 8128 N N . PHE A 1 1046 ? 32.902 -15.271 45.836 1.00 87.50 1046 PHE A N 1
ATOM 8129 C CA . PHE A 1 1046 ? 33.976 -15.858 46.641 1.00 87.50 1046 PHE A CA 1
ATOM 8130 C C . PHE A 1 1046 ? 34.051 -15.280 48.058 1.00 87.50 1046 PHE A C 1
ATOM 8132 O O . PHE A 1 1046 ? 34.374 -15.994 49.011 1.00 87.50 1046 PHE A O 1
ATOM 8139 N N . ARG A 1 1047 ? 33.702 -13.999 48.217 1.00 85.56 1047 ARG A N 1
ATOM 8140 C CA . ARG A 1 1047 ? 33.540 -13.371 49.530 1.00 85.56 1047 ARG A CA 1
ATOM 8141 C C . ARG A 1 1047 ? 32.524 -14.141 50.381 1.00 85.56 1047 ARG A C 1
ATOM 8143 O O . ARG A 1 1047 ? 32.855 -14.526 51.494 1.00 85.56 1047 ARG A O 1
ATOM 8150 N N . PHE A 1 1048 ? 31.328 -14.390 49.856 1.00 87.88 1048 PHE A N 1
ATOM 8151 C CA . PHE A 1 1048 ? 30.254 -15.081 50.582 1.00 87.88 1048 PHE A CA 1
ATOM 8152 C C . PHE A 1 1048 ? 30.496 -16.592 50.718 1.00 87.88 1048 PHE A C 1
ATOM 8154 O O . PHE A 1 1048 ? 30.247 -17.183 51.768 1.00 87.88 1048 PHE A O 1
ATOM 8161 N N . ALA A 1 1049 ? 31.102 -17.212 49.704 1.00 89.00 1049 ALA A N 1
ATOM 8162 C CA . ALA A 1 1049 ? 31.472 -18.622 49.733 1.00 89.00 1049 ALA A CA 1
ATOM 8163 C C . ALA A 1 1049 ? 32.492 -18.946 50.839 1.00 89.00 1049 ALA A C 1
ATOM 8165 O O . ALA A 1 1049 ? 32.471 -20.046 51.387 1.00 89.00 1049 ALA A O 1
ATOM 8166 N N . THR A 1 1050 ? 33.370 -17.998 51.190 1.00 89.19 1050 THR A N 1
ATOM 8167 C CA . THR A 1 1050 ? 34.383 -18.176 52.249 1.00 89.19 1050 THR A CA 1
ATOM 8168 C C . THR A 1 1050 ? 33.873 -17.844 53.652 1.00 89.19 1050 THR A C 1
ATOM 8170 O O . THR A 1 1050 ? 34.387 -18.389 54.629 1.00 89.19 1050 THR A O 1
ATOM 8173 N N . THR A 1 1051 ? 32.852 -16.990 53.783 1.00 88.94 1051 THR A N 1
ATOM 8174 C CA . THR A 1 1051 ? 32.243 -16.660 55.084 1.00 88.94 1051 THR A CA 1
ATOM 8175 C C . THR A 1 1051 ? 31.147 -17.640 55.502 1.00 88.94 1051 THR A C 1
ATOM 8177 O O . THR A 1 1051 ? 30.942 -17.828 56.699 1.00 88.94 1051 THR A O 1
ATOM 8180 N N . GLY A 1 1052 ? 30.457 -18.277 54.548 1.00 87.44 1052 GLY A N 1
ATOM 8181 C CA . GLY A 1 1052 ? 29.248 -19.063 54.834 1.00 87.44 1052 GLY A CA 1
ATOM 8182 C C . GLY A 1 1052 ? 28.017 -18.203 55.125 1.00 87.44 1052 GLY A C 1
ATOM 8183 O O . GLY A 1 1052 ? 27.055 -18.675 55.733 1.00 87.44 1052 GLY A O 1
ATOM 8184 N N . GLU A 1 1053 ? 28.055 -16.936 54.724 1.00 89.62 1053 GLU A N 1
ATOM 8185 C CA . GLU A 1 1053 ? 26.917 -16.020 54.773 1.00 89.62 1053 GLU A CA 1
ATOM 8186 C C . GLU A 1 1053 ? 26.366 -15.837 53.358 1.00 89.62 1053 GLU A C 1
ATOM 8188 O O . GLU A 1 1053 ? 27.110 -15.918 52.382 1.00 89.62 1053 GLU A O 1
ATOM 8193 N N . LEU A 1 1054 ? 25.067 -15.584 53.241 1.00 91.06 1054 LEU A N 1
ATOM 8194 C CA . LEU A 1 1054 ? 24.422 -15.196 51.991 1.00 91.06 1054 LEU A CA 1
ATOM 8195 C C . LEU A 1 1054 ? 24.245 -13.669 51.939 1.00 91.06 1054 LEU A C 1
ATOM 8197 O O . LEU A 1 1054 ? 24.431 -12.970 52.939 1.00 91.06 1054 LEU A O 1
ATOM 8201 N N . THR A 1 1055 ? 23.879 -13.129 50.778 1.00 89.81 1055 THR A N 1
ATOM 8202 C CA . THR A 1 1055 ? 23.804 -11.675 50.553 1.00 89.81 1055 THR A CA 1
ATOM 8203 C C . THR A 1 1055 ? 22.721 -11.019 51.407 1.00 89.81 1055 THR A C 1
ATOM 8205 O O . THR A 1 1055 ? 22.921 -9.918 51.918 1.00 89.81 1055 THR A O 1
ATOM 8208 N N . SER A 1 1056 ? 21.612 -11.725 51.630 1.00 88.62 1056 SER A N 1
ATOM 8209 C CA . SER A 1 1056 ? 20.528 -11.322 52.534 1.00 88.62 1056 SER A CA 1
ATOM 8210 C C . SER A 1 1056 ? 20.904 -11.323 54.025 1.00 88.62 1056 SER A C 1
ATOM 8212 O O . SER A 1 1056 ? 20.104 -10.911 54.865 1.00 88.62 1056 SER A O 1
ATOM 8214 N N . GLY A 1 1057 ? 22.091 -11.824 54.387 1.00 88.19 1057 GLY A N 1
ATOM 8215 C CA . GLY A 1 1057 ? 22.504 -12.061 55.773 1.00 88.19 1057 GLY A CA 1
ATOM 8216 C C . GLY A 1 1057 ? 22.022 -13.397 56.355 1.00 88.19 1057 GLY A C 1
ATOM 8217 O O . GLY A 1 1057 ? 22.260 -13.673 57.532 1.00 88.19 1057 GLY A O 1
ATOM 8218 N N . ARG A 1 1058 ? 21.358 -14.248 55.558 1.00 90.69 1058 ARG A N 1
ATOM 8219 C CA . ARG A 1 1058 ? 21.046 -15.638 55.935 1.00 90.69 1058 ARG A CA 1
ATOM 8220 C C . ARG A 1 1058 ? 22.329 -16.473 56.060 1.00 90.69 1058 ARG A C 1
ATOM 8222 O O . ARG A 1 1058 ? 23.317 -16.229 55.374 1.00 90.69 1058 ARG A O 1
ATOM 8229 N N . THR A 1 1059 ? 22.310 -17.487 56.924 1.00 90.75 1059 THR A N 1
ATOM 8230 C CA . THR A 1 1059 ? 23.393 -18.482 57.004 1.00 90.75 1059 THR A CA 1
ATOM 8231 C C . THR A 1 1059 ? 23.271 -19.470 55.848 1.00 90.75 1059 THR A C 1
ATOM 8233 O O . THR A 1 1059 ? 22.189 -20.019 55.641 1.00 90.75 1059 THR A O 1
ATOM 8236 N N . ALA A 1 1060 ? 24.369 -19.710 55.133 1.00 90.94 1060 ALA A N 1
ATOM 8237 C CA . ALA A 1 1060 ? 24.410 -20.658 54.028 1.00 90.94 1060 ALA A CA 1
ATOM 8238 C C . ALA A 1 1060 ? 24.274 -22.116 54.501 1.00 90.94 1060 ALA A C 1
ATOM 8240 O O . ALA A 1 1060 ? 24.744 -22.485 55.581 1.00 90.94 1060 ALA A O 1
ATOM 8241 N N . SER A 1 1061 ? 23.655 -22.961 53.675 1.00 90.19 1061 SER A N 1
ATOM 8242 C CA . SER A 1 1061 ? 23.542 -24.404 53.909 1.00 90.19 1061 SER A CA 1
ATOM 8243 C C . SER A 1 1061 ? 24.801 -25.174 53.485 1.00 90.19 1061 SER A C 1
ATOM 8245 O O . SER A 1 1061 ? 25.085 -26.249 54.027 1.00 90.19 1061 SER A O 1
ATOM 8247 N N . PHE A 1 1062 ? 25.582 -24.619 52.551 1.00 87.62 1062 PHE A N 1
ATOM 8248 C CA . PHE A 1 1062 ? 26.878 -25.160 52.148 1.00 87.62 1062 PHE A CA 1
ATOM 8249 C C . PHE A 1 1062 ? 27.966 -24.937 53.214 1.00 87.62 1062 PHE A C 1
ATOM 8251 O O . PHE A 1 1062 ? 27.913 -24.018 54.030 1.00 87.62 1062 PHE A O 1
ATOM 8258 N N . GLN A 1 1063 ? 28.992 -25.792 53.205 1.00 85.00 1063 GLN A N 1
ATOM 8259 C CA . GLN A 1 1063 ? 30.165 -25.606 54.064 1.00 85.00 1063 GLN A CA 1
ATOM 8260 C C . GLN A 1 1063 ? 31.049 -24.477 53.515 1.00 85.00 1063 GLN A C 1
ATOM 8262 O O . GLN A 1 1063 ? 31.374 -24.531 52.326 1.00 85.00 1063 GLN A O 1
ATOM 8267 N N . PRO A 1 1064 ? 31.478 -23.502 54.343 1.00 88.94 1064 PRO A N 1
ATOM 8268 C CA . PRO A 1 1064 ? 32.343 -22.418 53.889 1.00 88.94 1064 PRO A CA 1
ATOM 8269 C C . PRO A 1 1064 ? 33.596 -22.955 53.195 1.00 88.94 1064 PRO A C 1
ATOM 8271 O O . PRO A 1 1064 ? 34.276 -23.846 53.711 1.00 88.94 1064 PRO A O 1
ATOM 8274 N N . ILE A 1 1065 ? 33.899 -22.408 52.022 1.00 89.00 1065 ILE A N 1
ATOM 8275 C CA . ILE A 1 1065 ? 35.068 -22.797 51.239 1.00 89.00 1065 ILE A CA 1
ATOM 8276 C C . ILE A 1 1065 ? 36.312 -22.250 51.936 1.00 89.00 1065 ILE A C 1
ATOM 8278 O O . ILE A 1 1065 ? 36.402 -21.058 52.228 1.00 89.00 1065 ILE A O 1
ATOM 8282 N N . ASP A 1 1066 ? 37.286 -23.120 52.200 1.00 87.19 1066 ASP A N 1
ATOM 8283 C CA . ASP A 1 1066 ? 38.528 -22.722 52.858 1.00 87.19 1066 ASP A CA 1
ATOM 8284 C C . ASP A 1 1066 ? 39.284 -21.696 52.000 1.00 87.19 1066 ASP A C 1
ATOM 8286 O O . ASP A 1 1066 ? 39.527 -21.910 50.809 1.00 87.19 1066 ASP A O 1
ATOM 8290 N N . CYS A 1 1067 ? 39.688 -20.579 52.609 1.00 87.12 1067 CYS A N 1
ATOM 8291 C CA . CYS A 1 1067 ? 40.357 -19.499 51.895 1.00 87.12 1067 CYS A CA 1
ATOM 8292 C C . CYS A 1 1067 ? 41.651 -19.939 51.191 1.00 87.12 1067 CYS A C 1
ATOM 8294 O O . CYS A 1 1067 ? 42.018 -19.358 50.168 1.00 87.12 1067 CYS A O 1
ATOM 8296 N N . THR A 1 1068 ? 42.323 -20.987 51.688 1.00 86.56 1068 THR A N 1
ATOM 8297 C CA . THR A 1 1068 ? 43.541 -21.554 51.087 1.00 86.56 1068 THR A CA 1
ATOM 8298 C C . THR A 1 1068 ? 43.330 -22.036 49.650 1.00 86.56 1068 THR A C 1
ATOM 8300 O O . THR A 1 1068 ? 44.299 -22.094 48.892 1.00 86.56 1068 THR A O 1
ATOM 8303 N N . PHE A 1 1069 ? 42.087 -22.285 49.217 1.00 86.94 1069 PHE A N 1
ATOM 8304 C CA . PHE A 1 1069 ? 41.773 -22.524 47.805 1.00 86.94 1069 PHE A CA 1
ATOM 8305 C C . PHE A 1 1069 ? 42.177 -21.345 46.909 1.00 86.94 1069 PHE A C 1
ATOM 8307 O O . PHE A 1 1069 ? 42.763 -21.544 45.843 1.00 86.94 1069 PHE A O 1
ATOM 8314 N N . PHE A 1 1070 ? 41.899 -20.121 47.360 1.00 86.31 1070 PHE A N 1
ATOM 8315 C CA . PHE A 1 1070 ? 42.085 -18.879 46.604 1.00 86.31 1070 PHE A CA 1
ATOM 8316 C C . PHE A 1 1070 ? 43.483 -18.286 46.766 1.00 86.31 1070 PHE A C 1
ATOM 8318 O O . PHE A 1 1070 ? 43.957 -17.585 45.877 1.00 86.31 1070 PHE A O 1
ATOM 8325 N N . LEU A 1 1071 ? 44.130 -18.530 47.908 1.00 86.62 1071 LEU A N 1
ATOM 8326 C CA . LEU A 1 1071 ? 45.401 -17.895 48.240 1.00 86.62 1071 LEU A CA 1
ATOM 8327 C C . LEU A 1 1071 ? 46.550 -18.367 47.325 1.00 86.62 1071 LEU A C 1
ATOM 8329 O O . LEU A 1 1071 ? 46.606 -19.545 46.958 1.00 86.62 1071 LEU A O 1
ATOM 8333 N N . PRO A 1 1072 ? 47.528 -17.490 47.020 1.00 83.69 1072 PRO A N 1
ATOM 8334 C CA . PRO A 1 1072 ? 48.746 -17.878 46.320 1.00 83.69 1072 PRO A CA 1
ATOM 8335 C C . PRO A 1 1072 ? 49.518 -18.973 47.066 1.00 83.69 1072 PRO A C 1
ATOM 8337 O O . PRO A 1 1072 ? 49.541 -19.011 48.298 1.00 83.69 1072 PRO A O 1
ATOM 8340 N N . THR A 1 1073 ? 50.275 -19.794 46.335 1.00 82.56 1073 THR A N 1
ATOM 8341 C CA . THR A 1 1073 ? 51.173 -20.810 46.929 1.00 82.56 1073 THR A CA 1
ATOM 8342 C C . THR A 1 1073 ? 52.197 -20.227 47.906 1.00 82.56 1073 THR A C 1
ATOM 8344 O O . THR A 1 1073 ? 52.572 -20.889 48.872 1.00 82.56 1073 THR A O 1
ATOM 8347 N N . SER A 1 1074 ? 52.608 -18.968 47.723 1.00 81.31 1074 SER A N 1
ATOM 8348 C CA . SER A 1 1074 ? 53.480 -18.251 48.667 1.00 81.31 1074 SER A CA 1
ATOM 8349 C C . SER A 1 1074 ? 52.839 -17.980 50.034 1.00 81.31 1074 SER A C 1
ATOM 8351 O O . SER A 1 1074 ? 53.563 -17.752 50.998 1.00 81.31 1074 SER A O 1
ATOM 8353 N N . GLN A 1 1075 ? 51.509 -18.023 50.129 1.00 82.38 1075 GLN A N 1
ATOM 8354 C CA . GLN A 1 1075 ? 50.737 -17.874 51.366 1.00 82.38 1075 GLN A CA 1
ATOM 8355 C C . GLN A 1 1075 ? 50.191 -19.222 51.877 1.00 82.38 1075 GLN A C 1
ATOM 8357 O O . GLN A 1 1075 ? 49.321 -19.253 52.741 1.00 82.38 1075 GLN A O 1
ATOM 8362 N N . GLY A 1 1076 ? 50.693 -20.347 51.352 1.00 80.94 1076 GLY A N 1
ATOM 8363 C CA . GLY A 1 1076 ? 50.245 -21.689 51.736 1.00 80.94 1076 GLY A CA 1
ATOM 8364 C C . GLY A 1 1076 ? 48.929 -22.135 51.090 1.00 80.94 1076 GLY A C 1
ATOM 8365 O O . GLY A 1 1076 ? 48.394 -23.164 51.492 1.00 80.94 1076 GLY A O 1
ATOM 8366 N N . GLY A 1 1077 ? 48.419 -21.390 50.104 1.00 84.88 1077 GLY A N 1
ATOM 8367 C CA . GLY A 1 1077 ? 47.250 -21.779 49.317 1.00 84.88 1077 GLY A CA 1
ATOM 8368 C C . GLY A 1 1077 ? 47.586 -22.576 48.057 1.00 84.88 1077 GLY A C 1
ATOM 8369 O O . GLY A 1 1077 ? 48.747 -22.896 47.792 1.00 84.88 1077 GLY A O 1
ATOM 8370 N N . ILE A 1 1078 ? 46.565 -22.899 47.263 1.00 85.31 1078 ILE A N 1
ATOM 8371 C CA . ILE A 1 1078 ? 46.717 -23.648 46.004 1.00 85.31 1078 ILE A CA 1
ATOM 8372 C C . ILE A 1 1078 ? 46.530 -22.789 44.748 1.00 85.31 1078 ILE A C 1
ATOM 8374 O O . ILE A 1 1078 ? 46.845 -23.268 43.666 1.00 85.31 1078 ILE A O 1
ATOM 8378 N N . ASP A 1 1079 ? 46.083 -21.537 44.853 1.00 86.50 1079 ASP A N 1
ATOM 8379 C CA . ASP A 1 1079 ? 45.917 -20.624 43.711 1.00 86.50 1079 ASP A CA 1
ATOM 8380 C C . ASP A 1 1079 ? 45.070 -21.209 42.558 1.00 86.50 1079 ASP A C 1
ATOM 8382 O O . ASP A 1 1079 ? 45.473 -21.209 41.389 1.00 86.50 1079 ASP A O 1
ATOM 8386 N N . PHE A 1 1080 ? 43.910 -21.795 42.885 1.00 85.75 1080 PHE A N 1
ATOM 8387 C CA . PHE A 1 1080 ? 43.175 -22.654 41.943 1.00 85.75 1080 PHE A CA 1
ATOM 8388 C C . PHE A 1 1080 ? 42.780 -21.941 40.635 1.00 85.75 1080 PHE A C 1
ATOM 8390 O O . PHE A 1 1080 ? 42.806 -22.558 39.570 1.00 85.75 1080 PHE A O 1
ATOM 8397 N N . LEU A 1 1081 ? 42.471 -20.639 40.696 1.00 86.56 1081 LEU A N 1
ATOM 8398 C CA . LEU A 1 1081 ? 42.023 -19.827 39.559 1.00 86.56 1081 LEU A CA 1
ATOM 8399 C C . LEU A 1 1081 ? 43.042 -19.742 38.421 1.00 86.56 1081 LEU A C 1
ATOM 8401 O O . LEU A 1 1081 ? 42.640 -19.634 37.262 1.00 86.56 1081 LEU A O 1
ATOM 8405 N N . HIS A 1 1082 ? 44.335 -19.831 38.734 1.00 87.88 1082 HIS A N 1
ATOM 8406 C CA . HIS A 1 1082 ? 45.419 -19.702 37.759 1.00 87.88 1082 HIS A CA 1
ATOM 8407 C C . HIS A 1 1082 ? 46.034 -21.050 37.365 1.00 87.88 1082 HIS A C 1
ATOM 8409 O O . HIS A 1 1082 ? 46.902 -21.108 36.487 1.00 87.88 1082 HIS A O 1
ATOM 8415 N N . GLN A 1 1083 ? 45.592 -22.154 37.972 1.00 84.88 1083 GLN A N 1
ATOM 8416 C CA . GLN A 1 1083 ? 46.099 -23.475 37.625 1.00 84.88 1083 GLN A CA 1
ATOM 8417 C C . GLN A 1 1083 ? 45.610 -23.935 36.248 1.00 84.88 1083 GLN A C 1
ATOM 8419 O O . GLN A 1 1083 ? 44.458 -23.752 35.870 1.00 84.88 1083 GLN A O 1
ATOM 8424 N N . SER A 1 1084 ? 46.486 -24.609 35.502 1.00 85.00 1084 SER A N 1
ATOM 8425 C CA . SER A 1 1084 ? 46.196 -25.134 34.162 1.00 85.00 1084 SER A CA 1
ATOM 8426 C C . SER A 1 1084 ? 45.492 -26.500 34.226 1.00 85.00 1084 SER A C 1
ATOM 8428 O O . SER A 1 1084 ? 46.060 -27.515 33.820 1.00 85.00 1084 SER A O 1
ATOM 8430 N N . VAL A 1 1085 ? 44.280 -26.539 34.783 1.00 80.25 1085 VAL A N 1
ATOM 8431 C CA . VAL A 1 1085 ? 43.532 -27.786 35.054 1.00 80.25 1085 VAL A CA 1
ATOM 8432 C C . VAL A 1 1085 ? 42.337 -28.032 34.133 1.00 80.25 1085 VAL A C 1
ATOM 8434 O O . VAL A 1 1085 ? 41.827 -29.149 34.095 1.00 80.25 1085 VAL A O 1
ATOM 8437 N N . MET A 1 1086 ? 41.904 -27.023 33.373 1.00 82.69 1086 MET A N 1
ATOM 8438 C CA . MET A 1 1086 ? 40.722 -27.123 32.516 1.00 82.69 1086 MET A CA 1
ATOM 8439 C C . MET A 1 1086 ? 41.033 -27.877 31.210 1.00 82.69 1086 MET A C 1
ATOM 8441 O O . MET A 1 1086 ? 42.153 -27.777 30.683 1.00 82.69 1086 MET A O 1
ATOM 8445 N N . PRO A 1 1087 ? 40.063 -28.622 30.642 1.00 78.81 1087 PRO A N 1
ATOM 8446 C CA . PRO A 1 1087 ? 40.272 -29.387 29.422 1.00 78.81 1087 PRO A CA 1
ATOM 8447 C C . PRO A 1 1087 ? 40.560 -28.466 28.234 1.00 78.81 1087 PRO A C 1
ATOM 8449 O O . PRO A 1 1087 ? 40.072 -27.336 28.138 1.00 78.81 1087 PRO A O 1
ATOM 8452 N N . LYS A 1 1088 ? 41.353 -28.976 27.286 1.00 68.38 1088 LYS A N 1
ATOM 8453 C CA . LYS A 1 1088 ? 41.592 -28.318 26.000 1.00 68.38 1088 LYS A CA 1
ATOM 8454 C C . LYS A 1 1088 ? 40.329 -28.546 25.140 1.00 68.38 1088 LYS A C 1
ATOM 8456 O O . LYS A 1 1088 ? 40.291 -29.487 24.351 1.00 68.38 1088 LYS A O 1
ATOM 8461 N N . ALA A 1 1089 ? 39.298 -27.717 25.319 1.00 65.19 1089 ALA A N 1
ATOM 8462 C CA . ALA A 1 1089 ? 38.060 -27.669 24.514 1.00 65.19 1089 ALA A CA 1
ATOM 8463 C C . ALA A 1 1089 ? 37.812 -26.239 23.979 1.00 65.19 1089 ALA A C 1
ATOM 8465 O O . ALA A 1 1089 ? 38.130 -25.270 24.683 1.00 65.19 1089 ALA A O 1
ATOM 8466 N N . GLU A 1 1090 ? 37.323 -26.119 22.735 1.00 63.22 1090 GLU A N 1
ATOM 8467 C CA . GLU A 1 1090 ? 36.674 -24.890 22.244 1.00 63.22 1090 GLU A CA 1
ATOM 8468 C C . GLU A 1 1090 ? 35.381 -24.762 23.042 1.00 63.22 1090 GLU A C 1
ATOM 8470 O O . GLU A 1 1090 ? 34.664 -25.752 23.175 1.00 63.22 1090 GLU A O 1
ATOM 8475 N N . ILE A 1 1091 ? 35.164 -23.608 23.670 1.00 63.94 1091 ILE A N 1
ATOM 8476 C CA . ILE A 1 1091 ? 34.020 -23.429 24.573 1.00 63.94 1091 ILE A CA 1
ATOM 8477 C C . ILE A 1 1091 ? 33.024 -22.427 24.008 1.00 63.94 1091 ILE A C 1
ATOM 8479 O O . ILE A 1 1091 ? 31.836 -22.706 24.049 1.00 63.94 1091 ILE A O 1
ATOM 8483 N N . TYR A 1 1092 ? 33.494 -21.324 23.420 1.00 70.94 1092 TYR A N 1
ATOM 8484 C CA . TYR A 1 1092 ? 32.620 -20.315 22.825 1.00 70.94 1092 TYR A CA 1
ATOM 8485 C C . TYR A 1 1092 ? 32.996 -20.085 21.358 1.00 70.94 1092 TYR A C 1
ATOM 8487 O O . TYR A 1 1092 ? 34.197 -20.017 21.058 1.00 70.94 1092 TYR A O 1
ATOM 8495 N N . PRO A 1 1093 ? 32.013 -19.955 20.450 1.00 61.16 1093 PRO A N 1
ATOM 8496 C CA . PRO A 1 1093 ? 32.258 -19.687 19.038 1.00 61.16 1093 PRO A CA 1
ATOM 8497 C C . PRO A 1 1093 ? 33.183 -18.477 18.830 1.00 61.16 1093 PRO A C 1
ATOM 8499 O O . PRO A 1 1093 ? 32.947 -17.385 19.340 1.00 61.16 1093 PRO A O 1
ATOM 8502 N N . GLY A 1 1094 ? 34.273 -18.670 18.083 1.00 59.62 1094 GLY A N 1
ATOM 8503 C CA . GLY A 1 1094 ? 35.194 -17.589 17.705 1.00 59.62 1094 GLY A CA 1
ATOM 8504 C C . GLY A 1 1094 ? 36.277 -17.225 18.733 1.00 59.62 1094 GLY A C 1
ATOM 8505 O O . GLY A 1 1094 ? 37.215 -16.499 18.380 1.00 59.62 1094 GLY A O 1
ATOM 8506 N N . ASP A 1 1095 ? 36.231 -17.751 19.962 1.00 64.94 1095 ASP A N 1
ATOM 8507 C CA . ASP A 1 1095 ? 37.280 -17.529 20.967 1.00 64.94 1095 ASP A CA 1
ATOM 8508 C C . ASP A 1 1095 ? 38.442 -18.538 20.774 1.00 64.94 1095 ASP A C 1
ATOM 8510 O O . ASP A 1 1095 ? 38.220 -19.747 20.662 1.00 64.94 1095 ASP A O 1
ATOM 8514 N N . PRO A 1 1096 ? 39.715 -18.102 20.667 1.00 56.34 1096 PRO A N 1
ATOM 8515 C CA . PRO A 1 1096 ? 40.787 -18.955 20.180 1.00 56.34 1096 PRO A CA 1
ATOM 8516 C C . PRO A 1 1096 ? 41.232 -19.963 21.245 1.00 56.34 1096 PRO A C 1
ATOM 8518 O O . PRO A 1 1096 ? 41.843 -19.617 22.255 1.00 56.34 1096 PRO A O 1
ATOM 8521 N N . TYR A 1 1097 ? 41.061 -21.243 20.920 1.00 58.84 1097 TYR A N 1
ATOM 8522 C CA . TYR A 1 1097 ? 41.556 -22.420 21.647 1.00 58.84 1097 TYR A CA 1
ATOM 8523 C C . TYR A 1 1097 ? 43.075 -22.430 21.945 1.00 58.84 1097 TYR A C 1
ATOM 8525 O O . TYR A 1 1097 ? 43.569 -23.251 22.725 1.00 58.84 1097 TYR A O 1
ATOM 8533 N N . GLU A 1 1098 ? 43.842 -21.548 21.298 1.00 57.78 1098 GLU A N 1
ATOM 8534 C CA . GLU A 1 1098 ? 45.300 -21.462 21.414 1.00 57.78 1098 GLU A CA 1
ATOM 8535 C C . GLU A 1 1098 ? 45.803 -20.519 22.521 1.00 57.78 1098 GLU A C 1
ATOM 8537 O O . GLU A 1 1098 ? 47.007 -20.521 22.802 1.00 57.78 1098 GLU A O 1
ATOM 8542 N N . ASP A 1 1099 ? 44.931 -19.756 23.201 1.00 64.69 1099 ASP A N 1
ATOM 8543 C CA . ASP A 1 1099 ? 45.361 -19.006 24.387 1.00 64.69 1099 ASP A CA 1
ATOM 8544 C C . ASP A 1 1099 ? 45.739 -19.995 25.503 1.00 64.69 1099 ASP A C 1
ATOM 8546 O O . ASP A 1 1099 ? 44.927 -20.794 25.972 1.00 64.69 1099 ASP A O 1
ATOM 8550 N N . ARG A 1 1100 ? 46.997 -19.945 25.962 1.00 67.38 1100 ARG A N 1
ATOM 8551 C CA . ARG A 1 1100 ? 47.488 -20.794 27.063 1.00 67.38 1100 ARG A CA 1
ATOM 8552 C C . ARG A 1 1100 ? 46.659 -20.620 28.342 1.00 67.38 1100 ARG A C 1
ATOM 8554 O O . ARG A 1 1100 ? 46.638 -21.539 29.161 1.00 67.38 1100 ARG A O 1
ATOM 8561 N N . ARG A 1 1101 ? 45.977 -19.479 28.496 1.00 74.25 1101 ARG A N 1
ATOM 8562 C CA . ARG A 1 1101 ? 45.078 -19.166 29.613 1.00 74.25 1101 ARG A CA 1
ATOM 8563 C C . ARG A 1 1101 ? 43.736 -19.888 29.536 1.00 74.25 1101 ARG A C 1
ATOM 8565 O O . ARG A 1 1101 ? 43.143 -20.087 30.580 1.00 74.25 1101 ARG A O 1
ATOM 8572 N N . ALA A 1 1102 ? 43.309 -20.411 28.382 1.00 76.88 1102 ALA A N 1
ATOM 8573 C CA . ALA A 1 1102 ? 42.061 -21.182 28.259 1.00 76.88 1102 ALA A CA 1
ATOM 8574 C C . ALA A 1 1102 ? 42.017 -22.447 29.142 1.00 76.88 1102 ALA A C 1
ATOM 8576 O O . ALA A 1 1102 ? 40.974 -23.070 29.305 1.00 76.88 1102 ALA A O 1
ATOM 8577 N N . LYS A 1 1103 ? 43.149 -22.844 29.727 1.00 82.50 1103 LYS A N 1
ATOM 8578 C CA . LYS A 1 1103 ? 43.232 -23.947 30.685 1.00 82.50 1103 LYS A CA 1
ATOM 8579 C C . LYS A 1 1103 ? 43.047 -23.526 32.149 1.00 82.50 1103 LYS A C 1
ATOM 8581 O O . LYS A 1 1103 ? 43.083 -24.408 33.003 1.00 82.50 1103 LYS A O 1
ATOM 8586 N N . SER A 1 1104 ? 42.898 -22.236 32.453 1.00 86.31 1104 SER A N 1
ATOM 8587 C CA . SER A 1 1104 ? 42.684 -21.748 33.819 1.00 86.31 1104 SER A CA 1
ATOM 8588 C C . SER A 1 1104 ? 41.199 -21.492 34.109 1.00 86.31 1104 SER A C 1
ATOM 8590 O O . SER A 1 1104 ? 40.485 -21.016 33.220 1.00 86.31 1104 SER A O 1
ATOM 8592 N N . PRO A 1 1105 ? 40.706 -21.796 35.327 1.00 87.69 1105 PRO A N 1
ATOM 8593 C CA . PRO A 1 1105 ? 39.341 -21.456 35.729 1.00 87.69 1105 PRO A CA 1
ATOM 8594 C C . PRO A 1 1105 ? 39.025 -19.963 35.582 1.00 87.69 1105 PRO A C 1
ATOM 8596 O O . PRO A 1 1105 ? 37.974 -19.616 35.059 1.00 87.69 1105 PRO A O 1
ATOM 8599 N N . GLU A 1 1106 ? 39.957 -19.079 35.950 1.00 86.56 1106 GLU A N 1
ATOM 8600 C CA . GLU A 1 1106 ? 39.815 -17.622 35.812 1.00 86.56 1106 GLU A CA 1
ATOM 8601 C C . GLU A 1 1106 ? 39.441 -17.199 34.386 1.00 86.56 1106 GLU A C 1
ATOM 8603 O O . GLU A 1 1106 ? 38.480 -16.456 34.187 1.00 86.56 1106 GLU A O 1
ATOM 8608 N N . PHE A 1 1107 ? 40.180 -17.685 33.383 1.00 84.00 1107 PHE A N 1
ATOM 8609 C CA . PHE A 1 1107 ? 39.918 -17.324 31.994 1.00 84.00 1107 PHE A CA 1
ATOM 8610 C C . PHE A 1 1107 ? 38.566 -17.862 31.534 1.00 84.00 1107 PHE A C 1
ATOM 8612 O O . PHE A 1 1107 ? 37.867 -17.178 30.801 1.00 84.00 1107 PHE A O 1
ATOM 8619 N N . ARG A 1 1108 ? 38.181 -19.068 31.970 1.00 84.00 1108 ARG A N 1
ATOM 8620 C CA . ARG A 1 1108 ? 36.887 -19.678 31.628 1.00 84.00 1108 ARG A CA 1
ATOM 8621 C C . ARG A 1 1108 ? 35.711 -18.875 32.189 1.00 84.00 1108 ARG A C 1
ATOM 8623 O O . ARG A 1 1108 ? 34.755 -18.649 31.456 1.00 84.00 1108 ARG A O 1
ATOM 8630 N N . ILE A 1 1109 ? 35.822 -18.403 33.434 1.00 85.69 1109 ILE A N 1
ATOM 8631 C CA . ILE A 1 1109 ? 34.835 -17.522 34.079 1.00 85.69 1109 ILE A CA 1
ATOM 8632 C C . ILE A 1 1109 ? 34.733 -16.204 33.307 1.00 85.69 1109 ILE A C 1
ATOM 8634 O O . ILE A 1 1109 ? 33.646 -15.800 32.916 1.00 85.69 1109 ILE A O 1
ATOM 8638 N N . MET A 1 1110 ? 35.864 -15.545 33.043 1.00 83.25 1110 MET A N 1
ATOM 8639 C CA . MET A 1 1110 ? 35.867 -14.235 32.382 1.00 83.25 1110 MET A CA 1
ATOM 8640 C C . MET A 1 1110 ? 35.456 -14.317 30.905 1.00 83.25 1110 MET A C 1
ATOM 8642 O O . MET A 1 1110 ? 34.804 -13.408 30.411 1.00 83.25 1110 MET A O 1
ATOM 8646 N N . ALA A 1 1111 ? 35.796 -15.400 30.201 1.00 81.31 1111 ALA A N 1
ATOM 8647 C CA . ALA A 1 1111 ? 35.387 -15.621 28.814 1.00 81.31 1111 ALA A CA 1
ATOM 8648 C C . ALA A 1 1111 ? 33.897 -15.963 28.680 1.00 81.31 1111 ALA A C 1
ATOM 8650 O O . ALA A 1 1111 ? 33.304 -15.628 27.654 1.00 81.31 1111 ALA A O 1
ATOM 8651 N N . ALA A 1 1112 ? 33.293 -16.581 29.709 1.00 82.62 1112 ALA A N 1
ATOM 8652 C CA . ALA A 1 1112 ? 31.844 -16.769 29.772 1.00 82.62 1112 ALA A CA 1
ATOM 8653 C C . ALA A 1 1112 ? 31.138 -15.413 29.682 1.00 82.62 1112 ALA A C 1
ATOM 8655 O O . ALA A 1 1112 ? 30.263 -15.240 28.845 1.00 82.62 1112 ALA A O 1
ATOM 8656 N N . LEU A 1 1113 ? 31.613 -14.422 30.444 1.00 82.38 1113 LEU A N 1
ATOM 8657 C CA . LEU A 1 1113 ? 31.073 -13.057 30.476 1.00 82.38 1113 LEU A CA 1
ATOM 8658 C C . LEU A 1 1113 ? 31.281 -12.260 29.172 1.00 82.38 1113 LEU A C 1
ATOM 8660 O O . LEU A 1 1113 ? 30.716 -11.181 29.033 1.00 82.38 1113 LEU A O 1
ATOM 8664 N N . GLY A 1 1114 ? 32.054 -12.788 28.217 1.00 81.81 1114 GLY A N 1
ATOM 8665 C CA . GLY A 1 1114 ? 32.291 -12.194 26.900 1.00 81.81 1114 GLY A CA 1
ATOM 8666 C C . GLY A 1 1114 ? 33.748 -11.785 26.661 1.00 81.81 1114 GLY A C 1
ATOM 8667 O O . GLY A 1 1114 ? 34.526 -11.522 27.579 1.00 81.81 1114 GLY A O 1
ATOM 8668 N N . THR A 1 1115 ? 34.148 -11.731 25.388 1.00 78.94 1115 THR A N 1
ATOM 8669 C CA . THR A 1 1115 ? 35.489 -11.288 24.968 1.00 78.94 1115 THR A CA 1
ATOM 8670 C C . THR A 1 1115 ? 35.415 -10.442 23.694 1.00 78.94 1115 THR A C 1
ATOM 8672 O O . THR A 1 1115 ? 34.389 -10.350 23.030 1.00 78.94 1115 THR A O 1
ATOM 8675 N N . SER A 1 1116 ? 36.532 -9.846 23.273 1.00 76.75 1116 SER A N 1
ATOM 8676 C CA . SER A 1 1116 ? 36.638 -9.160 21.971 1.00 76.75 1116 SER A CA 1
ATOM 8677 C C . SER A 1 1116 ? 36.301 -10.046 20.761 1.00 76.75 1116 SER A C 1
ATOM 8679 O O . SER A 1 1116 ? 36.073 -9.517 19.671 1.00 76.75 1116 SER A O 1
ATOM 8681 N N . LYS A 1 1117 ? 36.281 -11.372 20.950 1.00 76.75 1117 LYS A N 1
ATOM 8682 C CA . LYS A 1 1117 ? 35.954 -12.376 19.936 1.00 76.75 1117 LYS A CA 1
ATOM 8683 C C . LYS A 1 1117 ? 34.635 -13.100 20.220 1.00 76.75 1117 LYS A C 1
ATOM 8685 O O . LYS A 1 1117 ? 33.914 -13.371 19.270 1.00 76.75 1117 LYS A O 1
ATOM 8690 N N . ASN A 1 1118 ? 34.298 -13.332 21.490 1.00 80.69 1118 ASN A N 1
ATOM 8691 C CA . ASN A 1 1118 ? 32.975 -13.770 21.933 1.00 80.69 1118 ASN A CA 1
ATOM 8692 C C . ASN A 1 1118 ? 32.097 -12.539 22.222 1.00 80.69 1118 ASN A C 1
ATOM 8694 O O . ASN A 1 1118 ? 31.996 -12.090 23.367 1.00 80.69 1118 ASN A O 1
ATOM 8698 N N . LYS A 1 1119 ? 31.534 -11.954 21.160 1.00 80.69 1119 LYS A N 1
ATOM 8699 C CA . LYS A 1 1119 ? 30.734 -10.723 21.239 1.00 80.69 1119 LYS A CA 1
ATOM 8700 C C . LYS A 1 1119 ? 29.255 -10.957 21.564 1.00 80.69 1119 LYS A C 1
ATOM 8702 O O . LYS A 1 1119 ? 28.566 -9.999 21.891 1.00 80.69 1119 LYS A O 1
ATOM 8707 N N . GLU A 1 1120 ? 28.784 -12.197 21.447 1.00 79.06 1120 GLU A N 1
ATOM 8708 C CA . GLU A 1 1120 ? 27.362 -12.565 21.511 1.00 79.06 1120 GLU A CA 1
ATOM 8709 C C . GLU A 1 1120 ? 26.742 -12.284 22.887 1.00 79.06 1120 GLU A C 1
ATOM 8711 O O . GLU A 1 1120 ? 25.563 -11.969 22.975 1.00 79.06 1120 GLU A O 1
ATOM 8716 N N . ASN A 1 1121 ? 27.566 -12.281 23.939 1.00 77.81 1121 ASN A N 1
ATOM 8717 C CA . ASN A 1 1121 ? 27.142 -12.037 25.320 1.00 77.81 1121 ASN A CA 1
ATOM 8718 C C . ASN A 1 1121 ? 27.153 -10.555 25.738 1.00 77.81 1121 ASN A C 1
ATOM 8720 O O . ASN A 1 1121 ? 26.912 -10.253 26.906 1.00 77.81 1121 ASN A O 1
ATOM 8724 N N . PHE A 1 1122 ? 27.457 -9.633 24.821 1.00 87.00 1122 PHE A N 1
ATOM 8725 C CA . PHE A 1 1122 ? 27.394 -8.197 25.086 1.00 87.00 1122 PHE A CA 1
ATOM 8726 C C . PHE A 1 1122 ? 26.140 -7.584 24.485 1.00 87.00 1122 PHE A C 1
ATOM 8728 O O . PHE A 1 1122 ? 25.735 -7.936 23.380 1.00 87.00 1122 PHE A O 1
ATOM 8735 N N . TYR A 1 1123 ? 25.618 -6.574 25.172 1.00 91.06 1123 TYR A N 1
ATOM 8736 C CA . TYR A 1 1123 ? 24.609 -5.668 24.635 1.00 91.06 1123 TYR A CA 1
ATOM 8737 C C . TYR A 1 1123 ? 25.159 -4.241 24.621 1.00 91.06 1123 TYR A C 1
ATOM 8739 O O . TYR A 1 1123 ? 26.119 -3.911 25.321 1.00 91.06 1123 TYR A O 1
ATOM 8747 N N . LEU A 1 1124 ? 24.576 -3.376 23.796 1.00 91.00 1124 LEU A N 1
ATOM 8748 C CA . LEU A 1 1124 ? 24.724 -1.935 23.966 1.00 91.00 1124 LEU A CA 1
ATOM 8749 C C . LEU A 1 1124 ? 23.531 -1.464 24.782 1.00 91.00 1124 LEU A C 1
ATOM 8751 O O . LEU A 1 1124 ? 22.402 -1.624 24.336 1.00 91.00 1124 LEU A O 1
ATOM 8755 N N . LEU A 1 1125 ? 23.782 -0.930 25.974 1.00 91.12 1125 LEU A N 1
ATOM 8756 C CA . LEU A 1 1125 ? 22.737 -0.499 26.899 1.00 91.12 1125 LEU A CA 1
ATOM 8757 C C . LEU A 1 1125 ? 22.863 0.998 27.164 1.00 91.12 1125 LEU A C 1
ATOM 8759 O O . LEU A 1 1125 ? 23.972 1.523 27.282 1.00 91.12 1125 LEU A O 1
ATOM 8763 N N . GLU A 1 1126 ? 21.721 1.671 27.272 1.00 88.62 1126 GLU A N 1
ATOM 8764 C CA . GLU A 1 1126 ? 21.629 3.066 27.702 1.00 88.62 1126 GLU A CA 1
ATOM 8765 C C . GLU A 1 1126 ? 22.431 3.307 28.997 1.00 88.62 1126 GLU A C 1
ATOM 8767 O O . GLU A 1 1126 ? 22.253 2.597 29.990 1.00 88.62 1126 GLU A O 1
ATOM 8772 N N . LYS A 1 1127 ? 23.301 4.324 29.007 1.00 85.44 1127 LYS A N 1
ATOM 8773 C CA . LYS A 1 1127 ? 24.269 4.588 30.089 1.00 85.44 1127 LYS A CA 1
ATOM 8774 C C . LYS A 1 1127 ? 23.637 4.680 31.469 1.00 85.44 1127 LYS A C 1
ATOM 8776 O O . LYS A 1 1127 ? 24.167 4.116 32.420 1.00 85.44 1127 LYS A O 1
ATOM 8781 N N . ALA A 1 1128 ? 22.499 5.359 31.577 1.00 84.69 1128 ALA A N 1
ATOM 8782 C CA . ALA A 1 1128 ? 21.798 5.515 32.848 1.00 84.69 1128 ALA A CA 1
ATOM 8783 C C . ALA A 1 1128 ? 21.249 4.182 33.382 1.00 84.69 1128 ALA A C 1
ATOM 8785 O O . ALA A 1 1128 ? 21.290 3.931 34.585 1.00 84.69 1128 ALA A O 1
ATOM 8786 N N . VAL A 1 1129 ? 20.773 3.304 32.491 1.00 90.12 1129 VAL A N 1
ATOM 8787 C CA . VAL A 1 1129 ? 20.305 1.960 32.869 1.00 90.12 1129 VAL A CA 1
ATOM 8788 C C . VAL A 1 1129 ? 21.501 1.083 33.239 1.00 90.12 1129 VAL A C 1
ATOM 8790 O O . VAL A 1 1129 ? 21.464 0.398 34.258 1.00 90.12 1129 VAL A O 1
ATOM 8793 N N . ASN A 1 1130 ? 22.588 1.162 32.465 1.00 88.25 1130 ASN A N 1
ATOM 8794 C CA . ASN A 1 1130 ? 23.839 0.452 32.727 1.00 88.25 1130 ASN A CA 1
ATOM 8795 C C . ASN A 1 1130 ? 24.437 0.811 34.098 1.00 88.25 1130 ASN A C 1
ATOM 8797 O O . ASN A 1 1130 ? 24.705 -0.065 34.918 1.00 88.25 1130 ASN A O 1
ATOM 8801 N N . GLY A 1 1131 ? 24.577 2.105 34.390 1.00 85.31 1131 GLY A N 1
ATOM 8802 C CA . GLY A 1 1131 ? 25.119 2.575 35.660 1.00 85.31 1131 GLY A CA 1
ATOM 8803 C C . GLY A 1 1131 ? 24.220 2.256 36.855 1.00 85.31 1131 GLY A C 1
ATOM 8804 O O . GLY A 1 1131 ? 24.721 1.826 37.897 1.00 85.31 1131 GLY A O 1
ATOM 8805 N N . MET A 1 1132 ? 22.893 2.364 36.706 1.00 89.69 1132 MET A N 1
ATOM 8806 C CA . MET A 1 1132 ? 21.959 1.929 37.751 1.00 89.69 1132 MET A CA 1
ATOM 8807 C C . MET A 1 1132 ? 22.057 0.418 37.999 1.00 89.69 1132 MET A C 1
ATOM 8809 O O . MET A 1 1132 ? 22.125 -0.016 39.153 1.00 89.69 1132 MET A O 1
ATOM 8813 N N . LYS A 1 1133 ? 22.151 -0.394 36.938 1.00 90.69 1133 LYS A N 1
ATOM 8814 C CA . LYS A 1 1133 ? 22.364 -1.842 37.059 1.00 90.69 1133 LYS A CA 1
ATOM 8815 C C . LYS A 1 1133 ? 23.658 -2.150 37.808 1.00 90.69 1133 LYS A C 1
ATOM 8817 O O . LYS A 1 1133 ? 23.637 -2.956 38.738 1.00 90.69 1133 LYS A O 1
ATOM 8822 N N . ALA A 1 1134 ? 24.754 -1.464 37.490 1.00 85.50 1134 ALA A N 1
ATOM 8823 C CA . ALA A 1 1134 ? 26.021 -1.644 38.190 1.00 85.50 1134 ALA A CA 1
ATOM 8824 C C . ALA A 1 1134 ? 25.891 -1.387 39.706 1.00 85.50 1134 ALA A C 1
ATOM 8826 O O . ALA A 1 1134 ? 26.441 -2.149 40.505 1.00 85.50 1134 ALA A O 1
ATOM 8827 N N . ARG A 1 1135 ? 25.121 -0.371 40.131 1.00 87.00 1135 ARG A N 1
ATOM 8828 C CA . ARG A 1 1135 ? 24.849 -0.080 41.557 1.00 87.00 1135 ARG A CA 1
ATOM 8829 C C . ARG A 1 1135 ? 24.034 -1.176 42.237 1.00 87.00 1135 ARG A C 1
ATOM 8831 O O . ARG A 1 1135 ? 24.419 -1.632 43.318 1.00 87.00 1135 ARG A O 1
ATOM 8838 N N . VAL A 1 1136 ? 22.956 -1.628 41.589 1.00 89.00 1136 VAL A N 1
ATOM 8839 C CA . VAL A 1 1136 ? 22.133 -2.755 42.062 1.00 89.00 1136 VAL A CA 1
ATOM 8840 C C . VAL A 1 1136 ? 23.029 -3.975 42.275 1.00 89.00 1136 VAL A C 1
ATOM 8842 O O . VAL A 1 1136 ? 23.094 -4.529 43.372 1.00 89.00 1136 VAL A O 1
ATOM 8845 N N . PHE A 1 1137 ? 23.834 -4.325 41.274 1.00 87.31 1137 PHE A N 1
ATOM 8846 C CA . PHE A 1 1137 ? 24.645 -5.536 41.311 1.00 87.31 1137 PHE A CA 1
ATOM 8847 C C . PHE A 1 1137 ? 25.868 -5.436 42.249 1.00 87.31 1137 PHE A C 1
ATOM 8849 O O . PHE A 1 1137 ? 26.359 -6.436 42.778 1.00 87.31 1137 PHE A O 1
ATOM 8856 N N . ARG A 1 1138 ? 26.371 -4.231 42.531 1.00 83.19 1138 ARG A N 1
ATOM 8857 C CA . ARG A 1 1138 ? 27.427 -4.018 43.538 1.00 83.19 1138 ARG A CA 1
ATOM 8858 C C . ARG A 1 1138 ? 26.933 -4.134 44.975 1.00 83.19 1138 ARG A C 1
ATOM 8860 O O . ARG A 1 1138 ? 27.764 -4.127 45.883 1.00 83.19 1138 ARG A O 1
ATOM 8867 N N . ASN A 1 1139 ? 25.622 -4.249 45.184 1.00 86.56 1139 ASN A N 1
ATOM 8868 C CA . ASN A 1 1139 ? 25.013 -4.222 46.505 1.00 86.56 1139 ASN A CA 1
ATOM 8869 C C . ASN A 1 1139 ? 25.363 -2.933 47.290 1.00 86.56 1139 ASN A C 1
ATOM 8871 O O . ASN A 1 1139 ? 25.651 -2.976 48.485 1.00 86.56 1139 ASN A O 1
ATOM 8875 N N . VAL A 1 1140 ? 25.380 -1.785 46.597 1.00 86.12 1140 VAL A N 1
ATOM 8876 C CA . VAL A 1 1140 ? 25.581 -0.433 47.169 1.00 86.12 1140 VAL A CA 1
ATOM 8877 C C . VAL A 1 1140 ? 24.306 0.385 47.041 1.00 86.12 1140 VAL A C 1
ATOM 8879 O O . VAL A 1 1140 ? 23.415 -0.005 46.283 1.00 86.12 1140 VAL A O 1
ATOM 8882 N N . ASP A 1 1141 ? 24.153 1.462 47.813 1.00 86.75 1141 ASP A N 1
ATOM 8883 C CA . ASP A 1 1141 ? 22.965 2.327 47.747 1.00 86.75 1141 ASP A CA 1
ATOM 8884 C C . ASP A 1 1141 ? 22.692 2.797 46.310 1.00 86.75 1141 ASP A C 1
ATOM 8886 O O . ASP A 1 1141 ? 23.607 3.217 45.604 1.00 86.75 1141 ASP A O 1
ATOM 8890 N N . LEU A 1 1142 ? 21.429 2.683 45.872 1.00 89.56 1142 LEU A N 1
ATOM 8891 C CA . LEU A 1 1142 ? 21.016 3.026 44.503 1.00 89.56 1142 LEU A CA 1
ATOM 8892 C C . LEU A 1 1142 ? 21.234 4.514 44.223 1.00 89.56 1142 LEU A C 1
ATOM 8894 O O . LEU A 1 1142 ? 21.640 4.876 43.127 1.00 89.56 1142 LEU A O 1
ATOM 8898 N N . VAL A 1 1143 ? 21.012 5.351 45.237 1.00 88.56 1143 VAL A N 1
ATOM 8899 C CA . VAL A 1 1143 ? 21.416 6.758 45.311 1.00 88.56 1143 VAL A CA 1
ATOM 8900 C C . VAL A 1 1143 ? 21.829 7.018 46.759 1.00 88.56 1143 VAL A C 1
ATOM 8902 O O . VAL A 1 1143 ? 21.155 6.535 47.674 1.00 88.56 1143 VAL A O 1
ATOM 8905 N N . ASP A 1 1144 ? 22.906 7.778 46.984 1.00 87.25 1144 ASP A N 1
ATOM 8906 C CA . ASP A 1 1144 ? 23.326 8.165 48.338 1.00 87.25 1144 ASP A CA 1
ATOM 8907 C C . ASP A 1 1144 ? 22.138 8.776 49.121 1.00 87.25 1144 ASP A C 1
ATOM 8909 O O . ASP A 1 1144 ? 21.477 9.688 48.610 1.00 87.25 1144 ASP A O 1
ATOM 8913 N N . PRO A 1 1145 ? 21.845 8.323 50.356 1.00 87.56 1145 PRO A N 1
ATOM 8914 C CA . PRO A 1 1145 ? 20.664 8.771 51.096 1.00 87.56 1145 PRO A CA 1
ATOM 8915 C C . PRO A 1 1145 ? 20.591 10.288 51.332 1.00 87.56 1145 PRO A C 1
ATOM 8917 O O . PRO A 1 1145 ? 19.494 10.853 51.389 1.00 87.56 1145 PRO A O 1
ATOM 8920 N N . THR A 1 1146 ? 21.739 10.964 51.463 1.00 86.19 1146 THR A N 1
ATOM 8921 C CA . THR A 1 1146 ? 21.802 12.420 51.656 1.00 86.19 1146 THR A CA 1
ATOM 8922 C C . THR A 1 1146 ? 21.493 13.143 50.350 1.00 86.19 1146 THR A C 1
ATOM 8924 O O . THR A 1 1146 ? 20.699 14.088 50.355 1.00 86.19 1146 THR A O 1
ATOM 8927 N N . LYS A 1 1147 ? 22.056 12.669 49.229 1.00 85.62 1147 LYS A N 1
ATOM 8928 C CA . LYS A 1 1147 ? 21.740 13.176 47.882 1.00 85.62 1147 LYS A CA 1
ATOM 8929 C C . LYS A 1 1147 ? 20.261 12.976 47.543 1.00 85.62 1147 LYS A C 1
ATOM 8931 O O . LYS A 1 1147 ? 19.588 13.929 47.156 1.00 85.62 1147 LYS A O 1
ATOM 8936 N N . TRP A 1 1148 ? 19.729 11.776 47.784 1.00 90.25 1148 TRP A N 1
ATOM 8937 C CA . TRP A 1 1148 ? 18.331 11.425 47.519 1.00 90.25 1148 TRP A CA 1
ATOM 8938 C C . TRP A 1 1148 ? 17.345 12.334 48.264 1.00 90.25 1148 TRP A C 1
ATOM 8940 O O . TRP A 1 1148 ? 16.386 12.852 47.688 1.00 90.25 1148 TRP A O 1
ATOM 8950 N N . ALA A 1 1149 ? 17.617 12.605 49.544 1.00 88.88 1149 ALA A N 1
ATOM 8951 C CA . ALA A 1 1149 ? 16.820 13.538 50.334 1.00 88.88 1149 ALA A CA 1
ATOM 8952 C C . ALA A 1 1149 ? 16.888 14.985 49.808 1.00 88.88 1149 ALA A C 1
ATOM 8954 O O . ALA A 1 1149 ? 15.938 15.745 50.009 1.00 88.88 1149 ALA A O 1
ATOM 8955 N N . GLY A 1 1150 ? 17.995 15.370 49.165 1.00 86.25 1150 GLY A N 1
ATOM 8956 C CA . GLY A 1 1150 ? 18.146 16.643 48.460 1.00 86.25 1150 GLY A CA 1
ATOM 8957 C C . GLY A 1 1150 ? 17.292 16.704 47.195 1.00 86.25 1150 GLY A C 1
ATOM 8958 O O . GLY A 1 1150 ? 16.488 17.623 47.061 1.00 86.25 1150 GLY A O 1
ATOM 8959 N N . PHE A 1 1151 ? 17.390 15.691 46.329 1.00 88.25 1151 PHE A N 1
ATOM 8960 C CA . PHE A 1 1151 ? 16.636 15.607 45.071 1.00 88.25 1151 PHE A CA 1
ATOM 8961 C C . PHE A 1 1151 ? 15.122 15.683 45.277 1.00 88.25 1151 PHE A C 1
ATOM 8963 O O . PHE A 1 1151 ? 14.438 16.404 44.562 1.00 88.25 1151 PHE A O 1
ATOM 8970 N N . ILE A 1 1152 ? 14.590 14.995 46.290 1.00 89.62 1152 ILE A N 1
ATOM 8971 C CA . ILE A 1 1152 ? 13.148 15.018 46.582 1.00 89.62 1152 ILE A CA 1
ATOM 8972 C C . ILE A 1 1152 ? 12.669 16.401 47.055 1.00 89.62 1152 ILE A C 1
ATOM 8974 O O . ILE A 1 1152 ? 11.517 16.766 46.822 1.00 89.62 1152 ILE A O 1
ATOM 8978 N N . LYS A 1 1153 ? 13.521 17.163 47.751 1.00 86.38 1153 LYS A N 1
ATOM 8979 C CA . LYS A 1 1153 ? 13.160 18.485 48.292 1.00 86.38 1153 LYS A CA 1
ATOM 8980 C C . LYS A 1 1153 ? 13.296 19.609 47.271 1.00 86.38 1153 LYS A C 1
ATOM 8982 O O . LYS A 1 1153 ? 12.692 20.660 47.473 1.00 86.38 1153 LYS A O 1
ATOM 8987 N N . ASP A 1 1154 ? 14.092 19.417 46.225 1.00 84.25 1154 ASP A N 1
ATOM 8988 C CA . ASP A 1 1154 ? 14.269 20.409 45.173 1.00 84.25 1154 ASP A CA 1
ATOM 8989 C C . ASP A 1 1154 ? 13.099 20.370 44.182 1.00 84.25 1154 ASP A C 1
ATOM 8991 O O . ASP A 1 1154 ? 13.115 19.688 43.158 1.00 84.25 1154 ASP A O 1
ATOM 8995 N N . THR A 1 1155 ? 12.058 21.141 44.485 1.00 81.25 1155 THR A N 1
ATOM 8996 C CA . THR A 1 1155 ? 10.876 21.241 43.622 1.00 81.25 1155 THR A CA 1
ATOM 8997 C C . THR A 1 1155 ? 11.126 22.058 42.356 1.00 81.25 1155 THR A C 1
ATOM 8999 O O . THR A 1 1155 ? 10.257 22.093 41.490 1.00 81.25 1155 THR A O 1
ATOM 9002 N N . SER A 1 1156 ? 12.292 22.704 42.218 1.00 75.06 1156 SER A N 1
ATOM 9003 C CA . SER A 1 1156 ? 12.669 23.417 40.993 1.00 75.06 1156 SER A CA 1
ATOM 9004 C C . SER A 1 1156 ? 13.187 22.480 39.899 1.00 75.06 1156 SER A C 1
ATOM 9006 O O . SER A 1 1156 ? 13.140 22.842 38.723 1.00 75.06 1156 SER A O 1
ATOM 9008 N N . ASN A 1 1157 ? 13.606 21.260 40.264 1.00 77.12 1157 ASN A N 1
ATOM 9009 C CA . ASN A 1 1157 ? 14.029 20.232 39.317 1.00 77.12 1157 ASN A CA 1
ATOM 9010 C C . ASN A 1 1157 ? 13.466 18.832 39.653 1.00 77.12 1157 ASN A C 1
ATOM 9012 O O . ASN A 1 1157 ? 14.212 17.905 39.982 1.00 77.12 1157 ASN A O 1
ATOM 9016 N N . PRO A 1 1158 ? 12.138 18.633 39.529 1.00 80.44 1158 PRO A N 1
ATOM 9017 C CA . PRO A 1 1158 ? 11.512 17.350 39.838 1.00 80.44 1158 PRO A CA 1
ATOM 9018 C C . PRO A 1 1158 ? 11.875 16.224 38.862 1.00 80.44 1158 PRO A C 1
ATOM 9020 O O . PRO A 1 1158 ? 11.587 15.063 39.142 1.00 80.44 1158 PRO A O 1
ATOM 9023 N N . GLY A 1 1159 ? 12.500 16.536 37.723 1.00 80.81 1159 GLY A N 1
ATOM 9024 C CA . GLY A 1 1159 ? 12.920 15.538 36.745 1.00 80.81 1159 GLY A CA 1
ATOM 9025 C C . GLY A 1 1159 ? 14.011 14.601 37.271 1.00 80.81 1159 GLY A C 1
ATOM 9026 O O . GLY A 1 1159 ? 13.984 13.420 36.944 1.00 80.81 1159 GLY A O 1
ATOM 9027 N N . ILE A 1 1160 ? 14.931 15.089 38.113 1.00 81.25 1160 ILE A N 1
ATOM 9028 C CA . ILE A 1 1160 ? 16.053 14.293 38.647 1.00 81.25 1160 ILE A CA 1
ATOM 9029 C C . ILE A 1 1160 ? 15.557 13.060 39.423 1.00 81.25 1160 ILE A C 1
ATOM 9031 O O . ILE A 1 1160 ? 15.842 11.942 38.992 1.00 81.25 1160 ILE A O 1
ATOM 9035 N N . PRO A 1 1161 ? 14.773 13.200 40.514 1.00 87.12 1161 PRO A N 1
ATOM 9036 C CA . PRO A 1 1161 ? 14.314 12.034 41.269 1.00 87.12 1161 PRO A CA 1
ATOM 9037 C C . PRO A 1 1161 ? 13.409 11.097 40.448 1.00 87.12 1161 PRO A C 1
ATOM 9039 O O . PRO A 1 1161 ? 13.438 9.888 40.671 1.00 87.12 1161 PRO A O 1
ATOM 9042 N N . LEU A 1 1162 ? 12.651 11.609 39.466 1.00 86.88 1162 LEU A N 1
ATOM 9043 C CA . LEU A 1 1162 ? 11.851 10.766 38.565 1.00 86.88 1162 LEU A CA 1
ATOM 9044 C C . LEU A 1 1162 ? 12.728 9.912 37.641 1.00 86.88 1162 LEU A C 1
ATOM 9046 O O . LEU A 1 1162 ? 12.437 8.734 37.449 1.00 86.88 1162 LEU A O 1
ATOM 9050 N N . LYS A 1 1163 ? 13.810 10.478 37.088 1.00 85.94 1163 LYS A N 1
ATOM 9051 C CA . LYS A 1 1163 ? 14.746 9.750 36.216 1.00 85.94 1163 LYS A CA 1
ATOM 9052 C C . LYS A 1 1163 ? 15.512 8.655 36.970 1.00 85.94 1163 LYS A C 1
ATOM 9054 O O . LYS A 1 1163 ? 15.718 7.588 36.401 1.00 85.94 1163 LYS A O 1
ATOM 9059 N N . GLU A 1 1164 ? 15.863 8.872 38.238 1.00 88.00 1164 GLU A N 1
ATOM 9060 C CA . GLU A 1 1164 ? 16.494 7.847 39.092 1.00 88.00 1164 GLU A CA 1
ATOM 9061 C C . GLU A 1 1164 ? 15.546 6.663 39.363 1.00 88.00 1164 GLU A C 1
ATOM 9063 O O . GLU A 1 1164 ? 15.930 5.501 39.220 1.00 88.00 1164 GLU A O 1
ATOM 9068 N N . ILE A 1 1165 ? 14.276 6.945 39.690 1.00 90.94 1165 ILE A N 1
ATOM 9069 C CA . ILE A 1 1165 ? 13.247 5.905 39.873 1.00 90.94 1165 ILE A CA 1
ATOM 9070 C C . ILE A 1 1165 ? 13.022 5.137 38.568 1.00 90.94 1165 ILE A C 1
ATOM 9072 O O . ILE A 1 1165 ? 13.011 3.905 38.562 1.00 90.94 1165 ILE A O 1
ATOM 9076 N N . LYS A 1 1166 ? 12.892 5.866 37.455 1.00 89.62 1166 LYS A N 1
ATOM 9077 C CA . LYS A 1 1166 ? 12.775 5.300 36.112 1.00 89.62 1166 LYS A CA 1
ATOM 9078 C C . LYS A 1 1166 ? 13.935 4.357 35.794 1.00 89.62 1166 LYS A C 1
ATOM 9080 O O . LYS A 1 1166 ? 13.685 3.236 35.360 1.00 89.62 1166 LYS A O 1
ATOM 9085 N N . ALA A 1 1167 ? 15.178 4.781 36.026 1.00 89.81 1167 ALA A N 1
ATOM 9086 C CA . ALA A 1 1167 ? 16.359 3.963 35.765 1.00 89.81 1167 ALA A CA 1
ATOM 9087 C C . ALA A 1 1167 ? 16.358 2.679 36.604 1.00 89.81 1167 ALA A C 1
ATOM 9089 O O . ALA A 1 1167 ? 16.659 1.613 36.074 1.00 89.81 1167 ALA A O 1
ATOM 9090 N N . ALA A 1 1168 ? 15.958 2.746 37.880 1.00 91.75 1168 ALA A N 1
ATOM 9091 C CA . ALA A 1 1168 ? 15.869 1.570 38.746 1.00 91.75 1168 ALA A CA 1
ATOM 9092 C C . ALA A 1 1168 ? 14.840 0.540 38.247 1.00 91.75 1168 ALA A C 1
ATOM 9094 O O . ALA A 1 1168 ? 15.111 -0.660 38.285 1.00 91.75 1168 ALA A O 1
ATOM 9095 N N . ILE A 1 1169 ? 13.689 0.990 37.735 1.00 91.88 1169 ILE A N 1
ATOM 9096 C CA . ILE A 1 1169 ? 12.684 0.106 37.120 1.00 91.88 1169 ILE A CA 1
ATOM 9097 C C . ILE A 1 1169 ? 13.203 -0.467 35.793 1.00 91.88 1169 ILE A C 1
ATOM 9099 O O . ILE A 1 1169 ? 13.069 -1.663 35.530 1.00 91.88 1169 ILE A O 1
ATOM 9103 N N . ALA A 1 1170 ? 13.850 0.371 34.981 1.00 91.38 1170 ALA A N 1
ATOM 9104 C CA . ALA A 1 1170 ? 14.374 0.008 33.670 1.00 91.38 1170 ALA A CA 1
ATOM 9105 C C . ALA A 1 1170 ? 15.426 -1.109 33.718 1.00 91.38 1170 ALA A C 1
ATOM 9107 O O . ALA A 1 1170 ? 15.479 -1.923 32.798 1.00 91.38 1170 ALA A O 1
ATOM 9108 N N . VAL A 1 1171 ? 16.221 -1.205 34.794 1.00 91.69 1171 VAL A N 1
ATOM 9109 C CA . VAL A 1 1171 ? 17.153 -2.332 35.016 1.00 91.69 1171 VAL A CA 1
ATOM 9110 C C . VAL A 1 1171 ? 16.415 -3.668 34.970 1.00 91.69 1171 VAL A C 1
ATOM 9112 O O . VAL A 1 1171 ? 16.847 -4.594 34.287 1.00 91.69 1171 VAL A O 1
ATOM 9115 N N . TRP A 1 1172 ? 15.288 -3.769 35.673 1.00 89.56 1172 TRP A N 1
ATOM 9116 C CA . TRP A 1 1172 ? 14.515 -5.007 35.751 1.00 89.56 1172 TRP A CA 1
ATOM 9117 C C . TRP A 1 1172 ? 13.718 -5.272 34.477 1.00 89.56 1172 TRP A C 1
ATOM 9119 O O . TRP A 1 1172 ? 13.572 -6.429 34.096 1.00 89.56 1172 TRP A O 1
ATOM 9129 N N . HIS A 1 1173 ? 13.272 -4.226 33.776 1.00 89.31 1173 HIS A N 1
ATOM 9130 C CA . HIS A 1 1173 ? 12.710 -4.380 32.434 1.00 89.31 1173 HIS A CA 1
ATOM 9131 C C . HIS A 1 1173 ? 13.748 -4.939 31.450 1.00 89.31 1173 HIS A C 1
ATOM 9133 O O . HIS A 1 1173 ? 13.475 -5.911 30.756 1.00 89.31 1173 HIS A O 1
ATOM 9139 N N . TYR A 1 1174 ? 14.963 -4.381 31.438 1.00 91.50 1174 TYR A N 1
ATOM 9140 C CA . TYR A 1 1174 ? 16.070 -4.858 30.608 1.00 91.50 1174 TYR A CA 1
ATOM 9141 C C . TYR A 1 1174 ? 16.420 -6.324 30.894 1.00 91.50 1174 TYR A C 1
ATOM 9143 O O . TYR A 1 1174 ? 16.528 -7.113 29.964 1.00 91.50 1174 TYR A O 1
ATOM 9151 N N . LEU A 1 1175 ? 16.543 -6.720 32.164 1.00 87.12 1175 LEU A N 1
ATOM 9152 C CA . LEU A 1 1175 ? 16.825 -8.117 32.528 1.00 87.12 1175 LEU A CA 1
ATOM 9153 C C . LEU A 1 1175 ? 15.681 -9.084 32.160 1.00 87.12 1175 LEU A C 1
ATOM 9155 O O . LEU A 1 1175 ? 15.908 -10.292 32.078 1.00 87.12 1175 LEU A O 1
ATOM 9159 N N . ASN A 1 1176 ? 14.474 -8.558 31.930 1.00 82.69 1176 ASN A N 1
ATOM 9160 C CA . ASN A 1 1176 ? 13.293 -9.306 31.500 1.00 82.69 1176 ASN A CA 1
ATOM 9161 C C . ASN A 1 1176 ? 13.086 -9.355 29.991 1.00 82.69 1176 ASN A C 1
ATOM 9163 O O . ASN A 1 1176 ? 12.238 -10.126 29.536 1.00 82.69 1176 ASN A O 1
ATOM 9167 N N . ASP A 1 1177 ? 13.843 -8.574 29.223 1.00 86.56 1177 ASP A N 1
ATOM 9168 C CA . ASP A 1 1177 ? 13.875 -8.699 27.772 1.00 86.56 1177 ASP A CA 1
ATOM 9169 C C . ASP A 1 1177 ? 14.210 -10.147 27.394 1.00 86.56 1177 ASP A C 1
ATOM 9171 O O . ASP A 1 1177 ? 15.093 -10.771 27.982 1.00 86.56 1177 ASP A O 1
ATOM 9175 N N . GLN A 1 1178 ? 13.470 -10.713 26.441 1.00 83.50 1178 GLN A N 1
ATOM 9176 C CA . GLN A 1 1178 ? 13.533 -12.146 26.168 1.00 83.50 1178 GLN A CA 1
ATOM 9177 C C . GLN A 1 1178 ? 14.914 -12.597 25.669 1.00 83.50 1178 GLN A C 1
ATOM 9179 O O . GLN A 1 1178 ? 15.351 -13.691 26.036 1.00 83.50 1178 GLN A O 1
ATOM 9184 N N . ASP A 1 1179 ? 15.611 -11.777 24.880 1.00 85.62 1179 ASP A N 1
ATOM 9185 C CA . ASP A 1 1179 ? 16.944 -12.111 24.369 1.00 85.62 1179 ASP A CA 1
ATOM 9186 C C . ASP A 1 1179 ? 17.988 -11.953 25.469 1.00 85.62 1179 ASP A C 1
ATOM 9188 O O . ASP A 1 1179 ? 18.793 -12.857 25.697 1.00 85.62 1179 ASP A O 1
ATOM 9192 N N . VAL A 1 1180 ? 17.907 -10.852 26.223 1.00 87.69 1180 VAL A N 1
ATOM 9193 C CA . VAL A 1 1180 ? 18.778 -10.591 27.376 1.00 87.69 1180 VAL A CA 1
ATOM 9194 C C . VAL A 1 1180 ? 18.632 -11.710 28.402 1.00 87.69 1180 VAL A C 1
ATOM 9196 O O . VAL A 1 1180 ? 19.631 -12.227 28.897 1.00 87.69 1180 VAL A O 1
ATOM 9199 N N . LYS A 1 1181 ? 17.401 -12.152 28.669 1.00 83.94 1181 LYS A N 1
ATOM 9200 C CA . LYS A 1 1181 ? 17.082 -13.270 29.557 1.00 83.94 1181 LYS A CA 1
ATOM 9201 C C . LYS A 1 1181 ? 17.654 -14.589 29.051 1.00 83.94 1181 LYS A C 1
ATOM 9203 O O . LYS A 1 1181 ? 18.215 -15.342 29.844 1.00 83.94 1181 LYS A O 1
ATOM 9208 N N . ASN A 1 1182 ? 17.540 -14.877 27.754 1.00 84.31 1182 ASN A N 1
ATOM 9209 C CA . ASN A 1 1182 ? 18.137 -16.077 27.166 1.00 84.31 1182 ASN A CA 1
ATOM 9210 C C . ASN A 1 1182 ? 19.664 -16.061 27.335 1.00 84.31 1182 ASN A C 1
ATOM 9212 O O . ASN A 1 1182 ? 20.226 -17.031 27.845 1.00 84.31 1182 ASN A O 1
ATOM 9216 N N . SER A 1 1183 ? 20.315 -14.936 27.012 1.00 85.50 1183 SER A N 1
ATOM 9217 C CA . SER A 1 1183 ? 21.752 -14.745 27.239 1.00 85.50 1183 SER A CA 1
ATOM 9218 C C . SER A 1 1183 ? 22.113 -14.880 28.719 1.00 85.50 1183 SER A C 1
ATOM 9220 O O . SER A 1 1183 ? 23.111 -15.504 29.060 1.00 85.50 1183 SER A O 1
ATOM 9222 N N . PHE A 1 1184 ? 21.296 -14.340 29.622 1.00 84.12 1184 PHE A N 1
ATOM 9223 C CA . PHE A 1 1184 ? 21.513 -14.422 31.063 1.00 84.12 1184 PHE A CA 1
ATOM 9224 C C . PHE A 1 1184 ? 21.458 -15.871 31.572 1.00 84.12 1184 PHE A C 1
ATOM 9226 O O . PHE A 1 1184 ? 22.341 -16.297 32.317 1.00 84.12 1184 PHE A O 1
ATOM 9233 N N . VAL A 1 1185 ? 20.466 -16.657 31.137 1.00 81.50 1185 VAL A N 1
ATOM 9234 C CA . VAL A 1 1185 ? 20.344 -18.089 31.469 1.00 81.50 1185 VAL A CA 1
ATOM 9235 C C . VAL A 1 1185 ? 21.544 -18.877 30.943 1.00 81.50 1185 VAL A C 1
ATOM 9237 O O . VAL A 1 1185 ? 22.116 -19.695 31.667 1.00 81.50 1185 VAL A O 1
ATOM 9240 N N . GLU A 1 1186 ? 21.953 -18.614 29.705 1.00 82.75 1186 GLU A N 1
ATOM 9241 C CA . GLU A 1 1186 ? 23.106 -19.261 29.081 1.00 82.75 1186 GLU A CA 1
ATOM 9242 C C . GLU A 1 1186 ? 24.415 -18.928 29.815 1.00 82.75 1186 GLU A C 1
ATOM 9244 O O . GLU A 1 1186 ? 25.190 -19.825 30.149 1.00 82.75 1186 GLU A O 1
ATOM 9249 N N . LEU A 1 1187 ? 24.623 -17.660 30.179 1.00 85.00 1187 LEU A N 1
ATOM 9250 C CA . LEU A 1 1187 ? 25.769 -17.208 30.972 1.00 85.00 1187 LEU A CA 1
ATOM 9251 C C . LEU A 1 1187 ? 25.857 -17.915 32.328 1.00 85.00 1187 LEU A C 1
ATOM 9253 O O . LEU A 1 1187 ? 26.927 -18.392 32.713 1.00 85.00 1187 LEU A O 1
ATOM 9257 N N . VAL A 1 1188 ? 24.737 -18.016 33.048 1.00 84.00 1188 VAL A N 1
ATOM 9258 C CA . VAL A 1 1188 ? 24.682 -18.737 34.327 1.00 84.00 1188 VAL A CA 1
ATOM 9259 C C . VAL A 1 1188 ? 24.986 -20.220 34.124 1.00 84.00 1188 VAL A C 1
ATOM 9261 O O . VAL A 1 1188 ? 25.744 -20.794 34.906 1.00 84.00 1188 VAL A O 1
ATOM 9264 N N . SER A 1 1189 ? 24.456 -20.841 33.065 1.00 84.44 1189 SER A N 1
ATOM 9265 C CA . SER A 1 1189 ? 24.755 -22.237 32.724 1.00 84.44 1189 SER A CA 1
ATOM 9266 C C . SER A 1 1189 ? 26.250 -22.451 32.485 1.00 84.44 1189 SER A C 1
ATOM 9268 O O . SER A 1 1189 ? 26.847 -23.346 33.082 1.00 84.44 1189 SER A O 1
ATOM 9270 N N . HIS A 1 1190 ? 26.884 -21.581 31.698 1.00 84.69 1190 HIS A N 1
ATOM 9271 C CA . HIS A 1 1190 ? 28.319 -21.639 31.435 1.00 84.69 1190 HIS A CA 1
ATOM 9272 C C . HIS A 1 1190 ? 29.158 -21.493 32.712 1.00 84.69 1190 HIS A C 1
ATOM 9274 O O . HIS A 1 1190 ? 30.121 -22.234 32.911 1.00 84.69 1190 HIS A O 1
ATOM 9280 N N . LEU A 1 1191 ? 28.786 -20.591 33.628 1.00 86.69 1191 LEU A N 1
ATOM 9281 C CA . LEU A 1 1191 ? 29.468 -20.475 34.923 1.00 86.69 1191 LEU A CA 1
ATOM 9282 C C . LEU A 1 1191 ? 29.308 -21.743 35.774 1.00 86.69 1191 LEU A C 1
ATOM 9284 O O . LEU A 1 1191 ? 30.281 -22.206 36.370 1.00 86.69 1191 LEU A O 1
ATOM 9288 N N . ARG A 1 1192 ? 28.120 -22.358 35.782 1.00 88.44 1192 ARG A N 1
ATOM 9289 C CA . ARG A 1 1192 ? 27.877 -23.635 36.475 1.00 88.44 1192 ARG A CA 1
ATOM 9290 C C . ARG A 1 1192 ? 28.718 -24.770 35.900 1.00 88.44 1192 ARG A C 1
ATOM 9292 O O . ARG A 1 1192 ? 29.271 -25.553 36.669 1.00 88.44 1192 ARG A O 1
ATOM 9299 N N . GLU A 1 1193 ? 28.882 -24.839 34.582 1.00 86.50 1193 GLU A N 1
ATOM 9300 C CA . GLU A 1 1193 ? 29.774 -25.813 33.935 1.00 86.50 1193 GLU A CA 1
ATOM 9301 C C . GLU A 1 1193 ? 31.232 -25.637 34.369 1.00 86.50 1193 GLU A C 1
ATOM 9303 O O . GLU A 1 1193 ? 31.925 -26.621 34.644 1.00 86.50 1193 GLU A O 1
ATOM 9308 N N . VAL A 1 1194 ? 31.690 -24.388 34.508 1.00 87.06 1194 VAL A N 1
ATOM 9309 C CA . VAL A 1 1194 ? 33.016 -24.103 35.063 1.00 87.06 1194 VAL A CA 1
ATOM 9310 C C . VAL A 1 1194 ? 33.133 -24.640 36.491 1.00 87.06 1194 VAL A C 1
ATOM 9312 O O . VAL A 1 1194 ? 34.139 -25.277 36.808 1.00 87.06 1194 VAL A O 1
ATOM 9315 N N . TRP A 1 1195 ? 32.115 -24.456 37.339 1.00 88.31 1195 TRP A N 1
ATOM 9316 C CA . TRP A 1 1195 ? 32.118 -24.985 38.710 1.00 88.31 1195 TRP A CA 1
ATOM 9317 C C . TRP A 1 1195 ? 32.112 -26.512 38.765 1.00 88.31 1195 TRP A C 1
ATOM 9319 O O . TRP A 1 1195 ? 32.877 -27.086 39.540 1.00 88.31 1195 TRP A O 1
ATOM 9329 N N . VAL A 1 1196 ? 31.333 -27.174 37.904 1.00 87.19 1196 VAL A N 1
ATOM 9330 C CA . VAL A 1 1196 ? 31.338 -28.641 37.764 1.00 87.19 1196 VAL A CA 1
ATOM 9331 C C . VAL A 1 1196 ? 32.740 -29.150 37.428 1.00 87.19 1196 VAL A C 1
ATOM 9333 O O . VAL A 1 1196 ? 33.222 -30.107 38.041 1.00 87.19 1196 VAL A O 1
ATOM 9336 N N . GLU A 1 1197 ? 33.424 -28.505 36.481 1.00 85.94 1197 GLU A N 1
ATOM 9337 C CA . GLU A 1 1197 ? 34.777 -28.909 36.102 1.00 85.94 1197 GLU A CA 1
ATOM 9338 C C . GLU A 1 1197 ? 35.771 -28.651 37.247 1.00 85.94 1197 GLU A C 1
ATOM 9340 O O . GLU A 1 1197 ? 36.578 -29.532 37.548 1.00 85.94 1197 GLU A O 1
ATOM 9345 N N . VAL A 1 1198 ? 35.689 -27.510 37.944 1.00 85.94 1198 VAL A N 1
ATOM 9346 C CA . VAL A 1 1198 ? 36.535 -27.216 39.120 1.00 85.94 1198 VAL A CA 1
ATOM 9347 C C . VAL A 1 1198 ? 36.352 -28.276 40.212 1.00 85.94 1198 VAL A C 1
ATOM 9349 O O . VAL A 1 1198 ? 37.347 -28.834 40.684 1.00 85.94 1198 VAL A O 1
ATOM 9352 N N . ASP A 1 1199 ? 35.109 -28.610 40.564 1.00 86.00 1199 ASP A N 1
ATOM 9353 C CA . ASP A 1 1199 ? 34.782 -29.623 41.575 1.00 86.00 1199 ASP A CA 1
ATOM 9354 C C . ASP A 1 1199 ? 35.336 -31.008 41.193 1.00 86.00 1199 ASP A C 1
ATOM 9356 O O . ASP A 1 1199 ? 35.898 -31.725 42.031 1.00 86.00 1199 ASP A O 1
ATOM 9360 N N . SER A 1 1200 ? 35.272 -31.366 39.905 1.00 84.12 1200 SER A N 1
ATOM 9361 C CA . SER A 1 1200 ? 35.821 -32.633 39.405 1.00 84.12 1200 SER A CA 1
ATOM 9362 C C . SER A 1 1200 ? 37.343 -32.742 39.572 1.00 84.12 1200 SER A C 1
ATOM 9364 O O . SER A 1 1200 ? 37.878 -33.823 39.837 1.00 84.12 1200 SER A O 1
ATOM 9366 N N . ARG A 1 1201 ? 38.064 -31.620 39.451 1.00 82.44 1201 ARG A N 1
ATOM 9367 C CA . ARG A 1 1201 ? 39.536 -31.592 39.451 1.00 82.44 1201 ARG A CA 1
ATOM 9368 C C . ARG A 1 1201 ? 40.137 -31.377 40.829 1.00 82.44 1201 ARG A C 1
ATOM 9370 O O . ARG A 1 1201 ? 41.179 -31.961 41.119 1.00 82.44 1201 ARG A O 1
ATOM 9377 N N . PHE A 1 1202 ? 39.504 -30.553 41.659 1.00 78.56 1202 PHE A N 1
ATOM 9378 C CA . PHE A 1 1202 ? 40.073 -30.115 42.933 1.00 78.56 1202 PHE A CA 1
ATOM 9379 C C . PHE A 1 1202 ? 39.440 -30.755 44.165 1.00 78.56 1202 PHE A C 1
ATOM 9381 O O . PHE A 1 1202 ? 40.033 -30.674 45.239 1.00 78.56 1202 PHE A O 1
ATOM 9388 N N . ASN A 1 1203 ? 38.293 -31.426 44.027 1.00 73.75 1203 ASN A N 1
ATOM 9389 C CA . ASN A 1 1203 ? 37.571 -31.985 45.169 1.00 73.75 1203 ASN A CA 1
ATOM 9390 C C . ASN A 1 1203 ? 37.166 -33.461 44.995 1.00 73.75 1203 ASN A C 1
ATOM 9392 O O . ASN A 1 1203 ? 36.146 -33.902 45.515 1.00 73.75 1203 ASN A O 1
ATOM 9396 N N . ASN A 1 1204 ? 37.957 -34.265 44.271 1.00 75.06 1204 ASN A N 1
ATOM 9397 C CA . ASN A 1 1204 ? 37.705 -35.705 44.073 1.00 75.06 1204 ASN A CA 1
ATOM 9398 C C . ASN A 1 1204 ? 36.270 -36.025 43.588 1.00 75.06 1204 ASN A C 1
ATOM 9400 O O . ASN A 1 1204 ? 35.652 -36.980 44.067 1.00 75.06 1204 ASN A O 1
ATOM 9404 N N . ASN A 1 1205 ? 35.732 -35.229 42.655 1.00 72.44 1205 ASN A N 1
ATOM 9405 C CA . ASN A 1 1205 ? 34.344 -35.309 42.172 1.00 72.44 1205 ASN A CA 1
ATOM 9406 C C . ASN A 1 1205 ? 33.255 -35.072 43.242 1.00 72.44 1205 ASN A C 1
ATOM 9408 O O . ASN A 1 1205 ? 32.102 -35.439 43.016 1.00 72.44 1205 ASN A O 1
ATOM 9412 N N . GLN A 1 1206 ? 33.576 -34.489 44.400 1.00 77.56 1206 GLN A N 1
ATOM 9413 C CA . GLN A 1 1206 ? 32.572 -34.029 45.362 1.00 77.56 1206 GLN A CA 1
ATOM 9414 C C . GLN A 1 1206 ? 32.188 -32.570 45.054 1.00 77.56 1206 GLN A C 1
ATOM 9416 O O . GLN A 1 1206 ? 33.083 -31.745 44.863 1.00 77.56 1206 GLN A O 1
ATOM 9421 N N . PRO A 1 1207 ? 30.891 -32.221 45.012 1.00 78.75 1207 PRO A N 1
ATOM 9422 C CA . PRO A 1 1207 ? 30.455 -30.860 44.716 1.00 78.75 1207 PRO A CA 1
ATOM 9423 C C . PRO A 1 1207 ? 30.768 -29.918 45.891 1.00 78.75 1207 PRO A C 1
ATOM 9425 O O . PRO A 1 1207 ? 30.393 -30.203 47.029 1.00 78.75 1207 PRO A O 1
ATOM 9428 N N . LEU A 1 1208 ? 31.462 -28.811 45.619 1.00 85.00 1208 LEU A N 1
ATOM 9429 C CA . LEU A 1 1208 ? 31.851 -27.787 46.598 1.00 85.00 1208 LEU A CA 1
ATOM 9430 C C . LEU A 1 1208 ? 31.462 -26.394 46.102 1.00 85.00 1208 LEU A C 1
ATOM 9432 O O . LEU A 1 1208 ? 30.739 -25.682 46.793 1.00 85.00 1208 LEU A O 1
ATOM 9436 N N . PHE A 1 1209 ? 31.897 -26.025 44.898 1.00 87.44 1209 PHE A N 1
ATOM 9437 C CA . PHE A 1 1209 ? 31.620 -24.714 44.314 1.00 87.44 1209 PHE A CA 1
ATOM 9438 C C . PHE A 1 1209 ? 30.220 -24.625 43.714 1.00 87.44 1209 PHE A C 1
ATOM 9440 O O . PHE A 1 1209 ? 29.575 -23.591 43.859 1.00 87.44 1209 PHE A O 1
ATOM 9447 N N . LEU A 1 1210 ? 29.726 -25.697 43.084 1.00 87.06 1210 LEU A N 1
ATOM 9448 C CA . LEU A 1 1210 ? 28.411 -25.666 42.438 1.00 87.06 1210 LEU A CA 1
ATOM 9449 C C . LEU A 1 1210 ? 27.250 -25.449 43.434 1.00 87.06 1210 LEU A C 1
ATOM 9451 O O . LEU A 1 1210 ? 26.447 -24.552 43.189 1.00 87.06 1210 LEU A O 1
ATOM 9455 N N . PRO A 1 1211 ? 27.149 -26.174 44.572 1.00 87.75 1211 PRO A N 1
ATOM 9456 C CA . PRO A 1 1211 ? 26.080 -25.932 45.545 1.00 87.75 1211 PRO A CA 1
ATOM 9457 C C . PRO A 1 1211 ? 26.183 -24.548 46.190 1.00 87.75 1211 PRO A C 1
ATOM 9459 O O . PRO A 1 1211 ? 25.161 -23.919 46.452 1.00 87.75 1211 PRO A O 1
ATOM 9462 N N . ALA A 1 1212 ? 27.412 -24.067 46.419 1.00 90.25 1212 ALA A N 1
ATOM 9463 C CA . ALA A 1 1212 ? 27.642 -22.738 46.967 1.00 90.25 1212 ALA A CA 1
ATOM 9464 C C . ALA A 1 1212 ? 27.199 -21.635 46.001 1.00 90.25 1212 ALA A C 1
ATOM 9466 O O . ALA A 1 1212 ? 26.566 -20.671 46.423 1.00 90.25 1212 ALA A O 1
ATOM 9467 N N . TRP A 1 1213 ? 27.501 -21.792 44.709 1.00 90.31 1213 TRP A N 1
ATOM 9468 C CA . TRP A 1 1213 ? 27.053 -20.883 43.659 1.00 90.31 1213 TRP A CA 1
ATOM 9469 C C . TRP A 1 1213 ? 25.532 -20.880 43.532 1.00 90.31 1213 TRP A C 1
ATOM 9471 O O . TRP A 1 1213 ? 24.935 -19.811 43.585 1.00 90.31 1213 TRP A O 1
ATOM 9481 N N . ASP A 1 1214 ? 24.911 -22.057 43.410 1.00 88.62 1214 ASP A N 1
ATOM 9482 C CA . ASP A 1 1214 ? 23.466 -22.177 43.192 1.00 88.62 1214 ASP A CA 1
ATOM 9483 C C . ASP A 1 1214 ? 22.668 -21.567 44.366 1.00 88.62 1214 ASP A C 1
ATOM 9485 O O . ASP A 1 1214 ? 21.716 -20.824 44.126 1.00 88.62 1214 ASP A O 1
ATOM 9489 N N . GLU A 1 1215 ? 23.073 -21.811 45.621 1.00 90.44 1215 GLU A N 1
ATOM 9490 C CA . GLU A 1 1215 ? 22.415 -21.233 46.807 1.00 90.44 1215 GLU A CA 1
ATOM 9491 C C . GLU A 1 1215 ? 22.645 -19.718 46.927 1.00 90.44 1215 GLU A C 1
ATOM 9493 O O . GLU A 1 1215 ? 21.696 -18.963 47.148 1.00 90.44 1215 GLU A O 1
ATOM 9498 N N . TRP A 1 1216 ? 23.889 -19.256 46.759 1.00 91.25 1216 TRP A N 1
ATOM 9499 C CA . TRP A 1 1216 ? 24.213 -17.830 46.842 1.00 91.25 1216 TRP A CA 1
ATOM 9500 C C . TRP A 1 1216 ? 23.539 -17.015 45.740 1.00 91.25 1216 TRP A C 1
ATOM 9502 O O . TRP A 1 1216 ? 23.048 -15.922 46.006 1.00 91.25 1216 TRP A O 1
ATOM 9512 N N . TRP A 1 1217 ? 23.500 -17.540 44.517 1.00 87.62 1217 TRP A N 1
ATOM 9513 C CA . TRP A 1 1217 ? 22.919 -16.858 43.367 1.00 87.62 1217 TRP A CA 1
ATOM 9514 C C . TRP A 1 1217 ? 21.417 -16.629 43.533 1.00 87.62 1217 TRP A C 1
ATOM 9516 O O . TRP A 1 1217 ? 20.949 -15.509 43.327 1.00 87.62 1217 TRP A O 1
ATOM 9526 N N . HIS A 1 1218 ? 20.683 -17.658 43.971 1.00 86.25 1218 HIS A N 1
ATOM 9527 C CA . HIS A 1 1218 ? 19.256 -17.535 44.271 1.00 86.25 1218 HIS A CA 1
ATOM 9528 C C . HIS A 1 1218 ? 19.004 -16.476 45.348 1.00 86.25 1218 HIS A C 1
ATOM 9530 O O . HIS A 1 1218 ? 18.203 -15.568 45.143 1.00 86.25 1218 HIS A O 1
ATOM 9536 N N . ASP A 1 1219 ? 19.734 -16.546 46.466 1.00 90.06 1219 ASP A N 1
ATOM 9537 C CA . ASP A 1 1219 ? 19.602 -15.568 47.548 1.00 90.06 1219 ASP A CA 1
ATOM 9538 C C . ASP A 1 1219 ? 19.922 -14.139 47.100 1.00 90.06 1219 ASP A C 1
ATOM 9540 O O . ASP A 1 1219 ? 19.200 -13.200 47.432 1.00 90.06 1219 ASP A O 1
ATOM 9544 N N . TYR A 1 1220 ? 21.007 -13.977 46.345 1.00 89.56 1220 TYR A N 1
ATOM 9545 C CA . TYR A 1 1220 ? 21.471 -12.683 45.873 1.00 89.56 1220 TYR A CA 1
ATOM 9546 C C . TYR A 1 1220 ? 20.421 -12.000 44.996 1.00 89.56 1220 TYR A C 1
ATOM 9548 O O . TYR A 1 1220 ? 20.114 -10.827 45.211 1.00 89.56 1220 TYR A O 1
ATOM 9556 N N . ILE A 1 1221 ? 19.857 -12.726 44.032 1.00 86.38 1221 ILE A N 1
ATOM 9557 C CA . ILE A 1 1221 ? 18.869 -12.179 43.107 1.00 86.38 1221 ILE A CA 1
ATOM 9558 C C . ILE A 1 1221 ? 17.561 -11.832 43.826 1.00 86.38 1221 ILE A C 1
ATOM 9560 O O . ILE A 1 1221 ? 17.078 -10.710 43.661 1.00 86.38 1221 ILE A O 1
ATOM 9564 N N . GLU A 1 1222 ? 17.033 -12.734 44.666 1.00 86.31 1222 GLU A N 1
ATOM 9565 C CA . GLU A 1 1222 ? 15.839 -12.463 45.487 1.00 86.31 1222 GLU A CA 1
ATOM 9566 C C . GLU A 1 1222 ? 16.017 -11.175 46.301 1.00 86.31 1222 GLU A C 1
ATOM 9568 O O . GLU A 1 1222 ? 15.153 -10.294 46.303 1.00 86.31 1222 GLU A O 1
ATOM 9573 N N . TYR A 1 1223 ? 17.181 -11.036 46.939 1.00 90.62 1223 TYR A N 1
ATOM 9574 C CA . TYR A 1 1223 ? 17.511 -9.874 47.746 1.00 90.62 1223 TYR A CA 1
ATOM 9575 C C . TYR A 1 1223 ? 17.615 -8.582 46.917 1.00 90.62 1223 TYR A C 1
ATOM 9577 O O . TYR A 1 1223 ? 17.108 -7.545 47.349 1.00 90.62 1223 TYR A O 1
ATOM 9585 N N . GLN A 1 1224 ? 18.228 -8.601 45.723 1.00 90.50 1224 GLN A N 1
ATOM 9586 C CA . GLN A 1 1224 ? 18.315 -7.393 44.887 1.00 90.50 1224 GLN A CA 1
ATOM 9587 C C . GLN A 1 1224 ? 16.947 -6.939 44.359 1.00 90.50 1224 GLN A C 1
ATOM 9589 O O . GLN A 1 1224 ? 16.702 -5.728 44.296 1.00 90.50 1224 GLN A O 1
ATOM 9594 N N . VAL A 1 1225 ? 16.047 -7.873 44.023 1.00 88.19 1225 VAL A N 1
ATOM 9595 C CA . VAL A 1 1225 ? 14.663 -7.557 43.623 1.00 88.19 1225 VAL A CA 1
ATOM 9596 C C . VAL A 1 1225 ? 13.936 -6.856 44.770 1.00 88.19 1225 VAL A C 1
ATOM 9598 O O . VAL A 1 1225 ? 13.430 -5.746 44.593 1.00 88.19 1225 VAL A O 1
ATOM 9601 N N . GLU A 1 1226 ? 13.937 -7.463 45.963 1.00 88.50 1226 GLU A N 1
ATOM 9602 C CA . GLU A 1 1226 ? 13.261 -6.921 47.150 1.00 88.50 1226 GLU A CA 1
ATOM 9603 C C . GLU A 1 1226 ? 13.809 -5.540 47.530 1.00 88.50 1226 GLU A C 1
ATOM 9605 O O . GLU A 1 1226 ? 13.054 -4.593 47.773 1.00 88.50 1226 GLU A O 1
ATOM 9610 N N . ARG A 1 1227 ? 15.137 -5.401 47.526 1.00 91.25 1227 ARG A N 1
ATOM 9611 C CA . ARG A 1 1227 ? 15.830 -4.153 47.843 1.00 91.25 1227 ARG A CA 1
ATOM 9612 C C . ARG A 1 1227 ? 15.475 -3.031 46.869 1.00 91.25 1227 ARG A C 1
ATOM 9614 O O . ARG A 1 1227 ? 15.219 -1.908 47.306 1.00 91.25 1227 ARG A O 1
ATOM 9621 N N . THR A 1 1228 ? 15.454 -3.322 45.569 1.00 92.25 1228 THR A N 1
ATOM 9622 C CA . THR A 1 1228 ? 15.162 -2.317 44.535 1.00 92.25 1228 THR A CA 1
ATOM 9623 C C . THR A 1 1228 ? 13.695 -1.895 44.569 1.00 92.25 1228 THR A C 1
ATOM 9625 O O . THR A 1 1228 ? 13.415 -0.698 44.604 1.00 92.25 1228 THR A O 1
ATOM 9628 N N . SER A 1 1229 ? 12.766 -2.853 44.650 1.00 90.50 1229 SER A N 1
ATOM 9629 C CA . SER A 1 1229 ? 11.322 -2.598 44.802 1.00 90.50 1229 SER A CA 1
ATOM 9630 C C . SER A 1 1229 ? 11.028 -1.744 46.043 1.00 90.50 1229 SER A C 1
ATOM 9632 O O . SER A 1 1229 ? 10.343 -0.719 45.963 1.00 90.50 1229 SER A O 1
ATOM 9634 N N . THR A 1 1230 ? 11.652 -2.075 47.178 1.00 92.06 1230 THR A N 1
ATOM 9635 C CA . THR A 1 1230 ? 11.520 -1.296 48.419 1.00 92.06 1230 THR A CA 1
ATOM 9636 C C . THR A 1 1230 ? 12.028 0.137 48.251 1.00 92.06 1230 THR A C 1
ATOM 9638 O O . THR A 1 1230 ? 11.392 1.082 48.726 1.00 92.06 1230 THR A O 1
ATOM 9641 N N . TRP A 1 1231 ? 13.168 0.328 47.580 1.00 94.56 1231 TRP A N 1
ATOM 9642 C CA . TRP A 1 1231 ? 13.720 1.659 47.328 1.00 94.56 1231 TRP A CA 1
ATOM 9643 C C . TRP A 1 1231 ? 12.806 2.497 46.421 1.00 94.56 1231 TRP A C 1
ATOM 9645 O O . TRP A 1 1231 ? 12.503 3.639 46.771 1.00 94.56 1231 TRP A O 1
ATOM 9655 N N . ILE A 1 1232 ? 12.292 1.916 45.328 1.00 94.12 1232 ILE A N 1
ATOM 9656 C CA . ILE A 1 1232 ? 11.353 2.573 44.403 1.00 94.12 1232 ILE A CA 1
ATOM 9657 C C . ILE A 1 1232 ? 10.077 2.989 45.139 1.00 94.12 1232 ILE A C 1
ATOM 9659 O O . ILE A 1 1232 ? 9.708 4.164 45.118 1.00 94.12 1232 ILE A O 1
ATOM 9663 N N . THR A 1 1233 ? 9.438 2.052 45.845 1.00 93.25 1233 THR A N 1
ATOM 9664 C CA . THR A 1 1233 ? 8.190 2.297 46.582 1.00 93.25 1233 THR A CA 1
ATOM 9665 C C . THR A 1 1233 ? 8.355 3.428 47.600 1.00 93.25 1233 THR A C 1
ATOM 9667 O O . THR A 1 1233 ? 7.540 4.354 47.664 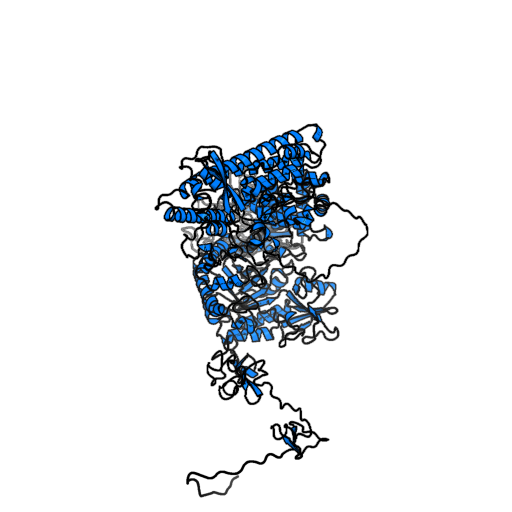1.00 93.25 1233 THR A O 1
ATOM 9670 N N . ASN A 1 1234 ? 9.447 3.409 48.371 1.00 93.69 1234 ASN A N 1
ATOM 9671 C CA . ASN A 1 1234 ? 9.739 4.461 49.345 1.00 93.69 1234 ASN A CA 1
ATOM 9672 C C . ASN A 1 1234 ? 10.035 5.810 48.674 1.00 93.69 1234 ASN A C 1
ATOM 9674 O O . ASN A 1 1234 ? 9.596 6.849 49.172 1.00 93.69 1234 ASN A O 1
ATOM 9678 N N . GLY A 1 1235 ? 10.755 5.803 47.550 1.00 93.44 1235 GLY A N 1
ATOM 9679 C CA . GLY A 1 1235 ? 11.050 6.990 46.753 1.00 93.44 1235 GLY A CA 1
ATOM 9680 C C . GLY A 1 1235 ? 9.788 7.657 46.212 1.00 93.44 1235 GLY A C 1
ATOM 9681 O O . GLY A 1 1235 ? 9.580 8.853 46.429 1.00 93.44 1235 GLY A O 1
ATOM 9682 N N . ILE A 1 1236 ? 8.899 6.867 45.602 1.00 93.31 1236 ILE A N 1
ATOM 9683 C CA . ILE A 1 1236 ? 7.602 7.325 45.094 1.00 93.31 1236 ILE A CA 1
ATOM 9684 C C . ILE A 1 1236 ? 6.759 7.910 46.227 1.00 93.31 1236 ILE A C 1
ATOM 9686 O O . ILE A 1 1236 ? 6.243 9.023 46.102 1.00 93.31 1236 ILE A O 1
ATOM 9690 N N . ALA A 1 1237 ? 6.654 7.213 47.362 1.00 93.31 1237 ALA A N 1
ATOM 9691 C CA . ALA A 1 1237 ? 5.880 7.684 48.507 1.00 93.31 1237 ALA A CA 1
ATOM 9692 C C . ALA A 1 1237 ? 6.429 9.004 49.081 1.00 93.31 1237 ALA A C 1
ATOM 9694 O O . ALA A 1 1237 ? 5.662 9.918 49.403 1.00 93.31 1237 ALA A O 1
ATOM 9695 N N . ALA A 1 1238 ? 7.756 9.130 49.186 1.00 92.19 1238 ALA A N 1
ATOM 9696 C CA . ALA A 1 1238 ? 8.415 10.334 49.680 1.00 92.19 1238 ALA A CA 1
ATOM 9697 C C . ALA A 1 1238 ? 8.214 11.528 48.735 1.00 92.19 1238 ALA A C 1
ATOM 9699 O O . ALA A 1 1238 ? 7.885 12.623 49.197 1.00 92.19 1238 ALA A O 1
ATOM 9700 N N . MET A 1 1239 ? 8.339 11.315 47.424 1.00 91.56 1239 MET A N 1
ATOM 9701 C CA . MET A 1 1239 ? 8.136 12.362 46.426 1.00 91.56 1239 MET A CA 1
ATOM 9702 C C . MET A 1 1239 ? 6.661 12.777 46.330 1.00 91.56 1239 MET A C 1
ATOM 9704 O O . MET A 1 1239 ? 6.348 13.968 46.342 1.00 91.56 1239 MET A O 1
ATOM 9708 N N . ARG A 1 1240 ? 5.734 11.811 46.358 1.00 92.00 1240 ARG A N 1
ATOM 9709 C CA . ARG A 1 1240 ? 4.284 12.059 46.390 1.00 92.00 1240 ARG A CA 1
ATOM 9710 C C . ARG A 1 1240 ? 3.888 12.909 47.592 1.00 92.00 1240 ARG A C 1
ATOM 9712 O O . ARG A 1 1240 ? 3.052 13.797 47.456 1.00 92.00 1240 ARG A O 1
ATOM 9719 N N . LYS A 1 1241 ? 4.505 12.681 48.754 1.00 91.69 1241 LYS A N 1
ATOM 9720 C CA . LYS A 1 1241 ? 4.262 13.476 49.963 1.00 91.69 1241 LYS A CA 1
ATOM 9721 C C . LYS A 1 1241 ? 4.643 14.950 49.790 1.00 91.69 1241 LYS A C 1
ATOM 9723 O O . LYS A 1 1241 ? 3.906 15.797 50.277 1.00 91.69 1241 LYS A O 1
ATOM 9728 N N . VAL A 1 1242 ? 5.756 15.251 49.116 1.00 91.12 1242 VAL A N 1
ATOM 9729 C CA . VAL A 1 1242 ? 6.182 16.638 48.840 1.00 91.12 1242 VAL A CA 1
ATOM 9730 C C . VAL A 1 1242 ? 5.214 17.310 47.868 1.00 91.12 1242 VAL A C 1
ATOM 9732 O O . VAL A 1 1242 ? 4.677 18.371 48.161 1.00 91.12 1242 VAL A O 1
ATOM 9735 N N . TRP A 1 1243 ? 4.916 16.655 46.747 1.00 84.62 1243 TRP A N 1
ATOM 9736 C CA . TRP A 1 1243 ? 4.106 17.245 45.677 1.00 84.62 1243 TRP A CA 1
ATOM 9737 C C . TRP A 1 1243 ? 2.601 17.282 45.963 1.00 84.62 1243 TRP A C 1
ATOM 9739 O O . TRP A 1 1243 ? 1.866 18.010 45.301 1.00 84.62 1243 TRP A O 1
ATOM 9749 N N . SER A 1 1244 ? 2.128 16.541 46.967 1.00 83.56 1244 SER A N 1
ATOM 9750 C CA . SER A 1 1244 ? 0.733 16.607 47.424 1.00 83.56 1244 SER A CA 1
ATOM 9751 C C . SER A 1 1244 ? 0.459 17.769 48.387 1.00 83.56 1244 SER A C 1
ATOM 9753 O O . SER A 1 1244 ? -0.698 17.979 48.742 1.00 83.56 1244 SER A O 1
ATOM 9755 N N . ASP A 1 1245 ? 1.478 18.530 48.798 1.00 85.75 1245 ASP A N 1
ATOM 9756 C CA . ASP A 1 1245 ? 1.314 19.709 49.655 1.00 85.75 1245 ASP A CA 1
ATOM 9757 C C . ASP A 1 1245 ? 0.525 20.826 48.931 1.00 85.75 1245 ASP A C 1
ATOM 9759 O O . ASP A 1 1245 ? 0.654 21.022 47.716 1.00 85.75 1245 ASP A O 1
ATOM 9763 N N . GLU A 1 1246 ? -0.321 21.544 49.676 1.00 73.69 1246 GLU A N 1
ATOM 9764 C CA . GLU A 1 1246 ? -1.178 22.630 49.164 1.00 73.69 1246 GLU A CA 1
ATOM 9765 C C . GLU A 1 1246 ? -0.355 23.817 48.630 1.00 73.69 1246 GLU A C 1
ATOM 9767 O O . GLU A 1 1246 ? -0.792 24.540 47.735 1.00 73.69 1246 GLU A O 1
ATOM 9772 N N . SER A 1 1247 ? 0.879 24.005 49.113 1.00 73.50 1247 SER A N 1
ATOM 9773 C CA . SER A 1 1247 ? 1.787 25.057 48.628 1.00 73.50 1247 SER A CA 1
ATOM 9774 C C . SER A 1 1247 ? 2.172 24.919 47.148 1.00 73.50 1247 SER A C 1
ATOM 9776 O O . SER A 1 1247 ? 2.586 25.908 46.539 1.00 73.50 1247 SER A O 1
ATOM 9778 N N . HIS A 1 1248 ? 1.960 23.743 46.549 1.00 67.44 1248 HIS A N 1
ATOM 9779 C CA . HIS A 1 1248 ? 2.216 23.460 45.134 1.00 67.44 1248 HIS A CA 1
ATOM 9780 C C . HIS A 1 1248 ? 0.950 23.471 44.257 1.00 67.44 1248 HIS A C 1
ATOM 9782 O O . HIS A 1 1248 ? 1.033 23.142 43.078 1.00 67.44 1248 HIS A O 1
ATOM 9788 N N . ASP A 1 1249 ? -0.224 23.859 44.773 1.00 67.12 1249 ASP A N 1
ATOM 9789 C CA . ASP A 1 1249 ? -1.490 23.850 44.006 1.00 67.12 1249 ASP A CA 1
ATOM 9790 C C . ASP A 1 1249 ? -1.475 24.746 42.758 1.00 67.12 1249 ASP A C 1
ATOM 9792 O O . ASP A 1 1249 ? -2.186 24.477 41.792 1.00 67.12 1249 ASP A O 1
ATOM 9796 N N . ASN A 1 1250 ? -0.651 25.796 42.766 1.00 59.62 1250 ASN A N 1
ATOM 9797 C CA . ASN A 1 1250 ? -0.475 26.702 41.628 1.00 59.62 1250 ASN A CA 1
ATOM 9798 C C . ASN A 1 1250 ? 0.777 26.382 40.794 1.00 59.62 1250 ASN A C 1
ATOM 9800 O O . ASN A 1 1250 ? 1.078 27.115 39.851 1.00 59.62 1250 ASN A O 1
ATOM 9804 N N . ASP A 1 1251 ? 1.526 25.336 41.154 1.00 61.59 1251 ASP A N 1
ATOM 9805 C CA . ASP A 1 1251 ? 2.704 24.904 40.412 1.00 61.59 1251 ASP A CA 1
ATOM 9806 C C . ASP A 1 1251 ? 2.270 23.983 39.256 1.00 61.59 1251 ASP A C 1
ATOM 9808 O O . ASP A 1 1251 ? 1.746 22.890 39.504 1.00 61.59 1251 ASP A O 1
ATOM 9812 N N . PRO A 1 1252 ? 2.478 24.379 37.986 1.00 57.12 1252 PRO A N 1
ATOM 9813 C CA . PRO A 1 1252 ? 2.082 23.564 36.840 1.00 57.12 1252 PRO A CA 1
ATOM 9814 C C . PRO A 1 1252 ? 2.790 22.197 36.795 1.00 57.12 1252 PRO A C 1
ATOM 9816 O O . PRO A 1 1252 ? 2.278 21.272 36.164 1.00 57.12 1252 PRO A O 1
ATOM 9819 N N . ALA A 1 1253 ? 3.927 22.023 37.482 1.00 61.69 1253 ALA A N 1
ATOM 9820 C CA . ALA A 1 1253 ? 4.624 20.742 37.555 1.00 61.69 1253 ALA A CA 1
ATOM 9821 C C . ALA A 1 1253 ? 3.909 19.713 38.449 1.00 61.69 1253 ALA A C 1
ATOM 9823 O O . ALA A 1 1253 ? 4.101 18.512 38.251 1.00 61.69 1253 ALA A O 1
ATOM 9824 N N . LYS A 1 1254 ? 3.041 20.137 39.383 1.00 70.50 1254 LYS A N 1
ATOM 9825 C CA . LYS A 1 1254 ? 2.389 19.244 40.360 1.00 70.50 1254 LYS A CA 1
ATOM 9826 C C . LYS A 1 1254 ? 1.608 18.108 39.707 1.00 70.50 1254 LYS A C 1
ATOM 9828 O O . LYS A 1 1254 ? 1.788 16.947 40.071 1.00 70.50 1254 LYS A O 1
ATOM 9833 N N . LEU A 1 1255 ? 0.763 18.429 38.728 1.00 59.75 1255 LEU A N 1
ATOM 9834 C CA . LEU A 1 1255 ? -0.046 17.428 38.027 1.00 59.75 1255 LEU A CA 1
ATOM 9835 C C . LEU A 1 1255 ? 0.831 16.434 37.255 1.00 59.75 1255 LEU A C 1
ATOM 9837 O O . LEU A 1 1255 ? 0.573 15.233 37.294 1.00 59.75 1255 LEU A O 1
ATOM 9841 N N . ILE A 1 1256 ? 1.891 16.927 36.609 1.00 63.69 1256 ILE A N 1
ATOM 9842 C CA . ILE A 1 1256 ? 2.818 16.113 35.812 1.00 63.69 1256 ILE A CA 1
ATOM 9843 C C . ILE A 1 1256 ? 3.591 15.146 36.713 1.00 63.69 1256 ILE A C 1
ATOM 9845 O O . ILE A 1 1256 ? 3.670 13.956 36.418 1.00 63.69 1256 ILE A O 1
ATOM 9849 N N . VAL A 1 1257 ? 4.115 15.637 37.837 1.00 74.31 1257 VAL A N 1
ATOM 9850 C CA . VAL A 1 1257 ? 4.882 14.824 38.786 1.00 74.31 1257 VAL A CA 1
ATOM 9851 C C . VAL A 1 1257 ? 4.007 13.750 39.430 1.00 74.31 1257 VAL A C 1
ATOM 9853 O O . VAL A 1 1257 ? 4.400 12.588 39.468 1.00 74.31 1257 VAL A O 1
ATOM 9856 N N . LEU A 1 1258 ? 2.804 14.093 39.904 1.00 76.75 1258 LEU A N 1
ATOM 9857 C CA . LEU A 1 1258 ? 1.908 13.115 40.534 1.00 76.75 1258 LEU A CA 1
ATOM 9858 C C . LEU A 1 1258 ? 1.420 12.042 39.547 1.00 76.75 1258 LEU A C 1
ATOM 9860 O O . LEU A 1 1258 ? 1.287 10.876 39.933 1.00 76.75 1258 LEU A O 1
ATOM 9864 N N . ALA A 1 1259 ? 1.192 12.412 38.283 1.00 63.66 1259 ALA A N 1
ATOM 9865 C CA . ALA A 1 1259 ? 0.864 11.462 37.223 1.00 63.66 1259 ALA A CA 1
ATOM 9866 C C . ALA A 1 1259 ? 2.040 10.516 36.934 1.00 63.66 1259 ALA A C 1
ATOM 9868 O O . ALA A 1 1259 ? 1.855 9.301 36.978 1.00 63.66 1259 ALA A O 1
ATOM 9869 N N . ALA A 1 1260 ? 3.251 11.055 36.748 1.00 73.25 1260 ALA A N 1
ATOM 9870 C CA . ALA A 1 1260 ? 4.453 10.255 36.510 1.00 73.25 1260 ALA A CA 1
ATOM 9871 C C . ALA A 1 1260 ? 4.732 9.268 37.655 1.00 73.25 1260 ALA A C 1
ATOM 9873 O O . ALA A 1 1260 ? 5.029 8.103 37.417 1.00 73.25 1260 ALA A O 1
ATOM 9874 N N . LEU A 1 1261 ? 4.560 9.703 38.906 1.00 81.12 1261 LEU A N 1
ATOM 9875 C CA . LEU A 1 1261 ? 4.704 8.841 40.081 1.00 81.12 1261 LEU A CA 1
ATOM 9876 C C . LEU A 1 1261 ? 3.681 7.700 40.119 1.00 81.12 1261 LEU A C 1
ATOM 9878 O O . LEU A 1 1261 ? 4.006 6.613 40.583 1.00 81.12 1261 LEU A O 1
ATOM 9882 N N . SER A 1 1262 ? 2.448 7.943 39.671 1.00 76.00 1262 SER A N 1
ATOM 9883 C CA . SER A 1 1262 ? 1.400 6.911 39.635 1.00 76.00 1262 SER A CA 1
ATOM 9884 C C . SER A 1 1262 ? 1.675 5.860 38.558 1.00 76.00 1262 SER A C 1
ATOM 9886 O O . SER A 1 1262 ? 1.380 4.685 38.749 1.00 76.00 1262 SER A O 1
ATOM 9888 N N . GLU A 1 1263 ? 2.268 6.273 37.440 1.00 75.69 1263 GLU A N 1
ATOM 9889 C CA . GLU A 1 1263 ? 2.666 5.373 36.359 1.00 75.69 1263 GLU A CA 1
ATOM 9890 C C . GLU A 1 1263 ? 3.894 4.529 36.737 1.00 75.69 1263 GLU A C 1
ATOM 9892 O O . GLU A 1 1263 ? 3.867 3.310 36.594 1.00 75.69 1263 GLU A O 1
ATOM 9897 N N . LEU A 1 1264 ? 4.930 5.143 37.317 1.00 82.00 1264 LEU A N 1
ATOM 9898 C CA . LEU A 1 1264 ? 6.108 4.417 37.812 1.00 82.00 1264 LEU A CA 1
ATOM 9899 C C . LEU A 1 1264 ? 5.743 3.405 38.914 1.00 82.00 1264 LEU A C 1
ATOM 9901 O O . LEU A 1 1264 ? 6.329 2.327 38.972 1.00 82.00 1264 LEU A O 1
ATOM 9905 N N . GLU A 1 1265 ? 4.749 3.715 39.753 1.00 83.69 1265 GLU A N 1
ATOM 9906 C CA . GLU A 1 1265 ? 4.211 2.781 40.754 1.00 83.69 1265 GLU A CA 1
ATOM 9907 C C . GLU A 1 1265 ? 3.537 1.567 40.097 1.00 83.69 1265 GLU A C 1
ATOM 9909 O O . GLU A 1 1265 ? 3.671 0.451 40.592 1.00 83.69 1265 GLU A O 1
ATOM 9914 N N . ALA A 1 1266 ? 2.861 1.747 38.957 1.00 73.56 1266 ALA A N 1
ATOM 9915 C CA . ALA A 1 1266 ? 2.267 0.631 38.225 1.00 73.56 1266 ALA A CA 1
ATOM 9916 C C . ALA A 1 1266 ? 3.339 -0.332 37.688 1.00 73.56 1266 ALA A C 1
ATOM 9918 O O . ALA A 1 1266 ? 3.174 -1.544 37.818 1.00 73.56 1266 ALA A O 1
ATOM 9919 N N . PHE A 1 1267 ? 4.451 0.191 37.159 1.00 79.38 1267 PHE A N 1
ATOM 9920 C CA . PHE A 1 1267 ? 5.572 -0.630 36.689 1.00 79.38 1267 PHE A CA 1
ATOM 9921 C C . PHE A 1 1267 ? 6.350 -1.303 37.828 1.00 79.38 1267 PHE A C 1
ATOM 9923 O O . PHE A 1 1267 ? 6.820 -2.429 37.671 1.00 79.38 1267 PHE A O 1
ATOM 9930 N N . GLU A 1 1268 ? 6.462 -0.660 38.993 1.00 80.94 1268 GLU A N 1
ATOM 9931 C CA . GLU A 1 1268 ? 7.074 -1.260 40.186 1.00 80.94 1268 GLU A CA 1
ATOM 9932 C C . GLU A 1 1268 ? 6.352 -2.546 40.612 1.00 80.94 1268 GLU A C 1
ATOM 9934 O O . GLU A 1 1268 ? 6.999 -3.566 40.860 1.00 80.94 1268 GLU A O 1
ATOM 9939 N N . VAL A 1 1269 ? 5.014 -2.536 40.592 1.00 71.44 1269 VAL A N 1
ATOM 9940 C CA . VAL A 1 1269 ? 4.195 -3.711 40.930 1.00 71.44 1269 VAL A CA 1
ATOM 9941 C C . VAL A 1 1269 ? 4.491 -4.886 39.993 1.00 71.44 1269 VAL A C 1
ATOM 9943 O O . VAL A 1 1269 ? 4.377 -6.051 40.391 1.00 71.44 1269 VAL A O 1
ATOM 9946 N N . GLU A 1 1270 ? 4.884 -4.607 38.751 1.00 66.69 1270 GLU A N 1
ATOM 9947 C CA . GLU A 1 1270 ? 5.267 -5.645 37.805 1.00 66.69 1270 GLU A CA 1
ATOM 9948 C C . GLU A 1 1270 ? 6.619 -6.282 38.163 1.00 66.69 1270 GLU A C 1
ATOM 9950 O O . GLU A 1 1270 ? 6.709 -7.509 38.128 1.00 66.69 1270 GLU A O 1
ATOM 9955 N N . ILE A 1 1271 ? 7.617 -5.511 38.629 1.00 70.31 1271 ILE A N 1
ATOM 9956 C CA . ILE A 1 1271 ? 8.928 -6.023 39.101 1.00 70.31 1271 ILE A CA 1
ATOM 9957 C C . ILE A 1 1271 ? 8.743 -7.175 40.099 1.00 70.31 1271 ILE A C 1
ATOM 9959 O O . ILE A 1 1271 ? 9.363 -8.231 39.964 1.00 70.31 1271 ILE A O 1
ATOM 9963 N N . VAL A 1 1272 ? 7.834 -7.004 41.064 1.00 58.78 1272 VAL A N 1
ATOM 9964 C CA . VAL A 1 1272 ? 7.548 -7.999 42.111 1.00 58.78 1272 VAL A CA 1
ATOM 9965 C C . VAL A 1 1272 ? 6.866 -9.254 41.547 1.00 58.78 1272 VAL A C 1
ATOM 9967 O O . VAL A 1 1272 ? 7.124 -10.363 42.017 1.00 58.78 1272 VAL A O 1
ATOM 9970 N N . ARG A 1 1273 ? 6.025 -9.119 40.511 1.00 55.47 1273 ARG A N 1
ATOM 9971 C CA . ARG A 1 1273 ? 5.395 -10.266 39.826 1.00 55.47 1273 ARG A CA 1
ATOM 9972 C C . ARG A 1 1273 ? 6.386 -11.057 38.975 1.00 55.47 1273 ARG A C 1
ATOM 9974 O O . ARG A 1 1273 ? 6.209 -12.266 38.820 1.00 55.47 1273 ARG A O 1
ATOM 9981 N N . TYR A 1 1274 ? 7.424 -10.407 38.454 1.00 54.69 1274 TYR A N 1
ATOM 9982 C CA . TYR A 1 1274 ? 8.425 -11.054 37.606 1.00 54.69 1274 TYR A CA 1
ATOM 9983 C C . TYR A 1 1274 ? 9.386 -11.982 38.377 1.00 54.69 1274 TYR A C 1
ATOM 9985 O O . TYR A 1 1274 ? 9.984 -12.871 37.770 1.00 54.69 1274 TYR A O 1
ATOM 9993 N N . ASN A 1 1275 ? 9.453 -11.884 39.712 1.00 49.75 1275 ASN A N 1
ATOM 9994 C CA . ASN A 1 1275 ? 10.325 -12.691 40.581 1.00 49.75 1275 ASN A CA 1
ATOM 9995 C C . ASN A 1 1275 ? 10.167 -14.224 40.402 1.00 49.75 1275 ASN A C 1
ATOM 9997 O O . ASN A 1 1275 ? 11.110 -14.980 40.598 1.00 49.75 1275 ASN A O 1
ATOM 10001 N N . HIS A 1 1276 ? 8.998 -14.711 39.964 1.00 48.28 1276 HIS A N 1
ATOM 10002 C CA . HIS A 1 1276 ? 8.744 -16.152 39.800 1.00 48.28 1276 HIS A CA 1
ATOM 10003 C C . HIS A 1 1276 ? 9.081 -16.732 38.414 1.00 48.28 1276 HIS A C 1
ATOM 10005 O O . HIS A 1 1276 ? 8.938 -17.939 38.221 1.00 48.28 1276 HIS A O 1
ATOM 10011 N N . LEU A 1 1277 ? 9.482 -15.907 37.437 1.00 45.84 1277 LEU A N 1
ATOM 10012 C CA . LEU A 1 1277 ? 9.629 -16.333 36.034 1.00 45.84 1277 LEU A CA 1
ATOM 10013 C C . LEU A 1 1277 ? 11.054 -16.229 35.478 1.00 45.84 1277 LEU A C 1
ATOM 10015 O O . LEU A 1 1277 ? 11.304 -16.770 34.398 1.00 45.84 1277 LEU A O 1
ATOM 10019 N N . ILE A 1 1278 ? 11.965 -15.508 36.135 1.00 50.59 1278 ILE A N 1
ATOM 10020 C CA . ILE A 1 1278 ? 13.257 -15.130 35.535 1.00 50.59 1278 ILE A CA 1
ATOM 10021 C C . ILE A 1 1278 ? 14.386 -16.105 35.894 1.00 50.59 1278 ILE A C 1
ATOM 10023 O O . ILE A 1 1278 ? 15.255 -16.343 35.060 1.00 50.59 1278 ILE A O 1
ATOM 10027 N N . PHE A 1 1279 ? 14.352 -16.719 37.079 1.00 56.41 1279 PHE A N 1
ATOM 10028 C CA . PHE A 1 1279 ? 15.477 -17.494 37.610 1.00 56.41 1279 PHE A CA 1
ATOM 10029 C C . PHE A 1 1279 ? 15.011 -18.907 38.017 1.00 56.41 1279 PHE A C 1
ATOM 10031 O O . PHE A 1 1279 ? 14.451 -19.060 39.102 1.00 56.41 1279 PHE A O 1
ATOM 10038 N N . PRO A 1 1280 ? 15.125 -19.911 37.122 1.00 42.25 1280 PRO A N 1
ATOM 10039 C CA . PRO A 1 1280 ? 14.814 -21.310 37.422 1.00 42.25 1280 PRO A CA 1
ATOM 10040 C C . PRO A 1 1280 ? 15.902 -22.042 38.218 1.00 42.25 1280 PRO A C 1
ATOM 10042 O O . PRO A 1 1280 ? 17.099 -21.698 38.065 1.00 42.25 1280 PRO A O 1
#

Foldseek 3Di:
DDDDDDDDDDDDDDDDDDDDDDDDDDDWDFAALVRADPAAFQFLVRTGDPDCNRLPPRTRPCNVRPRPLCAALVRAHPAAFQFPVSDHAFACCRLPPVTGNPPNQAAACEDLQPRPCSGHVYPAHFLRAFQAPRRHGDNDCNRQPPDDFDFFFDDLPDFFQFEEFEDELCQQVWLFLRFALLQQWAQLGLEYEYPAWEADLPQRATHRPALSSLVRLLRNLCVCVVHVRYAYAHEYEDDVQLPPDSRNCSLVVCLVDVVSLVSNLVRVLVSCVSSVHLEYEYEQPAACDVNRPHNLCRQVRVLVSLQVSLVSLVPSVRSNAYEYEAELDPVRRSSHPCLSNLVRHQAYEYAQFQPDAQVLDVPPPSHQWDDFRNQVVSSVSSCSSCSSVVRDQLRYAAEFEQKWQKFQFPDPVDQDTGGGGDFFDCDFSGRNDGRMGGNQSVVVVCVVVVWDWDAPLNRLWTWTDDDRMIITHHDLRSVVVVSSVSSRSVHNYYYYDHQSSAASQSRRSVSSSVRHPGPDPRDTFDADNRRFKTKDWDFAAAKFWAFWADDDDPQKDFADADEPPDDPPHTDWACPQHDPPTTITTIFGPVWHWHKHWPAQDQQDRDQDDPPQKAFQEWDDDDDSHPAFIIGIITGAPISNHVLCLQKDKFDPLQQQPTDADRDDNDDKDFPDWAQCFNYRGGHAFPDADPVPGTHGHTITIIGDPPDPQWDWPPKDKDQDPDQPPPPDDRQAGTQHDDPQWHFGHWHAPDPSHPYYIITTITHTGHIDIDMDTDVVLVVLLVLLVVLQVDNAPDPPDDPPVPDDPPDDPNPSNVSSLSVQLVLLLVLLPDDPVSRRPSNVSSLVSQQVVCVVVVLNLSNNVLLSVLLVPAPCCVPVHSSVVSSVCSNCVPVSSVCSVPVDHALQDDFCCDPPAPVLLLCVPVLLDDDDDDDDDDDDDDDDDDDDDDDDDDDDDDDDDFWPVVQQDWDWDWAQAPVVRDTDTAAIFGAAIAGWPVVDDQPDQLQAFFWAFPDRRQLLGLATGGHHDDPDQWTWAQLQDPLVVSVLRRCLQVQAAPVRDGHPADRDHCLCRGDVVVVRDNQQQDQQADLDDDAPQDDSPPSSVSGLSCLLNCLSHHNRRSLRIHIYGSSLRSLLSCLNNVHDSDDPVVLVVQLQPPVNVNRLSNSLSSLLNNLNQCVPPSSLVSVVSSLVSNLVSQQSSCVGPPVNDRRSNSSCVRNVLRSVVVSLVVSLVVSVVSLVSSLVNLVDPVCVVPPCSVVSPVSSVSSNVSSVVSVVCSVPRRD

Secondary structure (DSSP, 8-state):
---------------------------PPB-BTTB--SSSEEETTSBEESSHHHHSTTEEESTT-----S--SSS--SSSEEETTS-EE-SHHHHSTTTEEE-TT--BSS--SSS-TTTBS-SS-GGGPEEPTTS-EESSHHHHTT---------TTSPPSEEEEEEETTGGGSSSS---GGGSPTTT-SEEEEEEEEE-TTT--EE-SSHHHHHHHHHHHTHHHH-TT-EEEEEEE-GGGGSSSTTTTHHHHHHH-HHHHHHHHHHHHHHHHHTT-SEEEEE-S-SS-GGGT--TTHHHHHHHHHHHHHHHHTTSSS--EEEEEEESSHHHHTTS-HHHHTTT-SEEEEE---SS-GGGTT-TTT-SB---TT-HHHHHHHHHHHHTTT--GGGEEEEEESEEEEEEES-TT--STT-BEEEEPPPPTTT-BTTEEEHHHHHHHHHHTT--PEEETTTTEEEEEETTEEEEE--HHHHHHHHHHHHHTT-SEEEEETGGGS-TT-HHHHHHHTTSS--S-----EE-TTS-EEEEEEE-PPPEEPPTTPPPPTTEEEPBB-STTPPTT-B-EE-TTSPTT--EEEEEETTSPPPEEEE---TT----PPPTTEEEEEEE--TTSSSSS-EEEEEESSSGGGTTGGGEEEPPSSSGGG-----SSSS--EEEEEESSTTTT-PPPEEEEETTTEEEE--EEEEE-TTSTTEEEEEEEEES-SSPPPTTS-TTEE-----TTSEEEEEEES-TT-SEEEEEEEEEEEEEEEEEEE-HHHHHHHHHHHHHHHH-----------S---TT-TTHHHHHHHHHHHHHHHHHHHS-TTT--HHHHHHHHHHHHHHHHTT-GGGSHHHHHHHHTTSHHHHHT-HHHHHHHHHH-HHHHHHHHHHTPPPSS-S-TTSTTS-TTTS-HHHHTT---------------------------------S-GGG-SPEEEEEEETTTTEEEEEEEE-PPP---GGG--TTSHHHHTEEEES-SS-TT---EEEE---TT-EEEEESS-TTHHHHHHHHHHHTB-TTSPBPSSPPPPGGGTS-GGGT---GGGSS-S-S---STTS-TT-GGGGSHHHHHHHHT--SS--TTEEEEEHHHHHHHHHHHTTS-SS-HHHHHHHHH-TT-THHHHHHHHHHHHHHHHHHSHHHHHHHHHHHHHHHHHHHHHHHHHSTT--SHHHHHHHHHHHHHHHHHHHHHHHHHHHHHHHHHHHTSGGGTT-THHHHHHHHHHHHHHHHHHHHHHTTTS--

Radius of gyration: 45.79 Å; chains: 1; bounding box: 140×76×147 Å

InterPro domains:
  IPR001002 Chitin-binding, type 1 [PF00187] (121-146)
  IPR001002 Chitin-binding, type 1 [PS50941] (18-65)
  IPR001002 Chitin-binding, type 1 [PS50941] (107-156)
  IPR001002 Chitin-binding, type 1 [SM00270] (30-63)
  IPR001002 Chitin-binding, type 1 [SM00270] (70-104)
  IPR001002 Chitin-binding, type 1 [SM00270] (118-159)
  IPR001223 Glycoside hydrolase family 18, catalytic domain [PF00704] (162-502)
  IPR001223 Glycoside hydrolase family 18, catalytic domain [PS51910] (161-515)
  IPR001579 Glycosyl hydrolase family 18, active site [PS01095] (277-285)
  IPR011583 Chitinase II/V-like, catalytic domain [SM00636] (161-502)
  IPR017853 Glycoside hydrolase superfamily [SSF51445] (161-506)
  IPR018371 Chitin-binding, type 1, conserved site [PS00026] (125-144)
  IPR029070 Chitinase insertion domain superfamily [G3DSA:3.10.50.10] (402-473)
  IPR029070 Chitinase insertion domain superfamily [SSF54556] (403-473)
  IPR036861 Endochitinase-like superfamily [G3DSA:3.30.60.10] (25-64)
  IPR036861 Endochitinase-like superfamily [G3DSA:3.30.60.10] (69-106)
  IPR036861 Endochitinase-like superfamily [G3DSA:3.30.60.10] (114-156)
  IPR036861 Endochitinase-like superfamily [SSF57016] (38-65)
  IPR036861 Endochitinase-like superfamily [SSF57016] (121-150)
  IPR050314 Glycosyl hydrolase family 18 [PTHR11177] (161-520)

Organism: NCBI:txid1353007

Sequence (1280 aa):
MALRTGTGLLALLFVFLAIFCNISTVLAQSCSASNPCATGCCSKYGYCGTGEDHCGADCIANCDYEATTECSATKPCAEGCCSKFGVCGYGPDYCGKENCVANCERTSECDPGNWGLEYSSSSTCPLNVCCSKYGFCGTTEEFCGDKKVKRPSCVPSQRLRRVVGYYEGWATTRPCKAFWPEQIPKGVYTHLNYAFATIDPITFEVLPPTALEAKLMTRLTSLKDHDPGLRVNIAIGGWSFNDPGTTASVFTQLAASEDNQMKFFRSLASFMATYNFDGVDIDWEYPVDSDRSGRKDDFQNIPKFISNLKNALKGTGGRDELSLTLPTSYWYLRNFDIKALAKSVDYFNYMSYDLHGTWDKGNKWTGEYLDAHTNLTEITDSLDLLWRNDISPDKVVMGVAFYSRAFTVEDTKCMDPGCRFVSGSDPGECSRQTGILMNSELDDIRANKSLTPSLDKEAAVQILKWGNQWASYDDKTTFKLRIDFAKKTCLGGIMVWAVSHDTYDGAYSSALASISPQIKPIKKLQVSPNGLTVTRDERIRQCKWTSCGQTCPSDYVAISRSDPKYRKGELMLDSIRCPKGASHTLCCPKEDVPKCGWYTHNNGNCSPDCPSGYFEIGSISSNGLCHHDYEAACCESNKDSTGLYNTLQWSEAPMCDWGECPVVDDKKSTTLALATAGSGDAVCNVRSFSWDDGIAVQERKLCYDSTQDKKTWDNCDWYDSVDSPPKGKPDDYCVDSCPSDMVRLATYRYDKNCAGGVRAFCCTDNYYTSKSQTNPEMADFRSSLNNYLEDGTCSMGESASLSRRDLFGRDTDKYEDLQFLIPLLYTLLVKNDTDLNAKEKLEAGYWDDWAKSNSLTGLVLSTLRSFVRQTRLWYEMGGKYVAQNILCRPTTWNDMAQQKSIPVCQGDPCDEGADPDLCRTAELDGETDHDDDDDDGSSSSDEDDGTLDKRMLSAPSHGTLEKRAAPKTYKVWCAGTGDWVDGLKIKPVYYPSAGRWQPTDVQYKEARTYQSRTDCANPLVDPMEKDGNNYDTEHVLELQMVPMFFRFATTGELTSGRTASFQPIDCTFFLPTSQGGIDFLHQSVMPKAEIYPGDPYEDRRAKSPEFRIMAALGTSKNKENFYLLEKAVNGMKARVFRNVDLVDPTKWAGFIKDTSNPGIPLKEIKAAIAVWHYLNDQDVKNSFVELVSHLREVWVEVDSRFNNNQPLFLPAWDEWWHDYIEYQVERTSTWITNGIAAMRKVWSDESHDNDPAKLIVLAALSELEAFEVEIVRYNHLIFP